Protein AF-0000000067002012 (afdb_homodimer)

Foldseek 3Di:
DPDPPLDQDADLLAQEWEAEAPPDIHRHHLVLCLVQFVLSVCVCVVDPFDQADPQQVVRNAHRWYKYWDQDPPPGRTAIDTFHADNPNDTDGPPPGPGDHPCCVPDPRLCLSVLVSQQVCLSVPHHDDFDVPFLLRLLNNLVSNLVVCVNRVRLQSCLVSNLVSLCVNPPLSLVLCLVPLQLQLVVCQSSVPCQSNVQSLLLCLQQVLVDDPVVLVLHDPLSSVLSVVLNVVLLVLQVVLLVCLLPDDPPVLDDDVVVVDDPVNNVVCVLLVVLNVLVNVVSVVCVVVCCDCNNSQRRVLVLVLLLVAACSPCHPVVLVVVCVVPPDDPVSSVVSVVSNSVSSVVSNVSSVLQQDAPHSDDCVRPVVNSGTRNGDDDLVSRSCSVVVVVVVPPPPPPPPDDPVPDPVPSPVVSVVSSVVRVVVPDPPPPDPPPPDPPDPDDDPDPPPPPDDDDPDDPPPDPPDPPPDPDPPPDPPDD/DPDPPLDQDADLLAQEWEAEAPPDIHRHHLVLCLVQFVLSVCVCVVDPFDQADPQQVVRNAHRWYKYWAQDPPPGRTAIDTFHADNPNDTDRPPPGPGDHPCCVPDPRLCQSVLVSQQVCLSVVHHDDFDVVFLLRLLNNLVSNLVVCVNRVRLQSCLVSNLVSLCVNPPLSLVLCLVPLQLQLVVCQSSVPCQSNVQSLLLCLQQVLVDDPVVLVLHDPLSSVLSVVLNVVLLVLQVVLLVCLLPDDPPVLDDDVVVVDDPVNNVVCVLLVVLSVLVNVVSVVCVVVCCDCNNSQRRVLVLVLLLVAACSPCHPVVLVVVCVVPPDDPVSSVVSVVSNSVSSVVSNVSSVLQQDAPHSDDCVRPVVNSGTSNGDDDLVSRSCSVVVVVVVPPPPPPPPDDPVPDPVPSPVVSVVSSVVRVVVPPPPPPPPPPPDPPDDPDDPDPPCPVPPDDDDCPPPDPPDPCPDDDPPDPPPDD

Secondary structure (DSSP, 8-state):
----TTS----TT-SEEEESSSS-EEEE-HHHHHHH-HHHHHHHHHSPPP---HHHHHTT--SEEEEEEPPGGG---EEEEEEE-TTS-EEE------------SSS---HHHHHHHHHHHHTTPPP----SSHHHHHHHHHHHHHHHHHTT-GGGTHHHHHHHHHTTTHHHHHHHHH-HHHHHHHHHHHT-HHHHHHHHHHHHHHTTTS-HHHHHHS-HHHHHHHHHHHHHHHHHHHHHHHHHHT---GGG---GGG---HHHHHTTHHHHHHHHHHHHHHHHHHHTT-STTSTTTTHHHHHHHHH-GGGSS-HHHHHHHHHHS---HHHHHHHHHHHHHHHHHHHHHTHHHH---SSS-TTT-TT--S-------GGGSTTHHHHHHHHH-SS------------THHHHHHHHHHHHHH--------------------------------------------S----------/----S------TT-SEEEESSSS-EEEE-HHHHHHH-HHHHHHHHHSPPP---HHHHHTT--SEEEEEEPPGGG---EEEEEEE-TTS-EEE------------SSS---HHHHHHHHHHHHTTPPP----SSHHHHHHHHHHHHHHHHHTT-GGGTHHHHHHHHHTTTHHHHHHHHH-HHHHHHHHHHHT-HHHHHHHHHHHHHHTTTS-HHHHHHS-HHHHHHHHHHHHHHHHHHHHHHHHHHH---GGG---GGG---HHHHHTTHHHHHHHHHHHHHHHHHHHTT-STTSTTTTHHHHHHHHH-GGGSS-HHHHHHHHHHS---HHHHHHHHHHHHHHHHHHHHHTHHHH---SSS-TTT-TT--S-------GGGSTTHHHHHHHHH-SS------------TTHHHHHHHHHHHHS--------------------------------------------S----------

Organism: NCBI:txid86049

Solvent-accessible surface area (backbone atoms only — not comparable to full-atom values): 55221 Å² total; per-residue (Å²): 130,82,72,76,85,81,65,76,82,83,43,68,79,17,34,24,34,38,33,62,32,79,85,43,70,44,44,37,45,59,68,58,44,36,72,55,13,57,47,50,30,48,47,48,69,75,55,61,59,47,75,54,38,72,67,21,54,75,67,38,47,35,42,38,39,35,35,46,40,72,36,72,99,80,43,82,50,48,77,43,76,35,44,44,44,39,72,42,46,75,72,47,71,72,89,60,84,62,55,71,80,64,77,63,80,76,72,80,74,41,52,69,58,19,51,53,36,52,56,29,44,74,71,75,35,80,68,83,69,58,71,89,39,65,24,48,32,48,51,46,44,52,31,32,49,52,55,24,53,76,36,53,25,46,82,77,44,23,65,60,45,46,49,60,50,56,70,49,42,69,59,43,54,51,50,34,70,74,40,27,76,57,39,30,52,51,13,58,75,46,65,33,65,67,51,24,44,50,17,47,30,54,46,35,29,40,50,88,67,55,51,68,72,60,53,67,69,42,58,64,70,60,40,52,49,43,51,50,51,34,48,52,50,51,50,49,51,51,52,43,50,51,50,57,56,68,60,67,66,73,85,75,46,48,53,63,87,70,63,42,52,69,66,64,56,20,73,43,35,47,47,45,50,30,51,35,51,49,41,34,53,50,35,49,34,54,75,67,36,45,31,71,72,19,85,32,49,15,38,72,45,52,48,30,45,54,68,24,75,68,64,52,83,29,73,69,55,49,55,60,50,33,69,46,49,36,60,48,72,68,53,50,51,49,28,53,48,39,38,48,55,51,35,56,56,50,21,62,67,44,45,67,63,68,39,70,66,48,94,72,49,50,94,85,34,74,83,58,61,41,43,33,40,63,82,80,52,66,84,67,39,87,70,48,68,60,63,62,49,70,69,66,55,72,83,63,74,81,78,75,84,78,74,72,83,77,72,72,58,61,60,51,52,51,47,51,36,50,53,37,57,62,66,60,81,71,75,76,73,75,75,70,77,72,74,82,73,77,79,77,78,78,77,77,76,77,76,70,81,69,84,82,78,80,82,80,77,81,77,79,76,80,79,84,78,66,76,80,79,80,79,76,79,80,75,86,123,129,84,72,79,82,81,68,75,81,84,44,68,81,17,36,26,35,38,34,62,32,80,84,43,70,43,44,39,44,59,68,58,44,37,73,56,13,57,49,50,30,50,48,48,68,76,55,61,59,48,75,56,37,72,67,24,55,75,67,38,47,36,41,36,37,36,35,46,40,73,34,71,98,79,42,83,50,48,75,43,76,36,44,44,44,39,71,43,45,74,72,47,74,73,89,58,84,62,56,70,80,65,77,60,80,76,71,80,73,39,51,69,58,18,52,53,36,54,56,29,45,72,71,75,35,81,68,83,70,58,72,90,40,66,24,49,33,46,50,47,45,52,30,31,50,52,56,25,53,75,36,53,24,47,82,77,44,23,64,62,45,48,51,61,48,57,71,50,45,69,60,44,55,52,49,33,69,76,41,26,75,56,40,30,51,52,13,57,75,46,65,32,64,68,52,24,44,51,16,47,30,55,46,34,30,40,50,87,68,54,51,68,71,61,55,66,70,42,57,65,71,59,42,51,48,42,50,49,53,34,49,52,51,50,52,49,49,50,51,44,52,51,50,56,57,69,61,69,67,72,86,77,48,49,53,60,86,70,62,45,51,68,65,64,55,21,74,45,34,48,46,46,50,31,50,35,53,48,41,32,54,51,36,50,34,54,75,67,37,45,31,71,73,19,85,32,49,15,37,72,44,50,50,29,44,54,67,23,75,70,63,51,83,30,73,68,54,48,54,60,52,34,68,46,50,37,60,50,70,68,55,50,51,50,28,53,49,38,39,48,55,52,34,56,56,48,22,63,66,44,48,66,62,67,38,70,67,48,93,71,50,51,94,85,34,73,82,56,61,42,42,34,41,63,81,80,52,68,85,66,38,84,70,47,65,60,61,60,50,70,70,66,54,75,81,62,75,80,77,74,84,77,74,74,83,78,72,71,59,61,61,50,52,51,47,51,36,49,53,37,55,62,63,56,78,68,73,73,72,74,72,70,75,70,72,74,71,72,75,77,69,76,73,75,73,75,63,86,61,83,72,72,79,82,84,78,78,80,75,79,77,78,78,84,74,70,75,80,79,80,79,79,79,76,76,79,135

Sequence (954 aa):
MAAPKSAFPHFVDGDVLIVISTTQHYKLHSQVLSAHSTYFADHFTSRPGPRLNAQARRENLPAYHFEFRRGPDGEFGEFIRADINESGHIVTAANIPLMPDLDNGNTPDNTNRAWDWLFGVFYNREPIFDDTSLATVLSCVVALIECAEAIDSIEHVRDVVDLALMRQDNVLWTSILGNPHVWIELGRRVRSPAIYGEAVIHLVGQWGTIPETEKSRMNEDIRNIIDRKANELSVMKEAIELRILGHYPEFMRRSAADKPGRPTYGNDIYMWMAVCFFRQWFAQSISDDRTRRAPDGGLSFYTALSEGGDAYISHVDFQEFHKYFPMSMKACQLLEANMGVLKEDVKRFVDELMVERTHLKRDEHMDIAWLTCVNIEKEDLPWHDLKIQKKSTGSLPKYDDVYDEATTDENAMAQALAEASAARHPPYPKAEHGSSSRGKKRPRVSDQSSAGDSTFYQESIGTNAMFVSEDGDMMEEMAAPKSAFPHFVDGDVLIVISTTQHYKLHSQVLSAHSTYFADHFTSRPGPRLNAQARRENLPAYHFEFRRGPDGEFGEFIRADINESGHIVTAANIPLMPDLDNGNTPDNTNRAWDWLFGVFYNREPIFDDTSLATVLSCVVALIECAEAIDSIEHVRDVVDLALMRQDNVLWTSILGNPHVWIELGRRVRSPAIYGEAVIHLVGQWGTIPETEKSRMNEDIRNIIDRKANELSVMKEAIELRILGHYPEFMRRSAADKPGRPTYGNDIYMWMAVCFFRQWFAQSISDDRTRRAPDGGLSFYTALSEGGDAYISHVDFQEFHKYFPMSMKACQLLEANMGVLKEDVKRFVDELMVERTHLKRDEHMDIAWLTCVNIEKEDLPWHDLKIQKKSTGSLPKYDDVYDEATTDENAMAQALAEASAARHPPYPKAEHGSSSRGKKRPRVSDQSSAGDSTFYQESIGTNAMFVSEDGDMMEE

Structure (mmCIF, N/CA/C/O backbone):
data_AF-0000000067002012-model_v1
#
loop_
_entity.id
_entity.type
_entity.pdbx_description
1 polymer 'BTB domain-containing protein'
#
loop_
_atom_site.group_PDB
_atom_site.id
_atom_site.type_symbol
_atom_site.label_atom_id
_atom_site.label_alt_id
_atom_site.label_comp_id
_atom_site.label_asym_id
_atom_site.label_entity_id
_atom_site.label_seq_id
_atom_site.pdbx_PDB_ins_code
_atom_site.Cartn_x
_atom_site.Cartn_y
_atom_site.Cartn_z
_atom_site.occupancy
_atom_site.B_iso_or_equiv
_atom_site.auth_seq_id
_atom_site.auth_comp_id
_atom_site.auth_asym_id
_atom_site.auth_atom_id
_atom_site.pdbx_PDB_model_num
ATOM 1 N N . MET A 1 1 ? 29.047 -65.562 -6.805 1 20.92 1 MET A N 1
ATOM 2 C CA . MET A 1 1 ? 28.656 -64.188 -6.539 1 20.92 1 MET A CA 1
ATOM 3 C C . MET A 1 1 ? 28.031 -63.562 -7.777 1 20.92 1 MET A C 1
ATOM 5 O O . MET A 1 1 ? 28.641 -63.531 -8.844 1 20.92 1 MET A O 1
ATOM 9 N N . ALA A 1 2 ? 26.688 -63.594 -7.91 1 27.95 2 ALA A N 1
ATOM 10 C CA . ALA A 1 2 ? 25.953 -63.062 -9.047 1 27.95 2 ALA A CA 1
ATOM 11 C C . ALA A 1 2 ? 26.406 -61.656 -9.391 1 27.95 2 ALA A C 1
ATOM 13 O O . ALA A 1 2 ? 26.594 -60.812 -8.5 1 27.95 2 ALA A O 1
ATOM 14 N N . ALA A 1 3 ? 27.203 -61.438 -10.352 1 34.66 3 ALA A N 1
ATOM 15 C CA . ALA A 1 3 ? 27.656 -60.125 -10.836 1 34.66 3 ALA A CA 1
ATOM 16 C C . ALA A 1 3 ? 26.516 -59.125 -10.836 1 34.66 3 ALA A C 1
ATOM 18 O O . ALA A 1 3 ? 25.422 -59.438 -11.305 1 34.66 3 ALA A O 1
ATOM 19 N N . PRO A 1 4 ? 26.391 -58.156 -9.969 1 36.12 4 PRO A N 1
ATOM 20 C CA . PRO A 1 4 ? 25.297 -57.188 -9.906 1 36.12 4 PRO A CA 1
ATOM 21 C C . PRO A 1 4 ? 24.781 -56.812 -11.289 1 36.12 4 PRO A C 1
ATOM 23 O O . PRO A 1 4 ? 25.562 -56.75 -12.25 1 36.12 4 PRO A O 1
ATOM 26 N N . LYS A 1 5 ? 23.641 -57.031 -11.703 1 39.81 5 LYS A N 1
ATOM 27 C CA . LYS A 1 5 ? 22.734 -56.812 -12.828 1 39.81 5 LYS A CA 1
ATOM 28 C C . LYS A 1 5 ? 23.016 -55.469 -13.5 1 39.81 5 LYS A C 1
ATOM 30 O O . LYS A 1 5 ? 22.359 -55.125 -14.484 1 39.81 5 LYS A O 1
ATOM 35 N N . SER A 1 6 ? 23.391 -54.344 -12.695 1 47.78 6 SER A N 1
ATOM 36 C CA . SER A 1 6 ? 23.281 -52.906 -12.938 1 47.78 6 SER A CA 1
ATOM 37 C C . SER A 1 6 ? 24.297 -52.438 -13.977 1 47.78 6 SER A C 1
ATOM 39 O O . SER A 1 6 ? 24.453 -51.25 -14.211 1 47.78 6 SER A O 1
ATOM 41 N N . ALA A 1 7 ? 25.234 -53.156 -14.414 1 66.31 7 ALA A N 1
ATOM 42 C CA . ALA A 1 7 ? 26.359 -52.688 -15.211 1 66.31 7 ALA A CA 1
ATOM 43 C C . ALA A 1 7 ? 25.922 -52.281 -16.609 1 66.31 7 ALA A C 1
ATOM 45 O O . ALA A 1 7 ? 25.062 -52.938 -17.203 1 66.31 7 ALA A O 1
ATOM 46 N N . PHE A 1 8 ? 26.078 -51.094 -17.031 1 82.19 8 PHE A N 1
ATOM 47 C CA . PHE A 1 8 ? 25.812 -50.594 -18.375 1 82.19 8 PHE A CA 1
ATOM 48 C C . PHE A 1 8 ? 26.281 -51.594 -19.422 1 82.19 8 PHE A C 1
ATOM 50 O O . PHE A 1 8 ? 27.359 -52.188 -19.297 1 82.19 8 PHE A O 1
ATOM 57 N N . PRO A 1 9 ? 25.391 -52 -20.312 1 85.19 9 PRO A N 1
ATOM 58 C CA . PRO A 1 9 ? 25.781 -52.969 -21.344 1 85.19 9 PRO A CA 1
ATOM 59 C C . PRO A 1 9 ? 27.047 -52.531 -22.094 1 85.19 9 PRO A C 1
ATOM 61 O O . PRO A 1 9 ? 27.297 -51.344 -22.25 1 85.19 9 PRO A O 1
ATOM 64 N N . HIS A 1 10 ? 27.812 -53.5 -22.484 1 86.75 10 HIS A N 1
ATOM 65 C CA . HIS A 1 10 ? 29 -53.281 -23.297 1 86.75 10 HIS A CA 1
ATOM 66 C C . HIS A 1 10 ? 28.719 -53.562 -24.766 1 86.75 10 HIS A C 1
ATOM 68 O O . HIS A 1 10 ? 28.469 -54.688 -25.156 1 86.75 10 HIS A O 1
ATOM 74 N N . PHE A 1 11 ? 28.75 -52.469 -25.641 1 92.56 11 PHE A N 1
ATOM 75 C CA . PHE A 1 11 ? 28.5 -52.625 -27.062 1 92.56 11 PHE A CA 1
ATOM 76 C C . PHE A 1 11 ? 29.812 -52.719 -27.844 1 92.56 11 PHE A C 1
ATOM 78 O O . PHE A 1 11 ? 30.531 -51.719 -28.016 1 92.56 11 PHE A O 1
ATOM 85 N N . VAL A 1 12 ? 30.078 -53.844 -28.297 1 89.88 12 VAL A N 1
ATOM 86 C CA . VAL A 1 12 ? 31.328 -54.094 -29 1 89.88 12 VAL A CA 1
ATOM 87 C C . VAL A 1 12 ? 31.375 -53.312 -30.312 1 89.88 12 VAL A C 1
ATOM 89 O O . VAL A 1 12 ? 32.438 -52.844 -30.734 1 89.88 12 VAL A O 1
ATOM 92 N N . ASP A 1 13 ? 30.234 -53.156 -30.875 1 91.62 13 ASP A N 1
ATOM 93 C CA . ASP A 1 13 ? 30.156 -52.562 -32.188 1 91.62 13 ASP A CA 1
ATOM 94 C C . ASP A 1 13 ? 29.969 -51.031 -32.062 1 91.62 13 ASP A C 1
ATOM 96 O O . ASP A 1 13 ? 29.703 -50.344 -33.062 1 91.62 13 ASP A O 1
ATOM 100 N N . GLY A 1 14 ? 30.062 -50.5 -30.875 1 94.81 14 GLY A N 1
ATOM 101 C CA . GLY A 1 14 ? 29.953 -49.062 -30.719 1 94.81 14 GLY A CA 1
ATOM 102 C C . GLY A 1 14 ? 31.062 -48.281 -31.406 1 94.81 14 GLY A C 1
ATOM 103 O O . GLY A 1 14 ? 32.219 -48.688 -31.375 1 94.81 14 GLY A O 1
ATOM 104 N N . ASP A 1 15 ? 30.703 -47.156 -32.062 1 94.94 15 ASP A N 1
ATOM 105 C CA . ASP A 1 15 ? 31.703 -46.375 -32.781 1 94.94 15 ASP A CA 1
ATOM 106 C C . ASP A 1 15 ? 32.094 -45.125 -32.031 1 94.94 15 ASP A C 1
ATOM 108 O O . ASP A 1 15 ? 32.875 -44.281 -32.562 1 94.94 15 ASP A O 1
ATOM 112 N N . VAL A 1 16 ? 31.516 -44.906 -30.938 1 95.94 16 VAL A N 1
ATOM 113 C CA . VAL A 1 16 ? 31.859 -43.75 -30.109 1 95.94 16 VAL A CA 1
ATOM 114 C C . VAL A 1 16 ? 32.344 -44.219 -28.734 1 95.94 16 VAL A C 1
ATOM 116 O O . VAL A 1 16 ? 31.625 -44.938 -28.047 1 95.94 16 VAL A O 1
ATOM 119 N N . LEU A 1 17 ? 33.5 -43.844 -28.359 1 94.62 17 LEU A N 1
ATOM 120 C CA . LEU A 1 17 ? 34 -44.094 -27.016 1 94.62 17 LEU A CA 1
ATOM 121 C C . LEU A 1 17 ? 33.906 -42.844 -26.141 1 94.62 17 LEU A C 1
ATOM 123 O O . LEU A 1 17 ? 34.469 -41.812 -26.484 1 94.62 17 LEU A O 1
ATOM 127 N N . ILE A 1 18 ? 33.125 -42.969 -25.062 1 94.38 18 ILE A N 1
ATOM 128 C CA . ILE A 1 18 ? 33 -41.875 -24.109 1 94.38 18 ILE A CA 1
ATOM 129 C C . ILE A 1 18 ? 33.656 -42.25 -22.781 1 94.38 18 ILE A C 1
ATOM 131 O O . ILE A 1 18 ? 33.312 -43.281 -22.172 1 94.38 18 ILE A O 1
ATOM 135 N N . VAL A 1 19 ? 34.562 -41.406 -22.312 1 91.19 19 VAL A N 1
ATOM 136 C CA . VAL A 1 19 ? 35.281 -41.688 -21.062 1 91.19 19 VAL A CA 1
ATOM 137 C C . VAL A 1 19 ? 34.875 -40.625 -20.016 1 91.19 19 VAL A C 1
ATOM 139 O O . VAL A 1 19 ? 35.125 -39.438 -20.203 1 91.19 19 VAL A O 1
ATOM 142 N N . ILE A 1 20 ? 34.25 -41.125 -19 1 89.5 20 ILE A N 1
ATOM 143 C CA . ILE A 1 20 ? 33.812 -40.25 -17.922 1 89.5 20 ILE A CA 1
ATOM 144 C C . ILE A 1 20 ? 34.875 -40.188 -16.828 1 89.5 20 ILE A C 1
ATOM 146 O O . ILE A 1 20 ? 35.125 -39.125 -16.25 1 89.5 20 ILE A O 1
ATOM 150 N N . SER A 1 21 ? 35.375 -41.281 -16.469 1 84.69 21 SER A N 1
ATOM 151 C CA . SER A 1 21 ? 36.438 -41.438 -15.484 1 84.69 21 SER A CA 1
ATOM 152 C C . SER A 1 21 ? 37.375 -42.594 -15.852 1 84.69 21 SER A C 1
ATOM 154 O O . SER A 1 21 ? 37.25 -43.188 -16.922 1 84.69 21 SER A O 1
ATOM 156 N N . THR A 1 22 ? 38.281 -42.844 -14.938 1 82.19 22 THR A N 1
ATOM 157 C CA . THR A 1 22 ? 39.25 -43.906 -15.203 1 82.19 22 THR A CA 1
ATOM 158 C C . THR A 1 22 ? 38.562 -45.281 -15.242 1 82.19 22 THR A C 1
ATOM 160 O O . THR A 1 22 ? 39.031 -46.188 -15.938 1 82.19 22 THR A O 1
ATOM 163 N N . THR A 1 23 ? 37.438 -45.344 -14.594 1 82.31 23 THR A N 1
ATOM 164 C CA . THR A 1 23 ? 36.812 -46.656 -14.484 1 82.31 23 THR A CA 1
ATOM 165 C C . THR A 1 23 ? 35.469 -46.688 -15.242 1 82.31 23 THR A C 1
ATOM 167 O O . THR A 1 23 ? 34.906 -47.75 -15.445 1 82.31 23 THR A O 1
ATOM 170 N N . GLN A 1 24 ? 35.094 -45.562 -15.695 1 88.19 24 GLN A N 1
ATOM 171 C CA . GLN A 1 24 ? 33.781 -45.5 -16.328 1 88.19 24 GLN A CA 1
ATOM 172 C C . GLN A 1 24 ? 33.875 -45.062 -17.781 1 88.19 24 GLN A C 1
ATOM 174 O O . GLN A 1 24 ? 34.125 -43.906 -18.094 1 88.19 24 GLN A O 1
ATOM 179 N N . HIS A 1 25 ? 33.719 -46.031 -18.672 1 90.69 25 HIS A N 1
ATOM 180 C CA . HIS A 1 25 ? 33.781 -45.875 -20.109 1 90.69 25 HIS A CA 1
ATOM 181 C C . HIS A 1 25 ? 32.562 -46.438 -20.797 1 90.69 25 HIS A C 1
ATOM 183 O O . HIS A 1 25 ? 32 -47.438 -20.375 1 90.69 25 HIS A O 1
ATOM 189 N N . TYR A 1 26 ? 32.125 -45.719 -21.812 1 94 26 TYR A N 1
ATOM 190 C CA . TYR A 1 26 ? 30.984 -46.188 -22.594 1 94 26 TYR A CA 1
ATOM 191 C C . TYR A 1 26 ? 31.328 -46.281 -24.078 1 94 26 TYR A C 1
ATOM 193 O O . TYR A 1 26 ? 31.906 -45.344 -24.641 1 94 26 TYR A O 1
ATOM 201 N N . LYS A 1 27 ? 31.203 -47.406 -24.594 1 95.19 27 LYS A N 1
ATOM 202 C CA . LYS A 1 27 ? 31.234 -47.594 -26.047 1 95.19 27 LYS A CA 1
ATOM 203 C C . LYS A 1 27 ? 29.828 -47.594 -26.625 1 95.19 27 LYS A C 1
ATOM 205 O O . LYS A 1 27 ? 29.062 -48.531 -26.406 1 95.19 27 LYS A O 1
ATOM 210 N N . LEU A 1 28 ? 29.484 -46.469 -27.328 1 96.81 28 LEU A N 1
ATOM 211 C CA . LEU A 1 28 ? 28.109 -46.281 -27.766 1 96.81 28 LEU A CA 1
ATOM 212 C C . LEU A 1 28 ? 28.031 -46.094 -29.281 1 96.81 28 LEU A C 1
ATOM 214 O O . LEU A 1 28 ? 29.062 -46.156 -29.969 1 96.81 28 LEU A O 1
ATOM 218 N N . HIS A 1 29 ? 26.828 -45.969 -29.781 1 96.62 29 HIS A N 1
ATOM 219 C CA . HIS A 1 29 ? 26.609 -45.812 -31.219 1 96.62 29 HIS A CA 1
ATOM 220 C C . HIS A 1 29 ? 26.359 -44.344 -31.578 1 96.62 29 HIS A C 1
ATOM 222 O O . HIS A 1 29 ? 25.5 -43.688 -30.984 1 96.62 29 HIS A O 1
ATOM 228 N N . SER A 1 30 ? 27.078 -43.844 -32.594 1 96.06 30 SER A N 1
ATOM 229 C CA . SER A 1 30 ? 26.922 -42.469 -33.031 1 96.06 30 SER A CA 1
ATOM 230 C C . SER A 1 30 ? 25.5 -42.188 -33.469 1 96.06 30 SER A C 1
ATOM 232 O O . SER A 1 30 ? 24.969 -41.094 -33.25 1 96.06 30 SER A O 1
ATOM 234 N N . GLN A 1 31 ? 24.828 -43.156 -34.031 1 95.88 31 GLN A N 1
ATOM 235 C CA . GLN A 1 31 ? 23.453 -43 -34.5 1 95.88 31 GLN A CA 1
ATOM 236 C C . GLN A 1 31 ? 22.5 -42.781 -33.312 1 95.88 31 GLN A C 1
ATOM 238 O O . GLN A 1 31 ? 21.625 -41.906 -33.375 1 95.88 31 GLN A O 1
ATOM 243 N N . VAL A 1 32 ? 22.688 -43.531 -32.281 1 96.88 32 VAL A N 1
ATOM 244 C CA . VAL A 1 32 ? 21.844 -43.438 -31.094 1 96.88 32 VAL A CA 1
ATOM 245 C C . VAL A 1 32 ? 22.109 -42.094 -30.391 1 96.88 32 VAL A C 1
ATOM 247 O O . VAL A 1 32 ? 21.188 -41.406 -30 1 96.88 32 VAL A O 1
ATOM 250 N N . LEU A 1 33 ? 23.359 -41.719 -30.234 1 97.12 33 LEU A N 1
ATOM 251 C CA . LEU A 1 33 ? 23.734 -40.469 -29.578 1 97.12 33 LEU A CA 1
ATOM 252 C C . LEU A 1 33 ? 23.203 -39.281 -30.359 1 97.12 33 LEU A C 1
ATOM 254 O O . LEU A 1 33 ? 22.688 -38.312 -29.766 1 97.12 33 LEU A O 1
ATOM 258 N N . SER A 1 34 ? 23.328 -39.312 -31.688 1 96.62 34 SER A N 1
ATOM 259 C CA . SER A 1 34 ? 22.859 -38.219 -32.531 1 96.62 34 SER A CA 1
ATOM 260 C C . SER A 1 34 ? 21.344 -38.062 -32.469 1 96.62 34 SER A C 1
ATOM 262 O O . SER A 1 34 ? 20.828 -36.969 -32.562 1 96.62 34 SER A O 1
ATOM 264 N N . ALA A 1 35 ? 20.703 -39.188 -32.219 1 96.81 35 ALA A N 1
ATOM 265 C CA . ALA A 1 35 ? 19.234 -39.156 -32.156 1 96.81 35 ALA A CA 1
ATOM 266 C C . ALA A 1 35 ? 18.75 -38.562 -30.844 1 96.81 35 ALA A C 1
ATOM 268 O O . ALA A 1 35 ? 17.625 -38.031 -30.766 1 96.81 35 ALA A O 1
ATOM 269 N N . HIS A 1 36 ? 19.562 -38.625 -29.859 1 97.12 36 HIS A N 1
ATOM 270 C CA . HIS A 1 36 ? 19.062 -38.281 -28.547 1 97.12 36 HIS A CA 1
ATOM 271 C C . HIS A 1 36 ? 19.781 -37.062 -27.984 1 97.12 36 HIS A C 1
ATOM 273 O O . HIS A 1 36 ? 19.422 -36.562 -26.922 1 97.12 36 HIS A O 1
ATOM 279 N N . SER A 1 37 ? 20.766 -36.625 -28.594 1 96.75 37 SER A N 1
ATOM 280 C CA . SER A 1 37 ? 21.547 -35.469 -28.094 1 96.75 37 SER A CA 1
ATOM 281 C C . SER A 1 37 ? 21.953 -34.562 -29.234 1 96.75 37 SER A C 1
ATOM 283 O O . SER A 1 37 ? 22.672 -34.969 -30.156 1 96.75 37 SER A O 1
ATOM 285 N N . THR A 1 38 ? 21.547 -33.312 -29.125 1 95.56 38 THR A N 1
ATOM 286 C CA . THR A 1 38 ? 21.922 -32.375 -30.156 1 95.56 38 THR A CA 1
ATOM 287 C C . THR A 1 38 ? 23.406 -32 -30.031 1 95.56 38 THR A C 1
ATOM 289 O O . THR A 1 38 ? 24.047 -31.641 -31.031 1 95.56 38 THR A O 1
ATOM 292 N N . TYR A 1 39 ? 23.938 -32.156 -28.859 1 95.06 39 TYR A N 1
ATOM 293 C CA . TYR A 1 39 ? 25.359 -31.906 -28.641 1 95.06 39 TYR A CA 1
ATOM 294 C C . TYR A 1 39 ? 26.188 -32.875 -29.469 1 95.06 39 TYR A C 1
ATOM 296 O O . TYR A 1 39 ? 27.047 -32.438 -30.25 1 95.06 39 TYR A O 1
ATOM 304 N N . PHE A 1 40 ? 25.922 -34.062 -29.391 1 96.06 40 PHE A N 1
ATOM 305 C CA . PHE A 1 40 ? 26.672 -35.094 -30.125 1 96.06 40 PHE A CA 1
ATOM 306 C C . PHE A 1 40 ? 26.359 -35.031 -31.625 1 96.06 40 PHE A C 1
ATOM 308 O O . PHE A 1 40 ? 27.266 -35.156 -32.438 1 96.06 40 PHE A O 1
ATOM 315 N N . ALA A 1 41 ? 25.141 -34.781 -31.891 1 96.06 41 ALA A N 1
ATOM 316 C CA . ALA A 1 41 ? 24.766 -34.688 -33.281 1 96.06 41 ALA A CA 1
ATOM 317 C C . ALA A 1 41 ? 25.562 -33.562 -34 1 96.06 41 ALA A C 1
ATOM 319 O O . ALA A 1 41 ? 26.078 -33.781 -35.094 1 96.06 41 ALA A O 1
ATOM 320 N N . ASP A 1 42 ? 25.656 -32.531 -33.344 1 95.31 42 ASP A N 1
ATOM 321 C CA . ASP A 1 42 ? 26.375 -31.391 -33.906 1 95.31 42 ASP A CA 1
ATOM 322 C C . ASP A 1 42 ? 27.859 -31.719 -34.031 1 95.31 42 ASP A C 1
ATOM 324 O O . ASP A 1 42 ? 28.484 -31.359 -35.062 1 95.31 42 ASP A O 1
ATOM 328 N N . HIS A 1 43 ? 28.375 -32.406 -33.094 1 93.12 43 HIS A N 1
ATOM 329 C CA . HIS A 1 43 ? 29.781 -32.75 -33.125 1 93.12 43 HIS A CA 1
ATOM 330 C C . HIS A 1 43 ? 30.062 -33.75 -34.25 1 93.12 43 HIS A C 1
ATOM 332 O O . HIS A 1 43 ? 31.094 -33.656 -34.938 1 93.12 43 HIS A O 1
ATOM 338 N N . PHE A 1 44 ? 29.172 -34.688 -34.469 1 94.5 44 PHE A N 1
ATOM 339 C CA . PHE A 1 44 ? 29.359 -35.688 -35.5 1 94.5 44 PHE A CA 1
ATOM 340 C C . PHE A 1 44 ? 29.219 -35.062 -36.875 1 94.5 44 PHE A C 1
ATOM 342 O O . PHE A 1 44 ? 29.906 -35.469 -37.812 1 94.5 44 PHE A O 1
ATOM 349 N N . THR A 1 45 ? 28.297 -34.156 -36.969 1 93.88 45 THR A N 1
ATOM 350 C CA . THR A 1 45 ? 28.047 -33.5 -38.25 1 93.88 45 THR A CA 1
ATOM 351 C C . THR A 1 45 ? 29.172 -32.531 -38.594 1 93.88 45 THR A C 1
ATOM 353 O O . THR A 1 45 ? 29.625 -32.469 -39.719 1 93.88 45 THR A O 1
ATOM 356 N N . SER A 1 46 ? 29.641 -31.797 -37.625 1 93 46 SER A N 1
ATOM 357 C CA . SER A 1 46 ? 30.656 -30.75 -37.875 1 93 46 SER A CA 1
ATOM 358 C C . SER A 1 46 ? 32.031 -31.359 -38.125 1 93 46 SER A C 1
ATOM 360 O O . SER A 1 46 ? 32.781 -30.859 -38.938 1 93 46 SER A O 1
ATOM 362 N N . ARG A 1 47 ? 32.281 -32.438 -37.375 1 91.69 47 ARG A N 1
ATOM 363 C CA . ARG A 1 47 ? 33.594 -33.094 -37.5 1 91.69 47 ARG A CA 1
ATOM 364 C C . ARG A 1 47 ? 33.438 -34.594 -37.562 1 91.69 47 ARG A C 1
ATOM 366 O O . ARG A 1 47 ? 33.656 -35.312 -36.594 1 91.69 47 ARG A O 1
ATOM 373 N N . PRO A 1 48 ? 33.125 -35.031 -38.781 1 90.94 48 PRO A N 1
ATOM 374 C CA . PRO A 1 48 ? 32.938 -36.5 -38.938 1 90.94 48 PRO A CA 1
ATOM 375 C C . PRO A 1 48 ? 34.188 -37.281 -38.625 1 90.94 48 PRO A C 1
ATOM 377 O O . PRO A 1 48 ? 35.312 -36.781 -38.75 1 90.94 48 PRO A O 1
ATOM 380 N N . GLY A 1 49 ? 34 -38.469 -38.094 1 87.38 49 GLY A N 1
ATOM 381 C CA . GLY A 1 49 ? 35.125 -39.344 -37.781 1 87.38 49 GLY A CA 1
ATOM 382 C C . GLY A 1 49 ? 35.875 -39.812 -39 1 87.38 49 GLY A C 1
ATOM 383 O O . GLY A 1 49 ? 35.375 -39.781 -40.125 1 87.38 49 GLY A O 1
ATOM 384 N N . PRO A 1 50 ? 37.094 -40.25 -38.75 1 89.69 50 PRO A N 1
ATOM 385 C CA . PRO A 1 50 ? 37.875 -40.75 -39.875 1 89.69 50 PRO A CA 1
ATOM 386 C C . PRO A 1 50 ? 37.375 -42.094 -40.406 1 89.69 50 PRO A C 1
ATOM 388 O O . PRO A 1 50 ? 36.719 -42.844 -39.656 1 89.69 50 PRO A O 1
ATOM 391 N N . ARG A 1 51 ? 37.625 -42.281 -41.719 1 90.38 51 ARG A N 1
ATOM 392 C CA . ARG A 1 51 ? 37.375 -43.625 -42.25 1 90.38 51 ARG A CA 1
ATOM 393 C C . ARG A 1 51 ? 38.406 -44.625 -41.781 1 90.38 51 ARG A C 1
ATOM 395 O O . ARG A 1 51 ? 39.562 -44.594 -42.219 1 90.38 51 ARG A O 1
ATOM 402 N N . LEU A 1 52 ? 37.938 -45.469 -40.906 1 90.56 52 LEU A N 1
ATOM 403 C CA . LEU A 1 52 ? 38.844 -46.438 -40.281 1 90.56 52 LEU A CA 1
ATOM 404 C C . LEU A 1 52 ? 39.344 -47.438 -41.312 1 90.56 52 LEU A C 1
ATOM 406 O O . LEU A 1 52 ? 38.594 -47.844 -42.219 1 90.56 52 LEU A O 1
ATOM 410 N N . ASN A 1 53 ? 40.562 -47.812 -41.25 1 91.44 53 ASN A N 1
ATOM 411 C CA . ASN A 1 53 ? 41.094 -48.812 -42.156 1 91.44 53 ASN A CA 1
ATOM 412 C C . ASN A 1 53 ? 40.531 -50.188 -41.844 1 91.44 53 ASN A C 1
ATOM 414 O O . ASN A 1 53 ? 39.781 -50.375 -40.875 1 91.44 53 ASN A O 1
ATOM 418 N N . ALA A 1 54 ? 40.875 -51.125 -42.656 1 90.75 54 ALA A N 1
ATOM 419 C CA . ALA A 1 54 ? 40.281 -52.469 -42.562 1 90.75 54 ALA A CA 1
ATOM 420 C C . ALA A 1 54 ? 40.625 -53.125 -41.219 1 90.75 54 ALA A C 1
ATOM 422 O O . ALA A 1 54 ? 39.75 -53.781 -40.625 1 90.75 54 ALA A O 1
ATOM 423 N N . GLN A 1 55 ? 41.781 -52.969 -40.781 1 91.69 55 GLN A N 1
ATOM 424 C CA . GLN A 1 55 ? 42.219 -53.562 -39.5 1 91.69 55 GLN A CA 1
ATOM 425 C C . GLN A 1 55 ? 41.438 -52.938 -38.344 1 91.69 55 GLN A C 1
ATOM 427 O O . GLN A 1 55 ? 40.938 -53.688 -37.469 1 91.69 55 GLN A O 1
ATOM 432 N N . ALA A 1 56 ? 41.375 -51.656 -38.344 1 91 56 ALA A N 1
ATOM 433 C CA . ALA A 1 56 ? 40.656 -50.938 -37.281 1 91 56 ALA A CA 1
ATOM 434 C C . ALA A 1 56 ? 39.188 -51.312 -37.281 1 91 56 ALA A C 1
ATOM 436 O O . ALA A 1 56 ? 38.594 -51.438 -36.188 1 91 56 ALA A O 1
ATOM 437 N N . ARG A 1 57 ? 38.594 -51.562 -38.344 1 91 57 ARG A N 1
ATOM 438 C CA . ARG A 1 57 ? 37.188 -51.969 -38.469 1 91 57 ARG A CA 1
ATOM 439 C C . ARG A 1 57 ? 37 -53.375 -37.938 1 91 57 ARG A C 1
ATOM 441 O O . ARG A 1 57 ? 36 -53.656 -37.25 1 91 57 ARG A O 1
ATOM 448 N N . ARG A 1 58 ? 37.969 -54.281 -38.281 1 91.69 58 ARG A N 1
ATOM 449 C CA . ARG A 1 58 ? 37.906 -55.656 -37.812 1 91.69 58 ARG A CA 1
ATOM 450 C C . ARG A 1 58 ? 38 -55.75 -36.312 1 91.69 58 ARG A C 1
ATOM 452 O O . ARG A 1 58 ? 37.375 -56.594 -35.688 1 91.69 58 ARG A O 1
ATOM 459 N N . GLU A 1 59 ? 38.719 -54.781 -35.75 1 92.25 59 GLU A N 1
ATOM 460 C CA . GLU A 1 59 ? 38.906 -54.75 -34.312 1 92.25 59 GLU A CA 1
ATOM 461 C C . GLU A 1 59 ? 37.812 -53.938 -33.625 1 92.25 59 GLU A C 1
ATOM 463 O O . GLU A 1 59 ? 37.781 -53.844 -32.375 1 92.25 59 GLU A O 1
ATOM 468 N N . ASN A 1 60 ? 36.906 -53.438 -34.312 1 91.75 60 ASN A N 1
ATOM 469 C CA . ASN A 1 60 ? 35.781 -52.656 -33.812 1 91.75 60 ASN A CA 1
ATOM 470 C C . ASN A 1 60 ? 36.25 -51.438 -33 1 91.75 60 ASN A C 1
ATOM 472 O O . ASN A 1 60 ? 35.719 -51.188 -31.938 1 91.75 60 ASN A O 1
ATOM 476 N N . LEU A 1 61 ? 37.312 -50.781 -33.5 1 92.12 61 LEU A N 1
ATOM 477 C CA . LEU A 1 61 ? 37.812 -49.562 -32.812 1 92.12 61 LEU A CA 1
ATOM 478 C C . LEU A 1 61 ? 36.875 -48.406 -33.031 1 92.12 61 LEU A C 1
ATOM 480 O O . LEU A 1 61 ? 36.281 -48.281 -34.094 1 92.12 61 LEU A O 1
ATOM 484 N N . PRO A 1 62 ? 36.688 -47.562 -32 1 93.25 62 PRO A N 1
ATOM 485 C CA . PRO A 1 62 ? 35.781 -46.406 -32.125 1 93.25 62 PRO A CA 1
ATOM 486 C C . PRO A 1 62 ? 36.312 -45.312 -33.062 1 93.25 62 PRO A C 1
ATOM 488 O O . PRO A 1 62 ? 37.5 -45.062 -33.094 1 93.25 62 PRO A O 1
ATOM 491 N N . ALA A 1 63 ? 35.406 -44.688 -33.812 1 93.25 63 ALA A N 1
ATOM 492 C CA . ALA A 1 63 ? 35.75 -43.625 -34.719 1 93.25 63 ALA A CA 1
ATOM 493 C C . ALA A 1 63 ? 35.75 -42.25 -34 1 93.25 63 ALA A C 1
ATOM 495 O O . ALA A 1 63 ? 36.281 -41.281 -34.5 1 93.25 63 ALA A O 1
ATOM 496 N N . TYR A 1 64 ? 35.031 -42.219 -32.938 1 94.5 64 TYR A N 1
ATOM 497 C CA . TYR A 1 64 ? 34.969 -41 -32.125 1 94.5 64 TYR A CA 1
ATOM 498 C C . TYR A 1 64 ? 35.406 -41.25 -30.703 1 94.5 64 TYR A C 1
ATOM 500 O O . TYR A 1 64 ? 35.156 -42.344 -30.156 1 94.5 64 TYR A O 1
ATOM 508 N N . HIS A 1 65 ? 36 -40.281 -30.094 1 93.62 65 HIS A N 1
ATOM 509 C CA . HIS A 1 65 ? 36.469 -40.375 -28.719 1 93.62 65 HIS A CA 1
ATOM 510 C C . HIS A 1 65 ? 36.219 -39.062 -27.953 1 93.62 65 HIS A C 1
ATOM 512 O O . HIS A 1 65 ? 36.656 -38 -28.375 1 93.62 65 HIS A O 1
ATOM 518 N N . PHE A 1 66 ? 35.375 -39.219 -26.938 1 93.88 66 PHE A N 1
ATOM 519 C CA . PHE A 1 66 ? 35.062 -38.062 -26.094 1 93.88 66 PHE A CA 1
ATOM 520 C C . PHE A 1 66 ? 35.5 -38.344 -24.656 1 93.88 66 PHE A C 1
ATOM 522 O O . PHE A 1 66 ? 35.344 -39.438 -24.141 1 93.88 66 PHE A O 1
ATOM 529 N N . GLU A 1 67 ? 36.031 -37.375 -24 1 91.06 67 GLU A N 1
ATOM 530 C CA . GLU A 1 67 ? 36.438 -37.438 -22.594 1 91.06 67 GLU A CA 1
ATOM 531 C C . GLU A 1 67 ? 35.781 -36.312 -21.781 1 91.06 67 GLU A C 1
ATOM 533 O O . GLU A 1 67 ? 35.781 -35.156 -22.219 1 91.06 67 GLU A O 1
ATOM 538 N N . PHE A 1 68 ? 35.219 -36.75 -20.672 1 89.88 68 PHE A N 1
ATOM 539 C CA . PHE A 1 68 ? 34.562 -35.781 -19.797 1 89.88 68 PHE A CA 1
ATOM 540 C C . PHE A 1 68 ? 35.562 -35.156 -18.844 1 89.88 68 PHE A C 1
ATOM 542 O O . PHE A 1 68 ? 36.281 -35.875 -18.125 1 89.88 68 PHE A O 1
ATOM 549 N N . ARG A 1 69 ? 35.594 -33.781 -18.875 1 84 69 ARG A N 1
ATOM 550 C CA . ARG A 1 69 ? 36.438 -33.031 -17.953 1 84 69 ARG A CA 1
ATOM 551 C C . ARG A 1 69 ? 35.594 -32.312 -16.906 1 84 69 ARG A C 1
ATOM 553 O O . ARG A 1 69 ? 34.781 -31.469 -17.234 1 84 69 ARG A O 1
ATOM 560 N N . ARG A 1 70 ? 35.875 -32.719 -15.703 1 80.12 70 ARG A N 1
ATOM 561 C CA . ARG A 1 70 ? 35.125 -32.062 -14.609 1 80.12 70 ARG A CA 1
ATOM 562 C C . ARG A 1 70 ? 35.594 -30.625 -14.422 1 80.12 70 ARG A C 1
ATOM 564 O O . ARG A 1 70 ? 36.781 -30.328 -14.523 1 80.12 70 ARG A O 1
ATOM 571 N N . GLY A 1 71 ? 34.625 -29.797 -14.258 1 74.88 71 GLY A N 1
ATOM 572 C CA . GLY A 1 71 ? 34.938 -28.391 -14.047 1 74.88 71 GLY A CA 1
ATOM 573 C C . GLY A 1 71 ? 35.562 -28.109 -12.688 1 74.88 71 GLY A C 1
ATOM 574 O O . GLY A 1 71 ? 35.406 -28.906 -11.758 1 74.88 71 GLY A O 1
ATOM 575 N N . PRO A 1 72 ? 36.312 -26.938 -12.68 1 72.19 72 PRO A N 1
ATOM 576 C CA . PRO A 1 72 ? 36.844 -26.547 -11.375 1 72.19 72 PRO A CA 1
ATOM 577 C C . PRO A 1 72 ? 35.781 -26 -10.438 1 72.19 72 PRO A C 1
ATOM 579 O O . PRO A 1 72 ? 34.75 -25.516 -10.898 1 72.19 72 PRO A O 1
ATOM 582 N N . ASP A 1 73 ? 35.969 -26.047 -9.102 1 63.03 73 ASP A N 1
ATOM 583 C CA . ASP A 1 73 ? 35.25 -25.344 -8.047 1 63.03 73 ASP A CA 1
ATOM 584 C C . ASP A 1 73 ? 33.75 -25.594 -8.141 1 63.03 73 ASP A C 1
ATOM 586 O O . ASP A 1 73 ? 32.938 -24.672 -8.039 1 63.03 73 ASP A O 1
ATOM 590 N N . GLY A 1 74 ? 33.344 -26.875 -8.57 1 64.88 74 GLY A N 1
ATOM 591 C CA . GLY A 1 74 ? 31.906 -27.125 -8.492 1 64.88 74 GLY A CA 1
ATOM 592 C C . GLY A 1 74 ? 31.203 -27.016 -9.836 1 64.88 74 GLY A C 1
ATOM 593 O O . GLY A 1 74 ? 30.016 -27.312 -9.953 1 64.88 74 GLY A O 1
ATOM 594 N N . GLU A 1 75 ? 31.891 -26.531 -10.797 1 74.56 75 GLU A N 1
ATOM 595 C CA . GLU A 1 75 ? 31.312 -26.484 -12.141 1 74.56 75 GLU A CA 1
ATOM 596 C C . GLU A 1 75 ? 31.141 -27.875 -12.727 1 74.56 75 GLU A C 1
ATOM 598 O O . GLU A 1 75 ? 31.906 -28.797 -12.391 1 74.56 75 GLU A O 1
ATOM 603 N N . PHE A 1 76 ? 30.094 -28.188 -13.43 1 78.12 76 PHE A N 1
ATOM 604 C CA . PHE A 1 76 ? 29.719 -29.5 -13.922 1 78.12 76 PHE A CA 1
ATOM 605 C C . PHE A 1 76 ? 30.812 -30.078 -14.812 1 78.12 76 PHE A C 1
ATOM 607 O O . PHE A 1 76 ? 31.203 -31.234 -14.648 1 78.12 76 PHE A O 1
ATOM 614 N N . GLY A 1 77 ? 31.375 -29.469 -15.75 1 82.31 77 GLY A N 1
ATOM 615 C CA . GLY A 1 77 ? 32.406 -29.953 -16.672 1 82.31 77 GLY A CA 1
ATOM 616 C C . GLY A 1 77 ? 31.938 -29.953 -18.109 1 82.31 77 GLY A C 1
ATOM 617 O O . GLY A 1 77 ? 30.859 -29.438 -18.438 1 82.31 77 GLY A O 1
ATOM 618 N N . GLU A 1 78 ? 32.906 -30.406 -18.938 1 87.62 78 GLU A N 1
ATOM 619 C CA . GLU A 1 78 ? 32.625 -30.422 -20.359 1 87.62 78 GLU A CA 1
ATOM 620 C C . GLU A 1 78 ? 33.281 -31.609 -21.047 1 87.62 78 GLU A C 1
ATOM 622 O O . GLU A 1 78 ? 34.25 -32.188 -20.516 1 87.62 78 GLU A O 1
ATOM 627 N N . PHE A 1 79 ? 32.719 -32 -22.125 1 91.12 79 PHE A N 1
ATOM 628 C CA . PHE A 1 79 ? 33.312 -33.062 -22.938 1 91.12 79 PHE A CA 1
ATOM 629 C C . PHE A 1 79 ? 34.375 -32.469 -23.875 1 91.12 79 PHE A C 1
ATOM 631 O O . PHE A 1 79 ? 34.188 -31.406 -24.453 1 91.12 79 PHE A O 1
ATOM 638 N N . ILE A 1 80 ? 35.469 -33.219 -23.938 1 89.75 80 ILE A N 1
ATOM 639 C CA . ILE A 1 80 ? 36.5 -32.906 -24.906 1 89.75 80 ILE A CA 1
ATOM 640 C C . ILE A 1 80 ? 36.625 -34.031 -25.922 1 89.75 80 ILE A C 1
ATOM 642 O O . ILE A 1 80 ? 36.75 -35.188 -25.547 1 89.75 80 ILE A O 1
ATOM 646 N N . ARG A 1 81 ? 36.625 -33.656 -27.156 1 91.75 81 ARG A N 1
ATOM 647 C CA . ARG A 1 81 ? 36.75 -34.656 -28.219 1 91.75 81 ARG A CA 1
ATOM 648 C C . ARG A 1 81 ? 38.219 -34.844 -28.594 1 91.75 81 ARG A C 1
ATOM 650 O O . ARG A 1 81 ? 38.969 -33.875 -28.844 1 91.75 81 ARG A O 1
ATOM 657 N N . ALA A 1 82 ? 38.625 -36.062 -28.531 1 89.5 82 ALA A N 1
ATOM 658 C CA . ALA A 1 82 ? 39.969 -36.406 -28.969 1 89.5 82 ALA A CA 1
ATOM 659 C C . ALA A 1 82 ? 40 -36.75 -30.453 1 89.5 82 ALA A C 1
ATOM 661 O O . ALA A 1 82 ? 39.031 -37.281 -30.984 1 89.5 82 ALA A O 1
ATOM 662 N N . ASP A 1 83 ? 41.156 -36.469 -31.078 1 89 83 ASP A N 1
ATOM 663 C CA . ASP A 1 83 ? 41.281 -36.812 -32.5 1 89 83 ASP A CA 1
ATOM 664 C C . ASP A 1 83 ? 41.781 -38.25 -32.688 1 89 83 ASP A C 1
ATOM 666 O O . ASP A 1 83 ? 42.688 -38.688 -31.984 1 89 83 ASP A O 1
ATOM 670 N N . ILE A 1 84 ? 41.031 -38.906 -33.531 1 89.31 84 ILE A N 1
ATOM 671 C CA . ILE A 1 84 ? 41.375 -40.281 -33.844 1 89.31 84 ILE A CA 1
ATOM 672 C C . ILE A 1 84 ? 41.844 -40.406 -35.281 1 89.31 84 ILE A C 1
ATOM 674 O O . ILE A 1 84 ? 41.312 -39.781 -36.188 1 89.31 84 ILE A O 1
ATOM 678 N N . ASN A 1 85 ? 42.875 -41.188 -35.5 1 88.44 85 ASN A N 1
ATOM 679 C CA . ASN A 1 85 ? 43.375 -41.344 -36.844 1 88.44 85 ASN A CA 1
ATOM 680 C C . ASN A 1 85 ? 42.719 -42.562 -37.531 1 88.44 85 ASN A C 1
ATOM 682 O O . ASN A 1 85 ? 41.812 -43.188 -36.969 1 88.44 85 ASN A O 1
ATOM 686 N N . GLU A 1 86 ? 43.094 -42.875 -38.75 1 89.75 86 GLU A N 1
ATOM 687 C CA . GLU A 1 86 ? 42.469 -43.906 -39.562 1 89.75 86 GLU A CA 1
ATOM 688 C C . GLU A 1 86 ? 42.719 -45.312 -38.969 1 89.75 86 GLU A C 1
ATOM 690 O O . GLU A 1 86 ? 42 -46.25 -39.25 1 89.75 86 GLU A O 1
ATOM 695 N N . SER A 1 87 ? 43.812 -45.375 -38.125 1 90.38 87 SER A N 1
ATOM 696 C CA . SER A 1 87 ? 44.094 -46.656 -37.5 1 90.38 87 SER A CA 1
ATOM 697 C C . SER A 1 87 ? 43.344 -46.812 -36.188 1 90.38 87 SER A C 1
ATOM 699 O O . SER A 1 87 ? 43.469 -47.844 -35.5 1 90.38 87 SER A O 1
ATOM 701 N N . GLY A 1 88 ? 42.562 -45.781 -35.812 1 86.56 88 GLY A N 1
ATOM 702 C CA . GLY A 1 88 ? 41.719 -45.875 -34.625 1 86.56 88 GLY A CA 1
ATOM 703 C C . GLY A 1 88 ? 42.438 -45.406 -33.375 1 86.56 88 GLY A C 1
ATOM 704 O O . GLY A 1 88 ? 41.938 -45.594 -32.281 1 86.56 88 GLY A O 1
ATOM 705 N N . HIS A 1 89 ? 43.656 -44.875 -33.531 1 87.5 89 HIS A N 1
ATOM 706 C CA . HIS A 1 89 ? 44.406 -44.438 -32.344 1 87.5 89 HIS A CA 1
ATOM 707 C C . HIS A 1 89 ? 44.25 -42.938 -32.125 1 87.5 89 HIS A C 1
ATOM 709 O O . HIS A 1 89 ? 44.062 -42.156 -33.062 1 87.5 89 HIS A O 1
ATOM 715 N N . ILE A 1 90 ? 44.375 -42.531 -30.828 1 87.75 90 ILE A N 1
ATOM 716 C CA . ILE A 1 90 ? 44.219 -41.125 -30.438 1 87.75 90 ILE A CA 1
ATOM 717 C C . ILE A 1 90 ? 45.469 -40.375 -30.859 1 87.75 90 ILE A C 1
ATOM 719 O O . ILE A 1 90 ? 46.594 -40.781 -30.578 1 87.75 90 ILE A O 1
ATOM 723 N N . VAL A 1 91 ? 45.438 -39.344 -31.609 1 82.62 91 VAL A N 1
ATOM 724 C CA . VAL A 1 91 ? 46.562 -38.5 -32.062 1 82.62 91 VAL A CA 1
ATOM 725 C C . VAL A 1 91 ? 46.719 -37.312 -31.125 1 82.62 91 VAL A C 1
ATOM 727 O O . VAL A 1 91 ? 47.844 -36.969 -30.75 1 82.62 91 VAL A O 1
ATOM 730 N N . THR A 1 92 ? 45.781 -36.656 -30.766 1 71.44 92 THR A N 1
ATOM 731 C CA . THR A 1 92 ? 45.844 -35.531 -29.844 1 71.44 92 THR A CA 1
ATOM 732 C C . THR A 1 92 ? 45.062 -35.812 -28.562 1 71.44 92 THR A C 1
ATOM 734 O O . THR A 1 92 ? 43.875 -36.031 -28.578 1 71.44 92 THR A O 1
ATOM 737 N N . ALA A 1 93 ? 45.938 -36.406 -27.5 1 60.97 93 ALA A N 1
ATOM 738 C CA . ALA A 1 93 ? 45.281 -36.719 -26.234 1 60.97 93 ALA A CA 1
ATOM 739 C C . ALA A 1 93 ? 44.812 -35.469 -25.516 1 60.97 93 ALA A C 1
ATOM 741 O O . ALA A 1 93 ? 45.469 -34.406 -25.625 1 60.97 93 ALA A O 1
ATOM 742 N N . ALA A 1 94 ? 43.594 -35.406 -25.141 1 59.19 94 ALA A N 1
ATOM 743 C CA . ALA A 1 94 ? 43.156 -34.312 -24.281 1 59.19 94 ALA A CA 1
ATOM 744 C C . ALA A 1 94 ? 43.938 -34.25 -22.969 1 59.19 94 ALA A C 1
ATOM 746 O O . ALA A 1 94 ? 44.125 -35.281 -22.312 1 59.19 94 ALA A O 1
ATOM 747 N N . ASN A 1 95 ? 45.219 -33.875 -22.875 1 55.09 95 ASN A N 1
ATOM 748 C CA . ASN A 1 95 ? 46.062 -33.781 -21.688 1 55.09 95 ASN A CA 1
ATOM 749 C C . ASN A 1 95 ? 45.25 -33.562 -20.422 1 55.09 95 ASN A C 1
ATOM 751 O O . ASN A 1 95 ? 45.562 -32.688 -19.625 1 55.09 95 ASN A O 1
ATOM 755 N N . ILE A 1 96 ? 44.125 -34.188 -20.266 1 59.53 96 ILE A N 1
ATOM 756 C CA . ILE A 1 96 ? 43.344 -33.844 -19.078 1 59.53 96 ILE A CA 1
ATOM 757 C C . ILE A 1 96 ? 43.438 -34.969 -18.047 1 59.53 96 ILE A C 1
ATOM 759 O O . ILE A 1 96 ? 43.188 -36.125 -18.359 1 59.53 96 ILE A O 1
ATOM 763 N N . PRO A 1 97 ? 44.062 -34.719 -16.906 1 55.81 97 PRO A N 1
ATOM 764 C CA . PRO A 1 97 ? 44.062 -35.75 -15.852 1 55.81 97 PRO A CA 1
ATOM 765 C C . PRO A 1 97 ? 42.656 -36.281 -15.578 1 55.81 97 PRO A C 1
ATOM 767 O O . PRO A 1 97 ? 41.719 -35.5 -15.344 1 55.81 97 PRO A O 1
ATOM 770 N N . LEU A 1 98 ? 42.312 -37.438 -16.047 1 55.34 98 LEU A N 1
ATOM 771 C CA . LEU A 1 98 ? 41.062 -38.094 -15.695 1 55.34 98 LEU A CA 1
ATOM 772 C C . LEU A 1 98 ? 40.906 -38.188 -14.188 1 55.34 98 LEU A C 1
ATOM 774 O O . LEU A 1 98 ? 41.875 -38.469 -13.469 1 55.34 98 LEU A O 1
ATOM 778 N N . MET A 1 99 ? 40 -37.562 -13.562 1 53.81 99 MET A N 1
ATOM 779 C CA . MET A 1 99 ? 39.781 -37.562 -12.117 1 53.81 99 MET A CA 1
ATOM 780 C C . MET A 1 99 ? 39.5 -39 -11.609 1 53.81 99 MET A C 1
ATOM 782 O O . MET A 1 99 ? 38.75 -39.75 -12.234 1 53.81 99 MET A O 1
ATOM 786 N N . PRO A 1 100 ? 40.219 -39.469 -10.625 1 51.34 100 PRO A N 1
ATOM 787 C CA . PRO A 1 100 ? 39.844 -40.75 -9.977 1 51.34 100 PRO A CA 1
ATOM 788 C C . PRO A 1 100 ? 38.406 -40.781 -9.492 1 51.34 100 PRO A C 1
ATOM 790 O O . PRO A 1 100 ? 37.812 -39.719 -9.227 1 51.34 100 PRO A O 1
ATOM 793 N N . ASP A 1 101 ? 37.656 -41.844 -9.844 1 51.91 101 ASP A N 1
ATOM 794 C CA . ASP A 1 101 ? 36.312 -42.094 -9.305 1 51.91 101 ASP A CA 1
ATOM 795 C C . ASP A 1 101 ? 36.25 -41.75 -7.812 1 51.91 101 ASP A C 1
ATOM 797 O O . ASP A 1 101 ? 36.625 -42.594 -6.98 1 51.91 101 ASP A O 1
ATOM 801 N N . LEU A 1 102 ? 36.812 -40.688 -7.371 1 44.53 102 LEU A N 1
ATOM 802 C CA . LEU A 1 102 ? 36.812 -40.438 -5.93 1 44.53 102 LEU A CA 1
ATOM 803 C C . LEU A 1 102 ? 35.375 -40.469 -5.375 1 44.53 102 LEU A C 1
ATOM 805 O O . LEU A 1 102 ? 34.531 -39.688 -5.801 1 44.53 102 LEU A O 1
ATOM 809 N N . ASP A 1 103 ? 34.844 -41.656 -5.082 1 43.97 103 ASP A N 1
ATOM 810 C CA . ASP A 1 103 ? 33.688 -41.688 -4.168 1 43.97 103 ASP A CA 1
ATOM 811 C C . ASP A 1 103 ? 33.938 -40.781 -2.973 1 43.97 103 ASP A C 1
AT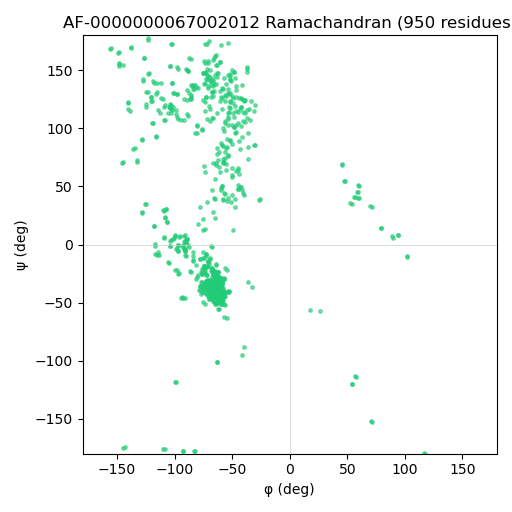OM 813 O O . ASP A 1 103 ? 34.562 -41.156 -1.988 1 43.97 103 ASP A O 1
ATOM 817 N N . ASN A 1 104 ? 34.375 -39.594 -3.152 1 38.69 104 ASN A N 1
ATOM 818 C CA . ASN A 1 104 ? 34.656 -38.875 -1.924 1 38.69 104 ASN A CA 1
ATOM 819 C C . ASN A 1 104 ? 33.469 -38.844 -0.979 1 38.69 104 ASN A C 1
ATOM 821 O O . ASN A 1 104 ? 32.406 -38.312 -1.332 1 38.69 104 ASN A O 1
ATOM 825 N N . GLY A 1 105 ? 33.094 -39.812 -0.075 1 39.09 105 GLY A N 1
ATOM 826 C CA . GLY A 1 105 ? 32.281 -40 1.109 1 39.09 105 GLY A CA 1
ATOM 827 C C . GLY A 1 105 ? 31.141 -39.031 1.229 1 39.09 105 GLY A C 1
ATOM 828 O O . GLY A 1 105 ? 30.25 -39.188 2.076 1 39.09 105 GLY A O 1
ATOM 829 N N . ASN A 1 106 ? 31.359 -37.656 1.246 1 42.69 106 ASN A N 1
ATOM 830 C CA . ASN A 1 106 ? 30.312 -36.812 1.823 1 42.69 106 ASN A CA 1
ATOM 831 C C . ASN A 1 106 ? 29.016 -36.906 1.021 1 42.69 106 ASN A C 1
ATOM 833 O O . ASN A 1 106 ? 27.984 -37.281 1.551 1 42.69 106 ASN A O 1
ATOM 837 N N . THR A 1 107 ? 28.688 -35.844 0.093 1 48.56 107 THR A N 1
ATOM 838 C CA . THR A 1 107 ? 27.406 -35.781 -0.616 1 48.56 107 THR A CA 1
ATOM 839 C C . THR A 1 107 ? 27.438 -36.688 -1.846 1 48.56 107 THR A C 1
ATOM 841 O O . THR A 1 107 ? 28.359 -36.594 -2.666 1 48.56 107 THR A O 1
ATOM 844 N N . PRO A 1 108 ? 26.953 -37.938 -1.821 1 53.12 108 PRO A N 1
ATOM 845 C CA . PRO A 1 108 ? 27.016 -38.906 -2.922 1 53.12 108 PRO A CA 1
ATOM 846 C C . PRO A 1 108 ? 26.984 -38.25 -4.293 1 53.12 108 PRO A C 1
ATOM 848 O O . PRO A 1 108 ? 26.047 -37.5 -4.609 1 53.12 108 PRO A O 1
ATOM 851 N N . ASP A 1 109 ? 28.094 -37.844 -4.805 1 65.56 109 ASP A N 1
ATOM 852 C CA . ASP A 1 109 ? 28.219 -37.344 -6.176 1 65.56 109 ASP A CA 1
ATOM 853 C C . ASP A 1 109 ? 27.625 -38.344 -7.168 1 65.56 109 ASP A C 1
ATOM 855 O O . ASP A 1 109 ? 28.188 -39.406 -7.395 1 65.56 109 ASP A O 1
ATOM 859 N N . ASN A 1 110 ? 26.359 -38.219 -7.449 1 78.62 110 ASN A N 1
ATOM 860 C CA . ASN A 1 110 ? 25.594 -39.094 -8.344 1 78.62 110 ASN A CA 1
ATOM 861 C C . ASN A 1 110 ? 25.922 -38.812 -9.805 1 78.62 110 ASN A C 1
ATOM 863 O O . ASN A 1 110 ? 25.281 -39.375 -10.703 1 78.62 110 ASN A O 1
ATOM 867 N N . THR A 1 111 ? 26.969 -38.062 -10.008 1 81.62 111 THR A N 1
ATOM 868 C CA . THR A 1 111 ? 27.203 -37.656 -11.383 1 81.62 111 THR A CA 1
ATOM 869 C C . THR A 1 111 ? 27.562 -38.844 -12.258 1 81.62 111 THR A C 1
ATOM 871 O O . THR A 1 111 ? 27.031 -39 -13.367 1 81.62 111 THR A O 1
ATOM 874 N N . ASN A 1 112 ? 28.406 -39.688 -11.781 1 84.69 112 ASN A N 1
ATOM 875 C CA . ASN A 1 112 ? 28.797 -40.875 -12.562 1 84.69 112 ASN A CA 1
ATOM 876 C C . ASN A 1 112 ? 27.609 -41.781 -12.82 1 84.69 112 ASN A C 1
ATOM 878 O O . ASN A 1 112 ? 27.406 -42.25 -13.945 1 84.69 112 ASN A O 1
ATOM 882 N N . ARG A 1 113 ? 26.922 -41.969 -11.805 1 89.75 113 ARG A N 1
ATOM 883 C CA . ARG A 1 113 ? 25.734 -42.812 -11.938 1 89.75 113 ARG A CA 1
ATOM 884 C C . ARG A 1 113 ? 24.734 -42.156 -12.891 1 89.75 113 ARG A C 1
ATOM 886 O O . ARG A 1 113 ? 24.031 -42.844 -13.625 1 89.75 113 ARG A O 1
ATOM 893 N N . ALA A 1 114 ? 24.688 -40.875 -12.852 1 93.5 114 ALA A N 1
ATOM 894 C CA . ALA A 1 114 ? 23.75 -40.156 -13.688 1 93.5 114 ALA A CA 1
ATOM 895 C C . ALA A 1 114 ? 24.047 -40.375 -15.164 1 93.5 114 ALA A C 1
ATOM 897 O O . ALA A 1 114 ? 23.125 -40.438 -15.984 1 93.5 114 ALA A O 1
ATOM 898 N N . TRP A 1 115 ? 25.344 -40.469 -15.5 1 93.56 115 TRP A N 1
ATOM 899 C CA . TRP A 1 115 ? 25.703 -40.75 -16.875 1 93.56 115 TRP A CA 1
ATOM 900 C C . TRP A 1 115 ? 25.203 -42.156 -17.297 1 93.56 115 TRP A C 1
ATOM 902 O O . TRP A 1 115 ? 24.719 -42.312 -18.422 1 93.56 115 TRP A O 1
ATOM 912 N N . ASP A 1 116 ? 25.297 -43.062 -16.359 1 93.44 116 ASP A N 1
ATOM 913 C CA . ASP A 1 116 ? 24.75 -44.406 -16.609 1 93.44 116 ASP A CA 1
ATOM 914 C C . ASP A 1 116 ? 23.25 -44.344 -16.891 1 93.44 116 ASP A C 1
ATOM 916 O O . ASP A 1 116 ? 22.766 -44.969 -17.828 1 93.44 116 ASP A O 1
ATOM 920 N N . TRP A 1 117 ? 22.578 -43.625 -16.078 1 95 117 TRP A N 1
ATOM 921 C CA . TRP A 1 117 ? 21.125 -43.469 -16.234 1 95 117 TRP A CA 1
ATOM 922 C C . TRP A 1 117 ? 20.797 -42.812 -17.562 1 95 117 TRP A C 1
ATOM 924 O O . TRP A 1 117 ? 19.922 -43.312 -18.297 1 95 117 TRP A O 1
ATOM 934 N N . LEU A 1 118 ? 21.5 -41.75 -17.875 1 96.12 118 LEU A N 1
ATOM 935 C CA . LEU A 1 118 ? 21.219 -40.969 -19.078 1 96.12 118 LEU A CA 1
ATOM 936 C C . LEU A 1 118 ? 21.406 -41.812 -20.328 1 96.12 118 LEU A C 1
ATOM 938 O O . LEU A 1 118 ? 20.516 -41.906 -21.156 1 96.12 118 LEU A O 1
ATOM 942 N N . PHE A 1 119 ? 22.562 -42.375 -20.469 1 96.06 119 PHE A N 1
ATOM 943 C CA . PHE A 1 119 ? 22.828 -43.219 -21.641 1 96.06 119 PHE A CA 1
ATOM 944 C C . PHE A 1 119 ? 21.938 -44.438 -21.656 1 96.06 119 PHE A C 1
ATOM 946 O O . PHE A 1 119 ? 21.547 -44.938 -22.719 1 96.06 119 PHE A O 1
ATOM 953 N N . GLY A 1 120 ? 21.688 -44.906 -20.438 1 95.12 120 GLY A N 1
ATOM 954 C CA . GLY A 1 120 ? 20.703 -46 -20.359 1 95.12 120 GLY A CA 1
ATOM 955 C C . GLY A 1 120 ? 19.375 -45.625 -20.984 1 95.12 120 GLY A C 1
ATOM 956 O O . GLY A 1 120 ? 18.781 -46.438 -21.703 1 95.12 120 GLY A O 1
ATOM 957 N N . VAL A 1 121 ? 18.906 -44.469 -20.781 1 95.38 121 VAL A N 1
ATOM 958 C CA . VAL A 1 121 ? 17.641 -44 -21.312 1 95.38 121 VAL A CA 1
ATOM 959 C C . VAL A 1 121 ? 17.688 -44 -22.844 1 95.38 121 VAL A C 1
ATOM 961 O O . VAL A 1 121 ? 16.703 -44.312 -23.5 1 95.38 121 VAL A O 1
ATOM 964 N N . PHE A 1 122 ? 18.875 -43.719 -23.406 1 95.56 122 PHE A N 1
ATOM 965 C CA . PHE A 1 122 ? 19.031 -43.688 -24.859 1 95.56 122 PHE A CA 1
ATOM 966 C C . PHE A 1 122 ? 18.781 -45.094 -25.438 1 95.56 122 PHE A C 1
ATOM 968 O O . PHE A 1 122 ? 18.438 -45.219 -26.609 1 95.56 122 PHE A O 1
ATOM 975 N N . TYR A 1 123 ? 19.062 -46.031 -24.641 1 95.06 123 TYR A N 1
ATOM 976 C CA . TYR A 1 123 ? 18.922 -47.406 -25.094 1 95.06 123 TYR A CA 1
ATOM 977 C C . TYR A 1 123 ? 17.703 -48.062 -24.453 1 95.06 123 TYR A C 1
ATOM 979 O O . TYR A 1 123 ? 17.672 -49.281 -24.266 1 95.06 123 TYR A O 1
ATOM 987 N N . ASN A 1 124 ? 16.766 -47.312 -23.953 1 92.25 124 ASN A N 1
ATOM 988 C CA . ASN A 1 124 ? 15.469 -47.719 -23.438 1 92.25 124 ASN A CA 1
ATOM 989 C C . ASN A 1 124 ? 15.586 -48.5 -22.141 1 92.25 124 ASN A C 1
ATOM 991 O O . ASN A 1 124 ? 14.852 -49.469 -21.906 1 92.25 124 ASN A O 1
ATOM 995 N N . ARG A 1 125 ? 16.562 -48.125 -21.391 1 91.88 125 ARG A N 1
ATOM 996 C CA . ARG A 1 125 ? 16.703 -48.656 -20.031 1 91.88 125 ARG A CA 1
ATOM 997 C C . ARG A 1 125 ? 16.266 -47.625 -19 1 91.88 125 ARG A C 1
ATOM 999 O O . ARG A 1 125 ? 16.891 -46.562 -18.859 1 91.88 125 ARG A O 1
ATOM 1006 N N . GLU A 1 126 ? 15.312 -48.031 -18.266 1 88.69 126 GLU A N 1
ATOM 1007 C CA . GLU A 1 126 ? 14.789 -47.062 -17.297 1 88.69 126 GLU A CA 1
ATOM 1008 C C . GLU A 1 126 ? 15.672 -47.031 -16.047 1 88.69 126 GLU A C 1
ATOM 1010 O O . GLU A 1 126 ? 16.062 -48.062 -15.508 1 88.69 126 GLU A O 1
ATOM 1015 N N . PRO A 1 127 ? 15.906 -45.781 -15.672 1 92.06 127 PRO A N 1
ATOM 1016 C CA . PRO A 1 127 ? 16.719 -45.656 -14.461 1 92.06 127 PRO A CA 1
ATOM 1017 C C . PRO A 1 127 ? 15.992 -46.062 -13.195 1 92.06 127 PRO A C 1
ATOM 1019 O O . PRO A 1 127 ? 14.773 -45.875 -13.094 1 92.06 127 PRO A O 1
ATOM 1022 N N . ILE A 1 128 ? 16.734 -46.625 -12.32 1 89.81 128 ILE A N 1
ATOM 1023 C CA . ILE A 1 128 ? 16.234 -46.969 -10.992 1 89.81 128 ILE A CA 1
ATOM 1024 C C . ILE A 1 128 ? 16.859 -46.031 -9.953 1 89.81 128 ILE A C 1
ATOM 1026 O O . ILE A 1 128 ? 18.031 -46.188 -9.609 1 89.81 128 ILE A O 1
ATOM 1030 N N . PHE A 1 129 ? 16.031 -45.156 -9.5 1 91.44 129 PHE A N 1
ATOM 1031 C CA . PHE A 1 129 ? 16.516 -44.188 -8.531 1 91.44 129 PHE A CA 1
ATOM 1032 C C . PHE A 1 129 ? 16.375 -44.719 -7.109 1 91.44 129 PHE A C 1
ATOM 1034 O O . PHE A 1 129 ? 15.492 -45.531 -6.836 1 91.44 129 PHE A O 1
ATOM 1041 N N . ASP A 1 130 ? 17.297 -44.25 -6.316 1 89.38 130 ASP A N 1
ATOM 1042 C CA . ASP A 1 130 ? 17.094 -44.469 -4.883 1 89.38 130 ASP A CA 1
ATOM 1043 C C . ASP A 1 130 ? 15.906 -43.688 -4.363 1 89.38 130 ASP A C 1
ATOM 1045 O O . ASP A 1 130 ? 15.969 -42.469 -4.25 1 89.38 130 ASP A O 1
ATOM 1049 N N . ASP A 1 131 ? 14.82 -44.375 -4.023 1 87.12 131 ASP A N 1
ATOM 1050 C CA . ASP A 1 131 ? 13.586 -43.688 -3.654 1 87.12 131 ASP A CA 1
ATOM 1051 C C . ASP A 1 131 ? 13.305 -43.844 -2.16 1 87.12 131 ASP A C 1
ATOM 1053 O O . ASP A 1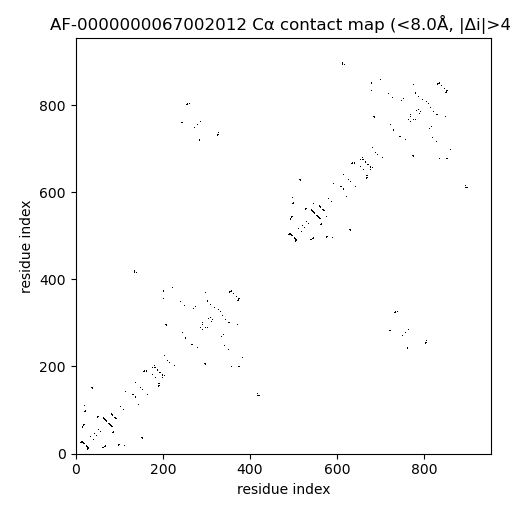 131 ? 12.148 -43.812 -1.734 1 87.12 131 ASP A O 1
ATOM 1057 N N . THR A 1 132 ? 14.367 -43.969 -1.38 1 90.19 132 THR A N 1
ATOM 1058 C CA . THR A 1 132 ? 14.242 -44.125 0.067 1 90.19 132 THR A CA 1
ATOM 1059 C C . THR A 1 132 ? 13.617 -42.844 0.672 1 90.19 132 THR A C 1
ATOM 1061 O O . THR A 1 132 ? 12.844 -42.938 1.627 1 90.19 132 THR A O 1
ATOM 1064 N N . SER A 1 133 ? 13.969 -41.781 0.121 1 90.81 133 SER A N 1
ATOM 1065 C CA . SER A 1 133 ? 13.438 -40.5 0.547 1 90.81 133 SER A CA 1
ATOM 1066 C C . SER A 1 133 ? 13.352 -39.5 -0.621 1 90.81 133 SER A C 1
ATOM 1068 O O . SER A 1 133 ? 13.961 -39.719 -1.667 1 90.81 133 SER A O 1
ATOM 1070 N N . LEU A 1 134 ? 12.617 -38.469 -0.38 1 92.25 134 LEU A N 1
ATOM 1071 C CA . LEU A 1 134 ? 12.539 -37.438 -1.415 1 92.25 134 LEU A CA 1
ATOM 1072 C C . LEU A 1 134 ? 13.906 -36.812 -1.657 1 92.25 134 LEU A C 1
ATOM 1074 O O . LEU A 1 134 ? 14.258 -36.5 -2.797 1 92.25 134 LEU A O 1
ATOM 1078 N N . ALA A 1 135 ? 14.68 -36.656 -0.612 1 90.62 135 ALA A N 1
ATOM 1079 C CA . ALA A 1 135 ? 16 -36.062 -0.728 1 90.62 135 ALA A CA 1
ATOM 1080 C C . ALA A 1 135 ? 16.906 -36.875 -1.639 1 90.62 135 ALA A C 1
ATOM 1082 O O . ALA A 1 135 ? 17.625 -36.344 -2.477 1 90.62 135 ALA A O 1
ATOM 1083 N N . THR A 1 136 ? 16.812 -38.125 -1.484 1 91.12 136 THR A N 1
ATOM 1084 C CA . THR A 1 136 ? 17.641 -39.031 -2.293 1 91.12 136 THR A CA 1
ATOM 1085 C C . THR A 1 136 ? 17.172 -39.031 -3.746 1 91.12 136 THR A C 1
ATOM 1087 O O . THR A 1 136 ? 17.984 -39 -4.668 1 91.12 136 THR A O 1
ATOM 1090 N N . VAL A 1 137 ? 15.883 -39.062 -3.893 1 92.88 137 VAL A N 1
ATOM 1091 C CA . VAL A 1 137 ? 15.336 -39.031 -5.246 1 92.88 137 VAL A CA 1
ATOM 1092 C C . VAL A 1 137 ? 15.734 -37.719 -5.922 1 92.88 137 VAL A C 1
ATOM 1094 O O . VAL A 1 137 ? 16.172 -37.719 -7.074 1 92.88 137 VAL A O 1
ATOM 1097 N N . LEU A 1 138 ? 15.617 -36.688 -5.172 1 93.06 138 LEU A N 1
ATOM 1098 C CA . LEU A 1 138 ? 15.938 -35.375 -5.703 1 93.06 138 LEU A CA 1
ATOM 1099 C C . LEU A 1 138 ? 17.406 -35.281 -6.094 1 93.06 138 LEU A C 1
ATOM 1101 O O . LEU A 1 138 ? 17.75 -34.75 -7.148 1 93.06 138 LEU A O 1
ATOM 1105 N N . SER A 1 139 ? 18.266 -35.812 -5.309 1 90.81 139 SER A N 1
ATOM 1106 C CA . SER A 1 139 ? 19.688 -35.844 -5.621 1 90.81 139 SER A CA 1
ATOM 1107 C C . SER A 1 139 ? 19.953 -36.594 -6.922 1 90.81 139 SER A C 1
ATOM 1109 O O . SER A 1 139 ? 20.75 -36.125 -7.754 1 90.81 139 SER A O 1
ATOM 1111 N N . CYS A 1 140 ? 19.297 -37.688 -7.09 1 92.62 140 CYS A N 1
ATOM 1112 C CA . CYS A 1 140 ? 19.438 -38.5 -8.297 1 92.62 140 CYS A CA 1
ATOM 1113 C C . CYS A 1 140 ? 18.938 -37.75 -9.523 1 92.62 140 CYS A C 1
ATOM 1115 O O . CYS A 1 140 ? 19.656 -37.625 -10.531 1 92.62 140 CYS A O 1
ATOM 1117 N N . VAL A 1 141 ? 17.766 -37.188 -9.367 1 93.75 141 VAL A N 1
ATOM 1118 C CA . VAL A 1 141 ? 17.156 -36.562 -10.547 1 93.75 141 VAL A CA 1
ATOM 1119 C C . VAL A 1 141 ? 17.875 -35.281 -10.914 1 93.75 141 VAL A C 1
ATOM 1121 O O . VAL A 1 141 ? 18.016 -34.969 -12.094 1 93.75 141 VAL A O 1
ATOM 1124 N N . VAL A 1 142 ? 18.328 -34.594 -9.945 1 91.75 142 VAL A N 1
ATOM 1125 C CA . VAL A 1 142 ? 19.078 -33.375 -10.234 1 91.75 142 VAL A CA 1
ATOM 1126 C C . VAL A 1 142 ? 20.359 -33.719 -10.977 1 91.75 142 VAL A C 1
ATOM 1128 O O . VAL A 1 142 ? 20.734 -33.031 -11.945 1 91.75 142 VAL A O 1
ATOM 1131 N N . ALA A 1 143 ? 21.062 -34.656 -10.547 1 90.88 143 ALA A N 1
ATOM 1132 C CA . ALA A 1 143 ? 22.281 -35.125 -11.234 1 90.88 143 ALA A CA 1
ATOM 1133 C C . ALA A 1 143 ? 21.969 -35.531 -12.672 1 90.88 143 ALA A C 1
ATOM 1135 O O . ALA A 1 143 ? 22.719 -35.188 -13.594 1 90.88 143 ALA A O 1
ATOM 1136 N N . LEU A 1 144 ? 20.922 -36.219 -12.828 1 95 144 LEU A N 1
ATOM 1137 C CA . LEU A 1 144 ? 20.516 -36.656 -14.156 1 95 144 LEU A CA 1
ATOM 1138 C C . LEU A 1 144 ? 20.188 -35.469 -15.047 1 95 144 LEU A C 1
ATOM 1140 O O . LEU A 1 144 ? 20.609 -35.406 -16.203 1 95 144 LEU A O 1
ATOM 1144 N N . ILE A 1 145 ? 19.469 -34.5 -14.523 1 94.5 145 ILE A N 1
ATOM 1145 C CA . ILE A 1 145 ? 19.094 -33.312 -15.25 1 94.5 145 ILE A CA 1
ATOM 1146 C C . ILE A 1 145 ? 20.359 -32.562 -15.688 1 94.5 145 ILE A C 1
ATOM 1148 O O . ILE A 1 145 ? 20.469 -32.125 -16.828 1 94.5 145 ILE A O 1
ATOM 1152 N N . GLU A 1 146 ? 21.266 -32.469 -14.852 1 91.31 146 GLU A N 1
ATOM 1153 C CA . GLU A 1 146 ? 22.516 -31.75 -15.164 1 91.31 146 GLU A CA 1
ATOM 1154 C C . GLU A 1 146 ? 23.266 -32.438 -16.297 1 91.31 146 GLU A C 1
ATOM 1156 O O . GLU A 1 146 ? 23.766 -31.766 -17.203 1 91.31 146 GLU A O 1
ATOM 1161 N N . CYS A 1 147 ? 23.344 -33.688 -16.219 1 94.12 147 CYS A N 1
ATOM 1162 C CA . CYS A 1 147 ? 23.984 -34.438 -17.297 1 94.12 147 CYS A CA 1
ATOM 1163 C C . CYS A 1 147 ? 23.25 -34.25 -18.609 1 94.12 147 CYS A C 1
ATOM 1165 O O . CYS A 1 147 ? 23.875 -34 -19.656 1 94.12 147 CYS A O 1
ATOM 1167 N N . ALA A 1 148 ? 21.984 -34.375 -18.516 1 96.38 148 ALA A N 1
ATOM 1168 C CA . ALA A 1 148 ? 21.156 -34.219 -19.703 1 96.38 148 ALA A CA 1
ATOM 1169 C C . ALA A 1 148 ? 21.312 -32.812 -20.312 1 96.38 148 ALA A C 1
ATOM 1171 O O . ALA A 1 148 ? 21.375 -32.688 -21.531 1 96.38 148 ALA A O 1
ATOM 1172 N N . GLU A 1 149 ? 21.344 -31.844 -19.5 1 93.31 149 GLU A N 1
ATOM 1173 C CA . GLU A 1 149 ? 21.484 -30.469 -19.969 1 93.31 149 GLU A CA 1
ATOM 1174 C C . GLU A 1 149 ? 22.875 -30.234 -20.578 1 93.31 149 GLU A C 1
ATOM 1176 O O . GLU A 1 149 ? 23 -29.484 -21.531 1 93.31 149 GLU A O 1
ATOM 1181 N N . ALA A 1 150 ? 23.875 -30.859 -20.078 1 91.81 150 ALA A N 1
ATOM 1182 C CA . ALA A 1 150 ? 25.234 -30.688 -20.578 1 91.81 150 ALA A CA 1
ATOM 1183 C C . ALA A 1 150 ? 25.344 -31.125 -22.031 1 91.81 150 ALA A C 1
ATOM 1185 O O . ALA A 1 150 ? 26.188 -30.609 -22.781 1 91.81 150 ALA A O 1
ATOM 1186 N N . ILE A 1 151 ? 24.531 -32.094 -22.422 1 95.19 151 ILE A N 1
ATOM 1187 C CA . ILE A 1 151 ? 24.641 -32.594 -23.797 1 95.19 151 ILE A CA 1
ATOM 1188 C C . ILE A 1 151 ? 23.328 -32.344 -24.531 1 95.19 151 ILE A C 1
ATOM 1190 O O . ILE A 1 151 ? 23.031 -33.031 -25.516 1 95.19 151 ILE A O 1
ATOM 1194 N N . ASP A 1 152 ? 22.453 -31.484 -24.031 1 94.69 152 ASP A N 1
ATOM 1195 C CA . ASP A 1 152 ? 21.219 -31 -24.641 1 94.69 152 ASP A CA 1
ATOM 1196 C C . ASP A 1 152 ? 20.281 -32.156 -24.938 1 94.69 152 ASP A C 1
ATOM 1198 O O . ASP A 1 152 ? 19.781 -32.281 -26.062 1 94.69 152 ASP A O 1
ATOM 1202 N N . SER A 1 153 ? 20.062 -32.938 -23.969 1 96.5 153 SER A N 1
ATOM 1203 C CA . SER A 1 153 ? 19.188 -34.125 -24.125 1 96.5 153 SER A CA 1
ATOM 1204 C C . SER A 1 153 ? 18.109 -34.156 -23.047 1 96.5 153 SER A C 1
ATOM 1206 O O . SER A 1 153 ? 17.594 -35.219 -22.719 1 96.5 153 SER A O 1
ATOM 1208 N N . ILE A 1 154 ? 17.719 -33 -22.531 1 95.12 154 ILE A N 1
ATOM 1209 C CA . ILE A 1 154 ? 16.812 -32.938 -21.391 1 95.12 154 ILE A CA 1
ATOM 1210 C C . ILE A 1 154 ? 15.438 -33.469 -21.797 1 95.12 154 ILE A C 1
ATOM 1212 O O . ILE A 1 154 ? 14.719 -34.031 -20.969 1 95.12 154 ILE A O 1
ATOM 1216 N N . GLU A 1 155 ? 15.055 -33.438 -22.984 1 93.62 155 GLU A N 1
ATOM 1217 C CA . GLU A 1 155 ? 13.742 -33.875 -23.453 1 93.62 155 GLU A CA 1
ATOM 1218 C C . GLU A 1 155 ? 13.539 -35.375 -23.281 1 93.62 155 GLU A C 1
ATOM 1220 O O . GLU A 1 155 ? 12.414 -35.844 -23.125 1 93.62 155 GLU A O 1
ATOM 1225 N N . HIS A 1 156 ? 14.664 -36.062 -23.219 1 94.75 156 HIS A N 1
ATOM 1226 C CA . HIS A 1 156 ? 14.586 -37.5 -23.172 1 94.75 156 HIS A CA 1
ATOM 1227 C C . HIS A 1 156 ? 14.508 -38 -21.734 1 94.75 156 HIS A C 1
ATOM 1229 O O . HIS A 1 156 ? 14.234 -39.188 -21.5 1 94.75 156 HIS A O 1
ATOM 1235 N N . VAL A 1 157 ? 14.719 -37.094 -20.781 1 95.19 157 VAL A N 1
ATOM 1236 C CA . VAL A 1 157 ? 14.711 -37.562 -19.406 1 95.19 157 VAL A CA 1
ATOM 1237 C C . VAL A 1 157 ? 13.562 -36.906 -18.641 1 95.19 157 VAL A C 1
ATOM 1239 O O . VAL A 1 157 ? 13.305 -37.25 -17.484 1 95.19 157 VAL A O 1
ATOM 1242 N N . ARG A 1 158 ? 12.789 -36.094 -19.234 1 94.62 158 ARG A N 1
ATOM 1243 C CA . ARG A 1 158 ? 11.727 -35.312 -18.578 1 94.62 158 ARG A CA 1
ATOM 1244 C C . ARG A 1 158 ? 10.688 -36.25 -17.969 1 94.62 158 ARG A C 1
ATOM 1246 O O . ARG A 1 158 ? 10.344 -36.094 -16.797 1 94.62 158 ARG A O 1
ATOM 1253 N N . ASP A 1 159 ? 10.273 -37.188 -18.688 1 94 159 ASP A N 1
ATOM 1254 C CA . ASP A 1 159 ? 9.203 -38.094 -18.25 1 94 159 ASP A CA 1
ATOM 1255 C C . ASP A 1 159 ? 9.648 -38.938 -17.062 1 94 159 ASP A C 1
ATOM 1257 O O . ASP A 1 159 ? 8.898 -39.125 -16.109 1 94 159 ASP A O 1
ATOM 1261 N N . VAL A 1 160 ? 10.852 -39.406 -17.188 1 94.88 160 VAL A N 1
ATOM 1262 C CA . VAL A 1 160 ? 11.375 -40.281 -16.141 1 94.88 160 VAL A CA 1
ATOM 1263 C C . VAL A 1 160 ? 11.539 -39.5 -14.852 1 94.88 160 VAL A C 1
ATOM 1265 O O . VAL A 1 160 ? 11.219 -40 -13.766 1 94.88 160 VAL A O 1
ATOM 1268 N N . VAL A 1 161 ? 12.016 -38.312 -15 1 95.38 161 VAL A N 1
ATOM 1269 C CA . VAL A 1 161 ? 12.219 -37.438 -13.844 1 95.38 161 VAL A CA 1
ATOM 1270 C C . VAL A 1 161 ? 10.867 -37.094 -13.227 1 95.38 161 VAL A C 1
ATOM 1272 O O . VAL A 1 161 ? 10.68 -37.219 -12.016 1 95.38 161 VAL A O 1
ATOM 1275 N N . ASP A 1 162 ? 9.953 -36.719 -14.016 1 95.19 162 ASP A N 1
ATOM 1276 C CA . ASP A 1 162 ? 8.617 -36.312 -13.562 1 95.19 162 ASP A CA 1
ATOM 1277 C C . ASP A 1 162 ? 7.93 -37.469 -12.82 1 95.19 162 ASP A C 1
ATOM 1279 O O . ASP A 1 162 ? 7.426 -37.25 -11.711 1 95.19 162 ASP A O 1
ATOM 1283 N N . LEU A 1 163 ? 8.023 -38.562 -13.398 1 94.44 163 LEU A N 1
ATOM 1284 C CA . LEU A 1 163 ? 7.383 -39.75 -12.812 1 94.44 163 LEU A CA 1
ATOM 1285 C C . LEU A 1 163 ? 8.016 -40.094 -11.469 1 94.44 163 LEU A C 1
ATOM 1287 O O . LEU A 1 163 ? 7.305 -40.406 -10.508 1 94.44 163 LEU A O 1
ATOM 1291 N N . ALA A 1 164 ? 9.32 -40.031 -11.422 1 95.06 164 ALA A N 1
ATOM 1292 C CA . ALA A 1 164 ? 10.039 -40.344 -10.188 1 95.06 164 ALA A CA 1
ATOM 1293 C C . ALA A 1 164 ? 9.625 -39.406 -9.062 1 95.06 164 ALA A C 1
ATOM 1295 O O . ALA A 1 164 ? 9.438 -39.844 -7.922 1 95.06 164 ALA A O 1
ATOM 1296 N N . LEU A 1 165 ? 9.43 -38.219 -9.406 1 95.81 165 LEU A N 1
ATOM 1297 C CA . LEU A 1 165 ? 9.055 -37.219 -8.406 1 95.81 165 LEU A CA 1
ATOM 1298 C C . LEU A 1 165 ? 7.59 -37.375 -8.016 1 95.81 165 LEU A C 1
ATOM 1300 O O . LEU A 1 165 ? 7.25 -37.344 -6.832 1 95.81 165 LEU A O 1
ATOM 1304 N N . MET A 1 166 ? 6.723 -37.625 -8.953 1 94.75 166 MET A N 1
ATOM 1305 C CA . MET A 1 166 ? 5.285 -37.719 -8.719 1 94.75 166 MET A CA 1
ATOM 1306 C C . MET A 1 166 ? 4.969 -38.906 -7.828 1 94.75 166 MET A C 1
ATOM 1308 O O . MET A 1 166 ? 4.008 -38.875 -7.059 1 94.75 166 MET A O 1
ATOM 1312 N N . ARG A 1 167 ? 5.781 -39.844 -7.875 1 95.31 167 ARG A N 1
ATOM 1313 C CA . ARG A 1 167 ? 5.578 -41.062 -7.086 1 95.31 167 ARG A CA 1
ATOM 1314 C C . ARG A 1 167 ? 5.73 -40.75 -5.598 1 95.31 167 ARG A C 1
ATOM 1316 O O . ARG A 1 167 ? 5.234 -41.531 -4.762 1 95.31 167 ARG A O 1
ATOM 1323 N N . GLN A 1 168 ? 6.371 -39.688 -5.297 1 95.44 168 GLN A N 1
ATOM 1324 C CA . GLN A 1 168 ? 6.578 -39.344 -3.896 1 95.44 168 GLN A CA 1
ATOM 1325 C C . GLN A 1 168 ? 5.297 -38.812 -3.271 1 95.44 168 GLN A C 1
ATOM 1327 O O . GLN A 1 168 ? 5.18 -38.719 -2.045 1 95.44 168 GLN A O 1
ATOM 1332 N N . ASP A 1 169 ? 4.383 -38.312 -4.074 1 94.88 169 ASP A N 1
ATOM 1333 C CA . ASP A 1 169 ? 3.027 -37.906 -3.713 1 94.88 169 ASP A CA 1
ATOM 1334 C C . ASP A 1 169 ? 3.045 -36.844 -2.602 1 94.88 169 ASP A C 1
ATOM 1336 O O . ASP A 1 169 ? 3.68 -35.812 -2.738 1 94.88 169 ASP A O 1
ATOM 1340 N N . ASN A 1 170 ? 2.549 -37.156 -1.421 1 94.44 170 ASN A N 1
ATOM 1341 C CA . ASN A 1 170 ? 2.33 -36.188 -0.366 1 94.44 170 ASN A CA 1
ATOM 1342 C C . ASN A 1 170 ? 3.637 -35.531 0.071 1 94.44 170 ASN A C 1
ATOM 1344 O O . ASN A 1 170 ? 3.664 -34.344 0.385 1 94.44 170 ASN A O 1
ATOM 1348 N N . VAL A 1 171 ? 4.621 -36.281 0.037 1 96.25 171 VAL A N 1
ATOM 1349 C CA . VAL A 1 171 ? 5.91 -35.719 0.444 1 96.25 171 VAL A CA 1
ATOM 1350 C C . VAL A 1 171 ? 6.371 -34.688 -0.568 1 96.25 171 VAL A C 1
ATOM 1352 O O . VAL A 1 171 ? 6.914 -33.625 -0.19 1 96.25 171 VAL A O 1
ATOM 1355 N N . LEU A 1 172 ? 6.141 -34.938 -1.8 1 96.75 172 LEU A N 1
ATOM 1356 C CA . LEU A 1 172 ? 6.492 -34 -2.852 1 96.75 172 LEU A CA 1
ATOM 1357 C C . LEU A 1 172 ? 5.715 -32.688 -2.689 1 96.75 172 LEU A C 1
ATOM 1359 O O . LEU A 1 172 ? 6.305 -31.609 -2.67 1 96.75 172 LEU A O 1
ATOM 1363 N N . TRP A 1 173 ? 4.434 -32.875 -2.52 1 97.75 173 TRP A N 1
ATOM 1364 C CA . TRP A 1 173 ? 3.578 -31.688 -2.463 1 97.75 173 TRP A CA 1
ATOM 1365 C C . TRP A 1 173 ? 3.887 -30.859 -1.223 1 97.75 173 TRP A C 1
ATOM 1367 O O . TRP A 1 173 ? 3.873 -29.625 -1.277 1 97.75 173 TRP A O 1
ATOM 1377 N N . THR A 1 174 ? 4.184 -31.484 -0.148 1 96.88 174 THR A N 1
ATOM 1378 C CA . THR A 1 174 ? 4.574 -30.797 1.073 1 96.88 174 THR A CA 1
ATOM 1379 C C . THR A 1 174 ? 5.891 -30.047 0.873 1 96.88 174 THR A C 1
ATOM 1381 O O . THR A 1 174 ? 6.055 -28.938 1.363 1 96.88 174 THR A O 1
ATOM 1384 N N . SER A 1 175 ? 6.801 -30.688 0.145 1 96.5 175 SER A N 1
ATOM 1385 C CA . SER A 1 175 ? 8.078 -30.047 -0.145 1 96.5 175 SER A CA 1
ATOM 1386 C C . SER A 1 175 ? 7.887 -28.812 -1.021 1 96.5 175 SER A C 1
ATOM 1388 O O . SER A 1 175 ? 8.547 -27.781 -0.814 1 96.5 175 SER A O 1
ATOM 1390 N N . ILE A 1 176 ? 6.969 -28.922 -1.959 1 97.25 176 ILE A N 1
ATOM 1391 C CA . ILE A 1 176 ? 6.68 -27.781 -2.832 1 97.25 176 ILE A CA 1
ATOM 1392 C C . ILE A 1 176 ? 6.051 -26.656 -2.018 1 97.25 176 ILE A C 1
ATOM 1394 O O . ILE A 1 176 ? 6.387 -25.484 -2.211 1 97.25 176 ILE A O 1
ATOM 1398 N N . LEU A 1 177 ? 5.18 -27 -1.094 1 97.25 177 LEU A N 1
ATOM 1399 C CA . LEU A 1 177 ? 4.574 -26.016 -0.199 1 97.25 177 LEU A CA 1
ATOM 1400 C C . LEU A 1 177 ? 5.645 -25.266 0.584 1 97.25 177 LEU A C 1
ATOM 1402 O O . LEU A 1 177 ? 5.57 -24.047 0.725 1 97.25 177 LEU A O 1
ATOM 1406 N N . GLY A 1 178 ? 6.609 -25.969 0.984 1 95.38 178 GLY A N 1
ATOM 1407 C CA . GLY A 1 178 ? 7.645 -25.375 1.816 1 95.38 178 GLY A CA 1
ATOM 1408 C C . GLY A 1 178 ? 8.57 -24.438 1.05 1 95.38 178 GLY A C 1
ATOM 1409 O O . GLY A 1 178 ? 9.062 -23.453 1.6 1 95.38 178 GLY A O 1
ATOM 1410 N N . ASN A 1 179 ? 8.828 -24.797 -0.251 1 95.56 179 ASN A N 1
ATOM 1411 C CA . ASN A 1 179 ? 9.75 -24 -1.051 1 95.56 179 ASN A CA 1
ATOM 1412 C C . ASN A 1 179 ? 9.312 -23.938 -2.512 1 95.56 179 ASN A C 1
ATOM 1414 O O . ASN A 1 179 ? 10.023 -24.406 -3.398 1 95.56 179 ASN A O 1
ATOM 1418 N N . PRO A 1 180 ? 8.266 -23.234 -2.74 1 96.62 180 PRO A N 1
ATOM 1419 C CA . PRO A 1 180 ? 7.75 -23.203 -4.109 1 96.62 180 PRO A CA 1
ATOM 1420 C C . PRO A 1 180 ? 8.695 -22.484 -5.082 1 96.62 180 PRO A C 1
ATOM 1422 O O . PRO A 1 180 ? 8.703 -22.797 -6.277 1 96.62 180 PRO A O 1
ATOM 1425 N N . HIS A 1 181 ? 9.57 -21.625 -4.629 1 94.81 181 HIS A N 1
ATOM 1426 C CA . HIS A 1 181 ? 10.477 -20.859 -5.484 1 94.81 181 HIS A CA 1
ATOM 1427 C C . HIS A 1 181 ? 11.516 -21.781 -6.129 1 94.81 181 HIS A C 1
ATOM 1429 O O . HIS A 1 181 ? 11.883 -21.578 -7.289 1 94.81 181 HIS A O 1
ATOM 1435 N N . VAL A 1 182 ? 11.945 -22.734 -5.398 1 93.62 182 VAL A N 1
ATOM 1436 C CA . VAL A 1 182 ? 12.953 -23.656 -5.914 1 93.62 182 VAL A CA 1
ATOM 1437 C C . VAL A 1 182 ? 12.297 -24.672 -6.844 1 93.62 182 VAL A C 1
ATOM 1439 O O . VAL A 1 182 ? 12.812 -24.953 -7.926 1 93.62 182 VAL A O 1
ATOM 1442 N N . TRP A 1 183 ? 11.156 -25.094 -6.48 1 96.81 183 TRP A N 1
ATOM 1443 C CA . TRP A 1 183 ? 10.477 -26.156 -7.215 1 96.81 183 TRP A CA 1
ATOM 1444 C C . TRP A 1 183 ? 9.945 -25.656 -8.547 1 96.81 183 TRP A C 1
ATOM 1446 O O . TRP A 1 183 ? 9.859 -26.406 -9.523 1 96.81 183 TRP A O 1
ATOM 1456 N N . ILE A 1 184 ? 9.562 -24.328 -8.555 1 97.44 184 ILE A N 1
ATOM 1457 C CA . ILE A 1 184 ? 9.055 -23.797 -9.82 1 97.44 184 ILE A CA 1
ATOM 1458 C C . ILE A 1 184 ? 10.156 -23.844 -10.875 1 97.44 184 ILE A C 1
ATOM 1460 O O . ILE A 1 184 ? 9.883 -24.109 -12.055 1 97.44 184 ILE A O 1
ATOM 1464 N N . GLU A 1 185 ? 11.367 -23.656 -10.484 1 94.31 185 GLU A N 1
ATOM 1465 C CA . GLU A 1 185 ? 12.5 -23.719 -11.414 1 94.31 185 GLU A CA 1
ATOM 1466 C C . GLU A 1 185 ? 12.75 -25.141 -11.891 1 94.31 185 GLU A C 1
ATOM 1468 O O . GLU A 1 185 ? 13.008 -25.375 -13.07 1 94.31 185 GLU A O 1
ATOM 1473 N N . LEU A 1 186 ? 12.695 -26.016 -10.945 1 94.31 186 LEU A N 1
ATOM 1474 C CA . LEU A 1 186 ? 12.867 -27.406 -11.32 1 94.31 186 LEU A CA 1
ATOM 1475 C C . LEU A 1 186 ? 11.758 -27.859 -12.266 1 94.31 186 LEU A C 1
ATOM 1477 O O . LEU A 1 186 ? 12.023 -28.547 -13.25 1 94.31 186 LEU A O 1
ATOM 1481 N N . GLY A 1 187 ? 10.531 -27.453 -11.93 1 95.44 187 GLY A N 1
ATOM 1482 C CA . GLY A 1 187 ? 9.406 -27.766 -12.805 1 95.44 187 GLY A CA 1
ATOM 1483 C C . GLY A 1 187 ? 9.578 -27.219 -14.211 1 95.44 187 GLY A C 1
ATOM 1484 O O . GLY A 1 187 ? 9.219 -27.875 -15.188 1 95.44 187 GLY A O 1
ATOM 1485 N N . ARG A 1 188 ? 10.141 -26.062 -14.297 1 94.31 188 ARG A N 1
ATOM 1486 C CA . ARG A 1 188 ? 10.391 -25.453 -15.602 1 94.31 188 ARG A CA 1
ATOM 1487 C C . ARG A 1 188 ? 11.469 -26.219 -16.359 1 94.31 188 ARG A C 1
ATOM 1489 O O . ARG A 1 188 ? 11.312 -26.484 -17.562 1 94.31 188 ARG A O 1
ATOM 1496 N N . ARG A 1 189 ? 12.531 -26.594 -15.656 1 90.94 189 ARG A N 1
ATOM 1497 C CA . ARG A 1 189 ? 13.656 -27.281 -16.281 1 90.94 189 ARG A CA 1
ATOM 1498 C C . ARG A 1 189 ? 13.211 -28.609 -16.906 1 90.94 189 ARG A C 1
ATOM 1500 O O . ARG A 1 189 ? 13.609 -28.953 -18.016 1 90.94 189 ARG A O 1
ATOM 1507 N N . VAL A 1 190 ? 12.367 -29.266 -16.188 1 92.25 190 VAL A N 1
ATOM 1508 C CA . VAL A 1 190 ? 11.953 -30.594 -16.656 1 92.25 190 VAL A CA 1
ATOM 1509 C C . VAL A 1 190 ? 10.609 -30.484 -17.375 1 92.25 190 VAL A C 1
ATOM 1511 O O . VAL A 1 190 ? 10.07 -31.484 -17.844 1 92.25 190 VAL A O 1
ATOM 1514 N N . ARG A 1 191 ? 10.008 -29.344 -17.422 1 94 191 ARG A N 1
ATOM 1515 C CA . ARG A 1 191 ? 8.734 -29.062 -18.078 1 94 191 ARG A CA 1
ATOM 1516 C C . ARG A 1 191 ? 7.621 -29.938 -17.516 1 94 191 ARG A C 1
ATOM 1518 O O . ARG A 1 191 ? 6.879 -30.562 -18.266 1 94 191 ARG A O 1
ATOM 1525 N N . SER A 1 192 ? 7.629 -30 -16.234 1 95.31 192 SER A N 1
ATOM 1526 C CA . SER A 1 192 ? 6.559 -30.719 -15.539 1 95.31 192 SER A CA 1
ATOM 1527 C C . SER A 1 192 ? 5.387 -29.781 -15.234 1 95.31 192 SER A C 1
ATOM 1529 O O . SER A 1 192 ? 5.492 -28.922 -14.367 1 95.31 192 SER A O 1
ATOM 1531 N N . PRO A 1 193 ? 4.223 -29.969 -15.875 1 95.81 193 PRO A N 1
ATOM 1532 C CA . PRO A 1 193 ? 3.086 -29.078 -15.602 1 95.81 193 PRO A CA 1
ATOM 1533 C C . PRO A 1 193 ? 2.576 -29.203 -14.164 1 95.81 193 PRO A C 1
ATOM 1535 O O . PRO A 1 193 ? 2.156 -28.203 -13.57 1 95.81 193 PRO A O 1
ATOM 1538 N N . ALA A 1 194 ? 2.631 -30.391 -13.672 1 96.56 194 ALA A N 1
ATOM 1539 C CA . ALA A 1 194 ? 2.094 -30.625 -12.328 1 96.56 194 ALA A CA 1
ATOM 1540 C C . ALA A 1 194 ? 2.928 -29.906 -11.273 1 96.56 194 ALA A C 1
ATOM 1542 O O . ALA A 1 194 ? 2.387 -29.188 -10.43 1 96.56 194 ALA A O 1
ATOM 1543 N N . ILE A 1 195 ? 4.234 -30.047 -11.336 1 97.44 195 ILE A N 1
ATOM 1544 C CA . ILE A 1 195 ? 5.133 -29.453 -10.352 1 97.44 195 ILE A CA 1
ATOM 1545 C C . ILE A 1 195 ? 5.156 -27.938 -10.523 1 97.44 195 ILE A C 1
ATOM 1547 O O . ILE A 1 195 ? 5.027 -27.203 -9.555 1 97.44 195 ILE A O 1
ATOM 1551 N N . TYR A 1 196 ? 5.289 -27.578 -11.766 1 97.5 196 TYR A N 1
ATOM 1552 C CA . TYR A 1 196 ? 5.297 -26.156 -12.078 1 97.5 196 TYR A CA 1
ATOM 1553 C C . TYR A 1 196 ? 3.992 -25.5 -11.648 1 97.5 196 TYR A C 1
ATOM 1555 O O . TYR A 1 196 ? 4.008 -24.469 -10.969 1 97.5 196 TYR A O 1
ATOM 1563 N N . GLY A 1 197 ? 2.914 -26.109 -12 1 97.94 197 GLY A N 1
ATOM 1564 C CA . GLY A 1 197 ? 1.605 -25.562 -11.672 1 97.94 197 GLY A CA 1
ATOM 1565 C C . GLY A 1 197 ? 1.365 -25.422 -10.18 1 97.94 197 GLY A C 1
ATOM 1566 O O . GLY A 1 197 ? 0.854 -24.406 -9.719 1 97.94 197 GLY A O 1
ATOM 1567 N N . GLU A 1 198 ? 1.714 -26.484 -9.469 1 98.06 198 GLU A N 1
ATOM 1568 C CA . GLU A 1 198 ? 1.566 -26.469 -8.016 1 98.06 198 GLU A CA 1
ATOM 1569 C C . GLU A 1 198 ? 2.354 -25.312 -7.402 1 98.06 198 GLU A C 1
ATOM 1571 O O . GLU A 1 198 ? 1.844 -24.594 -6.535 1 98.06 198 GLU A O 1
ATOM 1576 N N . ALA A 1 199 ? 3.537 -25.109 -7.863 1 98.25 199 ALA A N 1
ATOM 1577 C CA . ALA A 1 199 ? 4.395 -24.047 -7.348 1 98.25 199 ALA A CA 1
ATOM 1578 C C . ALA A 1 199 ? 3.814 -22.672 -7.672 1 98.25 199 ALA A C 1
ATOM 1580 O O . ALA A 1 199 ? 3.82 -21.781 -6.828 1 98.25 199 ALA A O 1
ATOM 1581 N N . VAL A 1 200 ? 3.262 -22.547 -8.875 1 98.44 200 VAL A N 1
ATOM 1582 C CA . VAL A 1 200 ? 2.678 -21.281 -9.305 1 98.44 200 VAL A CA 1
ATOM 1583 C C . VAL A 1 200 ? 1.511 -20.906 -8.383 1 98.44 200 VAL A C 1
ATOM 1585 O O . VAL A 1 200 ? 1.382 -19.766 -7.961 1 98.44 200 VAL A O 1
ATOM 1588 N N . ILE A 1 201 ? 0.668 -21.828 -8.055 1 98.62 201 ILE A N 1
ATOM 1589 C CA . ILE A 1 201 ? -0.51 -21.578 -7.238 1 98.62 201 ILE A CA 1
ATOM 1590 C C . ILE A 1 201 ? -0.082 -21.031 -5.875 1 98.62 201 ILE A C 1
ATOM 1592 O O . ILE A 1 201 ? -0.626 -20.031 -5.395 1 98.62 201 ILE A O 1
ATOM 1596 N N . HIS A 1 202 ? 0.929 -21.641 -5.301 1 98.19 202 HIS A N 1
ATOM 1597 C CA . HIS A 1 202 ? 1.408 -21.188 -4 1 98.19 202 HIS A CA 1
ATOM 1598 C C . HIS A 1 202 ? 2.039 -19.797 -4.094 1 98.19 202 HIS A C 1
ATOM 1600 O O . HIS A 1 202 ? 1.805 -18.953 -3.234 1 98.19 202 HIS A O 1
ATOM 1606 N N . LEU A 1 203 ? 2.799 -19.625 -5.102 1 98.19 203 LEU A N 1
ATOM 1607 C CA . LEU A 1 203 ? 3.482 -18.344 -5.254 1 98.19 203 LEU A CA 1
ATOM 1608 C C . LEU A 1 203 ? 2.484 -17.219 -5.5 1 98.19 203 LEU A C 1
ATOM 1610 O O . LEU A 1 203 ? 2.613 -16.125 -4.926 1 98.19 203 LEU A O 1
ATOM 1614 N N . VAL A 1 204 ? 1.475 -17.5 -6.34 1 98.31 204 VAL A N 1
ATOM 1615 C CA . VAL A 1 204 ? 0.452 -16.5 -6.621 1 98.31 204 VAL A CA 1
ATOM 1616 C C . VAL A 1 204 ? -0.302 -16.156 -5.34 1 98.31 204 VAL A C 1
ATOM 1618 O O . VAL A 1 204 ? -0.561 -14.984 -5.062 1 98.31 204 VAL A O 1
ATOM 1621 N N . GLY A 1 205 ? -0.618 -17.141 -4.566 1 97.81 205 GLY A N 1
ATOM 1622 C CA . GLY A 1 205 ? -1.31 -16.906 -3.307 1 97.81 205 GLY A CA 1
ATOM 1623 C C . GLY A 1 205 ? -0.512 -16.062 -2.332 1 97.81 205 GLY A C 1
ATOM 1624 O O . GLY A 1 205 ? -1.085 -15.32 -1.539 1 97.81 205 GLY A O 1
ATOM 1625 N N . GLN A 1 206 ? 0.793 -16.141 -2.449 1 96.88 206 GLN A N 1
ATOM 1626 C CA . GLN A 1 206 ? 1.675 -15.461 -1.511 1 96.88 206 GLN A CA 1
ATOM 1627 C C . GLN A 1 206 ? 2.271 -14.203 -2.139 1 96.88 206 GLN A C 1
ATOM 1629 O O . GLN A 1 206 ? 3.098 -13.523 -1.521 1 96.88 206 GLN A O 1
ATOM 1634 N N . TRP A 1 207 ? 1.909 -13.883 -3.283 1 96.88 207 TRP A N 1
ATOM 1635 C CA . TRP A 1 207 ? 2.604 -12.891 -4.094 1 96.88 207 TRP A CA 1
ATOM 1636 C C . TRP A 1 207 ? 2.643 -11.539 -3.389 1 96.88 207 TRP A C 1
ATOM 1638 O O . TRP A 1 207 ? 3.625 -10.805 -3.502 1 96.88 207 TRP A O 1
ATOM 1648 N N . GLY A 1 208 ? 1.601 -11.258 -2.619 1 93.62 208 GLY A N 1
ATOM 1649 C CA . GLY A 1 208 ? 1.521 -9.984 -1.929 1 93.62 208 GLY A CA 1
ATOM 1650 C C . GLY A 1 208 ? 2.48 -9.875 -0.759 1 93.62 208 GLY A C 1
ATOM 1651 O O . GLY A 1 208 ? 2.848 -8.773 -0.347 1 93.62 208 GLY A O 1
ATOM 1652 N N . THR A 1 209 ? 2.99 -10.922 -0.217 1 94.12 209 THR A N 1
ATOM 1653 C CA . THR A 1 209 ? 3.824 -10.93 0.979 1 94.12 209 THR A CA 1
ATOM 1654 C C . THR A 1 209 ? 5.285 -11.172 0.619 1 94.12 209 THR A C 1
ATOM 1656 O O . THR A 1 209 ? 6.18 -10.93 1.433 1 94.12 209 THR A O 1
ATOM 1659 N N . ILE A 1 210 ? 5.527 -11.625 -0.567 1 95.25 210 ILE A N 1
ATOM 1660 C CA . ILE A 1 210 ? 6.898 -11.859 -1.014 1 95.25 210 ILE A CA 1
ATOM 1661 C C . ILE A 1 210 ? 7.586 -10.523 -1.28 1 95.25 210 ILE A C 1
ATOM 1663 O O . ILE A 1 210 ? 7.062 -9.68 -2.01 1 95.25 210 ILE A O 1
ATOM 1667 N N . PRO A 1 211 ? 8.719 -10.32 -0.689 1 93.62 211 PRO A N 1
ATOM 1668 C CA . PRO A 1 211 ? 9.438 -9.055 -0.881 1 93.62 211 PRO A CA 1
ATOM 1669 C C . PRO A 1 211 ? 9.875 -8.844 -2.326 1 93.62 211 PRO A C 1
ATOM 1671 O O . PRO A 1 211 ? 10.133 -9.805 -3.047 1 93.62 211 PRO A O 1
ATOM 1674 N N . GLU A 1 212 ? 10.039 -7.59 -2.678 1 91.88 212 GLU A N 1
ATOM 1675 C CA . GLU A 1 212 ? 10.406 -7.227 -4.043 1 91.88 212 GLU A CA 1
ATOM 1676 C C . GLU A 1 212 ? 11.797 -7.758 -4.395 1 91.88 212 GLU A C 1
ATOM 1678 O O . GLU A 1 212 ? 12.047 -8.141 -5.539 1 91.88 212 GLU A O 1
ATOM 1683 N N . THR A 1 213 ? 12.633 -7.848 -3.461 1 91.94 213 THR A N 1
ATOM 1684 C CA . THR A 1 213 ? 13.984 -8.367 -3.682 1 91.94 213 THR A CA 1
ATOM 1685 C C . THR A 1 213 ? 13.938 -9.828 -4.113 1 91.94 213 THR A C 1
ATOM 1687 O O . THR A 1 213 ? 14.688 -10.242 -4.996 1 91.94 213 THR A O 1
ATOM 1690 N N . GLU A 1 214 ? 13.062 -10.555 -3.551 1 91.94 214 GLU A N 1
ATOM 1691 C CA . GLU A 1 214 ? 12.922 -11.969 -3.891 1 91.94 214 GLU A CA 1
ATOM 1692 C C . GLU A 1 214 ? 12.242 -12.141 -5.25 1 91.94 214 GLU A C 1
ATOM 1694 O O . GLU A 1 214 ? 12.625 -13.016 -6.027 1 91.94 214 GLU A O 1
ATOM 1699 N N . LYS A 1 215 ? 11.297 -11.281 -5.52 1 94.62 215 LYS A N 1
ATOM 1700 C CA . LYS A 1 215 ? 10.625 -11.32 -6.82 1 94.62 215 LYS A CA 1
ATOM 1701 C C . LYS A 1 215 ? 11.609 -11.031 -7.949 1 94.62 215 LYS A C 1
ATOM 1703 O O . LYS A 1 215 ? 11.547 -11.664 -9.008 1 94.62 215 LYS A O 1
ATOM 1708 N N . SER A 1 216 ? 12.516 -10.141 -7.609 1 92 216 SER A N 1
ATOM 1709 C CA . SER A 1 216 ? 13.461 -9.711 -8.641 1 92 216 SER A CA 1
ATOM 1710 C C . SER A 1 216 ? 14.5 -10.789 -8.922 1 92 216 SER A C 1
ATOM 1712 O O . SER A 1 216 ? 15.117 -10.797 -9.992 1 92 216 SER A O 1
ATOM 1714 N N . ARG A 1 217 ? 14.664 -11.719 -8.039 1 91.81 217 ARG A N 1
ATOM 1715 C CA . ARG A 1 217 ? 15.633 -12.797 -8.203 1 91.81 217 ARG A CA 1
ATOM 1716 C C . ARG A 1 217 ? 15.062 -13.93 -9.047 1 91.81 217 ARG A C 1
ATOM 1718 O O . ARG A 1 217 ? 15.812 -14.773 -9.539 1 91.81 217 ARG A O 1
ATOM 1725 N N . MET A 1 218 ? 13.773 -13.914 -9.242 1 93 218 MET A N 1
ATOM 1726 C CA . MET A 1 218 ? 13.133 -14.953 -10.047 1 93 218 MET A CA 1
ATOM 1727 C C . MET A 1 218 ? 13.398 -14.734 -11.531 1 93 218 MET A C 1
ATOM 1729 O O . MET A 1 218 ? 13.578 -13.602 -11.977 1 93 218 MET A O 1
ATOM 1733 N N . ASN A 1 219 ? 13.477 -15.844 -12.242 1 93.12 219 ASN A N 1
ATOM 1734 C CA . ASN A 1 219 ? 13.555 -15.742 -13.695 1 93.12 219 ASN A CA 1
ATOM 1735 C C . ASN A 1 219 ? 12.438 -14.875 -14.266 1 93.12 219 ASN A C 1
ATOM 1737 O O . ASN A 1 219 ? 11.289 -14.961 -13.828 1 93.12 219 ASN A O 1
ATOM 1741 N N . GLU A 1 220 ? 12.719 -14.102 -15.258 1 93.06 220 GLU A N 1
ATOM 1742 C CA . GLU A 1 220 ? 11.789 -13.109 -15.789 1 93.06 220 GLU A CA 1
ATOM 1743 C C . GLU A 1 220 ? 10.531 -13.766 -16.344 1 93.06 220 GLU A C 1
ATOM 1745 O O . GLU A 1 220 ? 9.43 -13.258 -16.156 1 93.06 220 GLU A O 1
ATOM 1750 N N . ASP A 1 221 ? 10.703 -14.844 -17.016 1 92.12 221 ASP A N 1
ATOM 1751 C CA . ASP A 1 221 ? 9.555 -15.523 -17.594 1 92.12 221 ASP A CA 1
ATOM 1752 C C . ASP A 1 221 ? 8.609 -16.031 -16.516 1 92.12 221 ASP A C 1
ATOM 1754 O O . ASP A 1 221 ? 7.387 -15.891 -16.625 1 92.12 221 ASP A O 1
ATOM 1758 N N . ILE A 1 222 ? 9.234 -16.578 -15.531 1 95.62 222 ILE A N 1
ATOM 1759 C CA . ILE A 1 222 ? 8.453 -17.094 -14.406 1 95.62 222 ILE A CA 1
ATOM 1760 C C . ILE A 1 222 ? 7.789 -15.93 -13.672 1 95.62 222 ILE A C 1
ATOM 1762 O O . ILE A 1 222 ? 6.59 -15.977 -13.391 1 95.62 222 ILE A O 1
ATOM 1766 N N . ARG A 1 223 ? 8.539 -14.906 -13.414 1 96.75 223 ARG A N 1
ATOM 1767 C CA . ARG A 1 223 ? 8.039 -13.742 -12.695 1 96.75 223 ARG A CA 1
ATOM 1768 C C . ARG A 1 223 ? 6.859 -13.109 -13.422 1 96.75 223 ARG A C 1
ATOM 1770 O O . ARG A 1 223 ? 5.871 -12.727 -12.797 1 96.75 223 ARG A O 1
ATOM 1777 N N . ASN A 1 224 ? 6.969 -13.023 -14.742 1 95.88 224 ASN A N 1
ATOM 1778 C CA . ASN A 1 224 ? 5.914 -12.422 -15.539 1 95.88 224 ASN A CA 1
ATOM 1779 C C . ASN A 1 224 ? 4.609 -13.211 -15.445 1 95.88 224 ASN A C 1
ATOM 1781 O O . ASN A 1 224 ? 3.531 -12.625 -15.352 1 95.88 224 ASN A O 1
ATOM 1785 N N . ILE A 1 225 ? 4.727 -14.461 -15.445 1 96.31 225 ILE A N 1
ATOM 1786 C CA . ILE A 1 225 ? 3.543 -15.312 -15.375 1 96.31 225 ILE A CA 1
ATOM 1787 C C . ILE A 1 225 ? 2.902 -15.188 -13.992 1 96.31 225 ILE A C 1
ATOM 1789 O O . ILE A 1 225 ? 1.682 -15.055 -13.875 1 96.31 225 ILE A O 1
ATOM 1793 N N . ILE A 1 226 ? 3.709 -15.234 -12.992 1 97.94 226 ILE A N 1
ATOM 1794 C CA . ILE A 1 226 ? 3.193 -15.148 -11.625 1 97.94 226 ILE A CA 1
ATOM 1795 C C . ILE A 1 226 ? 2.551 -13.773 -11.406 1 97.94 226 ILE A C 1
ATOM 1797 O O . ILE A 1 226 ? 1.467 -13.68 -10.82 1 97.94 226 ILE A O 1
ATOM 1801 N N . ASP A 1 227 ? 3.195 -12.742 -11.93 1 97.31 227 ASP A N 1
ATOM 1802 C CA . ASP A 1 227 ? 2.654 -11.391 -11.828 1 97.31 227 ASP A CA 1
ATOM 1803 C C . ASP A 1 227 ? 1.295 -11.289 -12.516 1 97.31 227 ASP A C 1
ATOM 1805 O O . ASP A 1 227 ? 0.362 -10.695 -11.969 1 97.31 227 ASP A O 1
ATOM 1809 N N . ARG A 1 228 ? 1.251 -11.828 -13.633 1 97.56 228 ARG A N 1
ATOM 1810 C CA . ARG A 1 228 ? 0.001 -11.797 -14.383 1 97.56 228 ARG A CA 1
ATOM 1811 C C . ARG A 1 228 ? -1.102 -12.547 -13.641 1 97.56 228 ARG A C 1
ATOM 1813 O O . ARG A 1 228 ? -2.215 -12.031 -13.492 1 97.56 228 ARG A O 1
ATOM 1820 N N . LYS A 1 229 ? -0.8 -13.688 -13.188 1 98.25 229 LYS A N 1
ATOM 1821 C CA . LYS A 1 229 ? -1.785 -14.508 -12.484 1 98.25 229 LYS A CA 1
ATOM 1822 C C . LYS A 1 229 ? -2.182 -13.859 -11.156 1 98.25 229 LYS A C 1
ATOM 1824 O O . LYS A 1 229 ? -3.346 -13.922 -10.758 1 98.25 229 LYS A O 1
ATOM 1829 N N . ALA A 1 230 ? -1.233 -13.312 -10.484 1 97.81 230 ALA A N 1
ATOM 1830 C CA . ALA A 1 230 ? -1.511 -12.594 -9.242 1 97.81 230 ALA A CA 1
ATOM 1831 C C . ALA A 1 230 ? -2.443 -11.414 -9.492 1 97.81 230 ALA A C 1
ATOM 1833 O O . ALA A 1 230 ? -3.354 -11.156 -8.695 1 97.81 230 ALA A O 1
ATOM 1834 N N . ASN A 1 231 ? -2.227 -10.695 -10.57 1 97.31 231 ASN A N 1
ATOM 1835 C CA . ASN A 1 231 ? -3.084 -9.578 -10.938 1 97.31 231 ASN A CA 1
ATOM 1836 C C . ASN A 1 231 ? -4.496 -10.039 -11.281 1 97.31 231 ASN A C 1
ATOM 1838 O O . ASN A 1 231 ? -5.477 -9.398 -10.898 1 97.31 231 ASN A O 1
ATOM 1842 N N . GLU A 1 232 ? -4.551 -11.117 -12.008 1 97.5 232 GLU A N 1
ATOM 1843 C CA . GLU A 1 232 ? -5.859 -11.688 -12.328 1 97.5 232 GLU A CA 1
ATOM 1844 C C . GLU A 1 232 ? -6.633 -12.031 -11.062 1 97.5 232 GLU A C 1
ATOM 1846 O O . GLU A 1 232 ? -7.828 -11.742 -10.961 1 97.5 232 GLU A O 1
ATOM 1851 N N . LEU A 1 233 ? -5.973 -12.625 -10.156 1 98.12 233 LEU A N 1
ATOM 1852 C CA . LEU A 1 233 ? -6.598 -12.969 -8.883 1 98.12 233 LEU A CA 1
ATOM 1853 C C . LEU A 1 233 ? -7.023 -11.711 -8.133 1 98.12 233 LEU A C 1
ATOM 1855 O O . LEU A 1 233 ? -8.117 -11.664 -7.551 1 98.12 233 LEU A O 1
ATOM 1859 N N . SER A 1 234 ? -6.219 -10.711 -8.125 1 97.12 234 SER A N 1
ATOM 1860 C CA . SER A 1 234 ? -6.531 -9.453 -7.465 1 97.12 234 SER A CA 1
ATOM 1861 C C . SER A 1 234 ? -7.781 -8.805 -8.062 1 97.12 234 SER A C 1
ATOM 1863 O O . SER A 1 234 ? -8.656 -8.336 -7.328 1 97.12 234 SER A O 1
ATOM 1865 N N . VAL A 1 235 ? -7.887 -8.828 -9.352 1 96.94 235 VAL A N 1
ATOM 1866 C CA . VAL A 1 235 ? -9.031 -8.25 -10.055 1 96.94 235 VAL A CA 1
ATOM 1867 C C . VAL A 1 235 ? -10.289 -9.055 -9.75 1 96.94 235 VAL A C 1
ATOM 1869 O O . VAL A 1 235 ? -11.367 -8.484 -9.547 1 96.94 235 VAL A O 1
ATOM 1872 N N . MET A 1 236 ? -10.109 -10.289 -9.727 1 97.62 236 MET A N 1
ATOM 1873 C CA . MET A 1 236 ? -11.234 -11.164 -9.406 1 97.62 236 MET A CA 1
ATOM 1874 C C . MET A 1 236 ? -11.766 -10.867 -8.008 1 97.62 236 MET A C 1
ATOM 1876 O O . MET A 1 236 ? -12.977 -10.75 -7.812 1 97.62 236 MET A O 1
ATOM 1880 N N . LYS A 1 237 ? -10.914 -10.797 -7.039 1 98.31 237 LYS A N 1
ATOM 1881 C CA . LYS A 1 237 ? -11.32 -10.484 -5.672 1 98.31 237 LYS A CA 1
ATOM 1882 C C . LYS A 1 237 ? -12.031 -9.133 -5.605 1 98.31 237 LYS A C 1
ATOM 1884 O O . LYS A 1 237 ? -13.062 -9.008 -4.941 1 98.31 237 LYS A O 1
ATOM 1889 N N . GLU A 1 238 ? -11.469 -8.18 -6.297 1 97 238 GLU A N 1
ATOM 1890 C CA . GLU A 1 238 ? -12.07 -6.852 -6.328 1 97 238 GLU A CA 1
ATOM 1891 C C . GLU A 1 238 ? -13.477 -6.898 -6.926 1 97 238 GLU A C 1
ATOM 1893 O O . GLU A 1 238 ? -14.406 -6.305 -6.379 1 97 238 GLU A O 1
ATOM 1898 N N . ALA A 1 239 ? -13.633 -7.59 -8.031 1 97.56 239 ALA A N 1
ATOM 1899 C CA . ALA A 1 239 ? -14.922 -7.715 -8.703 1 97.56 239 ALA A CA 1
ATOM 1900 C C . ALA A 1 239 ? -15.945 -8.375 -7.785 1 97.56 239 ALA A C 1
ATOM 1902 O O . ALA A 1 239 ? -17.109 -7.949 -7.723 1 97.56 239 ALA A O 1
ATOM 1903 N N . ILE A 1 240 ? -15.508 -9.367 -7.109 1 98.06 240 ILE A N 1
ATOM 1904 C CA . ILE A 1 240 ? -16.391 -10.094 -6.203 1 98.06 240 ILE A CA 1
ATOM 1905 C C . ILE A 1 240 ? -16.828 -9.18 -5.062 1 98.06 240 ILE A C 1
ATOM 1907 O O . ILE A 1 240 ? -18 -9.141 -4.707 1 98.06 240 ILE A O 1
ATOM 1911 N N . GLU A 1 241 ? -15.898 -8.453 -4.492 1 97.88 241 GLU A N 1
ATOM 1912 C CA . GLU A 1 241 ? -16.219 -7.531 -3.402 1 97.88 241 GLU A CA 1
ATOM 1913 C C . GLU A 1 241 ? -17.203 -6.449 -3.863 1 97.88 241 GLU A C 1
ATOM 1915 O O . GLU A 1 241 ? -18.141 -6.102 -3.141 1 97.88 241 GLU A O 1
ATOM 1920 N N . LEU A 1 242 ? -17 -5.977 -5.062 1 96.56 242 LEU A N 1
ATOM 1921 C CA . LEU A 1 242 ? -17.891 -4.965 -5.613 1 96.56 242 LEU A CA 1
ATOM 1922 C C . LEU A 1 242 ? -19.281 -5.543 -5.84 1 96.56 242 LEU A C 1
ATOM 1924 O O . LEU A 1 242 ? -20.297 -4.871 -5.586 1 96.56 242 LEU A O 1
ATOM 1928 N N . ARG A 1 243 ? -19.312 -6.75 -6.328 1 97.06 243 ARG A N 1
ATOM 1929 C CA . ARG A 1 243 ? -20.594 -7.426 -6.527 1 97.06 243 ARG A CA 1
ATOM 1930 C C . ARG A 1 243 ? -21.344 -7.59 -5.207 1 97.06 243 ARG A C 1
ATOM 1932 O O . ARG A 1 243 ? -22.547 -7.355 -5.137 1 97.06 243 ARG A O 1
ATOM 1939 N N . ILE A 1 244 ? -20.594 -7.934 -4.207 1 98 244 ILE A N 1
ATOM 1940 C CA . ILE A 1 244 ? -21.188 -8.133 -2.889 1 98 244 ILE A CA 1
ATOM 1941 C C . ILE A 1 244 ? -21.719 -6.801 -2.359 1 98 244 ILE A C 1
ATOM 1943 O O . ILE A 1 244 ? -22.844 -6.734 -1.854 1 98 244 ILE A O 1
ATOM 1947 N N . LEU A 1 245 ? -20.984 -5.77 -2.523 1 96 245 LEU A N 1
ATOM 1948 C CA . LEU A 1 245 ? -21.344 -4.453 -2.014 1 96 245 LEU A CA 1
ATOM 1949 C C . LEU A 1 245 ? -22.578 -3.912 -2.727 1 96 245 LEU A C 1
ATOM 1951 O O . LEU A 1 245 ? -23.359 -3.152 -2.143 1 96 245 LEU A O 1
ATOM 1955 N N . GLY A 1 246 ? -22.797 -4.355 -3.947 1 94.69 246 GLY A N 1
ATOM 1956 C CA . GLY A 1 246 ? -23.922 -3.855 -4.723 1 94.69 246 GLY A CA 1
ATOM 1957 C C . GLY A 1 246 ? -25.109 -4.801 -4.727 1 94.69 246 GLY A C 1
ATOM 1958 O O . GLY A 1 246 ? -26.141 -4.508 -5.34 1 94.69 246 GLY A O 1
ATOM 1959 N N . HIS A 1 247 ? -25.016 -5.832 -3.977 1 96.25 247 HIS A N 1
ATOM 1960 C CA . HIS A 1 247 ? -26.031 -6.887 -4.066 1 96.25 247 HIS A CA 1
ATOM 1961 C C . HIS A 1 247 ? -27.25 -6.555 -3.211 1 96.25 247 HIS A C 1
ATOM 1963 O O . HIS A 1 247 ? -27.109 -6.105 -2.072 1 96.25 247 HIS A O 1
ATOM 1969 N N . TYR A 1 248 ? -28.422 -6.719 -3.77 1 96.25 248 TYR A N 1
ATOM 1970 C CA . TYR A 1 248 ? -29.703 -6.777 -3.082 1 96.25 248 TYR A CA 1
ATOM 1971 C C . TYR A 1 248 ? -30.406 -8.109 -3.342 1 96.25 248 TYR A C 1
ATOM 1973 O O . TYR A 1 248 ? -30.516 -8.539 -4.492 1 96.25 248 TYR A O 1
ATOM 1981 N N . PRO A 1 249 ? -30.781 -8.75 -2.266 1 95.88 249 PRO A N 1
ATOM 1982 C CA . PRO A 1 249 ? -31.562 -9.969 -2.518 1 95.88 249 PRO A CA 1
ATOM 1983 C C . PRO A 1 249 ? -32.688 -9.75 -3.516 1 95.88 249 PRO A C 1
ATOM 1985 O O . PRO A 1 249 ? -33.344 -8.695 -3.516 1 95.88 249 PRO A O 1
ATOM 1988 N N . GLU A 1 250 ? -33 -10.781 -4.266 1 93.25 250 GLU A N 1
ATOM 1989 C CA . GLU A 1 250 ? -33.906 -10.672 -5.41 1 93.25 250 GLU A CA 1
ATOM 1990 C C . GLU A 1 250 ? -35.312 -10.234 -4.977 1 93.25 250 GLU A C 1
ATOM 1992 O O . GLU A 1 250 ? -35.969 -9.445 -5.66 1 93.25 250 GLU A O 1
ATOM 1997 N N . PHE A 1 251 ? -35.781 -10.711 -3.859 1 93.19 251 PHE A N 1
ATOM 1998 C CA . PHE A 1 251 ? -37.156 -10.469 -3.449 1 93.19 251 PHE A CA 1
ATOM 1999 C C . PHE A 1 251 ? -37.344 -9.008 -3.053 1 93.19 251 PHE A C 1
ATOM 2001 O O . PHE A 1 251 ? -38.5 -8.555 -2.912 1 93.19 251 PHE A O 1
ATOM 2008 N N . MET A 1 252 ? -36.219 -8.266 -2.824 1 94.25 252 MET A N 1
ATOM 2009 C CA . MET A 1 252 ? -36.312 -6.852 -2.486 1 94.25 252 MET A CA 1
ATOM 2010 C C . MET A 1 252 ? -36.625 -6.016 -3.723 1 94.25 252 MET A C 1
ATOM 2012 O O . MET A 1 252 ? -37.125 -4.887 -3.609 1 94.25 252 MET A O 1
ATOM 2016 N N . ARG A 1 253 ? -36.281 -6.523 -4.836 1 92.25 253 ARG A N 1
ATOM 2017 C CA . ARG A 1 253 ? -36.5 -5.801 -6.086 1 92.25 253 ARG A CA 1
ATOM 2018 C C . ARG A 1 253 ? -37.969 -5.793 -6.465 1 92.25 253 ARG A C 1
ATOM 2020 O O . ARG A 1 253 ? -38.719 -6.68 -6.059 1 92.25 253 ARG A O 1
ATOM 2027 N N . ARG A 1 254 ? -38.281 -4.703 -7.078 1 92.62 254 ARG A N 1
ATOM 2028 C CA . ARG A 1 254 ? -39.656 -4.555 -7.547 1 92.62 254 ARG A CA 1
ATOM 2029 C C . ARG A 1 254 ? -39.719 -4.215 -9.031 1 92.62 254 ARG A C 1
ATOM 2031 O O . ARG A 1 254 ? -38.688 -3.818 -9.609 1 92.62 254 ARG A O 1
ATOM 2038 N N . SER A 1 255 ? -40.844 -4.457 -9.594 1 91.56 255 SER A N 1
ATOM 2039 C CA . SER A 1 255 ? -41.094 -4.062 -10.977 1 91.56 255 SER A CA 1
ATOM 2040 C C . SER A 1 255 ? -41.938 -2.805 -11.047 1 91.56 255 SER A C 1
ATOM 2042 O O . SER A 1 255 ? -42.875 -2.645 -10.266 1 91.56 255 SER A O 1
ATOM 2044 N N . ALA A 1 256 ? -41.562 -1.946 -11.961 1 89.19 256 ALA A N 1
ATOM 2045 C CA . ALA A 1 256 ? -42.344 -0.725 -12.156 1 89.19 256 ALA A CA 1
ATOM 2046 C C . ALA A 1 256 ? -43.781 -1.047 -12.477 1 89.19 256 ALA A C 1
ATOM 2048 O O . ALA A 1 256 ? -44.688 -0.285 -12.125 1 89.19 256 ALA A O 1
ATOM 2049 N N . ALA A 1 257 ? -43.938 -2.146 -13.055 1 90.25 257 ALA A N 1
ATOM 2050 C CA . ALA A 1 257 ? -45.281 -2.574 -13.477 1 90.25 257 ALA A CA 1
ATOM 2051 C C . ALA A 1 257 ? -46.219 -2.742 -12.266 1 90.25 257 ALA A C 1
ATOM 2053 O O . ALA A 1 257 ? -47.406 -2.543 -12.375 1 90.25 257 ALA A O 1
ATOM 2054 N N . ASP A 1 258 ? -45.75 -2.961 -11.078 1 89.31 258 ASP A N 1
ATOM 2055 C CA . ASP A 1 258 ? -46.531 -3.207 -9.875 1 89.31 258 ASP A CA 1
ATOM 2056 C C . ASP A 1 258 ? -46.812 -1.904 -9.141 1 89.31 258 ASP A C 1
ATOM 2058 O O . ASP A 1 258 ? -47.531 -1.905 -8.117 1 89.31 258 ASP A O 1
ATOM 2062 N N . LYS A 1 259 ? -46.281 -0.812 -9.641 1 87.94 259 LYS A N 1
ATOM 2063 C CA . LYS A 1 259 ? -46.469 0.513 -9.055 1 87.94 259 LYS A CA 1
ATOM 2064 C C . LYS A 1 259 ? -46.25 0.489 -7.547 1 87.94 259 LYS A C 1
ATOM 2066 O O . LYS A 1 259 ? -47.125 0.871 -6.77 1 87.94 259 LYS A O 1
ATOM 2071 N N . PRO A 1 260 ? -45.062 -0.019 -7.156 1 91.94 260 PRO A N 1
ATOM 2072 C CA . PRO A 1 260 ? -44.781 -0.134 -5.727 1 91.94 260 PRO A CA 1
ATOM 2073 C C . PRO A 1 260 ? -44.844 1.208 -5 1 91.94 260 PRO A C 1
ATOM 2075 O O . PRO A 1 260 ? -44.406 2.229 -5.547 1 91.94 260 PRO A O 1
ATOM 2078 N N . GLY A 1 261 ? -45.531 1.184 -3.816 1 89.25 261 GLY A N 1
ATOM 2079 C CA . GLY A 1 261 ? -45.562 2.354 -2.955 1 89.25 261 GLY A CA 1
ATOM 2080 C C . GLY A 1 261 ? -44.75 2.195 -1.687 1 89.25 261 GLY A C 1
ATOM 2081 O O . GLY A 1 261 ? -44.031 1.217 -1.534 1 89.25 261 GLY A O 1
ATOM 2082 N N . ARG A 1 262 ? -44.75 3.107 -0.819 1 91.62 262 ARG A N 1
ATOM 2083 C CA . ARG A 1 262 ? -44 3.123 0.427 1 91.62 262 ARG A CA 1
ATOM 2084 C C . ARG A 1 262 ? -44.25 1.865 1.247 1 91.62 262 ARG A C 1
ATOM 2086 O O . ARG A 1 262 ? -43.312 1.238 1.752 1 91.62 262 ARG A O 1
ATOM 2093 N N . PRO A 1 263 ? -45.5 1.412 1.278 1 91.75 263 PRO A N 1
ATOM 2094 C CA . PRO A 1 263 ? -45.781 0.216 2.08 1 91.75 263 PRO A CA 1
ATOM 2095 C C . PRO A 1 263 ? -45.062 -1.029 1.534 1 91.75 263 PRO A C 1
ATOM 2097 O O . PRO A 1 263 ? -44.656 -1.896 2.305 1 91.75 263 PRO A O 1
ATOM 2100 N N . THR A 1 264 ? -45 -1.08 0.249 1 91.88 264 THR A N 1
ATOM 2101 C CA . THR A 1 264 ? -44.375 -2.252 -0.352 1 91.88 264 THR A CA 1
ATOM 2102 C C . THR A 1 264 ? -42.906 -2.359 0.077 1 91.88 264 THR A C 1
ATOM 2104 O O . THR A 1 264 ? -42.438 -3.443 0.438 1 91.88 264 THR A O 1
ATOM 2107 N N . TYR A 1 265 ? -42.25 -1.281 0.064 1 94.31 265 TYR A N 1
ATOM 2108 C CA . TYR A 1 265 ? -40.844 -1.275 0.488 1 94.31 265 TYR A CA 1
ATOM 2109 C C . TYR A 1 265 ? -40.75 -1.36 2.006 1 94.31 265 TYR A C 1
ATOM 2111 O O . TYR A 1 265 ? -39.844 -2.014 2.533 1 94.31 265 TYR A O 1
ATOM 2119 N N . GLY A 1 266 ? -41.688 -0.745 2.688 1 95.06 266 GLY A N 1
ATOM 2120 C CA . GLY A 1 266 ? -41.719 -0.782 4.141 1 95.06 266 GLY A CA 1
ATOM 2121 C C . GLY A 1 266 ? -41.906 -2.184 4.699 1 95.06 266 GLY A C 1
ATOM 2122 O O . GLY A 1 266 ? -41.406 -2.486 5.789 1 95.06 266 GLY A O 1
ATOM 2123 N N . ASN A 1 267 ? -42.531 -3.021 3.945 1 93.69 267 ASN A N 1
ATOM 2124 C CA . ASN A 1 267 ? -42.75 -4.402 4.367 1 93.69 267 ASN A CA 1
ATOM 2125 C C . ASN A 1 267 ? -41.438 -5.152 4.516 1 93.69 267 ASN A C 1
ATOM 2127 O O . ASN A 1 267 ? -41.344 -6.125 5.27 1 93.69 267 ASN A O 1
ATOM 2131 N N . ASP A 1 268 ? -40.469 -4.652 3.818 1 95.12 268 ASP A N 1
ATOM 2132 C CA . ASP A 1 268 ? -39.156 -5.312 3.855 1 95.12 268 ASP A CA 1
ATOM 2133 C C . ASP A 1 268 ? -38.156 -4.484 4.645 1 95.12 268 ASP A C 1
ATOM 2135 O O . ASP A 1 268 ? -36.938 -4.531 4.363 1 95.12 268 ASP A O 1
ATOM 2139 N N . ILE A 1 269 ? -38.594 -3.752 5.617 1 97 269 ILE A N 1
ATOM 2140 C CA . ILE A 1 269 ? -37.75 -2.809 6.348 1 97 269 ILE A CA 1
ATOM 2141 C C . ILE A 1 269 ? -36.625 -3.559 7.043 1 97 269 ILE A C 1
ATOM 2143 O O . ILE A 1 269 ? -35.5 -3.088 7.07 1 97 269 ILE A O 1
ATOM 2147 N N . TYR A 1 270 ? -36.875 -4.75 7.566 1 96.81 270 TYR A N 1
ATOM 2148 C CA . TYR A 1 270 ? -35.875 -5.48 8.305 1 96.81 270 TYR A CA 1
ATOM 2149 C C . TYR A 1 270 ? -34.75 -5.961 7.371 1 96.81 270 TYR A C 1
ATOM 2151 O O . TYR A 1 270 ? -33.594 -6.035 7.77 1 96.81 270 TYR A O 1
ATOM 2159 N N . MET A 1 271 ? -35.125 -6.285 6.145 1 97.44 271 MET A N 1
ATOM 2160 C CA . MET A 1 271 ? -34.062 -6.637 5.18 1 97.44 271 MET A CA 1
ATOM 2161 C C . MET A 1 271 ? -33.25 -5.418 4.816 1 97.44 271 MET A C 1
ATOM 2163 O O . MET A 1 271 ? -32 -5.516 4.691 1 97.44 271 MET A O 1
ATOM 2167 N N . TRP A 1 272 ? -33.875 -4.254 4.637 1 97.56 272 TRP A N 1
ATOM 2168 C CA . TRP A 1 272 ? -33.156 -3.021 4.367 1 97.56 272 TRP A CA 1
ATOM 2169 C C . TRP A 1 272 ? -32.188 -2.697 5.504 1 97.56 272 TRP A C 1
ATOM 2171 O O . TRP A 1 272 ? -31.047 -2.293 5.266 1 97.56 272 TRP A O 1
ATOM 2181 N N . MET A 1 273 ? -32.625 -2.898 6.73 1 97.31 273 MET A N 1
ATOM 2182 C CA . MET A 1 273 ? -31.781 -2.688 7.898 1 97.31 273 MET A CA 1
ATOM 2183 C C . MET A 1 273 ? -30.625 -3.666 7.902 1 97.31 273 MET A C 1
ATOM 2185 O O . MET A 1 273 ? -29.484 -3.289 8.227 1 97.31 273 MET A O 1
ATOM 2189 N N . ALA A 1 274 ? -30.906 -4.934 7.551 1 97.88 274 ALA A N 1
ATOM 2190 C CA . ALA A 1 274 ? -29.859 -5.945 7.488 1 97.88 274 ALA A CA 1
ATOM 2191 C C . ALA A 1 274 ? -28.797 -5.566 6.465 1 97.88 274 ALA A C 1
ATOM 2193 O O . ALA A 1 274 ? -27.594 -5.672 6.742 1 97.88 274 ALA A O 1
ATOM 2194 N N . VAL A 1 275 ? -29.234 -5.09 5.289 1 97.94 275 VAL A N 1
ATOM 2195 C CA . VAL A 1 275 ? -28.312 -4.691 4.23 1 97.94 275 VAL A CA 1
ATOM 2196 C C . VAL A 1 275 ? -27.469 -3.508 4.703 1 97.94 275 VAL A C 1
ATOM 2198 O O . VAL A 1 275 ? -26.25 -3.469 4.465 1 97.94 275 VAL A O 1
ATOM 2201 N N . CYS A 1 276 ? -28.109 -2.551 5.375 1 96.81 276 CYS A N 1
ATOM 2202 C CA . CYS A 1 276 ? -27.391 -1.404 5.926 1 96.81 276 CYS A CA 1
ATOM 2203 C C . CYS A 1 276 ? -26.312 -1.853 6.906 1 96.81 276 CYS A C 1
ATOM 2205 O O . CYS A 1 276 ? -25.172 -1.399 6.828 1 96.81 276 CYS A O 1
ATOM 2207 N N . PHE A 1 277 ? -26.719 -2.721 7.73 1 97.19 277 PHE A N 1
ATOM 2208 C CA . PHE A 1 277 ? -25.812 -3.227 8.758 1 97.19 277 PHE A CA 1
ATOM 2209 C C . PHE A 1 277 ? -24.656 -4.004 8.125 1 97.19 277 PHE A C 1
ATOM 2211 O O . PHE A 1 277 ? -23.5 -3.807 8.492 1 97.19 277 PHE A O 1
ATOM 2218 N N . PHE A 1 278 ? -25 -4.832 7.211 1 98.12 278 PHE A N 1
ATOM 2219 C CA . PHE A 1 278 ? -24.016 -5.641 6.504 1 98.12 278 PHE A CA 1
ATOM 2220 C C . PHE A 1 278 ? -23 -4.754 5.793 1 98.12 278 PHE A C 1
ATOM 2222 O O . PHE A 1 278 ? -21.797 -4.977 5.902 1 98.12 278 PHE A O 1
ATOM 2229 N N . ARG A 1 279 ? -23.422 -3.766 5.051 1 97.5 279 ARG A N 1
ATOM 2230 C CA . ARG A 1 279 ? -22.547 -2.902 4.27 1 97.5 279 ARG A CA 1
ATOM 2231 C C . ARG A 1 279 ? -21.672 -2.051 5.176 1 97.5 279 ARG A C 1
ATOM 2233 O O . ARG A 1 279 ? -20.531 -1.731 4.828 1 97.5 279 ARG A O 1
ATOM 2240 N N . GLN A 1 280 ? -22.25 -1.688 6.332 1 96.5 280 GLN A N 1
ATOM 2241 C CA . GLN A 1 280 ? -21.422 -1.024 7.324 1 96.5 280 GLN A CA 1
ATOM 2242 C C . GLN A 1 280 ? -20.234 -1.906 7.727 1 96.5 280 GLN A C 1
ATOM 2244 O O . GLN A 1 280 ? -19.094 -1.468 7.691 1 96.5 280 GLN A O 1
ATOM 2249 N N . TRP A 1 281 ? -20.547 -3.1 8.062 1 97.5 281 TRP A N 1
ATOM 2250 C CA . TRP A 1 281 ? -19.531 -4.055 8.5 1 97.5 281 TRP A CA 1
ATOM 2251 C C . TRP A 1 281 ? -18.516 -4.324 7.387 1 97.5 281 TRP A C 1
ATOM 2253 O O . TRP A 1 281 ? -17.312 -4.359 7.633 1 97.5 281 TRP A O 1
ATOM 2263 N N . PHE A 1 282 ? -19.031 -4.539 6.168 1 97.94 282 PHE A N 1
ATOM 2264 C CA . PHE A 1 282 ? -18.172 -4.852 5.027 1 97.94 282 PHE A CA 1
ATOM 2265 C C . PHE A 1 282 ? -17.25 -3.689 4.711 1 97.94 282 PHE A C 1
ATOM 2267 O O . PHE A 1 282 ? -16.047 -3.889 4.492 1 97.94 282 PHE A O 1
ATOM 2274 N N . ALA A 1 283 ? -17.797 -2.465 4.707 1 96.56 283 ALA A N 1
ATOM 2275 C CA . ALA A 1 283 ? -16.984 -1.274 4.43 1 96.56 283 ALA A CA 1
ATOM 2276 C C . ALA A 1 283 ? -15.891 -1.1 5.469 1 96.56 283 ALA A C 1
ATOM 2278 O O . ALA A 1 283 ? -14.758 -0.736 5.133 1 96.56 283 ALA A O 1
ATOM 2279 N N . GLN A 1 284 ? -16.219 -1.367 6.695 1 95.56 284 GLN A N 1
ATOM 2280 C CA . GLN A 1 284 ? -15.219 -1.292 7.758 1 95.56 284 GLN A CA 1
ATOM 2281 C C . GLN A 1 284 ? -14.133 -2.342 7.566 1 95.56 284 GLN A C 1
ATOM 2283 O O . GLN A 1 284 ? -12.961 -2.086 7.848 1 95.56 284 GLN A O 1
ATOM 2288 N N . SER A 1 285 ? -14.539 -3.467 7.09 1 96.94 285 SER A N 1
ATOM 2289 C CA . SER A 1 285 ? -13.57 -4.523 6.824 1 96.94 285 SER A CA 1
ATOM 2290 C C . SER A 1 285 ? -12.602 -4.117 5.723 1 96.94 285 SER A C 1
ATOM 2292 O O . SER A 1 285 ? -11.406 -4.426 5.793 1 96.94 285 SER A O 1
ATOM 2294 N N . ILE A 1 286 ? -13.094 -3.457 4.68 1 96.44 286 ILE A N 1
ATOM 2295 C CA . ILE A 1 286 ? -12.234 -2.959 3.607 1 96.44 286 ILE A CA 1
ATOM 2296 C C . ILE A 1 286 ? -11.281 -1.902 4.156 1 96.44 286 ILE A C 1
ATOM 2298 O O . ILE A 1 286 ? -10.078 -1.935 3.877 1 96.44 286 ILE A O 1
ATOM 2302 N N . SER A 1 287 ? -11.859 -1.034 4.992 1 93.81 287 SER A N 1
ATOM 2303 C CA . SER A 1 287 ? -11.07 0.051 5.57 1 93.81 287 SER A CA 1
ATOM 2304 C C . SER A 1 287 ? -9.938 -0.488 6.434 1 93.81 287 SER A C 1
ATOM 2306 O O . SER A 1 287 ? -8.844 0.081 6.457 1 93.81 287 SER A O 1
ATOM 2308 N N . ASP A 1 288 ? -10.172 -1.644 7.062 1 93.56 288 ASP A N 1
ATOM 2309 C CA . ASP A 1 288 ? -9.211 -2.242 7.988 1 93.56 288 ASP A CA 1
ATOM 2310 C C . ASP A 1 288 ? -8.258 -3.182 7.254 1 93.56 288 ASP A C 1
ATOM 2312 O O . ASP A 1 288 ? -7.457 -3.877 7.887 1 93.56 288 ASP A O 1
ATOM 2316 N N . ASP A 1 289 ? -8.352 -3.264 6.004 1 93.88 289 ASP A N 1
ATOM 2317 C CA . ASP A 1 289 ? -7.508 -4.129 5.184 1 93.88 289 ASP A CA 1
ATOM 2318 C C . ASP A 1 289 ? -7.664 -5.594 5.594 1 93.88 289 ASP A C 1
ATOM 2320 O O . ASP A 1 289 ? -6.68 -6.332 5.656 1 93.88 289 ASP A O 1
ATOM 2324 N N . ARG A 1 290 ? -8.883 -5.969 5.887 1 96.31 290 ARG A N 1
ATOM 2325 C CA . ARG A 1 290 ? -9.141 -7.352 6.281 1 96.31 290 ARG A CA 1
ATOM 2326 C C . ARG A 1 290 ? -9.625 -8.18 5.094 1 96.31 290 ARG A C 1
ATOM 2328 O O . ARG A 1 290 ? -9.773 -9.398 5.203 1 96.31 290 ARG A O 1
ATOM 2335 N N . THR A 1 291 ? -9.836 -7.527 3.965 1 97.12 291 THR A N 1
ATOM 2336 C CA . THR A 1 291 ? -10.391 -8.211 2.799 1 97.12 291 THR A CA 1
ATOM 2337 C C . THR A 1 291 ? -9.289 -8.594 1.82 1 97.12 291 THR A C 1
ATOM 2339 O O . THR A 1 291 ? -8.438 -9.43 2.135 1 97.12 291 THR A O 1
ATOM 2342 N N . ARG A 1 292 ? -9.305 -8.086 0.593 1 96.31 292 ARG A N 1
ATOM 2343 C CA . ARG A 1 292 ? -8.359 -8.516 -0.435 1 96.31 292 ARG A CA 1
ATOM 2344 C C . ARG A 1 292 ? -6.953 -8 -0.143 1 96.31 292 ARG A C 1
ATOM 2346 O O . ARG A 1 292 ? -5.969 -8.547 -0.647 1 96.31 292 ARG A O 1
ATOM 2353 N N . ARG A 1 293 ? -6.805 -7.031 0.66 1 93.81 293 ARG A N 1
ATOM 2354 C CA . ARG A 1 293 ? -5.504 -6.426 0.922 1 93.81 293 ARG A CA 1
ATOM 2355 C C . ARG A 1 293 ? -4.879 -6.996 2.191 1 93.81 293 ARG A C 1
ATOM 2357 O O . ARG A 1 293 ? -3.783 -6.594 2.584 1 93.81 293 ARG A O 1
ATOM 2364 N N . ALA A 1 294 ? -5.566 -7.863 2.793 1 95.88 294 ALA A N 1
ATOM 2365 C CA . ALA A 1 294 ? -5.012 -8.531 3.967 1 95.88 294 ALA A CA 1
ATOM 2366 C C . ALA A 1 294 ? -3.74 -9.297 3.613 1 95.88 294 ALA A C 1
ATOM 2368 O O . ALA A 1 294 ? -3.551 -9.703 2.465 1 95.88 294 ALA A O 1
ATOM 2369 N N . PRO A 1 295 ? -2.877 -9.562 4.566 1 93.19 295 PRO A N 1
ATOM 2370 C CA . PRO A 1 295 ? -1.643 -10.305 4.301 1 93.19 295 PRO A CA 1
ATOM 2371 C C . PRO A 1 295 ? -1.903 -11.719 3.777 1 93.19 295 PRO A C 1
ATOM 2373 O O . PRO A 1 295 ? -1.098 -12.25 3.012 1 93.19 295 PRO A O 1
ATOM 2376 N N . ASP A 1 296 ? -2.979 -12.297 4.121 1 94.88 296 ASP A N 1
ATOM 2377 C CA . ASP A 1 296 ? -3.291 -13.648 3.664 1 94.88 296 ASP A CA 1
ATOM 2378 C C . ASP A 1 296 ? -4.051 -13.617 2.34 1 94.88 296 ASP A C 1
ATOM 2380 O O . ASP A 1 296 ? -4.586 -14.641 1.902 1 94.88 296 ASP A O 1
ATOM 2384 N N . GLY A 1 297 ? -4.195 -12.43 1.812 1 95.38 297 GLY A N 1
ATOM 2385 C CA . GLY A 1 297 ? -4.91 -12.289 0.554 1 95.38 297 GLY A CA 1
ATOM 2386 C C . GLY A 1 297 ? -6.418 -12.32 0.718 1 95.38 297 GLY A C 1
ATOM 2387 O O . GLY A 1 297 ? -7.145 -12.57 -0.244 1 95.38 297 GLY A O 1
ATOM 2388 N N . GLY A 1 298 ? -6.902 -12.18 1.916 1 97.56 298 GLY A N 1
ATOM 2389 C CA . GLY A 1 298 ? -8.328 -12.172 2.188 1 97.56 298 GLY A CA 1
ATOM 2390 C C . GLY A 1 298 ? -8.883 -13.531 2.559 1 97.56 298 GLY A C 1
ATOM 2391 O O . GLY A 1 298 ? -10.094 -13.711 2.689 1 97.56 298 GLY A O 1
ATOM 2392 N N . LEU A 1 299 ? -7.996 -14.5 2.746 1 97.88 299 LEU A N 1
ATOM 2393 C CA . LEU A 1 299 ? -8.43 -15.867 2.982 1 97.88 299 LEU A CA 1
ATOM 2394 C C . LEU A 1 299 ? -9.367 -15.938 4.188 1 97.88 299 LEU A C 1
ATOM 2396 O O . LEU A 1 299 ? -10.453 -16.516 4.098 1 97.88 299 LEU A O 1
ATOM 2400 N N . SER A 1 300 ? -8.953 -15.375 5.332 1 97.38 300 SER A N 1
ATOM 2401 C CA . SER A 1 300 ? -9.766 -15.43 6.539 1 97.38 300 SER A CA 1
ATOM 2402 C C . SER A 1 300 ? -11.125 -14.773 6.324 1 97.38 300 SER A C 1
ATOM 2404 O O . SER A 1 300 ? -12.156 -15.305 6.754 1 97.38 300 SER A O 1
ATOM 2406 N N . PHE A 1 301 ? -11.117 -13.695 5.695 1 98.44 301 PHE A N 1
ATOM 2407 C CA . PHE A 1 301 ? -12.336 -12.938 5.43 1 98.44 301 PHE A CA 1
ATOM 2408 C C . PHE A 1 301 ? -13.273 -13.719 4.52 1 98.44 301 PHE A C 1
ATOM 2410 O O . PHE A 1 301 ? -14.453 -13.891 4.836 1 98.44 301 PHE A O 1
ATOM 2417 N N . TYR A 1 302 ? -12.758 -14.211 3.379 1 98.69 302 TYR A N 1
ATOM 2418 C CA . TYR A 1 302 ? -13.578 -14.945 2.422 1 98.69 302 TYR A CA 1
ATOM 2419 C C . TYR A 1 302 ? -14.047 -16.266 3.008 1 98.69 302 TYR A C 1
ATOM 2421 O O . TYR A 1 302 ? -15.148 -16.734 2.697 1 98.69 302 TYR A O 1
ATOM 2429 N N . THR A 1 303 ? -13.234 -16.859 3.812 1 98 303 THR A N 1
ATOM 2430 C CA . THR A 1 303 ? -13.664 -18.062 4.508 1 98 303 THR A CA 1
ATOM 2431 C C . THR A 1 303 ? -14.852 -17.781 5.418 1 98 303 THR A C 1
ATOM 2433 O O . THR A 1 303 ? -15.812 -18.547 5.461 1 98 303 THR A O 1
ATOM 2436 N N . ALA A 1 304 ? -14.789 -16.688 6.137 1 98.25 304 ALA A N 1
ATOM 2437 C CA . ALA A 1 304 ? -15.906 -16.281 6.984 1 98.25 304 ALA A CA 1
ATOM 2438 C C . ALA A 1 304 ? -17.172 -16.078 6.156 1 98.25 304 ALA A C 1
ATOM 2440 O O . ALA A 1 304 ? -18.25 -16.516 6.551 1 98.25 304 ALA A O 1
ATOM 2441 N N . LEU A 1 305 ? -17.031 -15.406 5.016 1 98.56 305 LEU A N 1
ATOM 2442 C CA . LEU A 1 305 ? -18.156 -15.18 4.129 1 98.56 305 LEU A CA 1
ATOM 2443 C C . LEU A 1 305 ? -18.734 -16.5 3.635 1 98.56 305 LEU A C 1
ATOM 2445 O O . LEU A 1 305 ? -19.953 -16.656 3.516 1 98.56 305 LEU A O 1
ATOM 2449 N N . SER A 1 306 ? -17.875 -17.453 3.324 1 98.25 306 SER A N 1
ATOM 2450 C CA . SER A 1 306 ? -18.297 -18.75 2.818 1 98.25 306 SER A CA 1
ATOM 2451 C C . SER A 1 306 ? -19 -19.562 3.904 1 98.25 306 SER A C 1
ATOM 2453 O O . SER A 1 306 ? -19.922 -20.328 3.615 1 98.25 306 SER A O 1
ATOM 2455 N N . GLU A 1 307 ? -18.594 -19.453 5.07 1 97.19 307 GLU A N 1
ATOM 2456 C CA . GLU A 1 307 ? -19.188 -20.156 6.188 1 97.19 307 GLU A CA 1
ATOM 2457 C C . GLU A 1 307 ? -20.562 -19.594 6.535 1 97.19 307 GLU A C 1
ATOM 2459 O O . GLU A 1 307 ? -21.516 -20.328 6.785 1 97.19 307 GLU A O 1
ATOM 2464 N N . GLY A 1 308 ? -20.672 -18.312 6.566 1 96.75 308 GLY A N 1
ATOM 2465 C CA . GLY A 1 308 ? -21.922 -17.656 6.918 1 96.75 308 GLY A CA 1
ATOM 2466 C C . GLY A 1 308 ? -22.266 -17.781 8.391 1 96.75 308 GLY A C 1
ATOM 2467 O O . GLY A 1 308 ? -21.375 -17.719 9.25 1 96.75 308 GLY A O 1
ATOM 2468 N N . GLY A 1 309 ? -23.469 -17.75 8.742 1 94.19 309 GLY A N 1
ATOM 2469 C CA . GLY A 1 309 ? -23.938 -17.906 10.109 1 94.19 309 GLY A CA 1
ATOM 2470 C C . GLY A 1 309 ? -23.281 -16.938 11.078 1 94.19 309 GLY A C 1
ATOM 2471 O O . GLY A 1 309 ? -23.312 -15.727 10.859 1 94.19 309 GLY A O 1
ATOM 2472 N N . ASP A 1 310 ? -22.578 -17.531 12.117 1 94.5 310 ASP A N 1
ATOM 2473 C CA . ASP A 1 310 ? -22.031 -16.703 13.188 1 94.5 310 ASP A CA 1
ATOM 2474 C C . ASP A 1 310 ? -20.578 -16.359 12.922 1 94.5 310 ASP A C 1
ATOM 2476 O O . ASP A 1 310 ? -19.906 -15.766 13.773 1 94.5 310 ASP A O 1
ATOM 2480 N N . ALA A 1 311 ? -20.078 -16.688 11.766 1 96.88 311 ALA A N 1
ATOM 2481 C CA . ALA A 1 311 ? -18.672 -16.406 11.445 1 96.88 311 ALA A CA 1
ATOM 2482 C C . ALA A 1 311 ? -18.406 -14.914 11.375 1 96.88 311 ALA A C 1
ATOM 2484 O O . ALA A 1 311 ? -17.266 -14.469 11.57 1 96.88 311 ALA A O 1
ATOM 2485 N N . TYR A 1 312 ? -19.344 -14.172 11.031 1 97.5 312 TYR A N 1
ATOM 2486 C CA . TYR A 1 312 ? -19.297 -12.719 11.031 1 97.5 312 TYR A CA 1
ATOM 2487 C C . TYR A 1 312 ? -20.672 -12.125 11.32 1 97.5 312 TYR A C 1
ATOM 2489 O O . TYR A 1 312 ? -21.703 -12.773 11.07 1 97.5 312 TYR A O 1
ATOM 2497 N N . ILE A 1 313 ? -20.734 -10.898 11.82 1 97.5 313 ILE A N 1
ATOM 2498 C CA . ILE A 1 313 ? -21.953 -10.25 12.258 1 97.5 313 ILE A CA 1
ATOM 2499 C C . ILE A 1 313 ? -22.781 -11.227 13.102 1 97.5 313 ILE A C 1
ATOM 2501 O O . ILE A 1 313 ? -23.875 -11.617 12.695 1 97.5 313 ILE A O 1
ATOM 2505 N N . SER A 1 314 ? -22.281 -11.516 14.219 1 95.31 314 SER A N 1
ATOM 2506 C CA . SER A 1 314 ? -22.875 -12.508 15.109 1 95.31 314 SER A CA 1
ATOM 2507 C C . SER A 1 314 ? -24 -11.906 15.938 1 95.31 314 SER A C 1
ATOM 2509 O O . SER A 1 314 ? -24.297 -10.711 15.82 1 95.31 314 SER A O 1
ATOM 2511 N N . HIS A 1 315 ? -24.547 -12.719 16.797 1 93.75 315 HIS A N 1
ATOM 2512 C CA . HIS A 1 315 ? -25.625 -12.305 17.688 1 93.75 315 HIS A CA 1
ATOM 2513 C C . HIS A 1 315 ? -25.188 -11.148 18.578 1 93.75 315 HIS A C 1
ATOM 2515 O O . HIS A 1 315 ? -25.969 -10.227 18.828 1 93.75 315 HIS A O 1
ATOM 2521 N N . VAL A 1 316 ? -23.969 -11.195 18.938 1 92.94 316 VAL A N 1
ATOM 2522 C CA . VAL A 1 316 ? -23.438 -10.164 19.797 1 92.94 316 VAL A CA 1
ATOM 2523 C C . VAL A 1 316 ? -23.406 -8.828 19.062 1 92.94 316 VAL A C 1
ATOM 2525 O O . VAL A 1 316 ? -23.719 -7.781 19.656 1 92.94 316 VAL A O 1
ATOM 2528 N N . ASP A 1 317 ? -23.078 -8.836 17.828 1 94.5 317 ASP A N 1
ATOM 2529 C CA . ASP A 1 317 ? -23.078 -7.625 17.016 1 94.5 317 ASP A CA 1
ATOM 2530 C C . ASP A 1 317 ? -24.484 -7.035 16.891 1 94.5 317 ASP A C 1
ATOM 2532 O O . ASP A 1 317 ? -24.656 -5.812 16.906 1 94.5 317 ASP A O 1
ATOM 2536 N N . PHE A 1 318 ? -25.469 -7.883 16.812 1 95.25 318 PHE A N 1
ATOM 2537 C CA . PHE A 1 318 ? -26.844 -7.422 16.719 1 95.25 318 PHE A CA 1
ATOM 2538 C C . PHE A 1 318 ? -27.281 -6.746 18.016 1 95.25 318 PHE A C 1
ATOM 2540 O O . PHE A 1 318 ? -28.062 -5.793 18 1 95.25 318 PHE A O 1
ATOM 2547 N N . GLN A 1 319 ? -26.734 -7.223 19.125 1 93.69 319 GLN A N 1
ATOM 2548 C CA . GLN A 1 319 ? -27.062 -6.59 20.391 1 93.69 319 GLN A CA 1
ATOM 2549 C C . GLN A 1 319 ? -26.609 -5.137 20.422 1 93.69 319 GLN A C 1
ATOM 2551 O O . GLN A 1 319 ? -27.312 -4.262 20.938 1 93.69 319 GLN A O 1
ATOM 2556 N N . GLU A 1 320 ? -25.516 -4.926 19.891 1 92.75 320 GLU A N 1
ATOM 2557 C CA . GLU A 1 320 ? -25.031 -3.555 19.781 1 92.75 320 GLU A CA 1
ATOM 2558 C C . GLU A 1 320 ? -25.906 -2.721 18.859 1 92.75 320 GLU A C 1
ATOM 2560 O O . GLU A 1 320 ? -26.203 -1.562 19.156 1 92.75 320 GLU A O 1
ATOM 2565 N N . PHE A 1 321 ? -26.312 -3.324 17.797 1 94.38 321 PHE A N 1
ATOM 2566 C CA . PHE A 1 321 ? -27.172 -2.668 16.828 1 94.38 321 PHE A CA 1
ATOM 2567 C C . PHE A 1 321 ? -28.5 -2.268 17.453 1 94.38 321 PHE A C 1
ATOM 2569 O O . PHE A 1 321 ? -29 -1.174 17.203 1 94.38 321 PHE A O 1
ATOM 2576 N N . HIS A 1 322 ? -29.016 -3.051 18.328 1 94.12 322 HIS A N 1
ATOM 2577 C CA . HIS A 1 322 ? -30.328 -2.857 18.922 1 94.12 322 HIS A CA 1
ATOM 2578 C C . HIS A 1 322 ? -30.297 -1.79 20 1 94.12 322 HIS A C 1
ATOM 2580 O O . HIS A 1 322 ? -31.344 -1.315 20.453 1 94.12 322 HIS A O 1
ATOM 2586 N N . LYS A 1 323 ? -29.125 -1.395 20.406 1 92.19 323 LYS A N 1
ATOM 2587 C CA . LYS A 1 323 ? -29.016 -0.266 21.328 1 92.19 323 LYS A CA 1
ATOM 2588 C C . LYS A 1 323 ? -29.531 1.019 20.688 1 92.19 323 LYS A C 1
ATOM 2590 O O . LYS A 1 323 ? -30.109 1.874 21.359 1 92.19 323 LYS A O 1
ATOM 2595 N N . TYR A 1 324 ? -29.359 1.1 19.375 1 93 324 TYR A N 1
ATOM 2596 C CA . TYR A 1 324 ? -29.766 2.289 18.641 1 93 324 TYR A CA 1
ATOM 2597 C C . TYR A 1 324 ? -31.109 2.074 17.953 1 93 324 TYR A C 1
ATOM 2599 O O . TYR A 1 324 ? -31.844 3.033 17.688 1 93 324 TYR A O 1
ATOM 2607 N N . PHE A 1 325 ? -31.406 0.783 17.75 1 95.5 325 PHE A N 1
ATOM 2608 C CA . PHE A 1 325 ? -32.656 0.423 17.078 1 95.5 325 PHE A CA 1
ATOM 2609 C C . PHE A 1 325 ? -33.375 -0.684 17.844 1 95.5 325 PHE A C 1
ATOM 2611 O O . PHE A 1 325 ? -33.469 -1.815 17.359 1 95.5 325 PHE A O 1
ATOM 2618 N N . PRO A 1 326 ? -33.875 -0.281 18.969 1 95.38 326 PRO A N 1
ATOM 2619 C CA . PRO A 1 326 ? -34.594 -1.29 19.766 1 95.38 326 PRO A CA 1
ATOM 2620 C C . PRO A 1 326 ? -35.844 -1.84 19.078 1 95.38 326 PRO A C 1
ATOM 2622 O O . PRO A 1 326 ? -36.469 -1.129 18.297 1 95.38 326 PRO A O 1
ATOM 2625 N N . MET A 1 327 ? -36.094 -3.09 19.281 1 93.38 327 MET A N 1
ATOM 2626 C CA . MET A 1 327 ? -37.281 -3.748 18.703 1 93.38 327 MET A CA 1
ATOM 2627 C C . MET A 1 327 ? -37.688 -4.957 19.531 1 93.38 327 MET A C 1
ATOM 2629 O O . MET A 1 327 ? -37 -5.309 20.5 1 93.38 327 MET A O 1
ATOM 2633 N N . SER A 1 328 ? -38.875 -5.48 19.219 1 93.5 328 SER A N 1
ATOM 2634 C CA . SER A 1 328 ? -39.344 -6.656 19.922 1 93.5 328 SER A CA 1
ATOM 2635 C C . SER A 1 328 ? -38.469 -7.871 19.656 1 93.5 328 SER A C 1
ATOM 2637 O O . SER A 1 328 ? -37.719 -7.891 18.703 1 93.5 328 SER A O 1
ATOM 2639 N N . MET A 1 329 ? -38.562 -8.891 20.5 1 93.44 329 MET A N 1
ATOM 2640 C CA . MET A 1 329 ? -37.781 -10.109 20.344 1 93.44 329 MET A CA 1
ATOM 2641 C C . MET A 1 329 ? -38.062 -10.766 18.984 1 93.44 329 MET A C 1
ATOM 2643 O O . MET A 1 329 ? -37.125 -11.25 18.328 1 93.44 329 MET A O 1
ATOM 2647 N N . LYS A 1 330 ? -39.281 -10.781 18.672 1 93.88 330 LYS A N 1
ATOM 2648 C CA . LYS A 1 330 ? -39.656 -11.367 17.391 1 93.88 330 LYS A CA 1
ATOM 2649 C C . LYS A 1 330 ? -39.031 -10.602 16.234 1 93.88 330 LYS A C 1
ATOM 2651 O O . LYS A 1 330 ? -38.531 -11.211 15.281 1 93.88 330 LYS A O 1
ATOM 2656 N N . ALA A 1 331 ? -39 -9.312 16.312 1 95 331 ALA A N 1
ATOM 2657 C CA . ALA A 1 331 ? -38.406 -8.477 15.273 1 95 331 ALA A CA 1
ATOM 2658 C C . ALA A 1 331 ? -36.906 -8.672 15.203 1 95 331 ALA A C 1
ATOM 2660 O O . ALA A 1 331 ? -36.312 -8.68 14.125 1 95 331 ALA A O 1
ATOM 2661 N N . CYS A 1 332 ? -36.312 -8.867 16.359 1 95.31 332 CYS A N 1
ATOM 2662 C CA . CYS A 1 332 ? -34.875 -9.148 16.406 1 95.31 332 CYS A CA 1
ATOM 2663 C C . CYS A 1 332 ? -34.562 -10.43 15.656 1 95.31 332 CYS A C 1
ATOM 2665 O O . CYS A 1 332 ? -33.594 -10.484 14.891 1 95.31 332 CYS A O 1
ATOM 2667 N N . GLN A 1 333 ? -35.344 -11.367 15.922 1 95.62 333 GLN A N 1
ATOM 2668 C CA . GLN A 1 333 ? -35.156 -12.656 15.266 1 95.62 333 GLN A CA 1
ATOM 2669 C C . GLN A 1 333 ? -35.344 -12.555 13.766 1 95.62 333 GLN A C 1
ATOM 2671 O O . GLN A 1 333 ? -34.625 -13.156 12.984 1 95.62 333 GLN A O 1
ATOM 2676 N N . LEU A 1 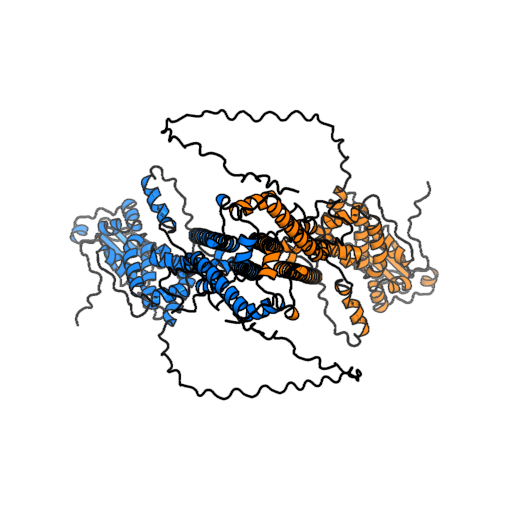334 ? -36.344 -11.789 13.414 1 96.31 334 LEU A N 1
ATOM 2677 C CA . LEU A 1 334 ? -36.625 -11.602 11.992 1 96.31 334 LEU A CA 1
ATOM 2678 C C . LEU A 1 334 ? -35.469 -10.875 11.297 1 96.31 334 LEU A C 1
ATOM 2680 O O . LEU A 1 334 ? -35.094 -11.227 10.18 1 96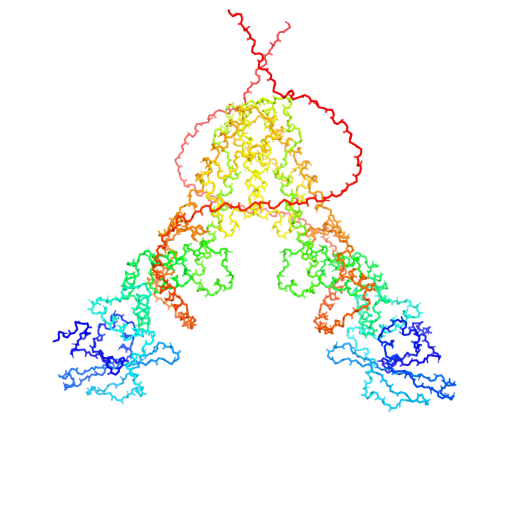.31 334 LEU A O 1
ATOM 2684 N N . LEU A 1 335 ? -34.969 -9.867 11.93 1 97.19 335 LEU A N 1
ATOM 2685 C CA . LEU A 1 335 ? -33.844 -9.133 11.375 1 97.19 335 LEU A CA 1
ATOM 2686 C C . LEU A 1 335 ? -32.625 -10.047 11.203 1 97.19 335 LEU A C 1
ATOM 2688 O O . LEU A 1 335 ? -31.969 -10.023 10.156 1 97.19 335 LEU A O 1
ATOM 2692 N N . GLU A 1 336 ? -32.344 -10.82 12.156 1 96.88 336 GLU A N 1
ATOM 2693 C CA . GLU A 1 336 ? -31.219 -11.758 12.086 1 96.88 336 GLU A CA 1
ATOM 2694 C C . GLU A 1 336 ? -31.453 -12.805 11.008 1 96.88 336 GLU A C 1
ATOM 2696 O O . GLU A 1 336 ? -30.5 -13.211 10.32 1 96.88 336 GLU A O 1
ATOM 2701 N N . ALA A 1 337 ? -32.656 -13.242 10.922 1 97.06 337 ALA A N 1
ATOM 2702 C CA . ALA A 1 337 ? -33 -14.195 9.867 1 97.06 337 ALA A CA 1
ATOM 2703 C C . ALA A 1 337 ? -32.781 -13.586 8.484 1 97.06 337 ALA A C 1
ATOM 2705 O O . ALA A 1 337 ? -32.312 -14.258 7.57 1 97.06 337 ALA A O 1
ATOM 2706 N N . ASN A 1 338 ? -33.219 -12.375 8.312 1 97.62 338 ASN A N 1
ATOM 2707 C CA . ASN A 1 338 ? -33 -11.672 7.055 1 97.62 338 ASN A CA 1
ATOM 2708 C C . ASN A 1 338 ? -31.5 -11.555 6.746 1 97.62 338 ASN A C 1
ATOM 2710 O O . ASN A 1 338 ? -31.094 -11.703 5.598 1 97.62 338 ASN A O 1
ATOM 2714 N N . MET A 1 339 ? -30.688 -11.281 7.754 1 97.94 339 MET A N 1
ATOM 2715 C CA . MET A 1 339 ? -29.25 -11.281 7.578 1 97.94 339 MET A CA 1
ATOM 2716 C C . MET A 1 339 ? -28.75 -12.641 7.082 1 97.94 339 MET A C 1
ATOM 2718 O O . MET A 1 339 ? -27.859 -12.711 6.238 1 97.94 339 MET A O 1
ATOM 2722 N N . GLY A 1 340 ? -29.344 -13.672 7.633 1 97.56 340 GLY A N 1
ATOM 2723 C CA . GLY A 1 340 ? -29.016 -15.008 7.16 1 97.56 340 GLY A CA 1
ATOM 2724 C C . GLY A 1 340 ? -29.266 -15.203 5.68 1 97.56 340 GLY A C 1
ATOM 2725 O O . GLY A 1 340 ? -28.469 -15.812 4.977 1 97.56 340 GLY A O 1
ATOM 2726 N N . VAL A 1 341 ? -30.375 -14.68 5.195 1 97.38 341 VAL A N 1
ATOM 2727 C CA . VAL A 1 341 ? -30.719 -14.758 3.781 1 97.38 341 VAL A CA 1
ATOM 2728 C C . VAL A 1 341 ? -29.641 -14.047 2.947 1 97.38 341 VAL A C 1
ATOM 2730 O O . VAL A 1 341 ? -29.188 -14.578 1.929 1 97.38 341 VAL A O 1
ATOM 2733 N N . LEU A 1 342 ? -29.281 -12.898 3.4 1 97.81 342 LEU A N 1
ATOM 2734 C CA . LEU A 1 342 ? -28.234 -12.133 2.717 1 97.81 342 LEU A CA 1
ATOM 2735 C C . LEU A 1 342 ? -26.922 -12.898 2.697 1 97.81 342 LEU A C 1
ATOM 2737 O O . LEU A 1 342 ? -26.266 -12.977 1.661 1 97.81 342 LEU A O 1
ATOM 2741 N N . LYS A 1 343 ? -26.578 -13.492 3.812 1 98.12 343 LYS A N 1
ATOM 2742 C CA . LYS A 1 343 ? -25.328 -14.242 3.934 1 98.12 343 LYS A CA 1
ATOM 2743 C C . LYS A 1 343 ? -25.312 -15.445 2.996 1 98.12 343 LYS A C 1
ATOM 2745 O O . LYS A 1 343 ? -24.266 -15.828 2.477 1 98.12 343 LYS A O 1
ATOM 2750 N N . GLU A 1 344 ? -26.484 -16.016 2.777 1 97.69 344 GLU A N 1
ATOM 2751 C CA . GLU A 1 344 ? -26.578 -17.156 1.856 1 97.69 344 GLU A CA 1
ATOM 2752 C C . GLU A 1 344 ? -26.266 -16.719 0.423 1 97.69 344 GLU A C 1
ATOM 2754 O O . GLU A 1 344 ? -25.594 -17.438 -0.318 1 97.69 344 GLU A O 1
ATOM 2759 N N . ASP A 1 345 ? -26.734 -15.594 0.042 1 97.44 345 ASP A N 1
ATOM 2760 C CA . ASP A 1 345 ? -26.406 -15.055 -1.277 1 97.44 345 ASP A CA 1
ATOM 2761 C C . ASP A 1 345 ? -24.922 -14.781 -1.405 1 97.44 345 ASP A C 1
ATOM 2763 O O . ASP A 1 345 ? -24.297 -15.102 -2.424 1 97.44 345 ASP A O 1
ATOM 2767 N N . VAL A 1 346 ? -24.359 -14.172 -0.38 1 98.06 346 VAL A N 1
ATOM 2768 C CA . VAL A 1 346 ? -22.969 -13.766 -0.375 1 98.06 346 VAL A CA 1
ATOM 2769 C C . VAL A 1 346 ? -22.078 -15 -0.502 1 98.06 346 VAL A C 1
ATOM 2771 O O . VAL A 1 346 ? -21.047 -14.961 -1.185 1 98.06 346 VAL A O 1
ATOM 2774 N N . LYS A 1 347 ? -22.453 -16.094 0.096 1 97.88 347 LYS A N 1
ATOM 2775 C CA . LYS A 1 347 ? -21.719 -17.359 0.029 1 97.88 347 LYS A CA 1
ATOM 2776 C C . LYS A 1 347 ? -21.453 -17.766 -1.418 1 97.88 347 LYS A C 1
ATOM 2778 O O . LYS A 1 347 ? -20.344 -18.188 -1.761 1 97.88 347 LYS A O 1
ATOM 2783 N N . ARG A 1 348 ? -22.406 -17.578 -2.229 1 97.38 348 ARG A N 1
ATOM 2784 C CA . ARG A 1 348 ? -22.312 -18 -3.625 1 97.38 348 ARG A CA 1
ATOM 2785 C C . ARG A 1 348 ? -21.312 -17.141 -4.387 1 97.38 348 ARG A C 1
ATOM 2787 O O . ARG A 1 348 ? -20.641 -17.609 -5.305 1 97.38 348 ARG A O 1
ATOM 2794 N N . PHE A 1 349 ? -21.203 -15.922 -3.99 1 98.06 349 PHE A N 1
ATOM 2795 C CA . PHE A 1 349 ? -20.297 -15.008 -4.684 1 98.06 349 PHE A CA 1
ATOM 2796 C C . PHE A 1 349 ? -18.844 -15.383 -4.438 1 98.06 349 PHE A C 1
ATOM 2798 O O . PHE A 1 349 ? -17.984 -15.172 -5.297 1 98.06 349 PHE A O 1
ATOM 2805 N N . VAL A 1 350 ? -18.516 -15.977 -3.254 1 98.44 350 VAL A N 1
ATOM 2806 C CA . VAL A 1 350 ? -17.109 -16.219 -2.904 1 98.44 350 VAL A CA 1
ATOM 2807 C C . VAL A 1 350 ? -16.75 -17.672 -3.188 1 98.44 350 VAL A C 1
ATOM 2809 O O . VAL A 1 350 ? -15.625 -18.094 -2.918 1 98.44 350 VAL A O 1
ATOM 2812 N N . ASP A 1 351 ? -17.625 -18.438 -3.82 1 98 351 ASP A N 1
ATOM 2813 C CA . ASP A 1 351 ? -17.422 -19.859 -4.086 1 98 351 ASP A CA 1
ATOM 2814 C C . ASP A 1 351 ? -16.156 -20.094 -4.887 1 98 351 ASP A C 1
ATOM 2816 O O . ASP A 1 351 ? -15.375 -21 -4.574 1 98 351 ASP A O 1
ATOM 2820 N N . GLU A 1 352 ? -15.992 -19.297 -5.852 1 97.19 352 GLU A N 1
ATOM 2821 C CA . GLU A 1 352 ? -14.859 -19.484 -6.754 1 97.19 352 GLU A CA 1
ATOM 2822 C C . GLU A 1 352 ? -13.539 -19.281 -6.027 1 97.19 352 GLU A C 1
ATOM 2824 O O . GLU A 1 352 ? -12.547 -19.953 -6.332 1 97.19 352 GLU A O 1
ATOM 2829 N N . LEU A 1 353 ? -13.516 -18.375 -5.039 1 98.31 353 LEU A N 1
ATOM 2830 C CA . LEU A 1 353 ? -12.297 -18.078 -4.289 1 98.31 353 LEU A CA 1
ATOM 2831 C C . LEU A 1 353 ? -11.984 -19.203 -3.305 1 98.31 353 LEU A C 1
ATOM 2833 O O . LEU A 1 353 ? -10.836 -19.359 -2.877 1 98.31 353 LEU A O 1
ATOM 2837 N N . MET A 1 354 ? -12.992 -20 -2.969 1 97.81 354 MET A N 1
ATOM 2838 C CA . MET A 1 354 ? -12.828 -21.016 -1.937 1 97.81 354 MET A CA 1
ATOM 2839 C C . MET A 1 354 ? -12.383 -22.344 -2.545 1 97.81 354 MET A C 1
ATOM 2841 O O . MET A 1 354 ? -12.039 -23.281 -1.821 1 97.81 354 MET A O 1
ATOM 2845 N N . VAL A 1 355 ? -12.328 -22.391 -3.879 1 98 355 VAL A N 1
ATOM 2846 C CA . VAL A 1 355 ? -11.852 -23.594 -4.539 1 98 355 VAL A CA 1
ATOM 2847 C C . VAL A 1 355 ? -10.359 -23.797 -4.254 1 98 355 VAL A C 1
ATOM 2849 O O . VAL A 1 355 ? -9.586 -22.828 -4.297 1 98 355 VAL A O 1
ATOM 2852 N N . GLU A 1 356 ? -10.008 -24.953 -3.861 1 97.75 356 GLU A N 1
ATOM 2853 C CA . GLU A 1 356 ? -8.609 -25.312 -3.643 1 97.75 356 GLU A CA 1
ATOM 2854 C C . GLU A 1 356 ? -8.078 -26.156 -4.789 1 97.75 356 GLU A C 1
ATOM 2856 O O . GLU A 1 356 ? -8.508 -27.297 -4.988 1 97.75 356 GLU A O 1
ATOM 2861 N N . ARG A 1 357 ? -7.094 -25.641 -5.508 1 97.81 357 ARG A N 1
ATOM 2862 C CA . ARG A 1 357 ? -6.633 -26.312 -6.715 1 97.81 357 ARG A CA 1
ATOM 2863 C C . ARG A 1 357 ? -5.25 -26.922 -6.508 1 97.81 357 ARG A C 1
ATOM 2865 O O . ARG A 1 357 ? -4.637 -27.422 -7.449 1 97.81 357 ARG A O 1
ATOM 2872 N N . THR A 1 358 ? -4.734 -26.844 -5.227 1 97.56 358 THR A N 1
ATOM 2873 C CA . THR A 1 358 ? -3.512 -27.562 -4.859 1 97.56 358 THR A CA 1
ATOM 2874 C C . THR A 1 358 ? -3.82 -28.984 -4.43 1 97.56 358 THR A C 1
ATOM 2876 O O . THR A 1 358 ? -4.969 -29.312 -4.117 1 97.56 358 THR A O 1
ATOM 2879 N N . HIS A 1 359 ? -2.811 -29.812 -4.477 1 96.94 359 HIS A N 1
ATOM 2880 C CA . HIS A 1 359 ? -2.963 -31.203 -4.027 1 96.94 359 HIS A CA 1
ATOM 2881 C C . HIS A 1 359 ? -3.188 -31.266 -2.521 1 96.94 359 HIS A C 1
ATOM 2883 O O . HIS A 1 359 ? -3.996 -32.062 -2.045 1 96.94 359 HIS A O 1
ATOM 2889 N N . LEU A 1 360 ? -2.463 -30.344 -1.807 1 95.69 360 LEU A N 1
ATOM 2890 C CA . LEU A 1 360 ? -2.668 -30.234 -0.365 1 95.69 360 LEU A CA 1
ATOM 2891 C C . LEU A 1 360 ? -3.84 -29.312 -0.045 1 95.69 360 LEU A C 1
ATOM 2893 O O . LEU A 1 360 ? -4.012 -28.281 -0.686 1 95.69 360 LEU A O 1
ATOM 2897 N N . LYS A 1 361 ? -4.613 -29.75 0.857 1 96.25 361 LYS A N 1
ATOM 2898 C CA . LYS A 1 361 ? -5.781 -28.969 1.243 1 96.25 361 LYS A CA 1
ATOM 2899 C C . LYS A 1 361 ? -5.555 -28.266 2.58 1 96.25 361 LYS A C 1
ATOM 2901 O O . LYS A 1 361 ? -4.816 -28.766 3.434 1 96.25 361 LYS A O 1
ATOM 2906 N N . ARG A 1 362 ? -6.234 -27.172 2.768 1 95 362 ARG A N 1
ATOM 2907 C CA . ARG A 1 362 ? -6.055 -26.328 3.947 1 95 362 ARG A CA 1
ATOM 2908 C C . ARG A 1 362 ? -6.555 -27.031 5.203 1 95 362 ARG A C 1
ATOM 2910 O O . ARG A 1 362 ? -6.008 -26.844 6.293 1 95 362 ARG A O 1
ATOM 2917 N N . ASP A 1 363 ? -7.578 -27.828 5.133 1 92.94 363 ASP A N 1
ATOM 2918 C CA . ASP A 1 363 ? -8.125 -28.531 6.285 1 92.94 363 ASP A CA 1
ATOM 2919 C C . ASP A 1 363 ? -7.09 -29.469 6.898 1 92.94 363 ASP A C 1
ATOM 2921 O O . ASP A 1 363 ? -7.078 -29.688 8.109 1 92.94 363 ASP A O 1
ATOM 2925 N N . GLU A 1 364 ? -6.188 -30.016 6.047 1 92.12 364 GLU A N 1
ATOM 2926 C CA . GLU A 1 364 ? -5.152 -30.953 6.488 1 92.12 364 GLU A CA 1
ATOM 2927 C C . GLU A 1 364 ? -3.832 -30.219 6.734 1 92.12 364 GLU A C 1
ATOM 2929 O O . GLU A 1 364 ? -2.996 -30.703 7.508 1 92.12 364 GLU A O 1
ATOM 2934 N N . HIS A 1 365 ? -3.711 -29.109 6.062 1 91.44 365 HIS A N 1
ATOM 2935 C CA . HIS A 1 365 ? -2.475 -28.328 6.148 1 91.44 365 HIS A CA 1
ATOM 2936 C C . HIS A 1 365 ? -2.756 -26.875 6.488 1 91.44 365 HIS A C 1
ATOM 2938 O O . HIS A 1 365 ? -2.795 -26.016 5.598 1 91.44 365 HIS A O 1
ATOM 2944 N N . MET A 1 366 ? -2.779 -26.562 7.734 1 85.88 366 MET A N 1
ATOM 2945 C CA . MET A 1 366 ? -3.17 -25.25 8.242 1 85.88 366 MET A CA 1
ATOM 2946 C C . MET A 1 366 ? -2.09 -24.219 7.957 1 85.88 366 MET A C 1
ATOM 2948 O O . MET A 1 366 ? -2.332 -23.016 8.078 1 85.88 366 MET A O 1
ATOM 2952 N N . ASP A 1 367 ? -0.967 -24.719 7.473 1 90.5 367 ASP A N 1
ATOM 2953 C CA . ASP A 1 367 ? 0.133 -23.812 7.145 1 90.5 367 ASP A CA 1
ATOM 2954 C C . ASP A 1 367 ? -0.154 -23.047 5.859 1 90.5 367 ASP A C 1
ATOM 2956 O O . ASP A 1 367 ? 0.502 -22.047 5.574 1 90.5 367 ASP A O 1
ATOM 2960 N N . ILE A 1 368 ? -1.126 -23.609 5.082 1 96.19 368 ILE A N 1
ATOM 2961 C CA . ILE A 1 368 ? -1.529 -22.875 3.885 1 96.19 368 ILE A CA 1
ATOM 2962 C C . ILE A 1 368 ? -2.424 -21.703 4.273 1 96.19 368 ILE A C 1
ATOM 2964 O O . ILE A 1 368 ? -3.631 -21.875 4.465 1 96.19 368 ILE A O 1
ATOM 2968 N N . ALA A 1 369 ? -1.888 -20.516 4.352 1 95.94 369 ALA A N 1
ATOM 2969 C CA . ALA A 1 369 ? -2.588 -19.344 4.871 1 95.94 369 ALA A CA 1
ATOM 2970 C C . ALA A 1 369 ? -2.941 -18.375 3.748 1 95.94 369 ALA A C 1
ATOM 2972 O O . ALA A 1 369 ? -3.062 -17.172 3.979 1 95.94 369 ALA A O 1
ATOM 2973 N N . TRP A 1 370 ? -3.029 -18.875 2.496 1 97.44 370 TRP A N 1
ATOM 2974 C CA . TRP A 1 370 ? -3.363 -18.047 1.34 1 97.44 370 TRP A CA 1
ATOM 2975 C C . TRP A 1 370 ? -4.344 -18.766 0.423 1 97.44 370 TRP A C 1
ATOM 2977 O O . TRP A 1 370 ? -4.656 -19.938 0.636 1 97.44 370 TRP A O 1
ATOM 2987 N N . LEU A 1 371 ? -4.879 -18.031 -0.518 1 98.12 371 LEU A N 1
ATOM 2988 C CA . LEU A 1 371 ? -5.82 -18.594 -1.479 1 98.12 371 LEU A CA 1
ATOM 2989 C C . LEU A 1 371 ? -5.098 -19.484 -2.494 1 98.12 371 LEU A C 1
ATOM 2991 O O . LEU A 1 371 ? -3.994 -19.141 -2.936 1 98.12 371 LEU A O 1
ATOM 2995 N N . THR A 1 372 ? -5.668 -20.609 -2.852 1 98.31 372 THR A N 1
ATOM 2996 C CA . THR A 1 372 ? -5.07 -21.531 -3.812 1 98.31 372 THR A CA 1
ATOM 2997 C C . THR A 1 372 ? -6.043 -21.844 -4.945 1 98.31 372 THR A C 1
ATOM 2999 O O . THR A 1 372 ? -6.082 -22.969 -5.457 1 98.31 372 THR A O 1
ATOM 3002 N N . CYS A 1 373 ? -6.824 -20.891 -5.32 1 98.38 373 CYS A N 1
ATOM 3003 C CA . CYS A 1 373 ? -7.918 -21.109 -6.258 1 98.38 373 CYS A CA 1
ATOM 3004 C C . CYS A 1 373 ? -7.477 -20.828 -7.688 1 98.38 373 CYS A C 1
ATOM 3006 O O . CYS A 1 373 ? -8.25 -21.016 -8.633 1 98.38 373 CYS A O 1
ATOM 3008 N N . VAL A 1 374 ? -6.281 -20.422 -7.93 1 97.81 374 VAL A N 1
ATOM 3009 C CA . VAL A 1 374 ? -5.812 -20 -9.242 1 97.81 374 VAL A CA 1
ATOM 3010 C C . VAL A 1 374 ? -5.789 -21.203 -10.195 1 97.81 374 VAL A C 1
ATOM 3012 O O . VAL A 1 374 ? -5.363 -22.297 -9.805 1 97.81 374 VAL A O 1
ATOM 3015 N N . ASN A 1 375 ? -6.27 -20.938 -11.391 1 96.19 375 ASN A N 1
ATOM 3016 C CA . ASN A 1 375 ? -6.254 -21.953 -12.43 1 96.19 375 ASN A CA 1
ATOM 3017 C C . ASN A 1 375 ? -5.066 -21.781 -13.367 1 96.19 375 ASN A C 1
ATOM 3019 O O . ASN A 1 375 ? -4.797 -20.672 -13.844 1 96.19 375 ASN A O 1
ATOM 3023 N N . ILE A 1 376 ? -4.367 -22.875 -13.547 1 96.31 376 ILE A N 1
ATOM 3024 C CA . ILE A 1 376 ? -3.215 -22.859 -14.445 1 96.31 376 ILE A CA 1
ATOM 3025 C C . ILE A 1 376 ? -3.572 -23.547 -15.758 1 96.31 376 ILE A C 1
ATOM 3027 O O . ILE A 1 376 ? -3.914 -24.734 -15.773 1 96.31 376 ILE A O 1
ATOM 3031 N N . GLU A 1 377 ? -3.504 -22.734 -16.828 1 94.75 377 GLU A N 1
ATOM 3032 C CA . GLU A 1 377 ? -3.789 -23.25 -18.172 1 94.75 377 GLU A CA 1
ATOM 3033 C C . GLU A 1 377 ? -2.502 -23.5 -18.953 1 94.75 377 GLU A C 1
ATOM 3035 O O . GLU A 1 377 ? -1.414 -23.141 -18.5 1 94.75 377 GLU A O 1
ATOM 3040 N N . LYS A 1 378 ? -2.627 -24.078 -20.062 1 93.31 378 LYS A N 1
ATOM 3041 C CA . LYS A 1 378 ? -1.482 -24.422 -20.906 1 93.31 378 LYS A CA 1
ATOM 3042 C C . LYS A 1 378 ? -0.719 -23.172 -21.328 1 93.31 378 LYS A C 1
ATOM 3044 O O . LYS A 1 378 ? 0.509 -23.188 -21.438 1 93.31 378 LYS A O 1
ATOM 3049 N N . GLU A 1 379 ? -1.464 -22.125 -21.469 1 91.44 379 GLU A N 1
ATOM 3050 C CA . GLU A 1 379 ? -0.871 -20.859 -21.906 1 91.44 379 GLU A CA 1
ATOM 3051 C C . GLU A 1 379 ? -0.007 -20.25 -20.812 1 91.44 379 GLU A C 1
ATOM 3053 O O . GLU A 1 379 ? 0.814 -19.375 -21.078 1 91.44 379 GLU A O 1
ATOM 3058 N N . ASP A 1 380 ? -0.209 -20.828 -19.594 1 94.56 380 ASP A N 1
ATOM 3059 C CA . ASP A 1 380 ? 0.522 -20.281 -18.453 1 94.56 380 ASP A CA 1
ATOM 3060 C C . ASP A 1 380 ? 1.853 -21.016 -18.25 1 94.56 380 ASP A C 1
ATOM 3062 O O . ASP A 1 380 ? 2.65 -20.625 -17.391 1 94.56 380 ASP A O 1
ATOM 3066 N N . LEU A 1 381 ? 2.098 -22.016 -19.031 1 95.44 381 LEU A N 1
ATOM 3067 C CA . LEU A 1 381 ? 3.363 -22.734 -18.969 1 95.44 381 LEU A CA 1
ATOM 3068 C C . LEU A 1 381 ? 4.422 -22.062 -19.828 1 95.44 381 LEU A C 1
ATOM 3070 O O . LEU A 1 381 ? 4.152 -21.719 -20.984 1 95.44 381 LEU A O 1
ATOM 3074 N N . PRO A 1 382 ? 5.531 -21.812 -19.266 1 92.25 382 PRO A N 1
ATOM 3075 C CA . PRO A 1 382 ? 6.535 -21.047 -20.016 1 92.25 382 PRO A CA 1
ATOM 3076 C C . PRO A 1 382 ? 6.934 -21.719 -21.328 1 92.25 382 PRO A C 1
ATOM 3078 O O . PRO A 1 382 ? 7.367 -21.047 -22.266 1 92.25 382 PRO A O 1
ATOM 3081 N N . TRP A 1 383 ? 6.891 -22.984 -21.5 1 90.69 383 TRP A N 1
ATOM 3082 C CA . TRP A 1 383 ? 7.34 -23.703 -22.688 1 90.69 383 TRP A CA 1
ATOM 3083 C C . TRP A 1 383 ? 6.199 -23.875 -23.672 1 90.69 383 TRP A C 1
ATOM 3085 O O . TRP A 1 383 ? 6.367 -24.516 -24.719 1 90.69 383 TRP A O 1
ATOM 3095 N N . HIS A 1 384 ? 4.98 -23.312 -23.359 1 82.12 384 HIS A N 1
ATOM 3096 C CA . HIS A 1 384 ? 3.859 -23.422 -24.281 1 82.12 384 HIS A CA 1
ATOM 3097 C C . HIS A 1 384 ? 4.133 -22.672 -25.578 1 82.12 384 HIS A C 1
ATOM 3099 O O . HIS A 1 384 ? 3.771 -23.141 -26.656 1 82.12 384 HIS A O 1
ATOM 3105 N N . ASP A 1 385 ? 4.59 -21.359 -25.609 1 64.88 385 ASP A N 1
ATOM 3106 C CA . ASP A 1 385 ? 4.836 -20.609 -26.828 1 64.88 385 ASP A CA 1
ATOM 3107 C C . ASP A 1 385 ? 5.969 -21.219 -27.641 1 64.88 385 ASP A C 1
ATOM 3109 O O . ASP A 1 385 ? 6.098 -20.953 -28.828 1 64.88 385 ASP A O 1
ATOM 3113 N N . LEU A 1 386 ? 6.844 -21.938 -27.156 1 52.41 386 LEU A N 1
ATOM 3114 C CA . LEU A 1 386 ? 7.969 -22.516 -27.891 1 52.41 386 LEU A CA 1
ATOM 3115 C C . LEU A 1 386 ? 7.48 -23.531 -28.906 1 52.41 386 LEU A C 1
ATOM 3117 O O . LEU A 1 386 ? 8.078 -23.688 -29.969 1 52.41 386 LEU A O 1
ATOM 3121 N N . LYS A 1 387 ? 6.402 -24.156 -28.781 1 47.12 387 LYS A N 1
ATOM 3122 C CA . LYS A 1 387 ? 5.945 -25.125 -29.797 1 47.12 387 LYS A CA 1
ATOM 3123 C C . LYS A 1 387 ? 5.312 -24.406 -30.984 1 47.12 387 LYS A C 1
ATOM 3125 O O . LYS A 1 387 ? 5.344 -24.906 -32.094 1 47.12 387 LYS A O 1
ATOM 3130 N N . ILE A 1 388 ? 4.773 -23.219 -30.797 1 43.72 388 ILE A N 1
ATOM 3131 C CA . ILE A 1 388 ? 4.156 -22.609 -31.969 1 43.72 388 ILE A CA 1
ATOM 3132 C C . ILE A 1 388 ? 5.242 -22.047 -32.875 1 43.72 388 ILE A C 1
ATOM 3134 O O . ILE A 1 388 ? 5.062 -22 -34.094 1 43.72 388 ILE A O 1
ATOM 3138 N N . GLN A 1 389 ? 6.348 -21.578 -32.406 1 41.03 389 GLN A N 1
ATOM 3139 C CA . GLN A 1 389 ? 7.34 -20.984 -33.312 1 41.03 389 GLN A CA 1
ATOM 3140 C C . GLN A 1 389 ? 8.031 -22.062 -34.156 1 41.03 389 GLN A C 1
ATOM 3142 O O . GLN A 1 389 ? 8.555 -21.781 -35.219 1 41.03 389 GLN A O 1
ATOM 3147 N N . LYS A 1 390 ? 8.234 -23.359 -33.719 1 40.34 390 LYS A N 1
ATOM 3148 C CA . LYS A 1 390 ? 8.914 -24.234 -34.656 1 40.34 390 LYS A CA 1
ATOM 3149 C C . LYS A 1 390 ? 8.07 -24.438 -35.906 1 40.34 390 LYS A C 1
ATOM 3151 O O . LYS A 1 390 ? 8.5 -25.125 -36.844 1 40.34 390 LYS A O 1
ATOM 3156 N N . LYS A 1 391 ? 6.836 -24.141 -35.844 1 40.22 391 LYS A N 1
ATOM 3157 C CA . LYS A 1 391 ? 6.234 -24.375 -37.156 1 40.22 391 LYS A CA 1
ATOM 3158 C C . LYS A 1 391 ? 6.656 -23.312 -38.156 1 40.22 391 LYS A C 1
ATOM 3160 O O . LYS A 1 391 ? 6.629 -23.562 -39.375 1 40.22 391 LYS A O 1
ATOM 3165 N N . SER A 1 392 ? 6.504 -22.016 -37.781 1 34.28 392 SER A N 1
ATOM 3166 C CA . SER A 1 392 ? 6.711 -21.062 -38.875 1 34.28 392 SER A CA 1
ATOM 3167 C C . SER A 1 392 ? 8.195 -20.797 -39.094 1 34.28 392 SER A C 1
ATOM 3169 O O . SER A 1 392 ? 8.562 -19.875 -39.844 1 34.28 392 SER A O 1
ATOM 3171 N N . THR A 1 393 ? 9.117 -21.094 -38.156 1 32.91 393 THR A N 1
ATOM 3172 C CA . THR A 1 393 ? 10.461 -20.562 -38.344 1 32.91 393 THR A CA 1
ATOM 3173 C C . THR A 1 393 ? 11.062 -21.078 -39.625 1 32.91 393 THR A C 1
ATOM 3175 O O . THR A 1 393 ? 11.492 -22.234 -39.719 1 32.91 393 THR A O 1
ATOM 3178 N N . GLY A 1 394 ? 10.422 -20.734 -40.875 1 31 394 GLY A N 1
ATOM 3179 C CA . GLY A 1 394 ? 11.484 -20.578 -41.875 1 31 394 GLY A CA 1
ATOM 3180 C C . GLY A 1 394 ? 12.688 -19.828 -41.312 1 31 394 GLY A C 1
ATOM 3181 O O . GLY A 1 394 ? 13.82 -20.297 -41.438 1 31 394 GLY A O 1
ATOM 3182 N N . SER A 1 395 ? 12.719 -18.406 -41.562 1 28.91 395 SER A N 1
ATOM 3183 C CA . SER A 1 395 ? 13.898 -17.578 -41.375 1 28.91 395 SER A CA 1
ATOM 3184 C C . SER A 1 395 ? 14.195 -17.328 -39.906 1 28.91 395 SER A C 1
ATOM 3186 O O . SER A 1 395 ? 13.469 -16.578 -39.25 1 28.91 395 SER A O 1
ATOM 3188 N N . LEU A 1 396 ? 14.562 -18.281 -39.188 1 28.62 396 LEU A N 1
ATOM 3189 C CA . LEU A 1 396 ? 14.812 -18.172 -37.75 1 28.62 396 LEU A CA 1
ATOM 3190 C C . LEU A 1 396 ? 15.898 -17.125 -37.469 1 28.62 396 LEU A C 1
ATOM 3192 O O . LEU A 1 396 ? 17.016 -17.234 -37.969 1 28.62 396 LEU A O 1
ATOM 3196 N N . PRO A 1 397 ? 15.523 -15.766 -37.344 1 29.09 397 PRO A N 1
ATOM 3197 C CA . PRO A 1 397 ? 16.641 -14.906 -36.938 1 29.09 397 PRO A CA 1
ATOM 3198 C C . PRO A 1 397 ? 17.453 -15.469 -35.781 1 29.09 397 PRO A C 1
ATOM 3200 O O . PRO A 1 397 ? 16.906 -16.234 -34.969 1 29.09 397 PRO A O 1
ATOM 3203 N N . LYS A 1 398 ? 18.797 -15.453 -35.906 1 26.94 398 LYS A N 1
ATOM 3204 C CA . LYS A 1 398 ? 19.875 -15.867 -35 1 26.94 398 LYS A CA 1
ATOM 3205 C C . LYS A 1 398 ? 19.688 -15.266 -33.625 1 26.94 398 LYS A C 1
ATOM 3207 O O . LYS A 1 398 ? 19.891 -14.062 -33.438 1 26.94 398 LYS A O 1
ATOM 3212 N N . TYR A 1 399 ? 18.594 -15.516 -32.906 1 26.16 399 TYR A N 1
ATOM 3213 C CA . TYR A 1 399 ? 18.641 -15.023 -31.531 1 26.16 399 TYR A CA 1
ATOM 3214 C C . TYR A 1 399 ? 19.953 -15.406 -30.875 1 26.16 399 TYR A C 1
ATOM 3216 O O . TYR A 1 399 ? 20.328 -16.578 -30.844 1 26.16 399 TYR A O 1
ATOM 3224 N N . ASP A 1 400 ? 21 -14.547 -30.844 1 26.19 400 ASP A N 1
ATOM 3225 C CA . ASP A 1 400 ? 22.234 -14.57 -30.062 1 26.19 400 ASP A CA 1
ATOM 3226 C C . ASP A 1 400 ? 22 -15.094 -28.656 1 26.19 400 ASP A C 1
ATOM 3228 O O . ASP A 1 400 ? 20.875 -15.031 -28.141 1 26.19 400 ASP A O 1
ATOM 3232 N N . ASP A 1 401 ? 23.109 -15.805 -28.062 1 26.31 401 ASP A N 1
ATOM 3233 C CA . ASP A 1 401 ? 23.531 -16.609 -26.922 1 26.31 401 ASP A CA 1
ATOM 3234 C C . ASP A 1 401 ? 23.281 -15.867 -25.609 1 26.31 401 ASP A C 1
ATOM 3236 O O . ASP A 1 401 ? 24.156 -15.156 -25.109 1 26.31 401 ASP A O 1
ATOM 3240 N N . VAL A 1 402 ? 22.203 -15.234 -25.375 1 27.17 402 VAL A N 1
ATOM 3241 C CA . VAL A 1 402 ? 22.172 -14.625 -24.047 1 27.17 402 VAL A CA 1
ATOM 3242 C C . VAL A 1 402 ? 22.172 -15.719 -22.984 1 27.17 402 VAL A C 1
ATOM 3244 O O . VAL A 1 402 ? 21.109 -16.188 -22.578 1 27.17 402 VAL A O 1
ATOM 3247 N N . TYR A 1 403 ? 22.938 -16.844 -23.094 1 25.52 403 TYR A N 1
ATOM 3248 C CA . TYR A 1 403 ? 23.125 -17.75 -21.953 1 25.52 403 TYR A CA 1
ATOM 3249 C C . TYR A 1 403 ? 23.75 -17.031 -20.781 1 25.52 403 TYR A C 1
ATOM 3251 O O . TYR A 1 403 ? 24.969 -16.859 -20.719 1 25.52 403 TYR A O 1
ATOM 3259 N N . ASP A 1 404 ? 23.266 -15.891 -20.328 1 28.64 404 ASP A N 1
ATOM 3260 C CA . ASP A 1 404 ? 23.891 -15.43 -19.094 1 28.64 404 ASP A CA 1
ATOM 3261 C C . ASP A 1 404 ? 23.812 -16.5 -18 1 28.64 404 ASP A C 1
ATOM 3263 O O . ASP A 1 404 ? 22.875 -17.297 -17.984 1 28.64 404 ASP A O 1
ATOM 3267 N N . GLU A 1 405 ? 24.938 -16.734 -17.188 1 26.98 405 GLU A N 1
ATOM 3268 C CA . GLU A 1 405 ? 25.406 -17.578 -16.094 1 26.98 405 GLU A CA 1
ATOM 3269 C C . GLU A 1 405 ? 24.453 -17.531 -14.898 1 26.98 405 GLU A C 1
ATOM 3271 O O . GLU A 1 405 ? 24.344 -16.5 -14.234 1 26.98 405 GLU A O 1
ATOM 3276 N N . ALA A 1 406 ? 23.375 -18.156 -14.914 1 29.86 406 ALA A N 1
ATOM 3277 C CA . ALA A 1 406 ? 22.609 -18.453 -13.711 1 29.86 406 ALA A CA 1
ATOM 3278 C C . ALA A 1 406 ? 23.422 -19.266 -12.719 1 29.86 406 ALA A C 1
ATOM 3280 O O . ALA A 1 406 ? 23.422 -20.5 -12.758 1 29.86 406 ALA A O 1
ATOM 3281 N N . THR A 1 407 ? 24.672 -18.953 -12.289 1 31.5 407 THR A N 1
ATOM 3282 C CA . THR A 1 407 ? 25.5 -19.672 -11.32 1 31.5 407 THR A CA 1
ATOM 3283 C C . THR A 1 407 ? 24.75 -19.875 -10.008 1 31.5 407 THR A C 1
ATOM 3285 O O . THR A 1 407 ? 25.281 -20.469 -9.07 1 31.5 407 THR A O 1
ATOM 3288 N N . THR A 1 408 ? 23.75 -19.078 -9.719 1 35.03 408 THR A N 1
ATOM 3289 C CA . THR A 1 408 ? 23.406 -18.953 -8.305 1 35.03 408 THR A CA 1
ATOM 3290 C C . THR A 1 408 ? 22.672 -20.188 -7.809 1 35.03 408 THR A C 1
ATOM 3292 O O . THR A 1 408 ? 22.281 -20.266 -6.637 1 35.03 408 THR A O 1
ATOM 3295 N N . ASP A 1 409 ? 22.344 -21.109 -8.719 1 37.28 409 ASP A N 1
ATOM 3296 C CA . ASP A 1 409 ? 21.219 -21.984 -8.398 1 37.28 409 ASP A CA 1
ATOM 3297 C C . ASP A 1 409 ? 21.656 -23.172 -7.543 1 37.28 409 ASP A C 1
ATOM 3299 O O . ASP A 1 409 ? 20.859 -24.047 -7.227 1 37.28 409 ASP A O 1
ATOM 3303 N N . GLU A 1 410 ? 22.938 -23.328 -7.418 1 38.16 410 GLU A N 1
ATOM 3304 C CA . GLU A 1 410 ? 23.344 -24.547 -6.719 1 38.16 410 GLU A CA 1
ATOM 3305 C C . GLU A 1 410 ? 22.875 -24.547 -5.27 1 38.16 410 GLU A C 1
ATOM 3307 O O . GLU A 1 410 ? 22.438 -25.562 -4.742 1 38.16 410 GLU A O 1
ATOM 3312 N N . ASN A 1 411 ? 22.891 -23.344 -4.738 1 44.16 411 ASN A N 1
ATOM 3313 C CA . ASN A 1 411 ? 22.578 -23.234 -3.318 1 44.16 411 ASN A CA 1
ATOM 3314 C C . ASN A 1 411 ? 21.094 -23.484 -3.061 1 44.16 411 ASN A C 1
ATOM 3316 O O . ASN A 1 411 ? 20.719 -24.047 -2.037 1 44.16 411 ASN A O 1
ATOM 3320 N N . ALA A 1 412 ? 20.391 -23.234 -3.982 1 44.69 412 ALA A N 1
ATOM 3321 C CA . ALA A 1 412 ? 18.953 -23.344 -3.764 1 44.69 412 ALA A CA 1
ATOM 3322 C C . ALA A 1 412 ? 18.516 -24.812 -3.805 1 44.69 412 ALA A C 1
ATOM 3324 O O . ALA A 1 412 ? 17.703 -25.234 -2.984 1 44.69 412 ALA A O 1
ATOM 3325 N N . MET A 1 413 ? 19.109 -25.594 -4.629 1 48.5 413 MET A N 1
ATOM 3326 C CA . MET A 1 413 ? 18.812 -27.016 -4.699 1 48.5 413 MET A CA 1
ATOM 3327 C C . MET A 1 413 ? 19.312 -27.734 -3.459 1 48.5 413 MET A C 1
ATOM 3329 O O . MET A 1 413 ? 18.656 -28.672 -2.967 1 48.5 413 MET A O 1
ATOM 3333 N N . ALA A 1 414 ? 20.406 -27.266 -2.994 1 52.06 414 ALA A N 1
ATOM 3334 C CA . ALA A 1 414 ? 20.922 -27.781 -1.731 1 52.06 414 ALA A CA 1
ATOM 3335 C C . ALA A 1 414 ? 19.953 -27.531 -0.587 1 52.06 414 ALA A C 1
ATOM 3337 O O . ALA A 1 414 ? 19.75 -28.391 0.277 1 52.06 414 ALA A O 1
ATOM 3338 N N . GLN A 1 415 ? 19.344 -26.438 -0.712 1 49.88 415 GLN A N 1
ATOM 3339 C CA . GLN A 1 415 ? 18.359 -26.109 0.314 1 49.88 415 GLN A CA 1
ATOM 3340 C C . GLN A 1 415 ? 17.125 -27 0.185 1 49.88 415 GLN A C 1
ATOM 3342 O O . GLN A 1 415 ? 16.594 -27.5 1.185 1 49.88 415 GLN A O 1
ATOM 3347 N N . ALA A 1 416 ? 16.719 -27.328 -1.008 1 53.38 416 ALA A N 1
ATOM 3348 C CA . ALA A 1 416 ? 15.586 -28.219 -1.219 1 53.38 416 ALA A CA 1
ATOM 3349 C C . ALA A 1 416 ? 15.922 -29.641 -0.767 1 53.38 416 ALA A C 1
ATOM 3351 O O . ALA A 1 416 ? 15.086 -30.328 -0.169 1 53.38 416 ALA A O 1
ATOM 3352 N N . LEU A 1 417 ? 17.141 -29.969 -1.021 1 55.34 417 LEU A N 1
ATOM 3353 C CA . LEU A 1 417 ? 17.641 -31.266 -0.583 1 55.34 417 LEU A CA 1
ATOM 3354 C C . LEU A 1 417 ? 17.703 -31.328 0.939 1 55.34 417 LEU A C 1
ATOM 3356 O O . LEU A 1 417 ? 17.359 -32.344 1.531 1 55.34 417 LEU A O 1
ATOM 3360 N N . ALA A 1 418 ? 18.109 -30.219 1.467 1 50.94 418 ALA A N 1
ATOM 3361 C CA . ALA A 1 418 ? 18.188 -30.156 2.924 1 50.94 418 ALA A CA 1
ATOM 3362 C C . ALA A 1 418 ? 16.797 -30.234 3.545 1 50.94 418 ALA A C 1
ATOM 3364 O O . ALA A 1 418 ? 16.578 -30.953 4.527 1 50.94 418 ALA A O 1
ATOM 3365 N N . GLU A 1 419 ? 15.953 -29.625 2.947 1 51.34 419 GLU A N 1
ATOM 3366 C CA . GLU A 1 419 ? 14.594 -29.609 3.477 1 51.34 419 GLU A CA 1
ATOM 3367 C C . GLU A 1 419 ? 13.898 -30.953 3.246 1 51.34 419 GLU A C 1
ATOM 3369 O O . GLU A 1 419 ? 13.156 -31.422 4.105 1 51.34 419 GLU A O 1
ATOM 3374 N N . ALA A 1 420 ? 14.219 -31.578 2.15 1 53.12 420 ALA A N 1
ATOM 3375 C CA . ALA A 1 420 ? 13.688 -32.906 1.855 1 53.12 420 ALA A CA 1
ATOM 3376 C C . ALA A 1 420 ? 14.25 -33.938 2.822 1 53.12 420 ALA A C 1
ATOM 3378 O O . ALA A 1 420 ? 13.562 -34.906 3.174 1 53.12 420 ALA A O 1
ATOM 3379 N N . SER A 1 421 ? 15.523 -33.75 3.215 1 49.47 421 SER A N 1
ATOM 3380 C CA . SER A 1 421 ? 16.125 -34.656 4.191 1 49.47 421 SER A CA 1
ATOM 3381 C C . SER A 1 421 ? 15.5 -34.5 5.566 1 49.47 421 SER A C 1
ATOM 3383 O O . SER A 1 421 ? 15.477 -35.438 6.367 1 49.47 421 SER A O 1
ATOM 3385 N N . ALA A 1 422 ? 15.141 -33.375 5.91 1 43.97 422 ALA A N 1
ATOM 3386 C CA . ALA A 1 422 ? 14.57 -33.031 7.219 1 43.97 422 ALA A CA 1
ATOM 3387 C C . ALA A 1 422 ? 13.133 -33.5 7.324 1 43.97 422 ALA A C 1
ATOM 3389 O O . ALA A 1 422 ? 12.562 -33.531 8.422 1 43.97 422 ALA A O 1
ATOM 3390 N N . ALA A 1 423 ? 12.695 -33.844 6.234 1 37.66 423 ALA A N 1
ATOM 3391 C CA . ALA A 1 423 ? 11.281 -34.219 6.324 1 37.66 423 ALA A CA 1
ATOM 3392 C C . ALA A 1 423 ? 11.125 -35.625 6.922 1 37.66 423 ALA A C 1
ATOM 3394 O O . ALA A 1 423 ? 10.719 -36.562 6.227 1 37.66 423 ALA A O 1
ATOM 3395 N N . ARG A 1 424 ? 12.156 -36.094 7.961 1 33.03 424 ARG A N 1
ATOM 3396 C CA . ARG A 1 424 ? 11.898 -37.281 8.734 1 33.03 424 ARG A CA 1
ATOM 3397 C C . ARG A 1 424 ? 10.547 -37.219 9.43 1 33.03 424 ARG A C 1
ATOM 3399 O O . ARG A 1 424 ? 10.078 -36.125 9.773 1 33.03 424 ARG A O 1
ATOM 3406 N N . HIS A 1 425 ? 9.781 -38.438 9.602 1 31.55 425 HIS A N 1
ATOM 3407 C CA . HIS A 1 425 ? 8.5 -38.625 10.281 1 31.55 425 HIS A CA 1
ATOM 3408 C C . HIS A 1 425 ? 8.602 -38.25 11.758 1 31.55 425 HIS A C 1
ATOM 3410 O O . HIS A 1 425 ? 9.383 -38.844 12.5 1 31.55 425 HIS A O 1
ATOM 3416 N N . PRO A 1 426 ? 8.578 -37.094 12.305 1 30.67 426 PRO A N 1
ATOM 3417 C CA . PRO A 1 426 ? 8.594 -37.062 13.773 1 30.67 426 PRO A CA 1
ATOM 3418 C C . PRO A 1 426 ? 7.562 -38 14.398 1 30.67 426 PRO A C 1
ATOM 3420 O O . PRO A 1 426 ? 6.5 -38.219 13.812 1 30.67 426 PRO A O 1
ATOM 3423 N N . PRO A 1 427 ? 8.023 -39.031 15.07 1 29.86 427 PRO A N 1
ATOM 3424 C CA . PRO A 1 427 ? 7.055 -39.844 15.82 1 29.86 427 PRO A CA 1
ATOM 3425 C C . PRO A 1 427 ? 5.988 -39 16.516 1 29.86 427 PRO A C 1
ATOM 3427 O O . PRO A 1 427 ? 6.234 -37.844 16.844 1 29.86 427 PRO A O 1
ATOM 3430 N N . TYR A 1 428 ? 4.801 -39.312 16.188 1 26.73 428 TYR A N 1
ATOM 3431 C CA . TYR A 1 428 ? 3.65 -38.656 16.781 1 26.73 428 TYR A CA 1
ATOM 3432 C C . TYR A 1 428 ? 3.697 -38.719 18.297 1 26.73 428 TYR A C 1
ATOM 3434 O O . TYR A 1 428 ? 3.734 -39.781 18.875 1 26.73 428 TYR A O 1
ATOM 3442 N N . PRO A 1 429 ? 4.504 -37.906 18.953 1 24.42 429 PRO A N 1
ATOM 3443 C CA . PRO A 1 429 ? 4.418 -38.062 20.406 1 24.42 429 PRO A CA 1
ATOM 3444 C C . PRO A 1 429 ? 2.982 -38.219 20.906 1 24.42 429 PRO A C 1
ATOM 3446 O O . PRO A 1 429 ? 2.053 -37.688 20.297 1 24.42 429 PRO A O 1
ATOM 3449 N N . LYS A 1 430 ? 2.686 -39.375 21.531 1 22.25 430 LYS A N 1
ATOM 3450 C CA . LYS A 1 430 ? 1.444 -39.594 22.266 1 22.25 430 LYS A CA 1
ATOM 3451 C C . LYS A 1 430 ? 1.123 -38.375 23.172 1 22.25 430 LYS A C 1
ATOM 3453 O O . LYS A 1 430 ? 1.979 -37.938 23.922 1 22.25 430 LYS A O 1
ATOM 3458 N N . ALA A 1 431 ? 0.18 -37.625 22.719 1 23.41 431 ALA A N 1
ATOM 3459 C CA . ALA A 1 431 ? -0.403 -36.562 23.516 1 23.41 431 ALA A CA 1
ATOM 3460 C C . ALA A 1 431 ? -0.7 -37 24.938 1 23.41 431 ALA A C 1
ATOM 3462 O O . ALA A 1 431 ? -1.534 -37.875 25.156 1 23.41 431 ALA A O 1
ATOM 3463 N N . GLU A 1 432 ? 0.425 -37.344 25.703 1 22.56 432 GLU A N 1
ATOM 3464 C CA . GLU A 1 432 ? -0.015 -37.531 27.078 1 22.56 432 GLU A CA 1
ATOM 3465 C C . GLU A 1 432 ? -1.064 -36.5 27.469 1 22.56 432 GLU A C 1
ATOM 3467 O O . GLU A 1 432 ? -1.052 -35.375 26.984 1 22.56 432 GLU A O 1
ATOM 3472 N N . HIS A 1 433 ? -2.27 -37.031 27.953 1 22.38 433 HIS A N 1
ATOM 3473 C CA . HIS A 1 433 ? -3.477 -36.406 28.516 1 22.38 433 HIS A CA 1
ATOM 3474 C C . HIS A 1 433 ? -3.141 -35.438 29.625 1 22.38 433 HIS A C 1
ATOM 3476 O O . HIS A 1 433 ? -4.012 -35.062 30.422 1 22.38 433 HIS A O 1
ATOM 3482 N N . GLY A 1 434 ? -1.959 -34.719 29.406 1 19.84 434 GLY A N 1
ATOM 3483 C CA . GLY A 1 434 ? -1.589 -33.938 30.594 1 19.84 434 GLY A CA 1
ATOM 3484 C C . GLY A 1 434 ? -2.744 -33.156 31.172 1 19.84 434 GLY A C 1
ATOM 3485 O O . GLY A 1 434 ? -3.656 -32.75 30.453 1 19.84 434 GLY A O 1
ATOM 3486 N N . SER A 1 435 ? -3.078 -33.469 32.438 1 21.3 435 SER A N 1
ATOM 3487 C CA . SER A 1 435 ? -4.031 -32.969 33.438 1 21.3 435 SER A CA 1
ATOM 3488 C C . SER A 1 435 ? -4.051 -31.438 33.469 1 21.3 435 SER A C 1
ATOM 3490 O O . SER A 1 435 ? -3.027 -30.797 33.219 1 21.3 435 SER A O 1
ATOM 3492 N N . SER A 1 436 ? -5.223 -30.938 33.125 1 19.91 436 SER A N 1
ATOM 3493 C CA . SER A 1 436 ? -5.828 -29.609 33 1 19.91 436 SER A CA 1
ATOM 3494 C C . SER A 1 436 ? -5.496 -28.734 34.188 1 19.91 436 SER A C 1
ATOM 3496 O O . SER A 1 436 ? -6.34 -28.516 35.062 1 19.91 436 SER A O 1
ATOM 3498 N N . SER A 1 437 ? -4.098 -28.766 34.5 1 18.95 437 SER A N 1
ATOM 3499 C CA . SER A 1 437 ? -3.869 -28.047 35.75 1 18.95 437 SER A CA 1
ATOM 3500 C C . SER A 1 437 ? -4.5 -26.672 35.719 1 18.95 437 SER A C 1
ATOM 3502 O O . SER A 1 437 ? -4.609 -26.047 34.656 1 18.95 437 SER A O 1
ATOM 3504 N N . ARG A 1 438 ? -5.078 -26.281 36.875 1 19.83 438 ARG A N 1
ATOM 3505 C CA . ARG A 1 438 ? -5.93 -25.281 37.5 1 19.83 438 ARG A CA 1
ATOM 3506 C C . ARG A 1 438 ? -5.277 -23.906 37.438 1 19.83 438 ARG A C 1
ATOM 3508 O O . ARG A 1 438 ? -4.176 -23.719 37.969 1 19.83 438 ARG A O 1
ATOM 3515 N N . GLY A 1 439 ? -5.375 -23.281 36.188 1 18.25 439 GLY A N 1
ATOM 3516 C CA . GLY A 1 439 ? -4.883 -21.938 35.906 1 18.25 439 GLY A CA 1
ATOM 3517 C C . GLY A 1 439 ? -5.02 -20.984 37.094 1 18.25 439 GLY A C 1
ATOM 3518 O O . GLY A 1 439 ? -6.008 -21.047 37.844 1 18.25 439 GLY A O 1
ATOM 3519 N N . LYS A 1 440 ? -3.877 -20.75 37.625 1 19.98 440 LYS A N 1
ATOM 3520 C CA . LYS A 1 440 ? -3.59 -19.859 38.719 1 19.98 440 LYS A CA 1
ATOM 3521 C C . LYS A 1 440 ? -4.383 -18.547 38.594 1 19.98 440 LYS A C 1
ATOM 3523 O O . LYS A 1 440 ? -4.672 -18.094 37.5 1 19.98 440 LYS A O 1
ATOM 3528 N N . LYS A 1 441 ? -4.895 -18.125 39.688 1 18.64 441 LYS A N 1
ATOM 3529 C CA . LYS A 1 441 ? -5.742 -17.078 40.25 1 18.64 441 LYS A CA 1
ATOM 3530 C C . LYS A 1 441 ? -5.234 -15.688 39.875 1 18.64 441 LYS A C 1
ATOM 3532 O O . LYS A 1 441 ? -4.027 -15.445 39.875 1 18.64 441 LYS A O 1
ATOM 3537 N N . ARG A 1 442 ? -5.984 -14.969 39 1 19.48 442 ARG A N 1
ATOM 3538 C CA . ARG A 1 442 ? -5.898 -13.602 38.5 1 19.48 442 ARG A CA 1
ATOM 3539 C C . ARG A 1 442 ? -5.543 -12.625 39.594 1 19.48 442 ARG A C 1
ATOM 3541 O O . ARG A 1 442 ? -6.211 -12.586 40.625 1 19.48 442 ARG A O 1
ATOM 3548 N N . PRO A 1 443 ? -4.277 -12.383 39.719 1 19.38 443 PRO A N 1
ATOM 3549 C CA . PRO A 1 443 ? -3.879 -11.492 40.812 1 19.38 443 PRO A CA 1
ATOM 3550 C C . PRO A 1 443 ? -4.699 -10.203 40.844 1 19.38 443 PRO A C 1
ATOM 3552 O O . PRO A 1 443 ? -5.141 -9.711 39.812 1 19.38 443 PRO A O 1
ATOM 3555 N N . ARG A 1 444 ? -5.285 -9.93 41.969 1 19.45 444 ARG A N 1
ATOM 3556 C CA . ARG A 1 444 ? -6.16 -8.883 42.5 1 19.45 444 ARG A CA 1
ATOM 3557 C C . ARG A 1 444 ? -5.527 -7.508 42.344 1 19.45 444 ARG A C 1
ATOM 3559 O O . ARG A 1 444 ? -4.438 -7.258 42.844 1 19.45 444 ARG A O 1
ATOM 3566 N N . VAL A 1 445 ? -5.625 -6.93 41.062 1 19.3 445 VAL A N 1
ATOM 3567 C CA . VAL A 1 445 ? -5.164 -5.578 40.75 1 19.3 445 VAL A CA 1
ATOM 3568 C C . VAL A 1 445 ? -5.609 -4.617 41.875 1 19.3 445 VAL A C 1
ATOM 3570 O O . VAL A 1 445 ? -6.805 -4.457 42.125 1 19.3 445 VAL A O 1
ATOM 3573 N N . SER A 1 446 ? -4.805 -4.508 42.812 1 19.7 446 SER A N 1
ATOM 3574 C CA . SER A 1 446 ? -5.031 -3.605 43.938 1 19.7 446 SER A CA 1
ATOM 3575 C C . SER A 1 446 ? -5.191 -2.164 43.469 1 19.7 446 SER A C 1
ATOM 3577 O O . SER A 1 446 ? -4.254 -1.573 42.938 1 19.7 446 SER A O 1
ATOM 3579 N N . ASP A 1 447 ? -6.336 -1.824 42.781 1 18.72 447 ASP A N 1
ATOM 3580 C CA . ASP A 1 447 ? -6.715 -0.5 42.312 1 18.72 447 ASP A CA 1
ATOM 3581 C C . ASP A 1 447 ? -6.602 0.542 43.406 1 18.72 447 ASP A C 1
ATOM 3583 O O . ASP A 1 447 ? -7.402 0.548 44.344 1 18.72 447 ASP A O 1
ATOM 3587 N N . GLN A 1 448 ? -5.504 0.894 43.938 1 18.86 448 GLN A N 1
ATOM 3588 C CA . GLN A 1 448 ? -5.402 1.853 45.031 1 18.86 448 GLN A CA 1
ATOM 3589 C C . GLN A 1 448 ? -5.855 3.24 44.594 1 18.86 448 GLN A C 1
ATOM 3591 O O . GLN A 1 448 ? -5.512 4.242 45.219 1 18.86 448 GLN A O 1
ATOM 3596 N N . SER A 1 449 ? -6.668 3.447 43.562 1 18.27 449 SER A N 1
ATOM 3597 C CA . SER A 1 449 ? -6.805 4.859 43.25 1 18.27 449 SER A CA 1
ATOM 3598 C C . SER A 1 449 ? -7.441 5.641 44.375 1 18.27 449 SER A C 1
ATOM 3600 O O . SER A 1 449 ? -8.43 5.195 44.969 1 18.27 449 SER A O 1
ATOM 3602 N N . SER A 1 450 ? -6.824 6.562 45.094 1 18.44 450 SER A N 1
ATOM 3603 C CA . SER A 1 450 ? -7.09 7.441 46.25 1 18.44 450 SER A CA 1
ATOM 3604 C C . SER A 1 450 ? -8.117 8.516 45.875 1 18.44 450 SER A C 1
ATOM 3606 O O . SER A 1 450 ? -8.422 9.383 46.688 1 18.44 450 SER A O 1
ATOM 3608 N N . ALA A 1 451 ? -8.539 8.805 44.719 1 19.55 451 ALA A N 1
ATOM 3609 C CA . ALA A 1 451 ? -9.016 10.18 44.656 1 19.55 451 ALA A CA 1
ATOM 3610 C C . ALA A 1 451 ? -10.07 10.453 45.75 1 19.55 451 ALA A C 1
ATOM 3612 O O . ALA A 1 451 ? -10.68 9.523 46.281 1 19.55 451 ALA A O 1
ATOM 3613 N N . GLY A 1 452 ? -10.539 11.789 45.938 1 20.23 452 GLY A N 1
ATOM 3614 C CA . GLY A 1 452 ? -11.156 12.852 46.719 1 20.23 452 GLY A CA 1
ATOM 3615 C C . GLY A 1 452 ? -12.656 12.688 46.875 1 20.23 452 GLY A C 1
ATOM 3616 O O . GLY A 1 452 ? -13.266 11.875 46.188 1 20.23 452 GLY A O 1
ATOM 3617 N N . ASP A 1 453 ? -13.406 13.492 47.688 1 19.98 453 ASP A N 1
ATOM 3618 C CA . ASP A 1 453 ? -14.617 13.562 48.5 1 19.98 453 ASP A CA 1
ATOM 3619 C C . ASP A 1 453 ? -15.852 13.805 47.625 1 19.98 453 ASP A C 1
ATOM 3621 O O . ASP A 1 453 ? -16.906 14.219 48.125 1 19.98 453 ASP A O 1
ATOM 3625 N N . SER A 1 454 ? -15.906 13.609 46.344 1 19.28 454 SER A N 1
ATOM 3626 C CA . SER A 1 454 ? -17.062 14.305 45.781 1 19.28 454 SER A CA 1
ATOM 3627 C C . SER A 1 454 ? -18.359 13.789 46.406 1 19.28 454 SER A C 1
ATOM 3629 O O . SER A 1 454 ? -18.484 12.602 46.719 1 19.28 454 SER A O 1
ATOM 3631 N N . THR A 1 455 ? -19.219 14.648 47.031 1 20.91 455 THR A N 1
ATOM 3632 C CA . THR A 1 455 ? -20.531 14.523 47.656 1 20.91 455 THR A CA 1
ATOM 3633 C C . THR A 1 455 ? -21.516 13.836 46.719 1 20.91 455 THR A C 1
ATOM 3635 O O . THR A 1 455 ? -21.547 14.125 45.531 1 20.91 455 THR A O 1
ATOM 3638 N N . PHE A 1 456 ? -22.078 12.617 47.094 1 19.45 456 PHE A N 1
ATOM 3639 C CA . PHE A 1 456 ? -22.844 11.469 46.625 1 19.45 456 PHE A CA 1
ATOM 3640 C C . PHE A 1 456 ? -24.266 11.867 46.25 1 19.45 456 PHE A C 1
ATOM 3642 O O . PHE A 1 456 ? -25.078 12.148 47.125 1 19.45 456 PHE A O 1
ATOM 3649 N N . TYR A 1 457 ? -24.375 12.648 45.094 1 20.58 457 TYR A N 1
ATOM 3650 C CA . TYR A 1 457 ? -25.75 13.023 44.812 1 20.58 457 TYR A CA 1
ATOM 3651 C C . TYR A 1 457 ? -26.641 11.789 44.719 1 20.58 457 TYR A C 1
ATOM 3653 O O . TYR A 1 457 ? -26.203 10.734 44.25 1 20.58 457 TYR A O 1
ATOM 3661 N N . GLN A 1 458 ? -27.781 11.633 45.406 1 19.06 458 GLN A N 1
ATOM 3662 C CA . GLN A 1 458 ? -28.812 10.648 45.719 1 19.06 458 GLN A CA 1
ATOM 3663 C C . GLN A 1 458 ? -29.562 10.234 44.469 1 19.06 458 GLN A C 1
ATOM 3665 O O . GLN A 1 458 ? -30.297 11.031 43.875 1 19.06 458 GLN A O 1
ATOM 3670 N N . GLU A 1 459 ? -28.891 9.453 43.531 1 19.03 459 GLU A N 1
ATOM 3671 C CA . GLU A 1 459 ? -29.547 9.086 42.281 1 19.03 459 GLU A CA 1
ATOM 3672 C C . GLU A 1 459 ? -30.859 8.352 42.531 1 19.03 459 GLU A C 1
ATOM 3674 O O . GLU A 1 459 ? -30.875 7.328 43.219 1 19.03 459 GLU A O 1
ATOM 3679 N N . SER A 1 460 ? -32 8.969 42.5 1 20.31 460 SER A N 1
ATOM 3680 C CA . SER A 1 460 ? -33.312 8.328 42.719 1 20.31 460 SER A CA 1
ATOM 3681 C C . SER A 1 460 ? -33.531 7.168 41.75 1 20.31 460 SER A C 1
ATOM 3683 O O . SER A 1 460 ? -33 7.18 40.625 1 20.31 460 SER A O 1
ATOM 3685 N N . ILE A 1 461 ? -33.906 5.938 42.125 1 20.97 461 ILE A N 1
ATOM 3686 C CA . ILE A 1 461 ? -34.188 4.539 41.812 1 20.97 461 ILE A CA 1
ATOM 3687 C C . ILE A 1 461 ? -35.281 4.453 40.75 1 20.97 461 ILE A C 1
ATOM 3689 O O . ILE A 1 461 ? -35.938 3.412 40.594 1 20.97 461 ILE A O 1
ATOM 3693 N N . GLY A 1 462 ? -35.375 5.285 39.719 1 20.52 462 GLY A N 1
ATOM 3694 C CA . GLY A 1 462 ? -36.688 5.145 39.094 1 20.52 462 GLY A CA 1
ATOM 3695 C C . GLY A 1 462 ? -36.906 3.783 38.438 1 20.52 462 GLY A C 1
ATOM 3696 O O . GLY A 1 462 ? -35.938 3.109 38.062 1 20.52 462 GLY A O 1
ATOM 3697 N N . THR A 1 463 ? -38 3.068 38.625 1 20.88 463 THR A N 1
ATOM 3698 C CA . THR A 1 463 ? -38.625 1.771 38.406 1 20.88 463 THR A CA 1
ATOM 3699 C C . THR A 1 463 ? -38.562 1.381 36.938 1 20.88 463 THR A C 1
ATOM 3701 O O . THR A 1 463 ? -38.531 2.246 36.062 1 20.88 463 THR A O 1
ATOM 3704 N N . ASN A 1 464 ? -38.156 0.102 36.625 1 20.72 464 ASN A N 1
ATOM 3705 C CA . ASN A 1 464 ? -37.906 -0.801 35.5 1 20.72 464 ASN A CA 1
ATOM 3706 C C . ASN A 1 464 ? -39.094 -0.928 34.594 1 20.72 464 ASN A C 1
ATOM 3708 O O . ASN A 1 464 ? -39.781 -1.948 34.594 1 20.72 464 ASN A O 1
ATOM 3712 N N . ALA A 1 465 ? -39.875 0.09 34.312 1 23.61 465 ALA A N 1
ATOM 3713 C CA . ALA A 1 465 ? -41.156 -0.152 33.688 1 23.61 465 ALA A CA 1
ATOM 3714 C C . ALA A 1 465 ? -40.969 -0.571 32.219 1 23.61 465 ALA A C 1
ATOM 3716 O O . ALA A 1 465 ? -41.062 0.262 31.312 1 23.61 465 ALA A O 1
ATOM 3717 N N . MET A 1 466 ? -39.844 -1.388 31.938 1 21.92 466 MET A N 1
ATOM 3718 C CA . MET A 1 466 ? -39.594 -1.522 30.516 1 21.92 466 MET A CA 1
ATOM 3719 C C . MET A 1 466 ? -40.781 -2.074 29.781 1 21.92 466 MET A C 1
ATOM 3721 O O . MET A 1 466 ? -41.094 -1.638 28.656 1 21.92 466 MET A O 1
ATOM 3725 N N . PHE A 1 467 ? -41.094 -3.32 30.203 1 24.83 467 PHE A N 1
ATOM 3726 C CA . PHE A 1 467 ? -41.781 -4.219 29.281 1 24.83 467 PHE A CA 1
ATOM 3727 C C . PHE A 1 467 ? -43.281 -3.914 29.234 1 24.83 467 PHE A C 1
ATOM 3729 O O . PHE A 1 467 ? -43.906 -3.701 30.281 1 24.83 467 PHE A O 1
ATOM 3736 N N . VAL A 1 468 ? -43.781 -3.283 28.297 1 24.8 468 VAL A N 1
ATOM 3737 C CA . VAL A 1 468 ? -45.219 -3.01 28.125 1 24.8 468 VAL A CA 1
ATOM 3738 C C . VAL A 1 468 ? -46 -4.32 28.125 1 24.8 468 VAL A C 1
ATOM 3740 O O . VAL A 1 468 ? -45.594 -5.289 27.469 1 24.8 468 VAL A O 1
ATOM 3743 N N . SER A 1 469 ? -46.812 -4.645 29.328 1 21.03 469 SER A N 1
ATOM 3744 C CA . SER A 1 469 ? -47.719 -5.773 29.5 1 21.03 469 SER A CA 1
ATOM 3745 C C . SER A 1 469 ? -48.75 -5.855 28.359 1 21.03 469 SER A C 1
ATOM 3747 O O . SER A 1 469 ? -49.188 -4.828 27.828 1 21.03 469 SER A O 1
ATOM 3749 N N . GLU A 1 470 ? -48.938 -6.992 27.719 1 21.98 470 GLU A N 1
ATOM 3750 C CA . GLU A 1 470 ? -49.844 -7.422 26.672 1 21.98 470 GLU A CA 1
ATOM 3751 C C . GLU A 1 470 ? -51.281 -7.398 27.156 1 21.98 470 GLU A C 1
ATOM 3753 O O . GLU A 1 470 ? -51.688 -8.227 27.984 1 21.98 470 GLU A O 1
ATOM 3758 N N . ASP A 1 471 ? -51.938 -6.367 27.656 1 22.11 471 ASP A N 1
ATOM 3759 C CA . ASP A 1 471 ? -53.344 -6.52 28.016 1 22.11 471 ASP A CA 1
ATOM 3760 C C . ASP A 1 471 ? -54.156 -6.984 26.812 1 22.11 471 ASP A C 1
ATOM 3762 O O . ASP A 1 471 ? -54.281 -6.27 25.812 1 22.11 471 ASP A O 1
ATOM 3766 N N . GLY A 1 472 ? -54 -8.258 26.359 1 21.61 472 GLY A N 1
ATOM 3767 C CA . GLY A 1 472 ? -54.969 -8.82 25.422 1 21.61 472 GLY A CA 1
ATOM 3768 C C . GLY A 1 472 ? -56.406 -8.617 25.828 1 21.61 472 GLY A C 1
ATOM 3769 O O . GLY A 1 472 ? -56.719 -8.703 27.016 1 21.61 472 GLY A O 1
ATOM 3770 N N . ASP A 1 473 ? -57.188 -7.781 25.156 1 21.67 473 ASP A N 1
ATOM 3771 C CA . ASP A 1 473 ? -58.594 -7.488 25.016 1 21.67 473 ASP A CA 1
ATOM 3772 C C . ASP A 1 473 ? -59.406 -8.766 24.828 1 21.67 473 ASP A C 1
ATOM 3774 O O . ASP A 1 473 ? -59.062 -9.633 24.031 1 21.67 473 ASP A O 1
ATOM 3778 N N . MET A 1 474 ? -60.125 -9.312 25.844 1 24.16 474 MET A N 1
ATOM 3779 C CA . MET A 1 474 ? -61.219 -10.266 25.906 1 24.16 474 MET A CA 1
ATOM 3780 C C . MET A 1 474 ? -62.281 -9.938 24.859 1 24.16 474 MET A C 1
ATOM 3782 O O . MET A 1 474 ? -62.969 -8.922 24.953 1 24.16 474 MET A O 1
ATOM 3786 N N . MET A 1 475 ? -62.062 -10.016 23.578 1 21.56 475 MET A N 1
ATOM 3787 C CA . MET A 1 475 ? -63.281 -10 22.797 1 21.56 475 MET A CA 1
ATOM 3788 C C . MET A 1 475 ? -64.25 -11.055 23.312 1 21.56 475 MET A C 1
ATOM 3790 O O . MET A 1 475 ? -63.875 -12.148 23.688 1 21.56 475 MET A O 1
ATOM 3794 N N . GLU A 1 476 ? -65.562 -10.672 23.734 1 21.83 476 GLU A N 1
ATOM 3795 C CA . GLU A 1 476 ? -66.938 -11.086 23.984 1 21.83 476 GLU A CA 1
ATOM 3796 C C . GLU A 1 476 ? -67.438 -12.039 22.891 1 21.83 476 GLU A C 1
ATOM 3798 O O . GLU A 1 476 ? -67.5 -11.664 21.719 1 21.83 476 GLU A O 1
ATOM 3803 N N . GLU A 1 477 ? -66.75 -13.148 22.375 1 22.11 477 GLU A N 1
ATOM 3804 C CA . GLU A 1 477 ? -67.812 -14.156 22.172 1 22.11 477 GLU A CA 1
ATOM 3805 C C . GLU A 1 477 ? -68.188 -14.844 23.484 1 22.11 477 GLU A C 1
ATOM 3807 O O . GLU A 1 477 ? -67.312 -15.047 24.344 1 22.11 477 GLU A O 1
ATOM 3812 N N . MET B 1 1 ? 29.734 63.688 -4.738 1 21.97 1 MET B N 1
ATOM 3813 C CA . MET B 1 1 ? 29.109 62.375 -4.793 1 21.97 1 MET B CA 1
ATOM 3814 C C . MET B 1 1 ? 29.172 61.688 -3.436 1 21.97 1 MET B C 1
ATOM 3816 O O . MET B 1 1 ? 30.25 61.531 -2.871 1 21.97 1 MET B O 1
ATOM 3820 N N . ALA B 1 2 ? 28.062 61.781 -2.643 1 30.12 2 ALA B N 1
ATOM 3821 C CA . ALA B 1 2 ? 28.062 61.375 -1.238 1 30.12 2 ALA B CA 1
ATOM 3822 C C . ALA B 1 2 ? 28.578 59.938 -1.081 1 30.12 2 ALA B C 1
ATOM 3824 O O . ALA B 1 2 ? 28.203 59.031 -1.841 1 30.12 2 ALA B O 1
ATOM 3825 N N . ALA B 1 3 ? 29.734 59.688 -0.67 1 34.81 3 ALA B N 1
ATOM 3826 C CA . ALA B 1 3 ? 30.312 58.375 -0.332 1 34.81 3 ALA B CA 1
ATOM 3827 C C . ALA B 1 3 ? 29.281 57.5 0.371 1 34.81 3 ALA B C 1
ATOM 3829 O O . ALA B 1 3 ? 28.562 57.969 1.263 1 34.81 3 ALA B O 1
ATOM 3830 N N . PRO B 1 4 ? 28.781 56.375 -0.214 1 35.84 4 PRO B N 1
ATOM 3831 C CA . PRO B 1 4 ? 27.766 55.469 0.335 1 35.84 4 PRO B CA 1
ATOM 3832 C C . PRO B 1 4 ? 27.906 55.281 1.844 1 35.84 4 PRO B C 1
ATOM 3834 O O . PRO B 1 4 ? 29.016 55.344 2.381 1 35.84 4 PRO B O 1
ATOM 3837 N N . LYS B 1 5 ? 27.078 55.625 2.697 1 39.66 5 LYS B N 1
ATOM 3838 C CA . LYS B 1 5 ? 26.75 55.625 4.117 1 39.66 5 LYS B CA 1
ATOM 3839 C C . LYS B 1 5 ? 27.219 54.312 4.77 1 39.66 5 LYS B C 1
ATOM 3841 O O . LYS B 1 5 ? 26.938 54.062 5.941 1 39.66 5 LYS B O 1
ATOM 3846 N N . SER B 1 6 ? 27.203 53.156 3.994 1 47.19 6 SER B N 1
ATOM 3847 C CA . SER B 1 6 ? 27.125 51.781 4.5 1 47.19 6 SER B CA 1
ATOM 3848 C C . SER B 1 6 ? 28.406 51.406 5.227 1 47.19 6 SER B C 1
ATOM 3850 O O . SER B 1 6 ? 28.656 50.219 5.445 1 47.19 6 SER B O 1
ATOM 3852 N N . ALA B 1 7 ? 29.422 52.156 5.371 1 66.62 7 ALA B N 1
ATOM 3853 C CA . ALA B 1 7 ? 30.75 51.719 5.816 1 66.62 7 ALA B CA 1
ATOM 3854 C C . ALA B 1 7 ? 30.719 51.312 7.289 1 66.62 7 ALA B C 1
ATOM 3856 O O . ALA B 1 7 ? 30.062 51.969 8.102 1 66.62 7 ALA B O 1
ATOM 3857 N N . PHE B 1 8 ? 30.969 50.125 7.68 1 82 8 PHE B N 1
ATOM 3858 C CA . PHE B 1 8 ? 31.094 49.625 9.047 1 82 8 PHE B CA 1
ATOM 3859 C C . PHE B 1 8 ? 31.875 50.594 9.914 1 82 8 PHE B C 1
ATOM 3861 O O . PHE B 1 8 ? 32.875 51.156 9.477 1 82 8 PHE B O 1
ATOM 3868 N N . PRO B 1 9 ? 31.312 51 11.023 1 85 9 PRO B N 1
ATOM 3869 C CA . PRO B 1 9 ? 32 51.938 11.898 1 85 9 PRO B CA 1
ATOM 3870 C C . PRO B 1 9 ? 33.406 51.5 12.25 1 85 9 PRO B C 1
ATOM 3872 O O . PRO B 1 9 ? 33.688 50.281 12.336 1 85 9 PRO B O 1
ATOM 3875 N N . HIS B 1 10 ? 34.281 52.469 12.383 1 86.5 10 HIS B N 1
ATOM 3876 C CA . HIS B 1 10 ? 35.656 52.188 12.828 1 86.5 10 HIS B CA 1
ATOM 3877 C C . HIS B 1 10 ? 35.812 52.469 14.312 1 86.5 10 HIS B C 1
ATOM 3879 O O . HIS B 1 10 ? 35.719 53.625 14.742 1 86.5 10 HIS B O 1
ATOM 3885 N N . PHE B 1 11 ? 36.094 51.406 15.148 1 92.5 11 PHE B N 1
ATOM 3886 C CA . PHE B 1 11 ? 36.281 51.562 16.594 1 92.5 11 PHE B CA 1
ATOM 3887 C C . PHE B 1 11 ? 37.75 51.625 16.938 1 92.5 11 PHE B C 1
ATOM 3889 O O . PHE B 1 11 ? 38.469 50.625 16.891 1 92.5 11 PHE B O 1
ATOM 3896 N N . VAL B 1 12 ? 38.188 52.719 17.312 1 89.69 12 VAL B N 1
ATOM 3897 C CA . VAL B 1 12 ? 39.594 52.969 17.594 1 89.69 12 VAL B CA 1
ATOM 3898 C C . VAL B 1 12 ? 40 52.188 18.844 1 89.69 12 VAL B C 1
ATOM 3900 O O . VAL B 1 12 ? 41.125 51.688 18.938 1 89.69 12 VAL B O 1
ATOM 3903 N N . ASP B 1 13 ? 39.094 52.062 19.703 1 91.56 13 ASP B N 1
ATOM 3904 C CA . ASP B 1 13 ? 39.375 51.438 21 1 91.56 13 ASP B CA 1
ATOM 3905 C C . ASP B 1 13 ? 39.125 49.938 20.953 1 91.56 13 ASP B C 1
ATOM 3907 O O . ASP B 1 13 ? 39.156 49.25 21.984 1 91.56 13 ASP B O 1
ATOM 3911 N N . GLY B 1 14 ? 38.875 49.375 19.766 1 94.75 14 GLY B N 1
ATOM 3912 C CA . GLY B 1 14 ? 38.656 47.938 19.656 1 94.75 14 GLY B CA 1
ATOM 3913 C C . GLY B 1 14 ? 39.906 47.125 20 1 94.75 14 GLY B C 1
ATOM 3914 O O . GLY B 1 14 ? 41.031 47.531 19.641 1 94.75 14 GLY B O 1
ATOM 3915 N N . ASP B 1 15 ? 39.75 46.031 20.734 1 95 15 ASP B N 1
ATOM 3916 C CA . ASP B 1 15 ? 40.906 45.25 21.156 1 95 15 ASP B CA 1
ATOM 3917 C C . ASP B 1 15 ? 41.031 43.969 20.328 1 95 15 ASP B C 1
ATOM 3919 O O . ASP B 1 15 ? 41.906 43.125 20.594 1 95 15 ASP B O 1
ATOM 3923 N N . VAL B 1 16 ? 40.125 43.75 19.438 1 95.94 16 VAL B N 1
ATOM 3924 C CA . VAL B 1 16 ? 40.188 42.594 18.562 1 95.94 16 VAL B CA 1
ATOM 3925 C C . VAL B 1 16 ? 40.25 43.031 17.109 1 95.94 16 VAL B C 1
ATOM 3927 O O . VAL B 1 16 ? 39.375 43.781 16.641 1 95.94 16 VAL B O 1
ATOM 3930 N N . LEU B 1 17 ? 41.25 42.625 16.391 1 94.5 17 LEU B N 1
ATOM 3931 C CA . LEU B 1 17 ? 41.312 42.906 14.961 1 94.5 17 LEU B CA 1
ATOM 3932 C C . LEU B 1 17 ? 40.969 41.656 14.156 1 94.5 17 LEU B C 1
ATOM 3934 O O . LEU B 1 17 ? 41.562 40.594 14.336 1 94.5 17 LEU B O 1
ATOM 3938 N N . ILE B 1 18 ? 39.875 41.781 13.359 1 94.38 18 ILE B N 1
ATOM 3939 C CA . ILE B 1 18 ? 39.438 40.688 12.5 1 94.38 18 ILE B CA 1
ATOM 3940 C C . ILE B 1 18 ? 39.688 41.031 11.039 1 94.38 18 ILE B C 1
ATOM 3942 O O . ILE B 1 18 ? 39.219 42.062 10.555 1 94.38 18 ILE B O 1
ATOM 3946 N N . VAL B 1 19 ? 40.406 40.188 10.32 1 91 19 VAL B N 1
ATOM 3947 C CA . VAL B 1 19 ? 40.75 40.438 8.922 1 91 19 VAL B CA 1
ATOM 3948 C C . VAL B 1 19 ? 40.031 39.406 8.039 1 91 19 VAL B C 1
ATOM 3950 O O . VAL B 1 19 ? 40.281 38.188 8.148 1 91 19 VAL B O 1
ATOM 3953 N N . ILE B 1 20 ? 39.094 39.906 7.25 1 89.31 20 ILE B N 1
ATOM 3954 C CA . ILE B 1 20 ? 38.344 39.031 6.355 1 89.31 20 ILE B CA 1
ATOM 3955 C C . ILE B 1 20 ? 39.062 38.969 4.996 1 89.31 20 ILE B C 1
ATOM 3957 O O . ILE B 1 20 ? 39.125 37.875 4.379 1 89.31 20 ILE B O 1
ATOM 3961 N N . SER B 1 21 ? 39.438 40.062 4.504 1 84.25 21 SER B N 1
ATOM 3962 C CA . SER B 1 21 ? 40.188 40.188 3.248 1 84.25 21 SER B CA 1
ATOM 3963 C C . SER B 1 21 ? 41.219 41.312 3.318 1 84.25 21 SER B C 1
ATOM 3965 O O . SER B 1 21 ? 41.406 41.906 4.379 1 84.25 21 SER B O 1
ATOM 3967 N N . THR B 1 22 ? 41.812 41.531 2.18 1 81.69 22 THR B N 1
ATOM 3968 C CA . THR B 1 22 ? 42.844 42.562 2.145 1 81.69 22 THR B CA 1
ATOM 3969 C C . THR B 1 22 ? 42.219 43.969 2.363 1 81.69 22 THR B C 1
ATOM 3971 O O . THR B 1 22 ? 42.906 44.875 2.875 1 81.69 22 THR B O 1
ATOM 3974 N N . THR B 1 23 ? 40.969 44.062 2.078 1 82.06 23 THR B N 1
ATOM 3975 C CA . THR B 1 23 ? 40.344 45.375 2.145 1 82.06 23 THR B CA 1
ATOM 3976 C C . THR B 1 23 ? 39.312 45.438 3.264 1 82.06 23 THR B C 1
ATOM 3978 O O . THR B 1 23 ? 38.844 46.5 3.625 1 82.06 23 THR B O 1
ATOM 3981 N N . GLN B 1 24 ? 39.031 44.312 3.824 1 88 24 GLN B N 1
ATOM 3982 C CA . GLN B 1 24 ? 37.969 44.281 4.816 1 88 24 GLN B CA 1
ATOM 3983 C C . GLN B 1 24 ? 38.5 43.844 6.184 1 88 24 GLN B C 1
ATOM 3985 O O . GLN B 1 24 ? 38.781 42.656 6.418 1 88 24 GLN B O 1
ATOM 3990 N N . HIS B 1 25 ? 38.625 44.844 7.07 1 90.62 25 HIS B N 1
ATOM 3991 C CA . HIS B 1 25 ? 39.125 44.656 8.43 1 90.62 25 HIS B CA 1
ATOM 3992 C C . HIS B 1 25 ? 38.156 45.25 9.445 1 90.62 25 HIS B C 1
ATOM 3994 O O . HIS B 1 25 ? 37.531 46.281 9.188 1 90.62 25 HIS B O 1
ATOM 4000 N N . TYR B 1 26 ? 38.031 44.562 10.547 1 93.94 26 TYR B N 1
ATOM 4001 C CA . TYR B 1 26 ? 37.188 45.031 11.625 1 93.94 26 TYR B CA 1
ATOM 4002 C C . TYR B 1 26 ? 37.938 45.125 12.938 1 93.94 26 TYR B C 1
ATOM 4004 O O . TYR B 1 26 ? 38.656 44.188 13.32 1 93.94 26 TYR B O 1
ATOM 4012 N N . LYS B 1 27 ? 38.031 46.25 13.453 1 95.06 27 LYS B N 1
ATOM 4013 C CA . LYS B 1 27 ? 38.469 46.438 14.828 1 95.06 27 LYS B CA 1
ATOM 4014 C C . LYS B 1 27 ? 37.312 46.469 15.805 1 95.06 27 LYS B C 1
ATOM 4016 O O . LYS B 1 27 ? 36.562 47.438 15.836 1 95.06 27 LYS B O 1
ATOM 4021 N N . LEU B 1 28 ? 37.188 45.375 16.578 1 96.81 28 LEU B N 1
ATOM 4022 C CA . LEU B 1 28 ? 35.969 45.188 17.406 1 96.81 28 LEU B CA 1
ATOM 4023 C C . LEU B 1 28 ? 36.344 45.031 18.875 1 96.81 28 LEU B C 1
ATOM 4025 O O . LEU B 1 28 ? 37.531 45.062 19.219 1 96.81 28 LEU B O 1
ATOM 4029 N N . HIS B 1 29 ? 35.344 44.938 19.719 1 96.69 29 HIS B N 1
ATOM 4030 C CA . HIS B 1 29 ? 35.562 44.781 21.156 1 96.69 29 HIS B CA 1
ATOM 4031 C C . HIS B 1 29 ? 35.375 43.344 21.594 1 96.69 29 HIS B C 1
ATOM 4033 O O . HIS B 1 29 ? 34.375 42.688 21.266 1 96.69 29 HIS B O 1
ATOM 4039 N N . SER B 1 30 ? 36.375 42.812 22.359 1 96.06 30 SER B N 1
ATOM 4040 C CA . SER B 1 30 ? 36.312 41.438 22.828 1 96.06 30 SER B CA 1
ATOM 4041 C C . SER B 1 30 ? 35.062 41.188 23.672 1 96.06 30 SER B C 1
ATOM 4043 O O . SER B 1 30 ? 34.469 40.094 23.609 1 96.06 30 SER B O 1
ATOM 4045 N N . GLN B 1 31 ? 34.625 42.188 24.391 1 95.88 31 GLN B N 1
ATOM 4046 C CA . GLN B 1 31 ? 33.438 42.031 25.234 1 95.88 31 GLN B CA 1
ATOM 4047 C C . GLN B 1 31 ? 32.188 41.844 24.406 1 95.88 31 GLN B C 1
ATOM 4049 O O . GLN B 1 31 ? 31.344 41 24.719 1 95.88 31 GLN B O 1
ATOM 4054 N N . VAL B 1 32 ? 32.062 42.594 23.344 1 96.88 32 VAL B N 1
ATOM 4055 C CA . VAL B 1 32 ? 30.906 42.531 22.453 1 96.88 32 VAL B CA 1
ATOM 4056 C C . VAL B 1 32 ? 30.922 41.188 21.703 1 96.88 32 VAL B C 1
ATOM 4058 O O . VAL B 1 32 ? 29.906 40.5 21.625 1 96.88 32 VAL B O 1
ATOM 4061 N N . LEU B 1 33 ? 32.062 40.781 21.188 1 97.12 33 LEU B N 1
ATOM 4062 C CA . LEU B 1 33 ? 32.219 39.5 20.469 1 97.12 33 LEU B CA 1
ATOM 4063 C C . LEU B 1 33 ? 31.906 38.312 21.375 1 97.12 33 LEU B C 1
ATOM 4065 O O . LEU B 1 33 ? 31.219 37.375 20.969 1 97.12 33 LEU B O 1
ATOM 4069 N N . SER B 1 34 ? 32.406 38.375 22.609 1 96.62 34 SER B N 1
ATOM 4070 C CA . SER B 1 34 ? 32.188 37.281 23.562 1 96.62 34 SER B CA 1
ATOM 4071 C C . SER B 1 34 ? 30.719 37.188 23.953 1 96.62 34 SER B C 1
ATOM 4073 O O . SER B 1 34 ? 30.234 36.094 24.219 1 96.62 34 SER B O 1
ATOM 4075 N N . ALA B 1 35 ? 30.062 38.281 23.906 1 96.81 35 ALA B N 1
ATOM 4076 C CA . ALA B 1 35 ? 28.641 38.312 24.297 1 96.81 35 ALA B CA 1
ATOM 4077 C C . ALA B 1 35 ? 27.766 37.719 23.188 1 96.81 35 ALA B C 1
ATOM 4079 O O . ALA B 1 35 ? 26.672 37.219 23.453 1 96.81 35 ALA B O 1
ATOM 4080 N N . HIS B 1 36 ? 28.266 37.781 21.984 1 97.12 36 HIS B N 1
ATOM 4081 C CA . HIS B 1 36 ? 27.391 37.438 20.875 1 97.12 36 HIS B CA 1
ATOM 4082 C C . HIS B 1 36 ? 27.875 36.188 20.156 1 97.12 36 HIS B C 1
ATOM 4084 O O . HIS B 1 36 ? 27.203 35.688 19.25 1 97.12 36 HIS B O 1
ATOM 4090 N N . SER B 1 37 ? 28.984 35.719 20.438 1 96.75 37 SER B N 1
ATOM 4091 C CA . SER B 1 37 ? 29.562 34.562 19.75 1 96.75 37 SER B CA 1
ATOM 4092 C C . SER B 1 37 ? 30.266 33.656 20.734 1 96.75 37 SER B C 1
ATOM 4094 O O . SER B 1 37 ? 31.234 34.031 21.375 1 96.75 37 SER B O 1
ATOM 4096 N N . THR B 1 38 ? 29.828 32.438 20.766 1 95.5 38 THR B N 1
ATOM 4097 C CA . THR B 1 38 ? 30.469 31.453 21.641 1 95.5 38 THR B CA 1
ATOM 4098 C C . THR B 1 38 ? 31.828 31.062 21.094 1 95.5 38 THR B C 1
ATOM 4100 O O . THR B 1 38 ? 32.719 30.688 21.859 1 95.5 38 THR B O 1
ATOM 4103 N N . TYR B 1 39 ? 31.984 31.188 19.797 1 95.06 39 TYR B N 1
ATOM 4104 C CA . TYR B 1 39 ? 33.281 30.922 19.172 1 95.06 39 TYR B CA 1
ATOM 4105 C C . TYR B 1 39 ? 34.344 31.859 19.719 1 95.06 39 TYR B C 1
ATOM 4107 O O . TYR B 1 39 ? 35.406 31.422 20.203 1 95.06 39 TYR B O 1
ATOM 4115 N N . PHE B 1 40 ? 34.094 33.062 19.719 1 96 40 PHE B N 1
ATOM 4116 C CA . PHE B 1 40 ? 35.062 34.062 20.188 1 96 40 PHE B CA 1
ATOM 4117 C C . PHE B 1 40 ? 35.188 34 21.703 1 96 40 PHE B C 1
ATOM 4119 O O . PHE B 1 40 ? 36.312 34.125 22.234 1 96 40 PHE B O 1
ATOM 4126 N N . ALA B 1 41 ? 34.094 33.781 22.328 1 95.94 41 ALA B N 1
ATOM 4127 C CA . ALA B 1 41 ? 34.156 33.688 23.781 1 95.94 41 ALA B CA 1
ATOM 4128 C C . ALA B 1 41 ? 35.094 32.562 24.219 1 95.94 41 ALA B C 1
ATOM 4130 O O . ALA B 1 41 ? 35.906 32.75 25.109 1 95.94 41 ALA B O 1
ATOM 4131 N N . ASP B 1 42 ? 34.969 31.531 23.562 1 95.31 42 ASP B N 1
ATOM 4132 C CA . ASP B 1 42 ? 35.812 30.375 23.906 1 95.31 42 ASP B CA 1
ATOM 4133 C C . ASP B 1 42 ? 37.281 30.672 23.609 1 95.31 42 ASP B C 1
ATOM 4135 O O . ASP B 1 42 ? 38.156 30.297 24.375 1 95.31 42 ASP B O 1
ATOM 4139 N N . HIS B 1 43 ? 37.5 31.328 22.531 1 93.12 43 HIS B N 1
ATOM 4140 C CA . HIS B 1 43 ? 38.844 31.672 22.141 1 93.12 43 HIS B CA 1
ATOM 4141 C C . HIS B 1 43 ? 39.469 32.656 23.125 1 93.12 43 HIS B C 1
ATOM 4143 O O . HIS B 1 43 ? 40.656 32.531 23.484 1 93.12 43 HIS B O 1
ATOM 4149 N N . PHE B 1 44 ? 38.688 33.594 23.594 1 94.44 44 PHE B N 1
ATOM 4150 C CA . PHE B 1 44 ? 39.188 34.594 24.516 1 94.44 44 PHE B CA 1
ATOM 4151 C C . PHE B 1 44 ? 39.469 34 25.891 1 94.44 44 PHE B C 1
ATOM 4153 O O . PHE B 1 44 ? 40.406 34.375 26.594 1 94.44 44 PHE B O 1
ATOM 4160 N N . THR B 1 45 ? 38.594 33.094 26.234 1 93.88 45 THR B N 1
ATOM 4161 C CA . THR B 1 45 ? 38.719 32.469 27.547 1 93.88 45 THR B CA 1
ATOM 4162 C C . THR B 1 45 ? 39.875 31.453 27.547 1 93.88 45 THR B C 1
ATOM 4164 O O . THR B 1 45 ? 40.625 31.375 28.516 1 93.88 45 THR B O 1
ATOM 4167 N N . SER B 1 46 ? 40.031 30.703 26.516 1 93.06 46 SER B N 1
ATOM 4168 C CA . SER B 1 46 ? 41.031 29.641 26.453 1 93.06 46 SER B CA 1
ATOM 4169 C C . SER B 1 46 ? 42.438 30.219 26.281 1 93.06 46 SER B C 1
ATOM 4171 O O . SER B 1 46 ? 43.375 29.703 26.844 1 93.06 46 SER B O 1
ATOM 4173 N N . ARG B 1 47 ? 42.469 31.281 25.469 1 91.56 47 ARG B N 1
ATOM 4174 C CA . ARG B 1 47 ? 43.781 31.906 25.203 1 91.56 47 ARG B CA 1
ATOM 4175 C C . ARG B 1 47 ? 43.688 33.438 25.312 1 91.56 47 ARG B C 1
ATOM 4177 O O . ARG B 1 47 ? 43.625 34.125 24.297 1 91.56 47 ARG B O 1
ATOM 4184 N N . PRO B 1 48 ? 43.781 33.875 26.562 1 91 48 PRO B N 1
ATOM 4185 C CA . PRO B 1 48 ? 43.656 35.312 26.75 1 91 48 PRO B CA 1
ATOM 4186 C C . PRO B 1 48 ? 44.781 36.094 26.062 1 91 48 PRO B C 1
ATOM 4188 O O . PRO B 1 48 ? 45.875 35.562 25.859 1 91 48 PRO B O 1
ATOM 4191 N N . GLY B 1 49 ? 44.469 37.281 25.609 1 87.38 49 GLY B N 1
ATOM 4192 C CA . GLY B 1 49 ? 45.469 38.125 24.969 1 87.38 49 GLY B CA 1
ATOM 4193 C C . GLY B 1 49 ? 46.562 38.594 25.906 1 87.38 49 GLY B C 1
ATOM 4194 O O . GLY B 1 49 ? 46.406 38.531 27.125 1 87.38 49 GLY B O 1
ATOM 4195 N N . PRO B 1 50 ? 47.656 38.969 25.328 1 89.81 50 PRO B N 1
ATOM 4196 C CA . PRO B 1 50 ? 48.75 39.469 26.156 1 89.81 50 PRO B CA 1
ATOM 4197 C C . PRO B 1 50 ? 48.469 40.812 26.797 1 89.81 50 PRO B C 1
ATOM 4199 O O . PRO B 1 50 ? 47.625 41.562 26.281 1 89.81 50 PRO B O 1
ATOM 4202 N N . ARG B 1 51 ? 49.062 41 27.953 1 90.25 51 ARG B N 1
ATOM 4203 C CA . ARG B 1 51 ? 49.031 42.344 28.547 1 90.25 51 ARG B CA 1
ATOM 4204 C C . ARG B 1 51 ? 49.875 43.344 27.766 1 90.25 51 ARG B C 1
ATOM 4206 O O . ARG B 1 51 ? 51.125 43.281 27.844 1 90.25 51 ARG B O 1
ATOM 4213 N N . LEU B 1 52 ? 49.188 44.188 27.078 1 90.88 52 LEU B N 1
ATOM 4214 C CA . LEU B 1 52 ? 49.906 45.125 26.219 1 90.88 52 LEU B CA 1
ATOM 4215 C C . LEU B 1 52 ? 50.719 46.094 27.047 1 90.88 52 LEU B C 1
ATOM 4217 O O . LEU B 1 52 ? 50.281 46.531 28.125 1 90.88 52 LEU B O 1
ATOM 4221 N N . ASN B 1 53 ? 51.844 46.438 26.609 1 91.44 53 ASN B N 1
ATOM 4222 C CA . ASN B 1 53 ? 52.656 47.438 27.297 1 91.44 53 ASN B CA 1
ATOM 4223 C C . ASN B 1 53 ? 52.094 48.844 27.156 1 91.44 53 ASN B C 1
ATOM 4225 O O . ASN B 1 53 ? 51.094 49.031 26.469 1 91.44 53 ASN B O 1
ATOM 4229 N N . ALA B 1 54 ? 52.656 49.781 27.844 1 90.94 54 ALA B N 1
ATOM 4230 C CA . ALA B 1 54 ? 52.094 51.125 27.922 1 90.94 54 ALA B CA 1
ATOM 4231 C C . ALA B 1 54 ? 52.031 51.781 26.547 1 90.94 54 ALA B C 1
ATOM 4233 O O . ALA B 1 54 ? 51.062 52.438 26.219 1 90.94 54 ALA B O 1
ATOM 4234 N N . GLN B 1 55 ? 53.031 51.562 25.766 1 91.88 55 GLN B N 1
ATOM 4235 C CA . GLN B 1 55 ? 53.062 52.156 24.422 1 91.88 55 GLN B CA 1
ATOM 4236 C C . GLN B 1 55 ? 51.969 51.562 23.531 1 91.88 55 GLN B C 1
ATOM 4238 O O . GLN B 1 55 ? 51.25 52.312 22.844 1 91.88 55 GLN B O 1
ATOM 4243 N N . ALA B 1 56 ? 51.875 50.25 23.594 1 91.19 56 ALA B N 1
ATOM 4244 C CA . ALA B 1 56 ? 50.844 49.562 22.797 1 91.19 56 ALA B CA 1
ATOM 4245 C C . ALA B 1 56 ? 49.438 50 23.203 1 91.19 56 ALA B C 1
ATOM 4247 O O . ALA B 1 56 ? 48.562 50.125 22.359 1 91.19 56 ALA B O 1
ATOM 4248 N N . ARG B 1 57 ? 49.219 50.25 24.406 1 91.06 57 ARG B N 1
ATOM 4249 C CA . ARG B 1 57 ? 47.906 50.688 24.906 1 91.06 57 ARG B CA 1
ATOM 4250 C C . ARG B 1 57 ? 47.594 52.094 24.453 1 91.06 57 ARG B C 1
ATOM 4252 O O . ARG B 1 57 ? 46.469 52.406 24.078 1 91.06 57 ARG B O 1
ATOM 4259 N N . ARG B 1 58 ? 48.656 52.969 24.484 1 91.69 58 ARG B N 1
ATOM 4260 C CA . ARG B 1 58 ? 48.5 54.344 24.062 1 91.69 58 ARG B CA 1
ATOM 4261 C C . ARG B 1 58 ? 48.156 54.438 22.578 1 91.69 58 ARG B C 1
ATOM 4263 O O . ARG B 1 58 ? 47.375 55.312 22.156 1 91.69 58 ARG B O 1
ATOM 4270 N N . GLU B 1 59 ? 48.625 53.469 21.844 1 92.25 59 GLU B N 1
ATOM 4271 C CA . GLU B 1 59 ? 48.375 53.438 20.406 1 92.25 59 GLU B CA 1
ATOM 4272 C C . GLU B 1 59 ? 47.125 52.656 20.078 1 92.25 59 GLU B C 1
ATOM 4274 O O . GLU B 1 59 ? 46.75 52.531 18.906 1 92.25 59 GLU B O 1
ATOM 4279 N N . ASN B 1 60 ? 46.469 52.188 21.016 1 91.69 60 ASN B N 1
ATOM 4280 C CA . ASN B 1 60 ? 45.219 51.406 20.891 1 91.69 60 ASN B CA 1
ATOM 4281 C C . ASN B 1 60 ? 45.406 50.188 19.984 1 91.69 60 ASN B C 1
ATOM 4283 O O . ASN B 1 60 ? 44.562 49.938 19.125 1 91.69 60 ASN B O 1
ATOM 4287 N N . LEU B 1 61 ? 46.562 49.5 20.125 1 92.12 61 LEU B N 1
ATOM 4288 C CA . LEU B 1 61 ? 46.812 48.281 19.344 1 92.12 61 LEU B CA 1
ATOM 4289 C C . LEU B 1 61 ? 45.938 47.125 19.844 1 92.12 61 LEU B C 1
ATOM 4291 O O . LEU B 1 61 ? 45.688 47.031 21.047 1 92.12 61 LEU B O 1
ATOM 4295 N N . PRO B 1 62 ? 45.438 46.281 18.906 1 93.31 62 PRO B N 1
ATOM 4296 C CA . PRO B 1 62 ? 44.594 45.156 19.312 1 93.31 62 PRO B CA 1
ATOM 4297 C C . PRO B 1 62 ? 45.344 44.062 20.062 1 93.31 62 PRO B C 1
ATOM 4299 O O . PRO B 1 62 ? 46.5 43.781 19.734 1 93.31 62 PRO B O 1
ATOM 4302 N N . ALA B 1 63 ? 44.688 43.469 21.031 1 93.25 63 ALA B N 1
ATOM 4303 C CA . ALA B 1 63 ? 45.25 42.375 21.812 1 93.25 63 ALA B CA 1
ATOM 4304 C C . ALA B 1 63 ? 45.031 41.031 21.141 1 93.25 63 ALA B C 1
ATOM 4306 O O . ALA B 1 63 ? 45.656 40.031 21.469 1 93.25 63 ALA B O 1
ATOM 4307 N N . TYR B 1 64 ? 44.031 41 20.328 1 94.56 64 TYR B N 1
ATOM 4308 C CA . TYR B 1 64 ? 43.688 39.781 19.609 1 94.56 64 TYR B CA 1
ATOM 4309 C C . TYR B 1 64 ? 43.688 40.031 18.094 1 94.56 64 TYR B C 1
ATOM 4311 O O . TYR B 1 64 ? 43.312 41.094 17.641 1 94.56 64 TYR B O 1
ATOM 4319 N N . HIS B 1 65 ? 44.062 39.031 17.359 1 93.62 65 HIS B N 1
ATOM 4320 C CA . HIS B 1 65 ? 44.125 39.094 15.898 1 93.62 65 HIS B CA 1
ATOM 4321 C C . HIS B 1 65 ? 43.594 37.812 15.258 1 93.62 65 HIS B C 1
ATOM 4323 O O . HIS B 1 65 ? 44.125 36.75 15.523 1 93.62 65 HIS B O 1
ATOM 4329 N N . PHE B 1 66 ? 42.5 37.969 14.539 1 93.94 66 PHE B N 1
ATOM 4330 C CA . PHE B 1 66 ? 41.938 36.844 13.82 1 93.94 66 PHE B CA 1
ATOM 4331 C C . PHE B 1 66 ? 41.938 37.094 12.312 1 93.94 66 PHE B C 1
ATOM 4333 O O . PHE B 1 66 ? 41.656 38.219 11.867 1 93.94 66 PHE B O 1
ATOM 4340 N N . GLU B 1 67 ? 42.25 36.125 11.523 1 91.06 67 GLU B N 1
ATOM 4341 C CA . GLU B 1 67 ? 42.188 36.156 10.07 1 91.06 67 GLU B CA 1
ATOM 4342 C C . GLU B 1 67 ? 41.312 35.062 9.508 1 91.06 67 GLU B C 1
ATOM 4344 O O . GLU B 1 67 ? 41.406 33.906 9.922 1 91.06 67 GLU B O 1
ATOM 4349 N N . PHE B 1 68 ? 40.438 35.531 8.594 1 89.75 68 PHE B N 1
ATOM 4350 C CA . PHE B 1 68 ? 39.531 34.562 7.969 1 89.75 68 PHE B CA 1
ATOM 4351 C C . PHE B 1 68 ? 40.188 33.906 6.754 1 89.75 68 PHE B C 1
ATOM 4353 O O . PHE B 1 68 ? 40.656 34.625 5.859 1 89.75 68 PHE B O 1
ATOM 4360 N N . ARG B 1 69 ? 40.219 32.531 6.793 1 84 69 ARG B N 1
ATOM 4361 C CA . ARG B 1 69 ? 40.75 31.781 5.668 1 84 69 ARG B CA 1
ATOM 4362 C C . ARG B 1 69 ? 39.594 31.078 4.914 1 84 69 ARG B C 1
ATOM 4364 O O . ARG B 1 69 ? 38.906 30.25 5.48 1 84 69 ARG B O 1
ATOM 4371 N N . ARG B 1 70 ? 39.5 31.453 3.695 1 80 70 ARG B N 1
ATOM 4372 C CA . ARG B 1 70 ? 38.469 30.844 2.871 1 80 70 ARG B CA 1
ATOM 4373 C C . ARG B 1 70 ? 38.812 29.391 2.555 1 80 70 ARG B C 1
ATOM 4375 O O . ARG B 1 70 ? 39.969 29.062 2.301 1 80 70 ARG B O 1
ATOM 4382 N N . GLY B 1 71 ? 37.812 28.578 2.695 1 74.81 71 GLY B N 1
ATOM 4383 C CA . GLY B 1 71 ? 38.031 27.172 2.404 1 74.81 71 GLY B CA 1
ATOM 4384 C C . GLY B 1 71 ? 38.219 26.891 0.923 1 74.81 71 GLY B C 1
ATOM 4385 O O . GLY B 1 71 ? 37.781 27.688 0.081 1 74.81 71 GLY B O 1
ATOM 4386 N N . PRO B 1 72 ? 38.906 25.688 0.689 1 72.12 72 PRO B N 1
ATOM 4387 C CA . PRO B 1 72 ? 39.031 25.297 -0.716 1 72.12 72 PRO B CA 1
ATOM 4388 C C . PRO B 1 72 ? 37.719 24.766 -1.287 1 72.12 72 PRO B C 1
ATOM 4390 O O . PRO B 1 72 ? 36.844 24.312 -0.536 1 72.12 72 PRO B O 1
ATOM 4393 N N . ASP B 1 73 ? 37.531 24.797 -2.615 1 62.97 73 ASP B N 1
ATOM 4394 C CA . ASP B 1 73 ? 36.5 24.109 -3.408 1 62.97 73 ASP B CA 1
ATOM 4395 C C . ASP B 1 73 ? 35.094 24.391 -2.875 1 62.97 73 ASP B C 1
ATOM 4397 O O . ASP B 1 73 ? 34.281 23.469 -2.723 1 62.97 73 ASP B O 1
ATOM 4401 N N . GLY B 1 74 ? 34.844 25.672 -2.355 1 64.69 74 GLY B N 1
ATOM 4402 C CA . GLY B 1 74 ? 33.469 25.953 -2.004 1 64.69 74 GLY B CA 1
ATOM 4403 C C . GLY B 1 74 ? 33.188 25.859 -0.514 1 64.69 74 GLY B C 1
ATOM 4404 O O . GLY B 1 74 ? 32.094 26.172 -0.053 1 64.69 74 GLY B O 1
ATOM 4405 N N . GLU B 1 75 ? 34.125 25.359 0.206 1 74.31 75 GLU B N 1
ATOM 4406 C CA . GLU B 1 75 ? 33.969 25.312 1.656 1 74.31 75 GLU B CA 1
ATOM 4407 C C . GLU B 1 75 ? 34.031 26.719 2.258 1 74.31 75 GLU B C 1
ATOM 4409 O O . GLU B 1 75 ? 34.656 27.609 1.71 1 74.31 75 GLU B O 1
ATOM 4414 N N . PHE B 1 76 ? 33.219 27.047 3.244 1 77.62 76 PHE B N 1
ATOM 4415 C CA . PHE B 1 76 ? 33.031 28.375 3.814 1 77.62 76 PHE B CA 1
ATOM 4416 C C . PHE B 1 76 ? 34.344 28.922 4.34 1 77.62 76 PHE B C 1
ATOM 4418 O O . PHE B 1 76 ? 34.719 30.078 4.055 1 77.62 76 PHE B O 1
ATOM 4425 N N . GLY B 1 77 ? 35.188 28.312 5.078 1 82.25 77 GLY B N 1
ATOM 4426 C CA . GLY B 1 77 ? 36.438 28.766 5.652 1 82.25 77 GLY B CA 1
ATOM 4427 C C . GLY B 1 77 ? 36.438 28.781 7.168 1 82.25 77 GLY B C 1
ATOM 4428 O O . GLY B 1 77 ? 35.469 28.297 7.793 1 82.25 77 GLY B O 1
ATOM 4429 N N . GLU B 1 78 ? 37.594 29.219 7.688 1 87.56 78 GLU B N 1
ATOM 4430 C CA . GLU B 1 78 ? 37.719 29.25 9.141 1 87.56 78 GLU B CA 1
ATOM 4431 C C . GLU B 1 78 ? 38.625 30.406 9.586 1 87.56 78 GLU B C 1
ATOM 4433 O O . GLU B 1 78 ? 39.375 30.953 8.789 1 87.56 78 GLU B O 1
ATOM 4438 N N . PHE B 1 79 ? 38.375 30.828 10.781 1 91.12 79 PHE B N 1
ATOM 4439 C CA . PHE B 1 79 ? 39.219 31.859 11.375 1 91.12 79 PHE B CA 1
ATOM 4440 C C . PHE B 1 79 ? 40.469 31.266 11.961 1 91.12 79 PHE B C 1
ATOM 4442 O O . PHE B 1 79 ? 40.438 30.188 12.562 1 91.12 79 PHE B O 1
ATOM 4449 N N . ILE B 1 80 ? 41.562 31.984 11.695 1 89.75 80 ILE B N 1
ATOM 4450 C CA . ILE B 1 80 ? 42.844 31.625 12.297 1 89.75 80 ILE B CA 1
ATOM 4451 C C . ILE B 1 80 ? 43.312 32.75 13.227 1 89.75 80 ILE B C 1
ATOM 4453 O O . ILE B 1 80 ? 43.344 33.906 12.836 1 89.75 80 ILE B O 1
ATOM 4457 N N . ARG B 1 81 ? 43.656 32.406 14.414 1 91.81 81 ARG B N 1
ATOM 4458 C CA . ARG B 1 81 ? 44.125 33.375 15.383 1 91.81 81 ARG B CA 1
ATOM 4459 C C . ARG B 1 81 ? 45.625 33.562 15.305 1 91.81 81 ARG B C 1
ATOM 4461 O O . ARG B 1 81 ? 46.375 32.562 15.336 1 91.81 81 ARG B O 1
ATOM 4468 N N . ALA B 1 82 ? 46 34.75 15.125 1 89.5 82 ALA B N 1
ATOM 4469 C CA . ALA B 1 82 ? 47.438 35.062 15.141 1 89.5 82 ALA B CA 1
ATOM 4470 C C . ALA B 1 82 ? 47.906 35.406 16.547 1 89.5 82 ALA B C 1
ATOM 4472 O O . ALA B 1 82 ? 47.156 36 17.344 1 89.5 82 ALA B O 1
ATOM 4473 N N . ASP B 1 83 ? 49.188 35.125 16.828 1 89.06 83 ASP B N 1
ATOM 4474 C CA . ASP B 1 83 ? 49.719 35.438 18.141 1 89.06 83 ASP B CA 1
ATOM 4475 C C . ASP B 1 83 ? 50.281 36.875 18.156 1 89.06 83 ASP B C 1
ATOM 4477 O O . ASP B 1 83 ? 50.969 37.281 17.219 1 89.06 83 ASP B O 1
ATOM 4481 N N . ILE B 1 84 ? 49.875 37.531 19.188 1 89.44 84 ILE B N 1
ATOM 4482 C CA . ILE B 1 84 ? 50.312 38.906 19.359 1 89.44 84 ILE B CA 1
ATOM 4483 C C . ILE B 1 84 ? 51.188 39.031 20.609 1 89.44 84 ILE B C 1
ATOM 4485 O O . ILE B 1 84 ? 50.906 38.406 21.641 1 89.44 84 ILE B O 1
ATOM 4489 N N . ASN B 1 85 ? 52.219 39.781 20.5 1 88.56 85 ASN B N 1
ATOM 4490 C CA . ASN B 1 85 ? 53.125 39.938 21.656 1 88.56 85 ASN B CA 1
ATOM 4491 C C . ASN B 1 85 ? 52.719 41.156 22.469 1 88.56 85 ASN B C 1
ATOM 4493 O O . ASN B 1 85 ? 51.719 41.812 22.188 1 88.56 85 ASN B O 1
ATOM 4497 N N . GLU B 1 86 ? 53.469 41.469 23.531 1 89.81 86 GLU B N 1
ATOM 4498 C CA . GLU B 1 86 ? 53.125 42.531 24.484 1 89.81 86 GLU B CA 1
ATOM 4499 C C . GLU B 1 86 ? 53.219 43.906 23.828 1 89.81 86 GLU B C 1
ATOM 4501 O O . GLU B 1 86 ? 52.625 44.875 24.312 1 89.81 86 GLU B O 1
ATOM 4506 N N . SER B 1 87 ? 54 43.969 22.688 1 90.38 87 SER B N 1
ATOM 4507 C CA . SER B 1 87 ? 54.125 45.219 21.984 1 90.38 87 SER B CA 1
ATOM 4508 C C . SER B 1 87 ? 53 45.406 20.953 1 90.38 87 SER B C 1
ATOM 4510 O O . SER B 1 87 ? 52.938 46.406 20.25 1 90.38 87 SER B O 1
ATOM 4512 N N . GLY B 1 88 ? 52.125 44.375 20.844 1 86.88 88 GLY B N 1
ATOM 4513 C CA . GLY B 1 88 ? 50.969 44.469 19.953 1 86.88 88 GLY B CA 1
ATOM 4514 C C . GLY B 1 88 ? 51.281 44 18.547 1 86.88 88 GLY B C 1
ATOM 4515 O O . GLY B 1 88 ? 50.469 44.219 17.641 1 86.88 88 GLY B O 1
ATOM 4516 N N . HIS B 1 89 ? 52.469 43.438 18.344 1 87.69 89 HIS B N 1
ATOM 4517 C CA . HIS B 1 89 ? 52.844 42.969 17.016 1 87.69 89 HIS B CA 1
ATOM 4518 C C . HIS B 1 89 ? 52.594 41.469 16.859 1 87.69 89 HIS B C 1
ATOM 4520 O O . HIS B 1 89 ? 52.656 40.719 17.828 1 87.69 89 HIS B O 1
ATOM 4526 N N . ILE B 1 90 ? 52.312 41.062 15.578 1 87.75 90 ILE B N 1
ATOM 4527 C CA . ILE B 1 90 ? 52.031 39.688 15.258 1 87.75 90 ILE B CA 1
ATOM 4528 C C . ILE B 1 90 ? 53.312 38.875 15.297 1 87.75 90 ILE B C 1
ATOM 4530 O O . ILE B 1 90 ? 54.344 39.25 14.695 1 87.75 90 ILE B O 1
ATOM 4534 N N . VAL B 1 91 ? 53.469 37.844 16.062 1 82.75 91 VAL B N 1
ATOM 4535 C CA . VAL B 1 91 ? 54.656 37 16.172 1 82.75 91 VAL B CA 1
ATOM 4536 C C . VAL B 1 91 ? 54.5 35.812 15.227 1 82.75 91 VAL B C 1
ATOM 4538 O O . VAL B 1 91 ? 55.469 35.438 14.539 1 82.75 91 VAL B O 1
ATOM 4541 N N . THR B 1 92 ? 53.469 35.188 15.156 1 71.62 92 THR B N 1
ATOM 4542 C CA . THR B 1 92 ? 53.25 34.031 14.273 1 71.62 92 THR B CA 1
ATOM 4543 C C . THR B 1 92 ? 52.156 34.375 13.25 1 71.62 92 THR B C 1
ATOM 4545 O O . THR B 1 92 ? 51 34.625 13.617 1 71.62 92 THR B O 1
ATOM 4548 N N . ALA B 1 93 ? 52.688 34.906 11.984 1 61 93 ALA B N 1
ATOM 4549 C CA . ALA B 1 93 ? 51.688 35.25 10.961 1 61 93 ALA B CA 1
ATOM 4550 C C . ALA B 1 93 ? 51 34 10.422 1 61 93 ALA B C 1
ATOM 4552 O O . ALA B 1 93 ? 51.625 32.938 10.344 1 61 93 ALA B O 1
ATOM 4553 N N . ALA B 1 94 ? 49.719 33.938 10.422 1 58.75 94 ALA B N 1
ATOM 4554 C CA . ALA B 1 94 ? 49.031 32.875 9.742 1 58.75 94 ALA B CA 1
ATOM 4555 C C . ALA B 1 94 ? 49.375 32.812 8.266 1 58.75 94 ALA B C 1
ATOM 4557 O O . ALA B 1 94 ? 49.375 33.844 7.574 1 58.75 94 ALA B O 1
ATOM 4558 N N . ASN B 1 95 ? 50.531 32.375 7.777 1 55.12 95 ASN B N 1
ATOM 4559 C CA . ASN B 1 95 ? 50.969 32.25 6.395 1 55.12 95 ASN B CA 1
ATOM 4560 C C . ASN B 1 95 ? 49.812 32.062 5.438 1 55.12 95 ASN B C 1
ATOM 4562 O O . ASN B 1 95 ? 49.719 31.016 4.773 1 55.12 95 ASN B O 1
ATOM 4566 N N . ILE B 1 96 ? 48.688 32.719 5.629 1 59.38 96 ILE B N 1
ATOM 4567 C CA . ILE B 1 96 ? 47.594 32.406 4.738 1 59.38 96 ILE B CA 1
ATOM 4568 C C . ILE B 1 96 ? 47.438 33.5 3.695 1 59.38 96 ILE B C 1
ATOM 4570 O O . ILE B 1 96 ? 47.344 34.688 4.039 1 59.38 96 ILE B O 1
ATOM 4574 N N . PRO B 1 97 ? 47.688 33.219 2.428 1 55.06 97 PRO B N 1
ATOM 4575 C CA . PRO B 1 97 ? 47.375 34.25 1.41 1 55.06 97 PRO B CA 1
ATOM 4576 C C . PRO B 1 97 ? 46 34.844 1.552 1 55.06 97 PRO B C 1
ATOM 4578 O O . PRO B 1 97 ? 45 34.094 1.606 1 55.06 97 PRO B O 1
ATOM 4581 N N . LEU B 1 98 ? 45.844 36 2.1 1 54 98 LEU B N 1
ATOM 4582 C CA . LEU B 1 98 ? 44.562 36.688 2.127 1 54 98 LEU B CA 1
ATOM 4583 C C . LEU B 1 98 ? 43.969 36.812 0.725 1 54 98 LEU B C 1
ATOM 4585 O O . LEU B 1 98 ? 44.688 37.062 -0.241 1 54 98 LEU B O 1
ATOM 4589 N N . MET B 1 99 ? 42.906 36.188 0.395 1 52.88 99 MET B N 1
ATOM 4590 C CA . MET B 1 99 ? 42.281 36.188 -0.923 1 52.88 99 MET B CA 1
ATOM 4591 C C . MET B 1 99 ? 41.906 37.625 -1.336 1 52.88 99 MET B C 1
ATOM 4593 O O . MET B 1 99 ? 41.375 38.375 -0.526 1 52.88 99 MET B O 1
ATOM 4597 N N . PRO B 1 100 ? 42.312 38.125 -2.475 1 50.38 100 PRO B N 1
ATOM 4598 C CA . PRO B 1 100 ? 41.812 39.375 -2.994 1 50.38 100 PRO B CA 1
ATOM 4599 C C . PRO B 1 100 ? 40.281 39.438 -3.049 1 50.38 100 PRO B C 1
ATOM 4601 O O . PRO B 1 100 ? 39.625 38.406 -3.133 1 50.38 100 PRO B O 1
ATOM 4604 N N . ASP B 1 101 ? 39.688 40.562 -2.498 1 50.81 101 ASP B N 1
ATOM 4605 C CA . ASP B 1 101 ? 38.25 40.812 -2.635 1 50.81 101 ASP B CA 1
ATOM 4606 C C . ASP B 1 101 ? 37.75 40.469 -4.043 1 50.81 101 ASP B C 1
ATOM 4608 O O . ASP B 1 101 ? 37.906 41.281 -4.961 1 50.81 101 ASP B O 1
ATOM 4612 N N . LEU B 1 102 ? 38.125 39.375 -4.609 1 43.28 102 LEU B N 1
ATOM 4613 C CA . LEU B 1 102 ? 37.688 39.156 -5.977 1 43.28 102 LEU B CA 1
ATOM 4614 C C . LEU B 1 102 ? 36.188 39.188 -6.082 1 43.28 102 LEU B C 1
ATOM 4616 O O . LEU B 1 102 ? 35.469 38.438 -5.406 1 43.28 102 LEU B O 1
ATOM 4620 N N . ASP B 1 103 ? 35.594 40.406 -6.219 1 43.06 103 ASP B N 1
ATOM 4621 C CA . ASP B 1 103 ? 34.219 40.438 -6.762 1 43.06 103 ASP B CA 1
ATOM 4622 C C . ASP B 1 103 ? 34.094 39.5 -7.938 1 43.06 103 ASP B C 1
ATOM 4624 O O . ASP B 1 103 ? 34.406 39.844 -9.07 1 43.06 103 ASP B O 1
ATOM 4628 N N . ASN B 1 104 ? 34.5 38.312 -7.871 1 38.41 104 ASN B N 1
ATOM 4629 C CA . ASN B 1 104 ? 34.375 37.562 -9.109 1 38.41 104 ASN B CA 1
ATOM 4630 C C . ASN B 1 104 ? 32.969 37.594 -9.641 1 38.41 104 ASN B C 1
ATOM 4632 O O . ASN B 1 104 ? 32.031 37.25 -8.93 1 38.41 104 ASN B O 1
ATOM 4636 N N . GLY B 1 105 ? 32.406 38.469 -10.508 1 38.59 105 GLY B N 1
ATOM 4637 C CA . GLY B 1 105 ? 31.312 38.719 -11.414 1 38.59 105 GLY B CA 1
ATOM 4638 C C . GLY B 1 105 ? 30.141 37.781 -11.18 1 38.59 105 GLY B C 1
ATOM 4639 O O . GLY B 1 105 ? 29.062 37.969 -11.742 1 38.59 105 GLY B O 1
ATOM 4640 N N . ASN B 1 106 ? 30.312 36.406 -11.234 1 41.97 106 ASN B N 1
ATOM 4641 C CA . ASN B 1 106 ? 29.109 35.594 -11.461 1 41.97 106 ASN B CA 1
ATOM 4642 C C . ASN B 1 106 ? 28.125 35.75 -10.305 1 41.97 106 ASN B C 1
ATOM 4644 O O . ASN B 1 106 ? 26.953 36.094 -10.523 1 41.97 106 ASN B O 1
ATOM 4648 N N . THR B 1 107 ? 28.047 34.688 -9.281 1 48.19 107 THR B N 1
ATOM 4649 C CA . THR B 1 107 ? 27.047 34.688 -8.234 1 48.19 107 THR B CA 1
ATOM 4650 C C . THR B 1 107 ? 27.453 35.625 -7.086 1 48.19 107 THR B C 1
ATOM 4652 O O . THR B 1 107 ? 28.562 35.5 -6.566 1 48.19 107 THR B O 1
ATOM 4655 N N . PRO B 1 108 ? 27.031 36.875 -6.977 1 52.84 108 PRO B N 1
ATOM 4656 C CA . PRO B 1 108 ? 27.422 37.844 -5.957 1 52.84 108 PRO B CA 1
ATOM 4657 C C . PRO B 1 108 ? 27.781 37.188 -4.625 1 52.84 108 PRO B C 1
ATOM 4659 O O . PRO B 1 108 ? 26.969 36.5 -4.035 1 52.84 108 PRO B O 1
ATOM 4662 N N . ASP B 1 109 ? 29 36.75 -4.457 1 64.38 109 ASP B N 1
ATOM 4663 C CA . ASP B 1 109 ? 29.516 36.281 -3.18 1 64.38 109 ASP B CA 1
ATOM 4664 C C . ASP B 1 109 ? 29.25 37.281 -2.064 1 64.38 109 ASP B C 1
ATOM 4666 O O . ASP B 1 109 ? 29.891 38.344 -2.014 1 64.38 109 ASP B O 1
ATOM 4670 N N . ASN B 1 110 ? 28.109 37.219 -1.43 1 77 110 ASN B N 1
ATOM 4671 C CA . ASN B 1 110 ? 27.688 38.094 -0.362 1 77 110 ASN B CA 1
ATOM 4672 C C . ASN B 1 110 ? 28.406 37.812 0.948 1 77 110 ASN B C 1
ATOM 4674 O O . ASN B 1 110 ? 28.078 38.375 1.988 1 77 110 ASN B O 1
ATOM 4678 N N . THR B 1 111 ? 29.469 37.031 0.833 1 80.81 111 THR B N 1
ATOM 4679 C CA . THR B 1 111 ? 30.094 36.625 2.084 1 80.81 111 THR B CA 1
ATOM 4680 C C . THR B 1 111 ? 30.703 37.812 2.809 1 80.81 111 THR B C 1
ATOM 4682 O O . THR B 1 111 ? 30.531 37.969 4.02 1 80.81 111 THR B O 1
ATOM 4685 N N . ASN B 1 112 ? 31.391 38.625 2.096 1 84.12 112 ASN B N 1
ATOM 4686 C CA . ASN B 1 112 ? 32.031 39.781 2.721 1 84.12 112 ASN B CA 1
ATOM 4687 C C . ASN B 1 112 ? 30.984 40.75 3.307 1 84.12 112 ASN B C 1
ATOM 4689 O O . ASN B 1 112 ? 31.141 41.219 4.438 1 84.12 112 ASN B O 1
ATOM 4693 N N . ARG B 1 113 ? 30.016 40.938 2.541 1 89.5 113 ARG B N 1
ATOM 4694 C CA . ARG B 1 113 ? 28.938 41.781 3.018 1 89.5 113 ARG B CA 1
ATOM 4695 C C . ARG B 1 113 ? 28.25 41.188 4.227 1 89.5 113 ARG B C 1
ATOM 4697 O O . ARG B 1 113 ? 27.812 41.906 5.133 1 89.5 113 ARG B O 1
ATOM 4704 N N . ALA B 1 114 ? 28.172 39.906 4.211 1 93.38 114 ALA B N 1
ATOM 4705 C CA . ALA B 1 114 ? 27.5 39.188 5.289 1 93.38 114 ALA B CA 1
ATOM 4706 C C . ALA B 1 114 ? 28.219 39.375 6.617 1 93.38 114 ALA B C 1
ATOM 4708 O O . ALA B 1 114 ? 27.594 39.469 7.672 1 93.38 114 ALA B O 1
ATOM 4709 N N . TRP B 1 115 ? 29.578 39.469 6.547 1 93.5 115 TRP B N 1
ATOM 4710 C CA . TRP B 1 115 ? 30.328 39.75 7.77 1 93.5 115 TRP B CA 1
ATOM 4711 C C . TRP B 1 115 ? 30 41.125 8.305 1 93.5 115 TRP B C 1
ATOM 4713 O O . TRP B 1 115 ? 29.875 41.312 9.516 1 93.5 115 TRP B O 1
ATOM 4723 N N . ASP B 1 116 ? 29.828 42.062 7.371 1 93.38 116 ASP B N 1
ATOM 4724 C CA . ASP B 1 116 ? 29.422 43.406 7.766 1 93.38 116 ASP B CA 1
ATOM 4725 C C . ASP B 1 116 ? 28.062 43.375 8.477 1 93.38 116 ASP B C 1
ATOM 4727 O O . ASP B 1 116 ? 27.891 44.031 9.508 1 93.38 116 ASP B O 1
ATOM 4731 N N . TRP B 1 117 ? 27.172 42.688 7.895 1 94.94 117 TRP B N 1
ATOM 4732 C CA . TRP B 1 117 ? 25.828 42.562 8.477 1 94.94 117 TRP B CA 1
ATOM 4733 C C . TRP B 1 117 ? 25.891 41.938 9.859 1 94.94 117 TRP B C 1
ATOM 4735 O O . TRP B 1 117 ? 25.281 42.438 10.812 1 94.94 117 TRP B O 1
ATOM 4745 N N . LEU B 1 118 ? 26.641 40.844 9.945 1 96 118 LEU B N 1
ATOM 4746 C CA . LEU B 1 118 ? 26.703 40.062 11.188 1 96 118 LEU B CA 1
ATOM 4747 C C . LEU B 1 118 ? 27.281 40.906 12.32 1 96 118 LEU B C 1
ATOM 4749 O O . LEU B 1 118 ? 26.672 41.031 13.383 1 96 118 LEU B O 1
ATOM 4753 N N . PHE B 1 119 ? 28.453 41.438 12.109 1 95.94 119 PHE B N 1
ATOM 4754 C CA . PHE B 1 119 ? 29.062 42.25 13.148 1 95.94 119 PHE B CA 1
ATOM 4755 C C . PHE B 1 119 ? 28.234 43.5 13.414 1 95.94 119 PHE B C 1
ATOM 4757 O O . PHE B 1 119 ? 28.203 44 14.539 1 95.94 119 PHE B O 1
ATOM 4764 N N . GLY B 1 120 ? 27.641 44 12.32 1 95 120 GLY B N 1
ATOM 4765 C CA . GLY B 1 120 ? 26.719 45.094 12.523 1 95 120 GLY B CA 1
ATOM 4766 C C . GLY B 1 120 ? 25.609 44.781 13.523 1 95 120 GLY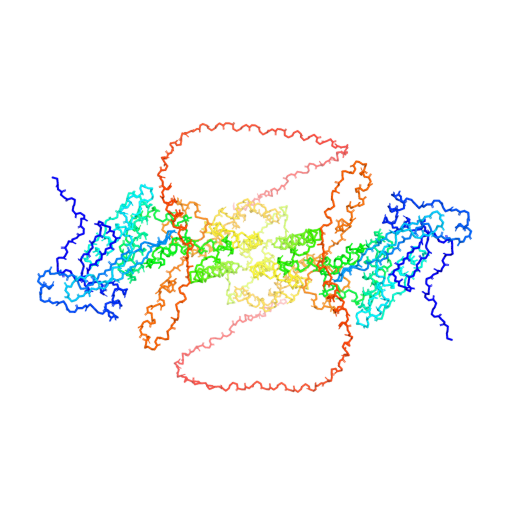 B C 1
ATOM 4767 O O . GLY B 1 120 ? 25.297 45.594 14.383 1 95 120 GLY B O 1
ATOM 4768 N N . VAL B 1 121 ? 25.078 43.625 13.469 1 95.38 121 VAL B N 1
ATOM 4769 C CA . VAL B 1 121 ? 24.016 43.156 14.367 1 95.38 121 VAL B CA 1
ATOM 4770 C C . VAL B 1 121 ? 24.531 43.156 15.805 1 95.38 121 VAL B C 1
ATOM 4772 O O . VAL B 1 121 ? 23.781 43.5 16.734 1 95.38 121 VAL B O 1
ATOM 4775 N N . PHE B 1 122 ? 25.812 42.844 15.992 1 95.5 122 PHE B N 1
ATOM 4776 C CA . PHE B 1 122 ? 26.391 42.844 17.328 1 95.5 122 PHE B CA 1
ATOM 4777 C C . PHE B 1 122 ? 26.359 44.25 17.938 1 95.5 122 PHE B C 1
ATOM 4779 O O . PHE B 1 122 ? 26.375 44.375 19.172 1 95.5 122 PHE B O 1
ATOM 4786 N N . TYR B 1 123 ? 26.422 45.156 17.094 1 95.12 123 TYR B N 1
ATOM 4787 C CA . TYR B 1 123 ? 26.438 46.562 17.562 1 95.12 123 TYR B CA 1
ATOM 4788 C C . TYR B 1 123 ? 25.109 47.25 17.297 1 95.12 123 TYR B C 1
ATOM 4790 O O . TYR B 1 123 ? 25.047 48.469 17.109 1 95.12 123 TYR B O 1
ATOM 4798 N N . ASN B 1 124 ? 24.047 46.531 17.094 1 92.25 124 ASN B N 1
ATOM 4799 C CA . ASN B 1 124 ? 22.656 46.969 17 1 92.25 124 ASN B CA 1
ATOM 4800 C C . ASN B 1 124 ? 22.406 47.719 15.711 1 92.25 124 ASN B C 1
ATOM 4802 O O . ASN B 1 124 ? 21.656 48.719 15.711 1 92.25 124 ASN B O 1
ATOM 4806 N N . ARG B 1 125 ? 23.094 47.344 14.703 1 91.81 125 ARG B N 1
ATOM 4807 C CA . ARG B 1 125 ? 22.828 47.844 13.359 1 91.81 125 ARG B CA 1
ATOM 4808 C C . ARG B 1 125 ? 22.094 46.844 12.516 1 91.81 125 ARG B C 1
ATOM 4810 O O . ARG B 1 125 ? 22.625 45.75 12.219 1 91.81 125 ARG B O 1
ATOM 4817 N N . GLU B 1 126 ? 20.969 47.25 12.102 1 88.69 126 GLU B N 1
ATOM 4818 C CA . GLU B 1 126 ? 20.156 46.312 11.328 1 88.69 126 GLU B CA 1
ATOM 4819 C C . GLU B 1 126 ? 20.641 46.25 9.875 1 88.69 126 GLU B C 1
ATOM 4821 O O . GLU B 1 126 ? 20.859 47.281 9.234 1 88.69 126 GLU B O 1
ATOM 4826 N N . PRO B 1 127 ? 20.719 45 9.453 1 92.06 127 PRO B N 1
ATOM 4827 C CA . PRO B 1 127 ? 21.156 44.844 8.055 1 92.06 127 PRO B CA 1
ATOM 4828 C C . PRO B 1 127 ? 20.078 45.281 7.062 1 92.06 127 PRO B C 1
ATOM 4830 O O . PRO B 1 127 ? 18.875 45.125 7.328 1 92.06 127 PRO B O 1
ATOM 4833 N N . ILE B 1 128 ? 20.547 45.812 6.008 1 89.81 128 ILE B N 1
ATOM 4834 C CA . ILE B 1 128 ? 19.688 46.156 4.891 1 89.81 128 ILE B CA 1
ATOM 4835 C C . ILE B 1 128 ? 19.953 45.219 3.719 1 89.81 128 ILE B C 1
ATOM 4837 O O . ILE B 1 128 ? 20.984 45.344 3.049 1 89.81 128 ILE B O 1
ATOM 4841 N N . PHE B 1 129 ? 19 44.344 3.527 1 91.44 129 PHE B N 1
ATOM 4842 C CA . PHE B 1 129 ? 19.156 43.375 2.463 1 91.44 129 PHE B CA 1
ATOM 4843 C C . PHE B 1 129 ? 18.609 43.906 1.145 1 91.44 129 PHE B C 1
ATOM 4845 O O . PHE B 1 129 ? 17.703 44.719 1.136 1 91.44 129 PHE B O 1
ATOM 4852 N N . ASP B 1 130 ? 19.25 43.438 0.115 1 89.31 130 ASP B N 1
ATOM 4853 C CA . ASP B 1 130 ? 18.641 43.656 -1.198 1 89.31 130 ASP B CA 1
ATOM 4854 C C . ASP B 1 130 ? 17.328 42.875 -1.338 1 89.31 130 ASP B C 1
ATOM 4856 O O . ASP B 1 130 ? 17.328 41.656 -1.451 1 89.31 130 ASP B O 1
ATOM 4860 N N . ASP B 1 131 ? 16.203 43.594 -1.34 1 87 131 ASP B N 1
ATOM 4861 C CA . ASP B 1 131 ? 14.906 42.938 -1.322 1 87 131 ASP B CA 1
ATOM 4862 C C . ASP B 1 131 ? 14.203 43.094 -2.668 1 87 131 ASP B C 1
ATOM 4864 O O . ASP B 1 131 ? 12.969 43.094 -2.732 1 87 131 ASP B O 1
ATOM 4868 N N . THR B 1 132 ? 14.992 43.219 -3.738 1 90.12 132 THR B N 1
ATOM 4869 C CA . THR B 1 132 ? 14.445 43.375 -5.082 1 90.12 132 THR B CA 1
ATOM 4870 C C . THR B 1 132 ? 13.648 42.125 -5.473 1 90.12 132 THR B C 1
ATOM 4872 O O . THR B 1 132 ? 12.633 42.219 -6.164 1 90.12 132 THR B O 1
ATOM 4875 N N . SER B 1 133 ? 14.133 41.031 -5.039 1 90.62 133 SER B N 1
ATOM 4876 C CA . SER B 1 133 ? 13.469 39.75 -5.277 1 90.62 133 SER B CA 1
ATOM 4877 C C . SER B 1 133 ? 13.719 38.781 -4.129 1 90.62 133 SER B C 1
ATOM 4879 O O . SER B 1 133 ? 14.609 38.969 -3.307 1 90.62 133 SER B O 1
ATOM 4881 N N . LEU B 1 134 ? 12.922 37.75 -4.133 1 92.06 134 LEU B N 1
ATOM 4882 C CA . LEU B 1 134 ? 13.133 36.719 -3.111 1 92.06 134 LEU B CA 1
ATOM 4883 C C . LEU B 1 134 ? 14.492 36.062 -3.275 1 92.06 134 LEU B C 1
ATOM 4885 O O . LEU B 1 134 ? 15.156 35.75 -2.287 1 92.06 134 LEU B O 1
ATOM 4889 N N . ALA B 1 135 ? 14.914 35.875 -4.5 1 90.56 135 ALA B N 1
ATOM 4890 C CA . ALA B 1 135 ? 16.203 35.25 -4.777 1 90.56 135 ALA B CA 1
ATOM 4891 C C . ALA B 1 135 ? 17.344 36.062 -4.176 1 90.56 135 ALA B C 1
ATOM 4893 O O . ALA B 1 135 ? 18.266 35.5 -3.584 1 90.56 135 ALA B O 1
ATOM 4894 N N . THR B 1 136 ? 17.234 37.312 -4.309 1 91 136 THR B N 1
ATOM 4895 C CA . THR B 1 136 ? 18.281 38.188 -3.791 1 91 136 THR B CA 1
ATOM 4896 C C . THR B 1 136 ? 18.266 38.188 -2.266 1 91 136 THR B C 1
ATOM 4898 O O . THR B 1 136 ? 19.328 38.156 -1.628 1 91 136 THR B O 1
ATOM 4901 N N . VAL B 1 137 ? 17.078 38.281 -1.729 1 92.88 137 VAL B N 1
ATOM 4902 C CA . VAL B 1 137 ? 16.953 38.25 -0.275 1 92.88 137 VAL B CA 1
ATOM 4903 C C . VAL B 1 137 ? 17.516 36.938 0.259 1 92.88 137 VAL B C 1
ATOM 4905 O O . VAL B 1 137 ? 18.266 36.906 1.229 1 92.88 137 VAL B O 1
ATOM 4908 N N . LEU B 1 138 ? 17.172 35.906 -0.421 1 93.06 138 LEU B N 1
ATOM 4909 C CA . LEU B 1 138 ? 17.609 34.594 -0.002 1 93.06 138 LEU B CA 1
ATOM 4910 C C . LEU B 1 138 ? 19.125 34.469 -0.06 1 93.06 138 LEU B C 1
ATOM 4912 O O . LEU B 1 138 ? 19.75 33.938 0.852 1 93.06 138 LEU B O 1
ATOM 4916 N N . SER B 1 139 ? 19.719 35 -1.068 1 90.62 139 SER B N 1
ATOM 4917 C CA . SER B 1 139 ? 21.172 34.969 -1.188 1 90.62 139 SER B CA 1
ATOM 4918 C C . SER B 1 139 ? 21.828 35.719 -0.03 1 90.62 139 SER B C 1
ATOM 4920 O O . SER B 1 139 ? 22.828 35.25 0.528 1 90.62 139 SER B O 1
ATOM 4922 N N . CYS B 1 140 ? 21.266 36.844 0.324 1 92.5 140 CYS B N 1
ATOM 4923 C CA . CYS B 1 140 ? 21.781 37.625 1.428 1 92.5 140 CYS B CA 1
ATOM 4924 C C . CYS B 1 140 ? 21.641 36.906 2.75 1 92.5 140 CYS B C 1
ATOM 4926 O O . CYS B 1 140 ? 22.609 36.781 3.504 1 92.5 140 CYS B O 1
ATOM 4928 N N . VAL B 1 141 ? 20.469 36.344 2.947 1 93.75 141 VAL B N 1
ATOM 4929 C CA . VAL B 1 141 ? 20.203 35.75 4.258 1 93.75 141 VAL B CA 1
ATOM 4930 C C . VAL B 1 141 ? 20.984 34.469 4.402 1 93.75 141 VAL B C 1
ATOM 4932 O O . VAL B 1 141 ? 21.469 34.125 5.488 1 93.75 141 VAL B O 1
ATOM 4935 N N . VAL B 1 142 ? 21.125 33.75 3.346 1 91.69 142 VAL B N 1
ATOM 4936 C CA . VAL B 1 142 ? 21.891 32.5 3.414 1 91.69 142 VAL B CA 1
ATOM 4937 C C . VAL B 1 142 ? 23.344 32.812 3.738 1 91.69 142 VAL B C 1
ATOM 4939 O O . VAL B 1 142 ? 23.953 32.125 4.562 1 91.69 142 VAL B O 1
ATOM 4942 N N . ALA B 1 143 ? 23.906 33.781 3.109 1 90.75 143 ALA B N 1
ATOM 4943 C CA . ALA B 1 143 ? 25.281 34.188 3.408 1 90.75 143 ALA B CA 1
ATOM 4944 C C . ALA B 1 143 ? 25.422 34.594 4.871 1 90.75 143 ALA B C 1
ATOM 4946 O O . ALA B 1 143 ? 26.391 34.25 5.531 1 90.75 143 ALA B O 1
ATOM 4947 N N . LEU B 1 144 ? 24.469 35.312 5.328 1 94.88 144 LEU B N 1
ATOM 4948 C CA . LEU B 1 144 ? 24.484 35.75 6.719 1 94.88 144 LEU B CA 1
ATOM 4949 C C . LEU B 1 144 ? 24.422 34.562 7.668 1 94.88 144 LEU B C 1
ATOM 4951 O O . LEU B 1 144 ? 25.156 34.531 8.656 1 94.88 144 LEU B O 1
ATOM 4955 N N . ILE B 1 145 ? 23.547 33.625 7.383 1 94.44 145 ILE B N 1
ATOM 4956 C CA . ILE B 1 145 ? 23.391 32.438 8.195 1 94.44 145 ILE B CA 1
ATOM 4957 C C . ILE B 1 145 ? 24.703 31.672 8.242 1 94.44 145 ILE B C 1
ATOM 4959 O O . ILE B 1 145 ? 25.141 31.234 9.312 1 94.44 145 ILE B O 1
ATOM 4963 N N . GLU B 1 146 ? 25.328 31.547 7.176 1 91.19 146 GLU B N 1
ATOM 4964 C CA . GLU B 1 146 ? 26.594 30.812 7.113 1 91.19 146 GLU B CA 1
ATOM 4965 C C . GLU B 1 146 ? 27.656 31.484 7.977 1 91.19 146 GLU B C 1
ATOM 4967 O O . GLU B 1 146 ? 28.391 30.797 8.695 1 91.19 146 GLU B O 1
ATOM 4972 N N . CYS B 1 147 ? 27.75 32.719 7.867 1 94 147 CYS B N 1
ATOM 4973 C CA . CYS B 1 147 ? 28.688 33.469 8.695 1 94 147 CYS B CA 1
ATOM 4974 C C . CYS B 1 147 ? 28.359 33.281 10.18 1 94 147 CYS B C 1
ATOM 4976 O O . CYS B 1 147 ? 29.266 33.062 10.984 1 94 147 CYS B O 1
ATOM 4978 N N . ALA B 1 148 ? 27.125 33.438 10.453 1 96.25 148 ALA B N 1
ATOM 4979 C CA . ALA B 1 148 ? 26.688 33.312 11.844 1 96.25 148 ALA B CA 1
ATOM 4980 C C . ALA B 1 148 ? 26.984 31.922 12.391 1 96.25 148 ALA B C 1
ATOM 4982 O O . ALA B 1 148 ? 27.406 31.766 13.539 1 96.25 148 ALA B O 1
ATOM 4983 N N . GLU B 1 149 ? 26.766 30.938 11.617 1 93.19 149 GLU B N 1
ATOM 4984 C CA . GLU B 1 149 ? 27.016 29.562 12.031 1 93.19 149 GLU B CA 1
ATOM 4985 C C . GLU B 1 149 ? 28.5 29.297 12.211 1 93.19 149 GLU B C 1
ATOM 4987 O O . GLU B 1 149 ? 28.906 28.531 13.094 1 93.19 149 GLU B O 1
ATOM 4992 N N . ALA B 1 150 ? 29.328 29.891 11.438 1 91.69 150 ALA B N 1
ATOM 4993 C CA . ALA B 1 150 ? 30.781 29.688 11.508 1 91.69 150 ALA B CA 1
ATOM 4994 C C . ALA B 1 150 ? 31.328 30.141 12.867 1 91.69 150 ALA B C 1
ATOM 4996 O O . ALA B 1 150 ? 32.312 29.594 13.344 1 91.69 150 ALA B O 1
ATOM 4997 N N . ILE B 1 151 ? 30.672 31.125 13.461 1 95.12 151 ILE B N 1
ATOM 4998 C CA . ILE B 1 151 ? 31.188 31.625 14.734 1 95.12 151 ILE B CA 1
ATOM 4999 C C . ILE B 1 151 ? 30.141 31.391 15.836 1 95.12 151 ILE B C 1
ATOM 5001 O O . ILE B 1 151 ? 30.156 32.094 16.859 1 95.12 151 ILE B O 1
ATOM 5005 N N . ASP B 1 152 ? 29.141 30.547 15.609 1 94.56 152 ASP B N 1
ATOM 5006 C CA . ASP B 1 152 ? 28.141 30.109 16.562 1 94.56 152 ASP B CA 1
ATOM 5007 C C . ASP B 1 152 ? 27.344 31.281 17.109 1 94.56 152 ASP B C 1
ATOM 5009 O O . ASP B 1 152 ? 27.203 31.438 18.328 1 94.56 152 ASP B O 1
ATOM 5013 N N . SER B 1 153 ? 26.859 32.062 16.25 1 96.38 153 SER B N 1
ATOM 5014 C CA . SER B 1 153 ? 26.094 33.25 16.656 1 96.38 153 SER B CA 1
ATOM 5015 C C . SER B 1 153 ? 24.75 33.312 15.938 1 96.38 153 SER B C 1
ATOM 5017 O O . SER B 1 153 ? 24.188 34.375 15.766 1 96.38 153 SER B O 1
ATOM 5019 N N . ILE B 1 154 ? 24.203 32.188 15.57 1 95 154 ILE B N 1
ATOM 5020 C CA . ILE B 1 154 ? 23 32.125 14.75 1 95 154 ILE B CA 1
ATOM 5021 C C . ILE B 1 154 ? 21.812 32.688 15.531 1 95 154 ILE B C 1
ATOM 5023 O O . ILE B 1 154 ? 20.906 33.281 14.945 1 95 154 ILE B O 1
ATOM 5027 N N . GLU B 1 155 ? 21.812 32.688 16.781 1 93.5 155 GLU B N 1
ATOM 5028 C CA . GLU B 1 155 ? 20.703 33.125 17.625 1 93.5 155 GLU B CA 1
ATOM 5029 C C . GLU B 1 155 ? 20.5 34.625 17.5 1 93.5 155 GLU B C 1
ATOM 5031 O O . GLU B 1 155 ? 19.391 35.125 17.672 1 93.5 155 GLU B O 1
ATOM 5036 N N . HIS B 1 156 ? 21.562 35.312 17.094 1 94.62 156 HIS B N 1
ATOM 5037 C CA . HIS B 1 156 ? 21.516 36.75 17.062 1 94.62 156 HIS B CA 1
ATOM 5038 C C . HIS B 1 156 ? 21.031 37.281 15.711 1 94.62 156 HIS B C 1
ATOM 5040 O O . HIS B 1 156 ? 20.734 38.469 15.555 1 94.62 156 HIS B O 1
ATOM 5046 N N . VAL B 1 157 ? 20.922 36.344 14.75 1 95 157 VAL B N 1
ATOM 5047 C CA . VAL B 1 157 ? 20.516 36.812 13.43 1 95 157 VAL B CA 1
ATOM 5048 C C . VAL B 1 157 ? 19.172 36.188 13.039 1 95 157 VAL B C 1
ATOM 5050 O O . VAL B 1 157 ? 18.594 36.531 12.008 1 95 157 VAL B O 1
ATOM 5053 N N . ARG B 1 158 ? 18.594 35.344 13.852 1 94.56 158 ARG B N 1
ATOM 5054 C CA . ARG B 1 158 ? 17.375 34.625 13.539 1 94.56 158 ARG B CA 1
ATOM 5055 C C . ARG B 1 158 ? 16.219 35.562 13.25 1 94.56 158 ARG B C 1
ATOM 5057 O O . ARG B 1 158 ? 15.539 35.438 12.234 1 94.56 158 ARG B O 1
ATOM 5064 N N . ASP B 1 159 ? 16.078 36.531 14.062 1 94.06 159 ASP B N 1
ATOM 5065 C CA . ASP B 1 159 ? 14.938 37.438 13.953 1 94.06 159 ASP B CA 1
ATOM 5066 C C . ASP B 1 159 ? 15.031 38.281 12.688 1 94.06 159 ASP B C 1
ATOM 5068 O O . ASP B 1 159 ? 14.039 38.5 11.992 1 94.06 159 ASP B O 1
ATOM 5072 N N . VAL B 1 160 ? 16.219 38.75 12.43 1 94.81 160 VAL B N 1
ATOM 5073 C CA . VAL B 1 160 ? 16.422 39.625 11.273 1 94.81 160 VAL B CA 1
ATOM 5074 C C . VAL B 1 160 ? 16.188 38.844 9.992 1 94.81 160 VAL B C 1
ATOM 5076 O O . VAL B 1 160 ? 15.57 39.344 9.055 1 94.81 160 VAL B O 1
ATOM 5079 N N . VAL B 1 161 ? 16.656 37.625 10.016 1 95.31 161 VAL B N 1
ATOM 5080 C CA . VAL B 1 161 ? 16.5 36.75 8.852 1 95.31 161 VAL B CA 1
ATOM 5081 C C . VAL B 1 161 ? 15.016 36.406 8.664 1 95.31 161 VAL B C 1
ATOM 5083 O O . VAL B 1 161 ? 14.484 36.531 7.559 1 95.31 161 VAL B O 1
ATOM 5086 N N . ASP B 1 162 ? 14.367 36.062 9.703 1 95.25 162 ASP B N 1
ATOM 5087 C CA . ASP B 1 162 ? 12.953 35.688 9.664 1 95.25 162 ASP B CA 1
ATOM 5088 C C . ASP B 1 162 ? 12.094 36.844 9.148 1 95.25 162 ASP B C 1
ATOM 5090 O O . ASP B 1 162 ? 11.281 36.656 8.242 1 95.25 162 ASP B O 1
ATOM 5094 N N . LEU B 1 163 ? 12.375 37.969 9.672 1 94.5 163 LEU B N 1
ATOM 5095 C CA . LEU B 1 163 ? 11.617 39.125 9.289 1 94.5 163 LEU B CA 1
ATOM 5096 C C . LEU B 1 163 ? 11.828 39.469 7.816 1 94.5 163 LEU B C 1
ATOM 5098 O O . LEU B 1 163 ? 10.875 39.812 7.109 1 94.5 163 LEU B O 1
ATOM 5102 N N . ALA B 1 164 ? 13.062 39.406 7.383 1 95.12 164 ALA B N 1
ATOM 5103 C CA . ALA B 1 164 ? 13.391 39.688 5.992 1 95.12 164 ALA B CA 1
ATOM 5104 C C . ALA B 1 164 ? 12.641 38.781 5.043 1 95.12 164 ALA B C 1
ATOM 5106 O O . ALA B 1 164 ? 12.133 39.219 4.008 1 95.12 164 ALA B O 1
ATOM 5107 N N . LEU B 1 165 ? 12.523 37.594 5.438 1 95.88 165 LEU B N 1
ATOM 5108 C CA . LEU B 1 165 ? 11.852 36.594 4.602 1 95.88 165 LEU B CA 1
ATOM 5109 C C . LEU B 1 165 ? 10.336 36.781 4.668 1 95.88 165 LEU B C 1
ATOM 5111 O O . LEU B 1 165 ? 9.656 36.75 3.637 1 95.88 165 LEU B O 1
ATOM 5115 N N . MET B 1 166 ? 9.797 37.031 5.816 1 94.81 166 MET B N 1
ATOM 5116 C CA . MET B 1 166 ? 8.359 37.188 6.023 1 94.81 166 MET B CA 1
ATOM 5117 C C . MET B 1 166 ? 7.82 38.375 5.262 1 94.81 166 MET B C 1
ATOM 5119 O O . MET B 1 166 ? 6.672 38.375 4.809 1 94.81 166 MET B O 1
ATOM 5123 N N . ARG B 1 167 ? 8.633 39.281 5.047 1 95.38 167 ARG B N 1
ATOM 5124 C CA . ARG B 1 167 ? 8.227 40.5 4.348 1 95.38 167 ARG B CA 1
ATOM 5125 C C . ARG B 1 167 ? 7.922 40.219 2.881 1 95.38 167 ARG B C 1
ATOM 5127 O O . ARG B 1 167 ? 7.223 41 2.225 1 95.38 167 ARG B O 1
ATOM 5134 N N . GLN B 1 168 ? 8.422 39.125 2.416 1 95.38 168 GLN B N 1
ATOM 5135 C CA . GLN B 1 168 ? 8.203 38.781 1.021 1 95.38 168 GLN B CA 1
ATOM 5136 C C . GLN B 1 168 ? 6.781 38.25 0.806 1 95.38 168 GLN B C 1
ATOM 5138 O O . GLN B 1 168 ? 6.305 38.188 -0.329 1 95.38 168 GLN B O 1
ATOM 5143 N N . ASP B 1 169 ? 6.145 37.781 1.842 1 94.88 169 ASP B N 1
ATOM 5144 C CA . ASP B 1 169 ? 4.734 37.406 1.903 1 94.88 169 ASP B CA 1
ATOM 5145 C C . ASP B 1 169 ? 4.398 36.344 0.844 1 94.88 169 ASP B C 1
ATOM 5147 O O . ASP B 1 169 ? 5.02 35.281 0.797 1 94.88 169 ASP B O 1
ATOM 5151 N N . ASN B 1 170 ? 3.58 36.688 -0.143 1 94.44 170 ASN B N 1
ATOM 5152 C CA . ASN B 1 170 ? 3.035 35.719 -1.08 1 94.44 170 ASN B CA 1
ATOM 5153 C C . ASN B 1 170 ? 4.137 35.031 -1.883 1 94.44 170 ASN B C 1
ATOM 5155 O O . ASN B 1 170 ? 4.047 33.844 -2.184 1 94.44 170 ASN B O 1
ATOM 5159 N N . VAL B 1 171 ? 5.109 35.75 -2.146 1 96.31 171 VAL B N 1
ATOM 5160 C CA . VAL B 1 171 ? 6.207 35.188 -2.914 1 96.31 171 VAL B CA 1
ATOM 5161 C C . VAL B 1 171 ? 6.922 34.125 -2.076 1 96.31 171 VAL B C 1
ATOM 5163 O O . VAL B 1 171 ? 7.309 33.062 -2.592 1 96.31 171 VAL B O 1
ATOM 5166 N N . LEU B 1 172 ? 7.062 34.375 -0.83 1 96.75 172 LEU B N 1
ATOM 5167 C CA . LEU B 1 172 ? 7.688 33.438 0.079 1 96.75 172 LEU B CA 1
ATOM 5168 C C . LEU B 1 172 ? 6.867 32.156 0.162 1 96.75 172 LEU B C 1
ATOM 5170 O O . LEU B 1 172 ? 7.402 31.047 -0.022 1 96.75 172 LEU B O 1
ATOM 5174 N N . TRP B 1 173 ? 5.605 32.344 0.378 1 97.75 173 TRP B N 1
ATOM 5175 C CA . TRP B 1 173 ? 4.746 31.188 0.581 1 97.75 173 TRP B CA 1
ATOM 5176 C C . TRP B 1 173 ? 4.656 30.359 -0.689 1 97.75 173 TRP B C 1
ATOM 5178 O O . TRP B 1 173 ? 4.633 29.125 -0.626 1 97.75 173 TRP B O 1
ATOM 5188 N N . THR B 1 174 ? 4.641 30.984 -1.811 1 96.81 174 THR B N 1
ATOM 5189 C CA . THR B 1 174 ? 4.637 30.281 -3.088 1 96.81 174 THR B CA 1
ATOM 5190 C C . THR B 1 174 ? 5.934 29.516 -3.283 1 96.81 174 THR B C 1
ATOM 5192 O O . THR B 1 174 ? 5.926 28.391 -3.795 1 96.81 174 THR B O 1
ATOM 5195 N N . SER B 1 175 ? 7.031 30.125 -2.857 1 96.44 175 SER B N 1
ATOM 5196 C CA . SER B 1 175 ? 8.32 29.453 -2.955 1 96.44 175 SER B CA 1
ATOM 5197 C C . SER B 1 175 ? 8.367 28.219 -2.055 1 96.44 175 SER B C 1
ATOM 5199 O O . SER B 1 175 ? 8.914 27.188 -2.441 1 96.44 175 SER B O 1
ATOM 5201 N N . ILE B 1 176 ? 7.777 28.344 -0.889 1 97.25 176 ILE B N 1
ATOM 5202 C CA . ILE B 1 176 ? 7.73 27.219 0.037 1 97.25 176 ILE B CA 1
ATOM 5203 C C . ILE B 1 176 ? 6.867 26.094 -0.547 1 97.25 176 ILE B C 1
ATOM 5205 O O . ILE B 1 176 ? 7.219 24.922 -0.455 1 97.25 176 ILE B O 1
ATOM 5209 N N . LEU B 1 177 ? 5.781 26.469 -1.171 1 97.12 177 LEU B N 1
ATOM 5210 C CA . LEU B 1 177 ? 4.914 25.516 -1.841 1 97.12 177 LEU B CA 1
ATOM 5211 C C . LEU B 1 177 ? 5.688 24.734 -2.902 1 97.12 177 LEU B C 1
ATOM 5213 O O . LEU B 1 177 ? 5.551 23.516 -3.006 1 97.12 177 LEU B O 1
ATOM 5217 N N . GLY B 1 178 ? 6.508 25.422 -3.588 1 95.31 178 GLY B N 1
ATOM 5218 C CA . GLY B 1 178 ? 7.234 24.797 -4.684 1 95.31 178 GLY B CA 1
ATOM 5219 C C . GLY B 1 178 ? 8.328 23.859 -4.223 1 95.31 178 GLY B C 1
ATOM 5220 O O . GLY B 1 178 ? 8.617 22.859 -4.891 1 95.31 178 GLY B O 1
ATOM 5221 N N . ASN B 1 179 ? 8.953 24.203 -3.057 1 95.5 179 ASN B N 1
ATOM 5222 C CA . ASN B 1 179 ? 10.055 23.391 -2.561 1 95.5 179 ASN B CA 1
ATOM 5223 C C . ASN B 1 179 ? 10.078 23.328 -1.036 1 95.5 179 ASN B C 1
ATOM 5225 O O . ASN B 1 179 ? 11.023 23.797 -0.405 1 95.5 179 ASN B O 1
ATOM 5229 N N . PRO B 1 180 ? 9.125 22.641 -0.505 1 96.62 180 PRO B N 1
ATOM 5230 C CA . PRO B 1 180 ? 9.047 22.625 0.958 1 96.62 180 PRO B CA 1
ATOM 5231 C C . PRO B 1 180 ? 10.219 21.891 1.605 1 96.62 180 PRO B C 1
ATOM 5233 O O . PRO B 1 180 ? 10.586 22.188 2.746 1 96.62 180 PRO B O 1
ATOM 5236 N N . HIS B 1 181 ? 10.906 21 0.909 1 94.88 181 HIS B N 1
ATOM 5237 C CA . HIS B 1 181 ? 12.008 20.234 1.455 1 94.88 181 HIS B CA 1
ATOM 5238 C C . HIS B 1 181 ? 13.211 21.125 1.771 1 94.88 181 HIS B C 1
ATOM 5240 O O . HIS B 1 181 ? 13.891 20.906 2.775 1 94.88 181 HIS B O 1
ATOM 5246 N N . VAL B 1 182 ? 13.422 22.062 0.946 1 93.62 182 VAL B N 1
ATOM 5247 C CA . VAL B 1 182 ? 14.555 22.953 1.138 1 93.62 182 VAL B CA 1
ATOM 5248 C C . VAL B 1 182 ? 14.219 23.984 2.215 1 93.62 182 VAL B C 1
ATOM 5250 O O . VAL B 1 182 ? 15.039 24.266 3.092 1 93.62 182 VAL B O 1
ATOM 5253 N N . TRP B 1 183 ? 13.031 24.438 2.209 1 96.75 183 TRP B N 1
ATOM 5254 C CA . TRP B 1 183 ? 12.625 25.516 3.104 1 96.75 183 TRP B CA 1
ATOM 5255 C C . TRP B 1 183 ? 12.508 25.016 4.539 1 96.75 183 TRP B C 1
ATOM 5257 O O . TRP B 1 183 ? 12.734 25.766 5.488 1 96.75 183 TRP B O 1
ATOM 5267 N N . ILE B 1 184 ? 12.117 23.703 4.664 1 97.38 184 ILE B N 1
ATOM 5268 C CA . ILE B 1 184 ? 12 23.188 6.02 1 97.38 184 ILE B CA 1
ATOM 5269 C C . ILE B 1 184 ? 13.359 23.188 6.703 1 97.38 184 ILE B C 1
ATOM 5271 O O . ILE B 1 184 ? 13.461 23.453 7.902 1 97.38 184 ILE B O 1
ATOM 5275 N N . GLU B 1 185 ? 14.398 22.984 5.969 1 94.25 185 GLU B N 1
ATOM 5276 C CA . GLU B 1 185 ? 15.75 23.016 6.512 1 94.25 185 GLU B CA 1
ATOM 5277 C C . GLU B 1 185 ? 16.156 24.422 6.891 1 94.25 185 GLU B C 1
ATOM 5279 O O . GLU B 1 185 ? 16.766 24.641 7.945 1 94.25 185 GLU B O 1
ATOM 5284 N N . LEU B 1 186 ? 15.844 25.297 6.004 1 94.25 186 LEU B N 1
ATOM 5285 C CA . LEU B 1 186 ? 16.156 26.703 6.305 1 94.25 186 LEU B CA 1
ATOM 5286 C C . LEU B 1 186 ? 15.391 27.172 7.535 1 94.25 186 LEU B C 1
ATOM 5288 O O . LEU B 1 186 ? 15.945 27.844 8.398 1 94.25 186 LEU B O 1
ATOM 5292 N N . GLY B 1 187 ? 14.102 26.781 7.586 1 95.44 187 GLY B N 1
ATOM 5293 C CA . GLY B 1 187 ? 13.297 27.125 8.75 1 95.44 187 GLY B CA 1
ATOM 5294 C C . GLY B 1 187 ? 13.859 26.562 10.047 1 95.44 187 GLY B C 1
ATOM 5295 O O . GLY B 1 187 ? 13.82 27.234 11.086 1 95.44 187 GLY B O 1
ATOM 5296 N N . ARG B 1 188 ? 14.406 25.422 9.961 1 94.31 188 ARG B N 1
ATOM 5297 C CA . ARG B 1 188 ? 15.016 24.797 11.133 1 94.31 188 ARG B CA 1
ATOM 5298 C C . ARG B 1 188 ? 16.297 25.531 11.539 1 94.31 188 ARG B C 1
ATOM 5300 O O . ARG B 1 188 ? 16.516 25.797 12.719 1 94.31 188 ARG B O 1
ATOM 5307 N N . ARG B 1 189 ? 17.109 25.891 10.539 1 91.06 189 ARG B N 1
ATOM 5308 C CA . ARG B 1 189 ? 18.375 26.547 10.812 1 91.06 189 ARG B CA 1
ATOM 5309 C C . ARG B 1 189 ? 18.172 27.875 11.523 1 91.06 189 ARG B C 1
ATOM 5311 O O . ARG B 1 189 ? 18.891 28.203 12.469 1 91.06 189 ARG B O 1
ATOM 5318 N N . VAL B 1 190 ? 17.156 28.578 11.094 1 92.31 190 VAL B N 1
ATOM 5319 C CA . VAL B 1 190 ? 16.938 29.891 11.664 1 92.31 190 VAL B CA 1
ATOM 5320 C C . VAL B 1 190 ? 15.867 29.812 12.75 1 92.31 190 VAL B C 1
ATOM 5322 O O . VAL B 1 190 ? 15.516 30.828 13.367 1 92.31 190 VAL B O 1
ATOM 5325 N N . ARG B 1 191 ? 15.266 28.688 12.969 1 94 191 ARG B N 1
ATOM 5326 C CA . ARG B 1 191 ? 14.242 28.422 13.977 1 94 191 ARG B CA 1
ATOM 5327 C C . ARG B 1 191 ? 13.031 29.328 13.766 1 94 191 ARG B C 1
ATOM 5329 O O . ARG B 1 191 ? 12.562 29.969 14.703 1 94 191 ARG B O 1
ATOM 5336 N N . SER B 1 192 ? 12.656 29.406 12.539 1 95.31 192 SER B N 1
ATOM 5337 C CA . SER B 1 192 ? 11.438 30.141 12.188 1 95.31 192 SER B CA 1
ATOM 5338 C C . SER B 1 192 ? 10.211 29.234 12.25 1 95.31 192 SER B C 1
ATOM 5340 O O . SER B 1 192 ? 10.039 28.359 11.391 1 95.31 192 SER B O 1
ATOM 5342 N N . PRO B 1 193 ? 9.297 29.422 13.203 1 95.88 193 PRO B N 1
ATOM 5343 C CA . PRO B 1 193 ? 8.117 28.562 13.281 1 95.88 193 PRO B CA 1
ATOM 5344 C C . PRO B 1 193 ? 7.207 28.703 12.062 1 95.88 193 PRO B C 1
ATOM 5346 O O . PRO B 1 193 ? 6.609 27.719 11.625 1 95.88 193 PRO B O 1
ATOM 5349 N N . ALA B 1 194 ? 7.145 29.906 11.562 1 96.56 194 ALA B N 1
ATOM 5350 C CA . ALA B 1 194 ? 6.242 30.156 10.445 1 96.56 194 ALA B CA 1
ATOM 5351 C C . ALA B 1 194 ? 6.711 29.406 9.188 1 96.56 194 ALA B C 1
ATOM 5353 O O . ALA B 1 194 ? 5.926 28.703 8.547 1 96.56 194 ALA B O 1
ATOM 5354 N N . ILE B 1 195 ? 7.984 29.531 8.867 1 97.44 195 ILE B N 1
ATOM 5355 C CA . ILE B 1 195 ? 8.539 28.922 7.664 1 97.44 195 ILE B CA 1
ATOM 5356 C C . ILE B 1 195 ? 8.578 27.406 7.828 1 97.44 195 ILE B C 1
ATOM 5358 O O . ILE B 1 195 ? 8.156 26.672 6.938 1 97.44 195 ILE B O 1
ATOM 5362 N N . TYR B 1 196 ? 9.07 27.031 8.977 1 97.5 196 TYR B N 1
ATOM 5363 C CA . TYR B 1 196 ? 9.133 25.609 9.273 1 97.5 196 TYR B CA 1
ATOM 5364 C C . TYR B 1 196 ? 7.746 24.984 9.25 1 97.5 196 TYR B C 1
ATOM 5366 O O . TYR B 1 196 ? 7.535 23.953 8.602 1 97.5 196 TYR B O 1
ATOM 5374 N N . GLY B 1 197 ? 6.832 25.609 9.906 1 97.94 197 GLY B N 1
ATOM 5375 C CA . GLY B 1 197 ? 5.473 25.094 9.992 1 97.94 197 GLY B CA 1
ATOM 5376 C C . GLY B 1 197 ? 4.797 24.969 8.633 1 97.94 197 GLY B C 1
ATOM 5377 O O . GLY B 1 197 ? 4.148 23.969 8.344 1 97.94 197 GLY B O 1
ATOM 5378 N N . GLU B 1 198 ? 4.949 26.031 7.844 1 98.06 198 GLU B N 1
ATOM 5379 C CA . GLU B 1 198 ? 4.375 26.016 6.5 1 98.06 198 GLU B CA 1
ATOM 5380 C C . GLU B 1 198 ? 4.918 24.844 5.684 1 98.06 198 GLU B C 1
ATOM 5382 O O . GLU B 1 198 ? 4.16 24.141 5.008 1 98.06 198 GLU B O 1
ATOM 5387 N N . ALA B 1 199 ? 6.18 24.625 5.777 1 98.25 199 ALA B N 1
ATOM 5388 C CA . ALA B 1 199 ? 6.82 23.547 5.035 1 98.25 199 ALA B CA 1
ATOM 5389 C C . ALA B 1 199 ? 6.34 22.188 5.52 1 98.25 199 ALA B C 1
ATOM 5391 O O . ALA B 1 199 ? 6.074 21.281 4.715 1 98.25 199 ALA B O 1
ATOM 5392 N N . VAL B 1 200 ? 6.176 22.047 6.836 1 98.44 200 VAL B N 1
ATOM 5393 C CA . VAL B 1 200 ? 5.719 20.797 7.422 1 98.44 200 VAL B CA 1
ATOM 5394 C C . VAL B 1 200 ? 4.324 20.453 6.902 1 98.44 200 VAL B C 1
ATOM 5396 O O . VAL B 1 200 ? 4.051 19.312 6.539 1 98.44 200 VAL B O 1
ATOM 5399 N N . ILE B 1 201 ? 3.443 21.406 6.84 1 98.62 201 ILE B N 1
ATOM 5400 C CA . ILE B 1 201 ? 2.068 21.156 6.414 1 98.62 201 ILE B CA 1
ATOM 5401 C C . ILE B 1 201 ? 2.055 20.625 4.988 1 98.62 201 ILE B C 1
ATOM 5403 O O . ILE B 1 201 ? 1.37 19.641 4.699 1 98.62 201 ILE B O 1
ATOM 5407 N N . HIS B 1 202 ? 2.857 21.203 4.129 1 98.12 202 HIS B N 1
ATOM 5408 C CA . HIS B 1 202 ? 2.916 20.75 2.746 1 98.12 202 HIS B CA 1
ATOM 5409 C C . HIS B 1 202 ? 3.516 19.344 2.654 1 98.12 202 HIS B C 1
ATOM 5411 O O . HIS B 1 202 ? 3.018 18.5 1.908 1 98.12 202 HIS B O 1
ATOM 5417 N N . LEU B 1 203 ? 4.539 19.141 3.406 1 98.19 203 LEU B N 1
ATOM 5418 C CA . LEU B 1 203 ? 5.211 17.859 3.354 1 98.19 203 LEU B CA 1
ATOM 5419 C C . LEU B 1 203 ? 4.309 16.75 3.891 1 98.19 203 LEU B C 1
ATOM 5421 O O . LEU B 1 203 ? 4.238 15.664 3.311 1 98.19 203 LEU B O 1
ATOM 5425 N N . VAL B 1 204 ? 3.598 17.047 4.984 1 98.31 204 VAL B N 1
ATOM 5426 C CA . VAL B 1 204 ? 2.686 16.062 5.562 1 98.31 204 VAL B CA 1
ATOM 5427 C C . VAL B 1 204 ? 1.577 15.734 4.562 1 98.31 204 VAL B C 1
ATOM 5429 O O . VAL B 1 204 ? 1.225 14.57 4.379 1 98.31 204 VAL B O 1
ATOM 5432 N N . GLY B 1 205 ? 1.062 16.75 3.914 1 97.81 205 GLY B N 1
ATOM 5433 C CA . GLY B 1 205 ? 0.023 16.531 2.922 1 97.81 205 GLY B CA 1
ATOM 5434 C C . GLY B 1 205 ? 0.477 15.664 1.758 1 97.81 205 GLY B C 1
ATOM 5435 O O . GLY B 1 205 ? -0.321 14.93 1.18 1 97.81 205 GLY B O 1
ATOM 5436 N N . GLN B 1 206 ? 1.76 15.727 1.476 1 96.81 206 GLN B N 1
ATOM 5437 C CA . GLN B 1 206 ? 2.305 15.016 0.322 1 96.81 206 GLN B CA 1
ATOM 5438 C C . GLN B 1 206 ? 3.035 13.75 0.75 1 96.81 206 GLN B C 1
ATOM 5440 O O . GLN B 1 206 ? 3.623 13.055 -0.082 1 96.81 206 GLN B O 1
ATOM 5445 N N . TRP B 1 207 ? 3.027 13.43 1.939 1 96.88 207 TRP B N 1
ATOM 5446 C CA . TRP B 1 207 ? 3.912 12.422 2.514 1 96.88 207 TRP B CA 1
ATOM 5447 C C . TRP B 1 207 ? 3.715 11.07 1.834 1 96.88 207 TRP B C 1
ATOM 5449 O O . TRP B 1 207 ? 4.672 10.312 1.651 1 96.88 207 TRP B O 1
ATOM 5459 N N . GLY B 1 208 ? 2.484 10.812 1.412 1 93.56 208 GLY B N 1
ATOM 5460 C CA . GLY B 1 208 ? 2.18 9.539 0.781 1 93.56 208 GLY B CA 1
ATOM 5461 C C . GLY B 1 208 ? 2.744 9.414 -0.623 1 93.56 208 GLY B C 1
ATOM 5462 O O . GLY B 1 208 ? 2.938 8.305 -1.126 1 93.56 208 GLY B O 1
ATOM 5463 N N . THR B 1 209 ? 3.088 10.461 -1.288 1 94.06 209 THR B N 1
ATOM 5464 C CA . THR B 1 209 ? 3.527 10.453 -2.68 1 94.06 209 THR B CA 1
ATOM 5465 C C . THR B 1 209 ? 5.039 10.656 -2.77 1 94.06 209 THR B C 1
ATOM 5467 O O . THR B 1 209 ? 5.641 10.406 -3.814 1 94.06 209 THR B O 1
ATOM 5470 N N . ILE B 1 210 ? 5.629 11.117 -1.703 1 95.19 210 ILE B N 1
ATOM 5471 C CA . ILE B 1 210 ? 7.074 11.32 -1.684 1 95.19 210 ILE B CA 1
ATOM 5472 C C . ILE B 1 210 ? 7.785 9.969 -1.631 1 95.19 210 ILE B C 1
ATOM 5474 O O . ILE B 1 210 ? 7.48 9.133 -0.775 1 95.19 210 ILE B O 1
ATOM 5478 N N . PRO B 1 211 ? 8.68 9.742 -2.527 1 93.62 211 PRO B N 1
ATOM 5479 C CA . PRO B 1 211 ? 9.398 8.461 -2.555 1 93.62 211 PRO B CA 1
ATOM 5480 C C . PRO B 1 211 ? 10.242 8.234 -1.304 1 93.62 211 PRO B C 1
ATOM 5482 O O . PRO B 1 211 ? 10.727 9.195 -0.696 1 93.62 211 PRO B O 1
ATOM 5485 N N . GLU B 1 212 ? 10.484 6.973 -1.005 1 92 212 GLU B N 1
ATOM 5486 C CA . GLU B 1 212 ? 11.234 6.598 0.188 1 92 212 GLU B CA 1
ATOM 5487 C C . GLU B 1 212 ? 12.672 7.098 0.114 1 92 212 GLU B C 1
ATOM 5489 O O . GLU B 1 212 ? 13.258 7.477 1.132 1 92 212 GLU B O 1
ATOM 5494 N N . THR B 1 213 ? 13.195 7.184 -1.032 1 91.88 213 THR B N 1
ATOM 5495 C CA . THR B 1 213 ? 14.555 7.672 -1.221 1 91.88 213 THR B CA 1
ATOM 5496 C C . THR B 1 213 ? 14.672 9.133 -0.805 1 91.88 213 THR B C 1
ATOM 5498 O O . THR B 1 213 ? 15.656 9.539 -0.189 1 91.88 213 THR B O 1
ATOM 5501 N N . GLU B 1 214 ? 13.68 9.883 -1.081 1 91.94 214 GLU B N 1
ATOM 5502 C CA . GLU B 1 214 ? 13.672 11.297 -0.72 1 91.94 214 GLU B CA 1
ATOM 5503 C C . GLU B 1 214 ? 13.43 11.477 0.776 1 91.94 214 GLU B C 1
ATOM 5505 O O . GLU B 1 214 ? 14.047 12.352 1.404 1 91.94 214 GLU B O 1
ATOM 5510 N N . LYS B 1 215 ? 12.594 10.641 1.316 1 94.62 215 LYS B N 1
ATOM 5511 C CA . LYS B 1 215 ? 12.344 10.68 2.754 1 94.62 215 LYS B CA 1
ATOM 5512 C C . LYS B 1 215 ? 13.609 10.375 3.545 1 94.62 215 LYS B C 1
ATOM 5514 O O . LYS B 1 215 ? 13.875 11.008 4.566 1 94.62 215 LYS B O 1
ATOM 5519 N N . SER B 1 216 ? 14.367 9.477 2.951 1 92 216 SER B N 1
ATOM 5520 C CA . SER B 1 216 ? 15.562 9.023 3.654 1 92 216 SER B CA 1
ATOM 5521 C C . SER B 1 216 ? 16.656 10.078 3.613 1 92 216 SER B C 1
ATOM 5523 O O . SER B 1 216 ? 17.562 10.07 4.449 1 92 216 SER B O 1
ATOM 5525 N N . ARG B 1 217 ? 16.562 11.008 2.717 1 91.81 217 ARG B N 1
ATOM 5526 C CA . ARG B 1 217 ? 17.562 12.055 2.576 1 91.81 217 ARG B CA 1
ATOM 5527 C C . ARG B 1 217 ? 17.297 13.203 3.547 1 91.81 217 ARG B C 1
ATOM 5529 O O . ARG B 1 217 ? 18.172 14.031 3.795 1 91.81 217 ARG B O 1
ATOM 5536 N N . MET B 1 218 ? 16.109 13.211 4.125 1 92.88 218 MET B N 1
ATOM 5537 C CA . MET B 1 218 ? 15.766 14.258 5.078 1 92.88 218 MET B CA 1
ATOM 5538 C C . MET B 1 218 ? 16.453 14.023 6.418 1 92.88 218 MET B C 1
ATOM 5540 O O . MET B 1 218 ? 16.734 12.883 6.789 1 92.88 218 MET B O 1
ATOM 5544 N N . ASN B 1 219 ? 16.781 15.125 7.078 1 93.12 219 ASN B N 1
ATOM 5545 C CA . ASN B 1 219 ? 17.297 15.008 8.438 1 93.12 219 ASN B CA 1
ATOM 5546 C C . ASN B 1 219 ? 16.375 14.172 9.312 1 93.12 219 ASN B C 1
ATOM 5548 O O . ASN B 1 219 ? 15.148 14.289 9.234 1 93.12 219 ASN B O 1
ATOM 5552 N N . GLU B 1 220 ? 16.906 13.383 10.188 1 93.06 220 GLU B N 1
ATOM 5553 C CA . GLU B 1 220 ? 16.156 12.414 10.977 1 93.06 220 GLU B CA 1
ATOM 5554 C C . GLU B 1 220 ? 15.141 13.102 11.875 1 93.06 220 GLU B C 1
ATOM 5556 O O . GLU B 1 220 ? 14.023 12.617 12.039 1 93.06 220 GLU B O 1
ATOM 5561 N N . ASP B 1 221 ? 15.523 14.164 12.445 1 92.25 221 ASP B N 1
ATOM 5562 C CA . ASP B 1 221 ? 14.617 14.867 13.352 1 92.25 221 ASP B CA 1
ATOM 5563 C C . ASP B 1 221 ? 13.398 15.398 12.594 1 92.25 221 ASP B C 1
ATOM 5565 O O . ASP B 1 221 ? 12.266 15.289 13.07 1 92.25 221 ASP B O 1
ATOM 5569 N N . ILE B 1 222 ? 13.711 15.945 11.469 1 95.56 222 ILE B N 1
ATOM 5570 C CA . ILE B 1 222 ? 12.648 16.469 10.625 1 95.56 222 ILE B CA 1
ATOM 5571 C C . ILE B 1 222 ? 11.766 15.328 10.125 1 95.56 222 ILE B C 1
ATOM 5573 O O . ILE B 1 222 ? 10.539 15.406 10.211 1 95.56 222 ILE B O 1
ATOM 5577 N N . ARG B 1 223 ? 12.383 14.289 9.656 1 96.81 223 ARG B N 1
ATOM 5578 C CA . ARG B 1 223 ? 11.672 13.133 9.117 1 96.81 223 ARG B CA 1
ATOM 5579 C C . ARG B 1 223 ? 10.75 12.523 10.172 1 96.81 223 ARG B C 1
ATOM 5581 O O . ARG B 1 223 ? 9.609 12.164 9.867 1 96.81 223 ARG B O 1
ATOM 5588 N N . ASN B 1 224 ? 11.242 12.445 11.391 1 95.81 224 ASN B N 1
ATOM 5589 C CA . ASN B 1 224 ? 10.461 11.852 12.477 1 95.81 224 ASN B CA 1
ATOM 5590 C C . ASN B 1 224 ? 9.203 12.664 12.766 1 95.81 224 ASN B C 1
ATOM 5592 O O . ASN B 1 224 ? 8.133 12.102 13 1 95.81 224 ASN B O 1
ATOM 5596 N N . ILE B 1 225 ? 9.344 13.922 12.727 1 96.31 225 ILE B N 1
ATOM 5597 C CA . ILE B 1 225 ? 8.211 14.797 13.008 1 96.31 225 ILE B CA 1
ATOM 5598 C C . ILE B 1 225 ? 7.184 14.688 11.875 1 96.31 225 ILE B C 1
ATOM 5600 O O . ILE B 1 225 ? 5.984 14.586 12.133 1 96.31 225 ILE B O 1
ATOM 5604 N N . ILE B 1 226 ? 7.66 14.719 10.68 1 97.94 226 ILE B N 1
ATOM 5605 C CA . ILE B 1 226 ? 6.762 14.648 9.531 1 97.94 226 ILE B CA 1
ATOM 5606 C C . ILE B 1 226 ? 6.055 13.289 9.516 1 97.94 226 ILE B C 1
ATOM 5608 O O . ILE B 1 226 ? 4.844 13.219 9.281 1 97.94 226 ILE B O 1
ATOM 5612 N N . ASP B 1 227 ? 6.801 12.25 9.828 1 97.31 227 ASP B N 1
ATOM 5613 C CA . ASP B 1 227 ? 6.227 10.914 9.891 1 97.31 227 ASP B CA 1
ATOM 5614 C C . ASP B 1 227 ? 5.133 10.836 10.953 1 97.31 227 ASP B C 1
ATOM 5616 O O . ASP B 1 227 ? 4.066 10.258 10.711 1 97.31 227 ASP B O 1
ATOM 5620 N N . ARG B 1 228 ? 5.426 11.352 12.031 1 97.56 228 ARG B N 1
ATOM 5621 C CA . ARG B 1 228 ? 4.457 11.344 13.117 1 97.56 228 ARG B CA 1
ATOM 5622 C C . ARG B 1 228 ? 3.197 12.117 12.734 1 97.56 228 ARG B C 1
ATOM 5624 O O . ARG B 1 228 ? 2.082 11.633 12.93 1 97.56 228 ARG B O 1
ATOM 5631 N N . LYS B 1 229 ? 3.377 13.273 12.219 1 98.25 229 LYS B N 1
ATOM 5632 C CA . LYS B 1 229 ? 2.244 14.117 11.828 1 98.25 229 LYS B CA 1
ATOM 5633 C C . LYS B 1 229 ? 1.459 13.484 10.688 1 98.25 229 LYS B C 1
ATOM 5635 O O . LYS B 1 229 ? 0.229 13.57 10.648 1 98.25 229 LYS B O 1
ATOM 5640 N N . ALA B 1 230 ? 2.154 12.914 9.758 1 97.81 230 ALA B N 1
ATOM 5641 C CA . ALA B 1 230 ? 1.505 12.203 8.656 1 97.81 230 ALA B CA 1
ATOM 5642 C C . ALA B 1 230 ? 0.663 11.039 9.18 1 97.81 230 ALA B C 1
ATOM 5644 O O . ALA B 1 230 ? -0.446 10.805 8.695 1 97.81 230 ALA B O 1
ATOM 5645 N N . ASN B 1 231 ? 1.169 10.32 10.148 1 97.31 231 ASN B N 1
ATOM 5646 C CA . ASN B 1 231 ? 0.437 9.211 10.758 1 97.31 231 ASN B CA 1
ATOM 5647 C C . ASN B 1 231 ? -0.799 9.711 11.508 1 97.31 231 ASN B C 1
ATOM 5649 O O . ASN B 1 231 ? -1.863 9.094 11.43 1 97.31 231 ASN B O 1
ATOM 5653 N N . GLU B 1 232 ? -0.607 10.781 12.219 1 97.56 232 GLU B N 1
ATOM 5654 C CA . GLU B 1 232 ? -1.746 11.383 12.906 1 97.56 232 GLU B CA 1
ATOM 5655 C C . GLU B 1 232 ? -2.855 11.742 11.93 1 97.56 232 GLU B C 1
ATOM 5657 O O . GLU B 1 232 ? -4.031 11.484 12.188 1 97.56 232 GLU B O 1
ATOM 5662 N N . LEU B 1 233 ? -2.482 12.32 10.859 1 98.12 233 LEU B N 1
ATOM 5663 C CA . LEU B 1 233 ? -3.451 12.68 9.828 1 98.12 233 LEU B CA 1
ATOM 5664 C C . LEU B 1 233 ? -4.109 11.438 9.242 1 98.12 233 LEU B C 1
ATOM 5666 O O . LEU B 1 233 ? -5.324 11.422 9.016 1 98.12 233 LEU B O 1
ATOM 5670 N N . SER B 1 234 ? -3.369 10.422 9.008 1 97.12 234 SER B N 1
ATOM 5671 C CA . SER B 1 234 ? -3.891 9.172 8.469 1 97.12 234 SER B CA 1
ATOM 5672 C C . SER B 1 234 ? -4.918 8.555 9.414 1 97.12 234 SER B C 1
ATOM 5674 O O . SER B 1 234 ? -5.98 8.109 8.977 1 97.12 234 SER B O 1
ATOM 5676 N N . VAL B 1 235 ? -4.629 8.57 10.688 1 96.94 235 VAL B N 1
ATOM 5677 C CA . VAL B 1 235 ? -5.523 8.016 11.695 1 96.94 235 VAL B CA 1
ATOM 5678 C C . VAL B 1 235 ? -6.797 8.852 11.773 1 96.94 235 VAL B C 1
ATOM 5680 O O . VAL B 1 235 ? -7.898 8.305 11.906 1 96.94 235 VAL B O 1
ATOM 5683 N N . MET B 1 236 ? -6.602 10.086 11.695 1 97.62 236 MET B N 1
ATOM 5684 C CA . MET B 1 236 ? -7.754 10.984 11.719 1 97.62 236 MET B CA 1
ATOM 5685 C C . MET B 1 236 ? -8.688 10.703 10.539 1 97.62 236 MET B C 1
ATOM 5687 O O . MET B 1 236 ? -9.898 10.609 10.719 1 97.62 236 MET B O 1
ATOM 5691 N N . LYS B 1 237 ? -8.164 10.609 9.375 1 98.31 237 LYS B N 1
ATOM 5692 C CA . LYS B 1 237 ? -8.961 10.305 8.188 1 98.31 237 LYS B CA 1
ATOM 5693 C C . LYS B 1 237 ? -9.688 8.969 8.344 1 98.31 237 LYS B C 1
ATOM 5695 O O . LYS B 1 237 ? -10.875 8.867 8.023 1 98.31 237 LYS B O 1
ATOM 5700 N N . GLU B 1 238 ? -8.969 8.008 8.836 1 97 238 GLU B N 1
ATOM 5701 C CA . GLU B 1 238 ? -9.562 6.695 9.047 1 97 238 GLU B CA 1
ATOM 5702 C C . GLU B 1 238 ? -10.727 6.77 10.039 1 97 238 GLU B C 1
ATOM 5704 O O . GLU B 1 238 ? -11.789 6.195 9.797 1 97 238 GLU B O 1
ATOM 5709 N N . ALA B 1 239 ? -10.523 7.453 11.141 1 97.56 239 ALA B N 1
ATOM 5710 C CA . ALA B 1 239 ? -11.555 7.602 12.164 1 97.56 239 ALA B CA 1
ATOM 5711 C C . ALA B 1 239 ? -12.789 8.289 11.594 1 97.56 239 ALA B C 1
ATOM 5713 O O . ALA B 1 239 ? -13.922 7.883 11.883 1 97.56 239 ALA B O 1
ATOM 5714 N N . ILE B 1 240 ? -12.539 9.281 10.82 1 98.06 240 ILE B N 1
ATOM 5715 C CA . ILE B 1 240 ? -13.641 10.023 10.219 1 98.06 240 ILE B CA 1
ATOM 5716 C C . ILE B 1 240 ? -14.414 9.125 9.258 1 98.06 240 ILE B C 1
ATOM 5718 O O . ILE B 1 240 ? -15.648 9.109 9.273 1 98.06 240 ILE B O 1
ATOM 5722 N N . GLU B 1 241 ? -13.727 8.375 8.438 1 97.88 241 GLU B N 1
ATOM 5723 C CA . GLU B 1 241 ? -14.375 7.469 7.496 1 97.88 241 GLU B CA 1
ATOM 5724 C C . GLU B 1 241 ? -15.188 6.406 8.234 1 97.88 241 GLU B C 1
ATOM 5726 O O . GLU B 1 241 ? -16.312 6.078 7.82 1 97.88 241 GLU B O 1
ATOM 5731 N N . LEU B 1 242 ? -14.648 5.922 9.32 1 96.56 242 LEU B N 1
ATOM 5732 C CA . LEU B 1 242 ? -15.359 4.926 10.117 1 96.56 242 LEU B CA 1
ATOM 5733 C C . LEU B 1 242 ? -16.609 5.531 10.75 1 96.56 242 LEU B C 1
ATOM 5735 O O . LEU B 1 242 ? -17.656 4.883 10.805 1 96.56 242 LEU B O 1
ATOM 5739 N N . ARG B 1 243 ? -16.469 6.742 11.219 1 97.06 243 ARG B N 1
ATOM 5740 C CA . ARG B 1 243 ? -17.609 7.441 11.789 1 97.06 243 ARG B CA 1
ATOM 5741 C C . ARG B 1 243 ? -18.719 7.625 10.758 1 97.06 243 ARG B C 1
ATOM 5743 O O . ARG B 1 243 ? -19.891 7.414 11.047 1 97.06 243 ARG B O 1
ATOM 5750 N N . ILE B 1 244 ? -18.297 7.949 9.578 1 98.06 244 ILE B N 1
ATOM 5751 C CA . ILE B 1 244 ? -19.25 8.164 8.5 1 98.06 244 ILE B CA 1
ATOM 5752 C C . ILE B 1 244 ? -19.953 6.848 8.156 1 98.06 244 ILE B C 1
ATOM 5754 O O . ILE B 1 244 ? -21.172 6.809 8.008 1 98.06 244 ILE B O 1
ATOM 5758 N N . LEU B 1 245 ? -19.219 5.805 8.086 1 95.88 245 LEU B N 1
ATOM 5759 C CA . LEU B 1 245 ? -19.75 4.496 7.711 1 95.88 245 LEU B CA 1
ATOM 5760 C C . LEU B 1 245 ? -20.719 3.977 8.766 1 95.88 245 LEU B C 1
ATOM 5762 O O . LEU B 1 245 ? -21.656 3.23 8.438 1 95.88 245 LEU B O 1
ATOM 5766 N N . GLY B 1 246 ? -20.562 4.43 9.984 1 94.62 246 GLY B N 1
ATOM 5767 C CA . GLY B 1 246 ? -21.406 3.951 11.062 1 94.62 246 GLY B CA 1
ATOM 5768 C C . GLY B 1 246 ? -22.516 4.922 11.43 1 94.62 246 GLY B C 1
ATOM 5769 O O . GLY B 1 246 ? -23.328 4.648 12.32 1 94.62 246 GLY B O 1
ATOM 5770 N N . HIS B 1 247 ? -22.625 5.961 10.695 1 96.25 247 HIS B N 1
ATOM 5771 C CA . HIS B 1 247 ? -23.547 7.035 11.086 1 96.25 247 HIS B CA 1
ATOM 5772 C C . HIS B 1 247 ? -24.969 6.734 10.641 1 96.25 247 HIS B C 1
ATOM 5774 O O . HIS B 1 247 ? -25.188 6.277 9.516 1 96.25 247 HIS B O 1
ATOM 5780 N N . TYR B 1 248 ? -25.922 6.926 11.516 1 96.25 248 TYR B N 1
ATOM 5781 C CA . TYR B 1 248 ? -27.344 7.02 11.25 1 96.25 248 TYR B CA 1
ATOM 5782 C C . TYR B 1 248 ? -27.906 8.367 11.703 1 96.25 248 TYR B C 1
ATOM 5784 O O . TYR B 1 248 ? -27.641 8.805 12.82 1 96.25 248 TYR B O 1
ATOM 5792 N N . PRO B 1 249 ? -28.578 9.023 10.789 1 96 249 PRO B N 1
ATOM 5793 C CA . PRO B 1 249 ? -29.219 10.258 11.258 1 96 249 PRO B CA 1
ATOM 5794 C C . PRO B 1 249 ? -30 10.062 12.547 1 96 249 PRO B C 1
ATOM 5796 O O . PRO B 1 249 ? -30.641 9.016 12.742 1 96 249 PRO B O 1
ATOM 5799 N N . GLU B 1 250 ? -30.047 11.086 13.359 1 93.25 250 GLU B N 1
ATOM 5800 C CA . GLU B 1 250 ? -30.562 11 14.719 1 93.25 250 GLU B CA 1
ATOM 5801 C C . GLU B 1 250 ? -32.031 10.594 14.727 1 93.25 250 GLU B C 1
ATOM 5803 O O . GLU B 1 250 ? -32.469 9.82 15.578 1 93.25 250 GLU B O 1
ATOM 5808 N N . PHE B 1 251 ? -32.812 11.078 13.812 1 93.19 251 PHE B N 1
ATOM 5809 C CA . PHE B 1 251 ? -34.25 10.867 13.836 1 93.19 251 PHE B CA 1
ATOM 5810 C C . PHE B 1 251 ? -34.594 9.414 13.523 1 93.19 251 PHE B C 1
ATOM 5812 O O . PHE B 1 251 ? -35.719 8.984 13.734 1 93.19 251 PHE B O 1
ATOM 5819 N N . MET B 1 252 ? -33.594 8.648 12.953 1 94.25 252 MET B N 1
ATOM 5820 C CA . MET B 1 252 ? -33.812 7.234 12.664 1 94.25 252 MET B CA 1
ATOM 5821 C C . MET B 1 252 ? -33.75 6.402 13.945 1 94.25 252 MET B C 1
ATOM 5823 O O . MET B 1 252 ? -34.281 5.285 13.992 1 94.25 252 MET B O 1
ATOM 5827 N N . ARG B 1 253 ? -33.062 6.898 14.898 1 92.25 253 ARG B N 1
ATOM 5828 C CA . ARG B 1 253 ? -32.938 6.176 16.156 1 92.25 253 ARG B CA 1
ATOM 5829 C C . ARG B 1 253 ? -34.219 6.207 16.969 1 92.25 253 ARG B C 1
ATOM 5831 O O . ARG B 1 253 ? -35.031 7.113 16.812 1 92.25 253 ARG B O 1
ATOM 5838 N N . ARG B 1 254 ? -34.344 5.121 17.656 1 92.69 254 ARG B N 1
ATOM 5839 C CA . ARG B 1 254 ? -35.531 5.004 18.516 1 92.69 254 ARG B CA 1
ATOM 5840 C C . ARG B 1 254 ? -35.125 4.664 19.953 1 92.69 254 ARG B C 1
ATOM 5842 O O . ARG B 1 254 ? -34 4.242 20.203 1 92.69 254 ARG B O 1
ATOM 5849 N N . SER B 1 255 ? -36.031 4.93 20.812 1 91.5 255 SER B N 1
ATOM 5850 C CA . SER B 1 255 ? -35.875 4.539 22.219 1 91.5 255 SER B CA 1
ATOM 5851 C C . SER B 1 255 ? -36.688 3.297 22.547 1 91.5 255 SER B C 1
ATOM 5853 O O . SER B 1 255 ? -37.844 3.158 22.078 1 91.5 255 SER B O 1
ATOM 5855 N N . ALA B 1 256 ? -36.094 2.42 23.312 1 89.19 256 ALA B N 1
ATOM 5856 C CA . ALA B 1 256 ? -36.781 1.214 23.734 1 89.19 256 ALA B CA 1
ATOM 5857 C C . ALA B 1 256 ? -38.062 1.562 24.469 1 89.19 256 ALA B C 1
ATOM 5859 O O . ALA B 1 256 ? -39.062 0.819 24.406 1 89.19 256 ALA B O 1
ATOM 5860 N N . ALA B 1 257 ? -38.031 2.668 25.078 1 90.12 257 ALA B N 1
ATOM 5861 C CA . ALA B 1 257 ? -39.156 3.121 25.875 1 90.12 257 ALA B CA 1
ATOM 5862 C C . ALA B 1 257 ? -40.406 3.318 25 1 90.12 257 ALA B C 1
ATOM 5864 O O . ALA B 1 257 ? -41.531 3.146 25.469 1 90.12 257 ALA B O 1
ATOM 5865 N N . ASP B 1 258 ? -40.312 3.531 23.734 1 89.25 258 ASP B N 1
ATOM 5866 C CA . ASP B 1 258 ? -41.438 3.805 22.812 1 89.25 258 ASP B CA 1
ATOM 5867 C C . ASP B 1 258 ? -41.969 2.514 22.203 1 89.25 258 ASP B C 1
ATOM 5869 O O . ASP B 1 258 ? -42.938 2.539 21.438 1 89.25 258 ASP B O 1
ATOM 5873 N N . LYS B 1 259 ? -41.312 1.401 22.5 1 87.94 259 LYS B N 1
ATOM 5874 C CA . LYS B 1 259 ? -41.688 0.085 22 1 87.94 259 LYS B CA 1
ATOM 5875 C C . LYS B 1 259 ? -41.938 0.113 20.5 1 87.94 259 LYS B C 1
ATOM 5877 O O . LYS B 1 259 ? -43 -0.243 20.016 1 87.94 259 LYS B O 1
ATOM 5882 N N . PRO B 1 260 ? -40.938 0.592 19.781 1 91.94 260 PRO B N 1
ATOM 5883 C CA . PRO B 1 260 ? -41.062 0.709 18.328 1 91.94 260 PRO B CA 1
ATOM 5884 C C . PRO B 1 260 ? -41.375 -0.627 17.656 1 91.94 260 PRO B C 1
ATOM 5886 O O . PRO B 1 260 ? -40.844 -1.661 18.047 1 91.94 260 PRO B O 1
ATOM 5889 N N . GLY B 1 261 ? -42.375 -0.583 16.719 1 89.19 261 GLY B N 1
ATOM 5890 C CA . GLY B 1 261 ? -42.688 -1.749 15.914 1 89.19 261 GLY B CA 1
ATOM 5891 C C . GLY B 1 261 ? -42.312 -1.603 14.453 1 89.19 261 GLY B C 1
ATOM 5892 O O . GLY B 1 261 ? -41.625 -0.638 14.086 1 89.19 261 GLY B O 1
ATOM 5893 N N . ARG B 1 262 ? -42.594 -2.512 13.633 1 91.56 262 ARG B N 1
ATOM 5894 C CA . ARG B 1 262 ? -42.25 -2.539 12.219 1 91.56 262 ARG B CA 1
ATOM 5895 C C . ARG B 1 262 ? -42.719 -1.271 11.516 1 91.56 262 ARG B C 1
ATOM 5897 O O . ARG B 1 262 ? -41.969 -0.665 10.75 1 91.56 262 ARG B O 1
ATOM 5904 N N . PRO B 1 263 ? -43.906 -0.784 11.844 1 91.75 263 PRO B N 1
ATOM 5905 C CA . PRO B 1 263 ? -44.375 0.422 11.164 1 91.75 263 PRO B CA 1
ATOM 5906 C C . PRO B 1 263 ? -43.5 1.647 11.469 1 91.75 263 PRO B C 1
ATOM 5908 O O . PRO B 1 263 ? -43.344 2.51 10.609 1 91.75 263 PRO B O 1
ATOM 5911 N N . THR B 1 264 ? -43.062 1.692 12.688 1 91.88 264 THR B N 1
ATOM 5912 C CA . THR B 1 264 ? -42.25 2.846 13.062 1 91.88 264 THR B CA 1
ATOM 5913 C C . THR B 1 264 ? -40.969 2.922 12.219 1 91.88 264 THR B C 1
ATOM 5915 O O . THR B 1 264 ? -40.594 3.992 11.734 1 91.88 264 THR B O 1
ATOM 5918 N N . TYR B 1 265 ? -40.375 1.827 12.031 1 94.38 265 TYR B N 1
ATOM 5919 C CA . TYR B 1 265 ? -39.156 1.787 11.211 1 94.38 265 TYR B CA 1
ATOM 5920 C C . TYR B 1 265 ? -39.531 1.878 9.734 1 94.38 265 TYR B C 1
ATOM 5922 O O . TYR B 1 265 ? -38.812 2.514 8.953 1 94.38 265 TYR B O 1
ATOM 5930 N N . GLY B 1 266 ? -40.625 1.276 9.359 1 95.12 266 GLY B N 1
ATOM 5931 C CA . GLY B 1 266 ? -41.094 1.32 7.984 1 95.12 266 GLY B CA 1
ATOM 5932 C C . GLY B 1 266 ? -41.406 2.727 7.5 1 95.12 266 GLY B C 1
ATOM 5933 O O . GLY B 1 266 ? -41.25 3.023 6.312 1 95.12 266 GLY B O 1
ATOM 5934 N N . ASN B 1 267 ? -41.781 3.586 8.406 1 93.75 267 ASN B N 1
ATOM 5935 C CA . ASN B 1 267 ? -42.062 4.973 8.07 1 93.75 267 ASN B CA 1
ATOM 5936 C C . ASN B 1 267 ? -40.844 5.695 7.531 1 93.75 267 ASN B C 1
ATOM 5938 O O . ASN B 1 267 ? -40.969 6.668 6.781 1 93.75 267 ASN B O 1
ATOM 5942 N N . ASP B 1 268 ? -39.719 5.168 7.906 1 95.25 268 ASP B N 1
ATOM 5943 C CA . ASP B 1 268 ? -38.469 5.801 7.477 1 95.25 268 ASP B CA 1
ATOM 5944 C C . ASP B 1 268 ? -37.781 4.953 6.422 1 95.25 268 ASP B C 1
ATOM 5946 O O . ASP B 1 268 ? -36.531 4.973 6.328 1 95.25 268 ASP B O 1
ATOM 5950 N N . ILE B 1 269 ? -38.5 4.234 5.625 1 97 269 ILE B N 1
ATOM 5951 C CA . ILE B 1 269 ? -37.938 3.275 4.68 1 97 269 ILE B CA 1
ATOM 5952 C C . ILE B 1 269 ? -37.062 4 3.67 1 97 269 ILE B C 1
ATOM 5954 O O . ILE B 1 269 ? -36 3.502 3.303 1 97 269 ILE B O 1
ATOM 5958 N N . TYR B 1 270 ? -37.438 5.199 3.242 1 96.75 270 TYR B N 1
ATOM 5959 C CA . TYR B 1 270 ? -36.656 5.91 2.23 1 96.75 270 TYR B CA 1
ATOM 5960 C C . TYR B 1 270 ? -35.312 6.355 2.785 1 96.75 270 TYR B C 1
ATOM 5962 O O . TYR B 1 270 ? -34.312 6.406 2.057 1 96.75 270 TYR B O 1
ATOM 5970 N N . MET B 1 271 ? -35.281 6.68 4.062 1 97.38 271 MET B N 1
ATOM 5971 C CA . MET B 1 271 ? -34 7.004 4.664 1 97.38 271 MET B CA 1
ATOM 5972 C C . MET B 1 271 ? -33.125 5.762 4.77 1 97.38 271 MET B C 1
ATOM 5974 O O . MET B 1 271 ? -31.906 5.828 4.523 1 97.38 271 MET B O 1
ATOM 5978 N N . TRP B 1 272 ? -33.719 4.617 5.145 1 97.56 272 TRP B N 1
ATOM 5979 C CA . TRP B 1 272 ? -32.969 3.363 5.188 1 97.56 272 TRP B CA 1
ATOM 5980 C C . TRP B 1 272 ? -32.375 3.02 3.814 1 97.56 272 TRP B C 1
ATOM 5982 O O . TRP B 1 272 ? -31.234 2.586 3.701 1 97.56 272 TRP B O 1
ATOM 5992 N N . MET B 1 273 ? -33.188 3.236 2.779 1 97.31 273 MET B N 1
ATOM 5993 C CA . MET B 1 273 ? -32.719 3.014 1.409 1 97.31 273 MET B CA 1
ATOM 5994 C C . MET B 1 273 ? -31.578 3.963 1.053 1 97.31 273 MET B C 1
ATOM 5996 O O . MET B 1 273 ? -30.609 3.559 0.41 1 97.31 273 MET B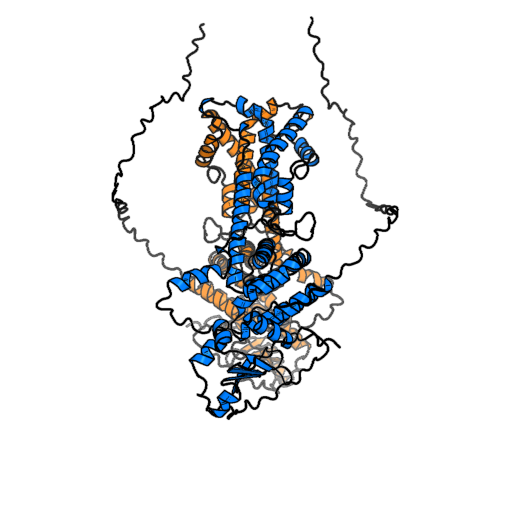 O 1
ATOM 6000 N N . ALA B 1 274 ? -31.719 5.238 1.47 1 97.88 274 ALA B N 1
ATOM 6001 C CA . ALA B 1 274 ? -30.672 6.223 1.211 1 97.88 274 ALA B CA 1
ATOM 6002 C C . ALA B 1 274 ? -29.359 5.812 1.866 1 97.88 274 ALA B C 1
ATOM 6004 O O . ALA B 1 274 ? -28.297 5.891 1.243 1 97.88 274 ALA B O 1
ATOM 6005 N N . VAL B 1 275 ? -29.438 5.34 3.117 1 97.88 275 VAL B N 1
ATOM 6006 C CA . VAL B 1 275 ? -28.25 4.918 3.852 1 97.88 275 VAL B CA 1
ATOM 6007 C C . VAL B 1 275 ? -27.625 3.717 3.156 1 97.88 275 VAL B C 1
ATOM 6009 O O . VAL B 1 275 ? -26.391 3.646 3.02 1 97.88 275 VAL B O 1
ATOM 6012 N N . CYS B 1 276 ? -28.453 2.775 2.707 1 96.88 276 CYS B N 1
ATOM 6013 C CA . CYS B 1 276 ? -27.953 1.614 1.978 1 96.88 276 CYS B CA 1
ATOM 6014 C C . CYS B 1 276 ? -27.219 2.039 0.717 1 96.88 276 CYS B C 1
ATOM 6016 O O . CYS B 1 276 ? -26.109 1.556 0.449 1 96.88 276 CYS B O 1
ATOM 6018 N N . PHE B 1 277 ? -27.828 2.924 0.037 1 97.12 277 PHE B N 1
ATOM 6019 C CA . PHE B 1 277 ? -27.25 3.414 -1.213 1 97.12 277 PHE B CA 1
ATOM 6020 C C . PHE B 1 277 ? -25.953 4.16 -0.957 1 97.12 277 PHE B C 1
ATOM 6022 O O . PHE B 1 277 ? -24.953 3.934 -1.647 1 97.12 277 PHE B O 1
ATOM 6029 N N . PHE B 1 278 ? -25.984 4.992 0.012 1 98.06 278 PHE B N 1
ATOM 6030 C CA . PHE B 1 278 ? -24.812 5.777 0.389 1 98.06 278 PHE B CA 1
ATOM 6031 C C . PHE B 1 278 ? -23.656 4.867 0.772 1 98.06 278 PHE B C 1
ATOM 6033 O O . PHE B 1 278 ? -22.531 5.062 0.31 1 98.06 278 PHE B O 1
ATOM 6040 N N . ARG B 1 279 ? -23.875 3.877 1.607 1 97.5 279 ARG B N 1
ATOM 6041 C CA . ARG B 1 279 ? -22.812 2.996 2.098 1 97.5 279 ARG B CA 1
ATOM 6042 C C . ARG B 1 279 ? -22.266 2.125 0.973 1 97.5 279 ARG B C 1
ATOM 6044 O O . ARG B 1 279 ? -21.078 1.782 0.969 1 97.5 279 ARG B O 1
ATOM 6051 N N . GLN B 1 280 ? -23.172 1.781 0.047 1 96.5 280 GLN B N 1
ATOM 6052 C CA . GLN B 1 280 ? -22.688 1.101 -1.146 1 96.5 280 GLN B CA 1
ATOM 6053 C C . GLN B 1 280 ? -21.656 1.956 -1.886 1 96.5 280 GLN B C 1
ATOM 6055 O O . GLN B 1 280 ? -20.562 1.491 -2.189 1 96.5 280 GLN B O 1
ATOM 6060 N N . TRP B 1 281 ? -22.031 3.16 -2.123 1 97.44 281 TRP B N 1
ATOM 6061 C CA . TRP B 1 281 ? -21.172 4.094 -2.846 1 97.44 281 TRP B CA 1
ATOM 6062 C C . TRP B 1 281 ? -19.875 4.34 -2.088 1 97.44 281 TRP B C 1
ATOM 6064 O O . TRP B 1 281 ? -18.781 4.348 -2.684 1 97.44 281 TRP B O 1
ATOM 6074 N N . PHE B 1 282 ? -19.984 4.562 -0.776 1 97.88 282 PHE B N 1
ATOM 6075 C CA . PHE B 1 282 ? -18.828 4.855 0.056 1 97.88 282 PHE B CA 1
ATOM 6076 C C . PHE B 1 282 ? -17.859 3.672 0.086 1 97.88 282 PHE B C 1
ATOM 6078 O O . PHE B 1 282 ? -16.656 3.842 -0.06 1 97.88 282 PHE B O 1
ATOM 6085 N N . ALA B 1 283 ? -18.422 2.455 0.251 1 96.62 283 ALA B N 1
ATOM 6086 C CA . ALA B 1 283 ? -17.594 1.249 0.282 1 96.62 283 ALA B CA 1
ATOM 6087 C C . ALA B 1 283 ? -16.859 1.053 -1.04 1 96.62 283 ALA B C 1
ATOM 6089 O O . ALA B 1 283 ? -15.688 0.667 -1.054 1 96.62 283 ALA B O 1
ATOM 6090 N N . GLN B 1 284 ? -17.531 1.329 -2.113 1 95.56 284 GLN B N 1
ATOM 6091 C CA . GLN B 1 284 ? -16.906 1.232 -3.426 1 95.56 284 GLN B CA 1
ATOM 6092 C C . GLN B 1 284 ? -15.781 2.26 -3.574 1 95.56 284 GLN B C 1
ATOM 6094 O O . GLN B 1 284 ? -14.75 1.979 -4.191 1 95.56 284 GLN B O 1
ATOM 6099 N N . SER B 1 285 ? -16 3.393 -2.996 1 96.94 285 SER B N 1
ATOM 6100 C CA . SER B 1 285 ? -14.977 4.43 -3.037 1 96.94 285 SER B CA 1
ATOM 6101 C C . SER B 1 285 ? -13.727 4 -2.273 1 96.94 285 SER B C 1
ATOM 6103 O O . SER B 1 285 ? -12.602 4.277 -2.703 1 96.94 285 SER B O 1
ATOM 6105 N N . ILE B 1 286 ? -13.898 3.34 -1.138 1 96.5 286 ILE B N 1
ATOM 6106 C CA . ILE B 1 286 ? -12.773 2.824 -0.367 1 96.5 286 ILE B CA 1
ATOM 6107 C C . ILE B 1 286 ? -12.047 1.747 -1.17 1 96.5 286 ILE B C 1
ATOM 6109 O O . ILE B 1 286 ? -10.82 1.754 -1.263 1 96.5 286 ILE B O 1
ATOM 6113 N N . SER B 1 287 ? -12.867 0.896 -1.785 1 93.88 287 SER B N 1
ATOM 6114 C CA . SER B 1 287 ? -12.312 -0.205 -2.564 1 93.88 287 SER B CA 1
ATOM 6115 C C . SER B 1 287 ? -11.477 0.31 -3.734 1 93.88 287 SER B C 1
ATOM 6117 O O . SER B 1 287 ? -10.453 -0.28 -4.078 1 93.88 287 SER B O 1
ATOM 6119 N N . ASP B 1 288 ? -11.867 1.469 -4.273 1 93.69 288 ASP B N 1
ATOM 6120 C CA . ASP B 1 288 ? -11.219 2.047 -5.445 1 93.69 288 ASP B CA 1
ATOM 6121 C C . ASP B 1 288 ? -10.062 2.967 -5.039 1 93.69 288 ASP B C 1
ATOM 6123 O O . ASP B 1 288 ? -9.477 3.645 -5.887 1 93.69 288 ASP B O 1
ATOM 6127 N N . ASP B 1 289 ? -9.781 3.055 -3.811 1 93.94 289 ASP B N 1
ATOM 6128 C CA . ASP B 1 289 ? -8.711 3.902 -3.281 1 93.94 289 ASP B CA 1
ATOM 6129 C C . ASP B 1 289 ? -8.953 5.367 -3.637 1 93.94 289 ASP B C 1
ATOM 6131 O O . ASP B 1 289 ? -8.016 6.086 -3.994 1 93.94 289 ASP B O 1
ATOM 6135 N N . ARG B 1 290 ? -10.195 5.773 -3.555 1 96.31 290 ARG B N 1
ATOM 6136 C CA . ARG B 1 290 ? -10.539 7.16 -3.861 1 96.31 290 ARG B CA 1
ATOM 6137 C C . ARG B 1 290 ? -10.625 7.996 -2.59 1 96.31 290 ARG B C 1
ATOM 6139 O O . ARG B 1 290 ? -10.781 9.219 -2.654 1 96.31 290 ARG B O 1
ATOM 6146 N N . THR B 1 291 ? -10.492 7.344 -1.44 1 97.19 291 THR B N 1
ATOM 6147 C CA . THR B 1 291 ? -10.656 8.031 -0.164 1 97.19 291 THR B CA 1
ATOM 6148 C C . THR B 1 291 ? -9.305 8.391 0.441 1 97.19 291 THR B C 1
ATOM 6150 O O . THR B 1 291 ? -8.57 9.203 -0.113 1 97.19 291 THR B O 1
ATOM 6153 N N . ARG B 1 292 ? -8.961 7.875 1.617 1 96.31 292 ARG B N 1
ATOM 6154 C CA . ARG B 1 292 ? -7.742 8.281 2.316 1 96.31 292 ARG B CA 1
ATOM 6155 C C . ARG B 1 292 ? -6.5 7.738 1.619 1 96.31 292 ARG B C 1
ATOM 6157 O O . ARG B 1 292 ? -5.398 8.258 1.807 1 96.31 292 ARG B O 1
ATOM 6164 N N . ARG B 1 293 ? -6.629 6.77 0.806 1 93.81 293 ARG B N 1
ATOM 6165 C CA . ARG B 1 293 ? -5.48 6.137 0.168 1 93.81 293 ARG B CA 1
ATOM 6166 C C . ARG B 1 293 ? -5.25 6.699 -1.231 1 93.81 293 ARG B C 1
ATOM 6168 O O . ARG B 1 293 ? -4.328 6.281 -1.932 1 93.81 293 ARG B O 1
ATOM 6175 N N . ALA B 1 294 ? -6.066 7.574 -1.606 1 95.88 294 ALA B N 1
ATOM 6176 C CA . ALA B 1 294 ? -5.879 8.234 -2.895 1 95.88 294 ALA B CA 1
ATOM 6177 C C . ALA B 1 294 ? -4.543 8.977 -2.943 1 95.88 294 ALA B C 1
ATOM 6179 O O . ALA B 1 294 ? -4.016 9.383 -1.906 1 95.88 294 ALA B O 1
ATOM 6180 N N . PRO B 1 295 ? -3.994 9.234 -4.105 1 93.06 295 PRO B N 1
ATOM 6181 C CA . PRO B 1 295 ? -2.721 9.945 -4.227 1 93.06 295 PRO B CA 1
ATOM 6182 C C . PRO B 1 295 ? -2.781 11.359 -3.654 1 93.06 295 PRO B C 1
ATOM 6184 O O . PRO B 1 295 ? -1.772 11.875 -3.168 1 93.06 295 PRO B O 1
ATOM 6187 N N . ASP B 1 296 ? -3.895 11.969 -3.656 1 94.81 296 ASP B N 1
ATOM 6188 C CA . ASP B 1 296 ? -4.027 13.328 -3.135 1 94.81 296 ASP B CA 1
ATOM 6189 C C . ASP B 1 296 ? -4.352 13.312 -1.643 1 94.81 296 ASP B C 1
ATOM 6191 O O . ASP B 1 296 ? -4.699 14.344 -1.067 1 94.81 296 ASP B O 1
ATOM 6195 N N . GLY B 1 297 ? -4.348 12.117 -1.105 1 95.31 297 GLY B N 1
ATOM 6196 C CA . GLY B 1 297 ? -4.656 11.984 0.31 1 95.31 297 GLY B CA 1
ATOM 6197 C C . GLY B 1 297 ? -6.141 12.055 0.606 1 95.31 297 GLY B C 1
ATOM 6198 O O . GLY B 1 297 ? -6.543 12.328 1.74 1 95.31 297 GLY B O 1
ATOM 6199 N N . GLY B 1 298 ? -6.973 11.93 -0.383 1 97.56 298 GLY B N 1
ATOM 6200 C CA . GLY B 1 298 ? -8.414 11.945 -0.213 1 97.56 298 GLY B CA 1
ATOM 6201 C C . GLY B 1 298 ? -9.023 13.328 -0.408 1 97.56 298 GLY B C 1
ATOM 6202 O O . GLY B 1 298 ? -10.211 13.523 -0.163 1 97.56 298 GLY B O 1
ATOM 6203 N N . LEU B 1 299 ? -8.211 14.273 -0.86 1 97.88 299 LEU B N 1
ATOM 6204 C CA . LEU B 1 299 ? -8.672 15.656 -0.959 1 97.88 299 LEU B CA 1
ATOM 6205 C C . LEU B 1 299 ? -9.922 15.758 -1.829 1 97.88 299 LEU B C 1
ATOM 6207 O O . LEU B 1 299 ? -10.922 16.344 -1.422 1 97.88 299 LEU B O 1
ATOM 6211 N N . SER B 1 300 ? -9.875 15.18 -3.043 1 97.38 300 SER B N 1
ATOM 6212 C CA . SER B 1 300 ? -11.016 15.258 -3.953 1 97.38 300 SER B CA 1
ATOM 6213 C C . SER B 1 300 ? -12.266 14.633 -3.336 1 97.38 300 SER B C 1
ATOM 6215 O O . SER B 1 300 ? -13.359 15.18 -3.443 1 97.38 300 SER B O 1
ATOM 6217 N N . PHE B 1 301 ? -12.094 13.547 -2.738 1 98.44 301 PHE B N 1
ATOM 6218 C CA . PHE B 1 301 ? -13.195 12.82 -2.117 1 98.44 301 PHE B CA 1
ATOM 6219 C C . PHE B 1 301 ? -13.805 13.617 -0.976 1 98.44 301 PHE B C 1
ATOM 6221 O O . PHE B 1 301 ? -15.016 13.812 -0.926 1 98.44 301 PHE B O 1
ATOM 6228 N N . TYR B 1 302 ? -12.953 14.102 -0.039 1 98.69 302 TYR B N 1
ATOM 6229 C CA . TYR B 1 302 ? -13.43 14.852 1.115 1 98.69 302 TYR B CA 1
ATOM 6230 C C . TYR B 1 302 ? -14.031 16.188 0.687 1 98.69 302 TYR B C 1
ATOM 6232 O O . TYR B 1 302 ? -14.977 16.672 1.308 1 98.69 302 TYR B O 1
ATOM 6240 N N . THR B 1 303 ? -13.477 16.75 -0.325 1 98.06 303 THR B N 1
ATOM 6241 C CA . THR B 1 303 ? -14.07 17.969 -0.868 1 98.06 303 THR B CA 1
ATOM 6242 C C . THR B 1 303 ? -15.484 17.703 -1.376 1 98.06 303 THR B C 1
ATOM 6244 O O . THR B 1 303 ? -16.391 18.5 -1.137 1 98.06 303 THR B O 1
ATOM 6247 N N . ALA B 1 304 ? -15.664 16.609 -2.084 1 98.25 304 ALA B N 1
ATOM 6248 C CA . ALA B 1 304 ? -16.984 16.234 -2.555 1 98.25 304 ALA B CA 1
ATOM 6249 C C . ALA B 1 304 ? -17.953 16.062 -1.387 1 98.25 304 ALA B C 1
ATOM 6251 O O . ALA B 1 304 ? -19.094 16.516 -1.44 1 98.25 304 ALA B O 1
ATOM 6252 N N . LEU B 1 305 ? -17.484 15.383 -0.333 1 98.56 305 LEU B N 1
ATOM 6253 C CA . LEU B 1 305 ? -18.312 15.18 0.853 1 98.56 305 LEU B CA 1
ATOM 6254 C C . LEU B 1 305 ? -18.688 16.516 1.49 1 98.56 305 LEU B C 1
ATOM 6256 O O . LEU B 1 305 ? -19.812 16.688 1.966 1 98.56 305 LEU B O 1
ATOM 6260 N N . SER B 1 306 ? -17.75 17.438 1.527 1 98.31 306 SER B N 1
ATOM 6261 C CA . SER B 1 306 ? -17.969 18.75 2.127 1 98.31 306 SER B CA 1
ATOM 6262 C C . SER B 1 306 ? -18.938 19.594 1.296 1 98.31 306 SER B C 1
ATOM 6264 O O . SER B 1 306 ? -19.719 20.375 1.842 1 98.31 306 SER B O 1
ATOM 6266 N N . GLU B 1 307 ? -18.906 19.453 0.057 1 97.19 307 GLU B N 1
ATOM 6267 C CA . GLU B 1 307 ? -19.812 20.188 -0.832 1 97.19 307 GLU B CA 1
ATOM 6268 C C . GLU B 1 307 ? -21.234 19.641 -0.749 1 97.19 307 GLU B C 1
ATOM 6270 O O . GLU B 1 307 ? -22.188 20.406 -0.721 1 97.19 307 GLU B O 1
ATOM 6275 N N . GLY B 1 308 ? -21.359 18.375 -0.73 1 96.81 308 GLY B N 1
ATOM 6276 C CA . GLY B 1 308 ? -22.672 17.734 -0.686 1 96.81 308 GLY B CA 1
ATOM 6277 C C . GLY B 1 308 ? -23.453 17.875 -1.985 1 96.81 308 GLY B C 1
ATOM 6278 O O . GLY B 1 308 ? -22.859 17.797 -3.07 1 96.81 308 GLY B O 1
ATOM 6279 N N . GLY B 1 309 ? -24.703 17.875 -1.951 1 94.25 309 GLY B N 1
ATOM 6280 C CA . GLY B 1 309 ? -25.562 18.062 -3.115 1 94.25 309 GLY B CA 1
ATOM 6281 C C . GLY B 1 309 ? -25.25 17.078 -4.234 1 94.25 309 GLY B C 1
ATOM 6282 O O . GLY B 1 309 ? -25.219 15.867 -4.02 1 94.25 309 GLY B O 1
ATOM 6283 N N . ASP B 1 310 ? -24.859 17.641 -5.43 1 94.56 310 ASP B N 1
ATOM 6284 C CA . ASP B 1 310 ? -24.688 16.828 -6.621 1 94.56 310 ASP B CA 1
ATOM 6285 C C . ASP B 1 310 ? -23.219 16.438 -6.801 1 94.56 310 ASP B C 1
ATOM 6287 O O . ASP B 1 310 ? -22.844 15.828 -7.809 1 94.56 310 ASP B O 1
ATOM 6291 N N . ALA B 1 311 ? -22.391 16.75 -5.863 1 96.88 311 ALA B N 1
ATOM 6292 C CA . ALA B 1 311 ? -20.969 16.438 -5.973 1 96.88 311 ALA B CA 1
ATOM 6293 C C . ALA B 1 311 ? -20.719 14.938 -5.977 1 96.88 311 ALA B C 1
ATOM 6295 O O . ALA B 1 311 ? -19.719 14.461 -6.5 1 96.88 311 ALA B O 1
ATOM 6296 N N . TYR B 1 312 ? -21.531 14.219 -5.359 1 97.5 312 TYR B N 1
ATOM 6297 C CA . TYR B 1 312 ? -21.516 12.766 -5.367 1 97.5 312 TYR B CA 1
ATOM 6298 C C . TYR B 1 312 ? -22.922 12.203 -5.223 1 97.5 312 TYR B C 1
ATOM 6300 O O . TYR B 1 312 ? -23.812 12.867 -4.68 1 97.5 312 TYR B O 1
ATOM 6308 N N . ILE B 1 313 ? -23.156 10.977 -5.691 1 97.5 313 ILE B N 1
ATOM 6309 C CA . ILE B 1 313 ? -24.469 10.352 -5.742 1 97.5 313 ILE B CA 1
ATOM 6310 C C . ILE B 1 313 ? -25.484 11.344 -6.297 1 97.5 313 ILE B C 1
ATOM 6312 O O . ILE B 1 313 ? -26.406 11.766 -5.59 1 97.5 313 ILE B O 1
ATOM 6316 N N . SER B 1 314 ? -25.344 11.633 -7.52 1 95.25 314 SER B N 1
ATOM 6317 C CA . SER B 1 314 ? -26.141 12.641 -8.203 1 95.25 314 SER B CA 1
ATOM 6318 C C . SER B 1 314 ? -27.484 12.07 -8.648 1 95.25 314 SER B C 1
ATOM 6320 O O . SER B 1 314 ? -27.766 10.891 -8.438 1 95.25 314 SER B O 1
ATOM 6322 N N . HIS B 1 315 ? -28.25 12.898 -9.312 1 93.69 315 HIS B N 1
ATOM 6323 C CA . HIS B 1 315 ? -29.562 12.508 -9.828 1 93.69 315 HIS B CA 1
ATOM 6324 C C . HIS B 1 315 ? -29.438 11.344 -10.805 1 93.69 315 HIS B C 1
ATOM 6326 O O . HIS B 1 315 ? -30.281 10.438 -10.805 1 93.69 315 HIS B O 1
ATOM 6332 N N . VAL B 1 316 ? -28.375 11.367 -11.5 1 93.06 316 VAL B N 1
ATOM 6333 C CA . VAL B 1 316 ? -28.156 10.312 -12.492 1 93.06 316 VAL B CA 1
ATOM 6334 C C . VAL B 1 316 ? -27.938 8.977 -11.789 1 93.06 316 VAL B C 1
ATOM 6336 O O . VAL B 1 316 ? -28.422 7.941 -12.25 1 93.06 316 VAL B O 1
ATOM 6339 N N . ASP B 1 317 ? -27.25 8.977 -10.711 1 94.62 317 ASP B N 1
ATOM 6340 C CA . ASP B 1 317 ? -27.031 7.766 -9.93 1 94.62 317 ASP B CA 1
ATOM 6341 C C . ASP B 1 317 ? -28.344 7.207 -9.391 1 94.62 317 ASP B C 1
ATOM 6343 O O . ASP B 1 317 ? -28.531 5.992 -9.336 1 94.62 317 ASP B O 1
ATOM 6347 N N . PHE B 1 318 ? -29.25 8.078 -9.016 1 95.31 318 PHE B N 1
ATOM 6348 C CA . PHE B 1 318 ? -30.547 7.652 -8.508 1 95.31 318 PHE B CA 1
ATOM 6349 C C . PHE B 1 318 ? -31.375 6.984 -9.609 1 95.31 318 PHE B C 1
ATOM 6351 O O . PHE B 1 318 ? -32.125 6.051 -9.344 1 95.31 318 PHE B O 1
ATOM 6358 N N . GLN B 1 319 ? -31.172 7.449 -10.836 1 93.81 319 GLN B N 1
ATOM 6359 C CA . GLN B 1 319 ? -31.875 6.828 -11.945 1 93.81 319 GLN B CA 1
ATOM 6360 C C . GLN B 1 319 ? -31.484 5.363 -12.109 1 93.81 319 GLN B C 1
ATOM 6362 O O . GLN B 1 319 ? -32.344 4.508 -12.367 1 93.81 319 GLN B O 1
ATOM 6367 N N . GLU B 1 320 ? -30.297 5.133 -11.922 1 92.88 320 GLU B N 1
ATOM 6368 C CA . GLU B 1 320 ? -29.828 3.75 -11.969 1 92.88 320 GLU B CA 1
ATOM 6369 C C . GLU B 1 320 ? -30.406 2.934 -10.812 1 92.88 320 GLU B C 1
ATOM 6371 O O . GLU B 1 320 ? -30.797 1.783 -10.992 1 92.88 320 GLU B O 1
ATOM 6376 N N . PHE B 1 321 ? -30.453 3.539 -9.672 1 94.5 321 PHE B N 1
ATOM 6377 C CA . PHE B 1 321 ? -30.984 2.904 -8.484 1 94.5 321 PHE B CA 1
ATOM 6378 C C . PHE B 1 321 ? -32.469 2.537 -8.688 1 94.5 321 PHE B C 1
ATOM 6380 O O . PHE B 1 321 ? -32.906 1.455 -8.289 1 94.5 321 PHE B O 1
ATOM 6387 N N . HIS B 1 322 ? -33.188 3.338 -9.359 1 94.12 322 HIS B N 1
ATOM 6388 C CA . HIS B 1 322 ? -34.625 3.178 -9.531 1 94.12 322 HIS B CA 1
ATOM 6389 C C . HIS B 1 322 ? -34.938 2.109 -10.57 1 94.12 322 HIS B C 1
ATOM 6391 O O . HIS B 1 322 ? -36.094 1.661 -10.672 1 94.12 322 HIS B O 1
ATOM 6397 N N . LYS B 1 323 ? -33.969 1.69 -11.312 1 92.19 323 LYS B N 1
ATOM 6398 C CA . LYS B 1 323 ? -34.156 0.561 -12.211 1 92.19 323 LYS B CA 1
ATOM 6399 C C . LYS B 1 323 ? -34.5 -0.713 -11.438 1 92.19 323 LYS B C 1
ATOM 6401 O O . LYS B 1 323 ? -35.25 -1.557 -11.906 1 92.19 323 LYS B O 1
ATOM 6406 N N . TYR B 1 324 ? -33.906 -0.801 -10.234 1 93.19 324 TYR B N 1
ATOM 6407 C CA . TYR B 1 324 ? -34.125 -1.981 -9.398 1 93.19 324 TYR B CA 1
ATOM 6408 C C . TYR B 1 324 ? -35.188 -1.738 -8.352 1 93.19 324 TYR B C 1
ATOM 6410 O O . TYR B 1 324 ? -35.844 -2.682 -7.879 1 93.19 324 TYR B O 1
ATOM 6418 N N . PHE B 1 325 ? -35.375 -0.438 -8.07 1 95.56 325 PHE B N 1
ATOM 6419 C CA . PHE B 1 325 ? -36.375 -0.049 -7.062 1 95.56 325 PHE B CA 1
ATOM 6420 C C . PHE B 1 325 ? -37.25 1.077 -7.582 1 95.56 325 PHE B C 1
ATOM 6422 O O . PHE B 1 325 ? -37.188 2.209 -7.102 1 95.56 325 PHE B O 1
ATOM 6429 N N . PRO B 1 326 ? -38.094 0.693 -8.5 1 95.44 326 PRO B N 1
ATOM 6430 C CA . PRO B 1 326 ? -38.969 1.722 -9.062 1 95.44 326 PRO B CA 1
ATOM 6431 C C . PRO B 1 326 ? -39.938 2.301 -8.031 1 95.44 326 PRO B C 1
ATOM 6433 O O . PRO B 1 326 ? -40.344 1.604 -7.098 1 95.44 326 PRO B O 1
ATOM 6436 N N . MET B 1 327 ? -40.25 3.561 -8.148 1 93.5 327 MET B N 1
ATOM 6437 C CA . MET B 1 327 ? -41.156 4.242 -7.25 1 93.5 327 MET B CA 1
ATOM 6438 C C . MET B 1 327 ? -41.781 5.465 -7.926 1 93.5 327 MET B C 1
ATOM 6440 O O . MET B 1 327 ? -41.406 5.805 -9.055 1 93.5 327 MET B O 1
ATOM 6444 N N . SER B 1 328 ? -42.812 6.02 -7.277 1 93.56 328 SER B N 1
ATOM 6445 C CA . SER B 1 328 ? -43.469 7.207 -7.809 1 93.56 328 SER B CA 1
ATOM 6446 C C . SER B 1 328 ? -42.5 8.398 -7.828 1 93.56 328 SER B C 1
ATOM 6448 O O . SER B 1 328 ? -41.5 8.398 -7.141 1 93.56 328 SER B O 1
ATOM 6450 N N . MET B 1 329 ? -42.844 9.422 -8.594 1 93.5 329 MET B N 1
ATOM 6451 C CA . MET B 1 329 ? -42 10.617 -8.68 1 93.5 329 MET B CA 1
ATOM 6452 C C . MET B 1 329 ? -41.844 11.273 -7.309 1 93.5 329 MET B C 1
ATOM 6454 O O . MET B 1 329 ? -40.75 11.742 -6.957 1 93.5 329 MET B O 1
ATOM 6458 N N . LYS B 1 330 ? -42.938 11.32 -6.641 1 93.88 330 LYS B N 1
ATOM 6459 C CA . LYS B 1 330 ? -42.875 11.898 -5.305 1 93.88 330 LYS B CA 1
ATOM 6460 C C . LYS B 1 330 ? -41.938 11.125 -4.395 1 93.88 330 LYS B C 1
ATOM 6462 O O . LYS B 1 330 ? -41.156 11.711 -3.641 1 93.88 330 LYS B O 1
ATOM 6467 N N . ALA B 1 331 ? -42 9.836 -4.469 1 94.94 331 ALA B N 1
ATOM 6468 C CA . ALA B 1 331 ? -41.125 8.977 -3.654 1 94.94 331 ALA B CA 1
ATOM 6469 C C . ALA B 1 331 ? -39.656 9.148 -4.047 1 94.94 331 ALA B C 1
ATOM 6471 O O . ALA B 1 331 ? -38.781 9.133 -3.186 1 94.94 331 ALA B O 1
ATOM 6472 N N . CYS B 1 332 ? -39.438 9.32 -5.324 1 95.38 332 CYS B N 1
ATOM 6473 C CA . CYS B 1 332 ? -38.062 9.562 -5.801 1 95.38 332 CYS B CA 1
ATOM 6474 C C . CYS B 1 332 ? -37.5 10.844 -5.191 1 95.38 332 CYS B C 1
ATOM 6476 O O . CYS B 1 332 ? -36.344 10.867 -4.75 1 95.38 332 CYS B O 1
ATOM 6478 N N . GLN B 1 333 ? -38.312 11.812 -5.207 1 95.69 333 GLN B N 1
ATOM 6479 C CA . GLN B 1 333 ? -37.906 13.094 -4.652 1 95.69 333 GLN B CA 1
ATOM 6480 C C . GLN B 1 333 ? -37.656 12.984 -3.148 1 95.69 333 GLN B C 1
ATOM 6482 O O . GLN B 1 333 ? -36.688 13.57 -2.629 1 95.69 333 GLN B O 1
ATOM 6487 N N . LEU B 1 334 ? -38.5 12.242 -2.508 1 96.38 334 LEU B N 1
ATOM 6488 C CA . LEU B 1 334 ? -38.344 12.055 -1.068 1 96.38 334 LEU B CA 1
ATOM 6489 C C . LEU B 1 334 ? -37.062 11.305 -0.75 1 96.38 334 LEU B C 1
ATOM 6491 O O . LEU B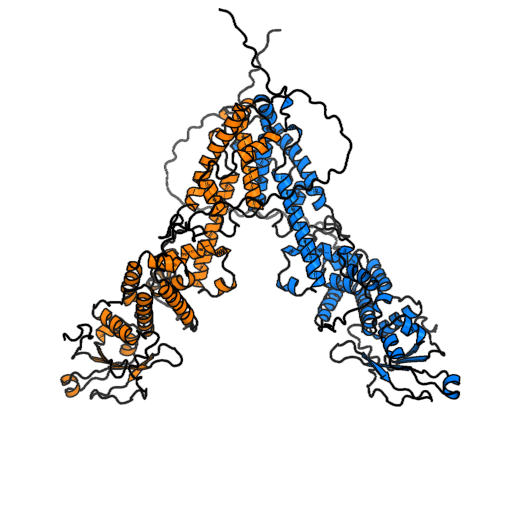 1 334 ? -36.375 11.641 0.199 1 96.38 334 LEU B O 1
ATOM 6495 N N . LEU B 1 335 ? -36.812 10.289 -1.493 1 97.25 335 LEU B N 1
ATOM 6496 C CA . LEU B 1 335 ? -35.562 9.523 -1.3 1 97.25 335 LEU B CA 1
ATOM 6497 C C . LEU B 1 335 ? -34.344 10.398 -1.508 1 97.25 335 LEU B C 1
ATOM 6499 O O . LEU B 1 335 ? -33.406 10.359 -0.711 1 97.25 335 LEU B O 1
ATOM 6503 N N . GLU B 1 336 ? -34.344 11.172 -2.521 1 96.88 336 GLU B N 1
ATOM 6504 C CA . GLU B 1 336 ? -33.219 12.086 -2.797 1 96.88 336 GLU B CA 1
ATOM 6505 C C . GLU B 1 336 ? -33.094 13.133 -1.698 1 96.88 336 GLU B C 1
ATOM 6507 O O . GLU B 1 336 ? -31.969 13.516 -1.334 1 96.88 336 GLU B O 1
ATOM 6512 N N . ALA B 1 337 ? -34.219 13.602 -1.247 1 97.06 337 ALA B N 1
ATOM 6513 C CA . ALA B 1 337 ? -34.188 14.555 -0.144 1 97.06 337 ALA B CA 1
ATOM 6514 C C . ALA B 1 337 ? -33.594 13.938 1.109 1 97.06 337 ALA B C 1
ATOM 6516 O O . ALA B 1 337 ? -32.844 14.594 1.832 1 97.06 337 ALA B O 1
ATOM 6517 N N . ASN B 1 338 ? -34 12.734 1.419 1 97.69 338 ASN B N 1
ATOM 6518 C CA . ASN B 1 338 ? -33.406 12.023 2.551 1 97.69 338 ASN B CA 1
ATOM 6519 C C . ASN B 1 338 ? -31.891 11.875 2.393 1 97.69 338 ASN B C 1
ATOM 6521 O O . ASN B 1 338 ? -31.141 12.016 3.363 1 97.69 338 ASN B O 1
ATOM 6525 N N . MET B 1 339 ? -31.438 11.578 1.183 1 97.94 339 MET B N 1
ATOM 6526 C CA . MET B 1 339 ? -30 11.539 0.913 1 97.94 339 MET B CA 1
ATOM 6527 C C . MET B 1 339 ? -29.344 12.891 1.232 1 97.94 339 MET B C 1
ATOM 6529 O O . MET B 1 339 ? -28.234 12.938 1.763 1 97.94 339 MET B O 1
ATOM 6533 N N . GLY B 1 340 ? -30.047 13.945 0.883 1 97.56 340 GLY B N 1
ATOM 6534 C CA . GLY B 1 340 ? -29.562 15.273 1.228 1 97.56 340 GLY B CA 1
ATOM 6535 C C . GLY B 1 340 ? -29.359 15.461 2.719 1 97.56 340 GLY B C 1
ATOM 6536 O O . GLY B 1 340 ? -28.359 16.062 3.143 1 97.56 340 GLY B O 1
ATOM 6537 N N . VAL B 1 341 ? -30.266 14.961 3.52 1 97.44 341 VAL B N 1
ATOM 6538 C CA . VAL B 1 341 ? -30.156 15.047 4.973 1 97.44 341 VAL B CA 1
ATOM 6539 C C . VAL B 1 341 ? -28.906 14.312 5.445 1 97.44 341 VAL B C 1
ATOM 6541 O O . VAL B 1 341 ? -28.156 14.828 6.277 1 97.44 341 VAL B O 1
ATOM 6544 N N . LEU B 1 342 ? -28.734 13.156 4.906 1 97.88 342 LEU B N 1
ATOM 6545 C CA . LEU B 1 342 ? -27.547 12.359 5.246 1 97.88 342 LEU B CA 1
ATOM 6546 C C . LEU B 1 342 ? -26.266 13.094 4.859 1 97.88 342 LEU B C 1
ATOM 6548 O O . LEU B 1 342 ? -25.328 13.148 5.645 1 97.88 342 LEU B O 1
ATOM 6552 N N . LYS B 1 343 ? -26.266 13.688 3.693 1 98.12 343 LYS B N 1
ATOM 6553 C CA . LYS B 1 343 ? -25.094 14.406 3.197 1 98.12 343 LYS B CA 1
ATOM 6554 C C . LYS B 1 343 ? -24.781 15.609 4.082 1 98.12 343 LYS B C 1
ATOM 6556 O O . LYS B 1 343 ? -23.609 15.961 4.254 1 98.12 343 LYS B O 1
ATOM 6561 N N . GLU B 1 344 ? -25.812 16.203 4.645 1 97.69 344 GLU B N 1
ATOM 6562 C CA . GLU B 1 344 ? -25.594 17.328 5.547 1 97.69 344 GLU B CA 1
ATOM 6563 C C . GLU B 1 344 ? -24.875 16.891 6.824 1 97.69 344 GLU B C 1
ATOM 6565 O O . GLU B 1 344 ? -24 17.594 7.328 1 97.69 344 GLU B O 1
ATOM 6570 N N . ASP B 1 345 ? -25.234 15.773 7.328 1 97.5 345 ASP B N 1
ATOM 6571 C CA . ASP B 1 345 ? -24.547 15.219 8.492 1 97.5 345 ASP B CA 1
ATOM 6572 C C . ASP B 1 345 ? -23.078 14.914 8.164 1 97.5 345 ASP B C 1
ATOM 6574 O O . ASP B 1 345 ? -22.188 15.219 8.945 1 97.5 345 ASP B O 1
ATOM 6578 N N . VAL B 1 346 ? -22.891 14.289 7.02 1 98.12 346 VAL B N 1
ATOM 6579 C CA . VAL B 1 346 ? -21.562 13.859 6.594 1 98.12 346 VAL B CA 1
ATOM 6580 C C . VAL B 1 346 ? -20.641 15.07 6.438 1 98.12 346 VAL B C 1
ATOM 6582 O O . VAL B 1 346 ? -19.469 15.016 6.781 1 98.12 346 VAL B O 1
ATOM 6585 N N . LYS B 1 347 ? -21.172 16.188 5.965 1 97.88 347 LYS B N 1
ATOM 6586 C CA . LYS B 1 347 ? -20.422 17.422 5.801 1 97.88 347 LYS B CA 1
ATOM 6587 C C . LYS B 1 347 ? -19.734 17.828 7.102 1 97.88 347 LYS B C 1
ATOM 6589 O O . LYS B 1 347 ? -18.578 18.234 7.094 1 97.88 347 LYS B O 1
ATOM 6594 N N . ARG B 1 348 ? -20.406 17.656 8.172 1 97.44 348 ARG B N 1
ATOM 6595 C CA . ARG B 1 348 ? -19.891 18.078 9.477 1 97.44 348 ARG B CA 1
ATOM 6596 C C . ARG B 1 348 ? -18.719 17.203 9.906 1 97.44 348 ARG B C 1
ATOM 6598 O O . ARG B 1 348 ? -17.797 17.656 10.578 1 97.44 348 ARG B O 1
ATOM 6605 N N . PHE B 1 349 ? -18.766 15.977 9.508 1 98.12 349 PHE B N 1
ATOM 6606 C CA . PHE B 1 349 ? -17.719 15.047 9.906 1 98.12 349 PHE B CA 1
ATOM 6607 C C . PHE B 1 349 ? -16.391 15.391 9.234 1 98.12 349 PHE B C 1
ATOM 6609 O O . PHE B 1 349 ? -15.32 15.156 9.805 1 98.12 349 PHE B O 1
ATOM 6616 N N . VAL B 1 350 ? -16.422 15.969 8.008 1 98.44 350 VAL B N 1
ATOM 6617 C CA . VAL B 1 350 ? -15.188 16.172 7.25 1 98.44 350 VAL B CA 1
ATOM 6618 C C . VAL B 1 350 ? -14.727 17.625 7.406 1 98.44 350 VAL B C 1
ATOM 6620 O O . VAL B 1 350 ? -13.719 18.031 6.816 1 98.44 350 VAL B O 1
ATOM 6623 N N . ASP B 1 351 ? -15.359 18.422 8.266 1 98 351 ASP B N 1
ATOM 6624 C CA . ASP B 1 351 ? -15.062 19.828 8.453 1 98 351 ASP B CA 1
ATOM 6625 C C . ASP B 1 351 ? -13.602 20.031 8.836 1 98 351 ASP B C 1
ATOM 6627 O O . ASP B 1 351 ? -12.93 20.922 8.305 1 98 351 ASP B O 1
ATOM 6631 N N . GLU B 1 352 ? -13.172 19.234 9.711 1 97.19 352 GLU B N 1
ATOM 6632 C CA . GLU B 1 352 ? -11.812 19.391 10.234 1 97.19 352 GLU B CA 1
ATOM 6633 C C . GLU B 1 352 ? -10.773 19.156 9.148 1 97.19 352 GLU B C 1
ATOM 6635 O O . GLU B 1 352 ? -9.727 19.797 9.133 1 97.19 352 GLU B O 1
ATOM 6640 N N . LEU B 1 353 ? -11.07 18.25 8.203 1 98.38 353 LEU B N 1
ATOM 6641 C CA . LEU B 1 353 ? -10.141 17.938 7.121 1 98.38 353 LEU B CA 1
ATOM 6642 C C . LEU B 1 353 ? -10.109 19.047 6.082 1 98.38 353 LEU B C 1
ATOM 6644 O O . LEU B 1 353 ? -9.148 19.188 5.328 1 98.38 353 LEU B O 1
ATOM 6648 N N . MET B 1 354 ? -11.156 19.859 6.059 1 97.81 354 MET B N 1
ATOM 6649 C CA . MET B 1 354 ? -11.289 20.875 5.02 1 97.81 354 MET B CA 1
ATOM 6650 C C . MET B 1 354 ? -10.648 22.188 5.461 1 97.81 354 MET B C 1
ATOM 6652 O O . MET B 1 354 ? -10.516 23.125 4.664 1 97.81 354 MET B O 1
ATOM 6656 N N . VAL B 1 355 ? -10.195 22.234 6.715 1 98 355 VAL B N 1
ATOM 6657 C CA . VAL B 1 355 ? -9.516 23.438 7.199 1 98 355 VAL B CA 1
ATOM 6658 C C . VAL B 1 355 ? -8.18 23.594 6.48 1 98 355 VAL B C 1
ATOM 6660 O O . VAL B 1 355 ? -7.449 22.625 6.293 1 98 355 VAL B O 1
ATOM 6663 N N . GLU B 1 356 ? -7.938 24.734 5.996 1 97.75 356 GLU B N 1
ATOM 6664 C CA . GLU B 1 356 ? -6.664 25.078 5.367 1 97.75 356 GLU B CA 1
ATOM 6665 C C . GLU B 1 356 ? -5.789 25.906 6.301 1 97.75 356 GLU B C 1
ATOM 6667 O O . GLU B 1 356 ? -6.121 27.047 6.617 1 97.75 356 GLU B O 1
ATOM 6672 N N . ARG B 1 357 ? -4.648 25.375 6.699 1 97.75 357 ARG B N 1
ATOM 6673 C CA . ARG B 1 357 ? -3.834 26.047 7.711 1 97.75 357 ARG B CA 1
ATOM 6674 C C . ARG B 1 357 ? -2.564 26.625 7.098 1 97.75 357 ARG B C 1
ATOM 6676 O O . ARG B 1 357 ? -1.683 27.094 7.816 1 97.75 357 ARG B O 1
ATOM 6683 N N . THR B 1 358 ? -2.467 26.547 5.719 1 97.56 358 THR B N 1
ATOM 6684 C CA . THR B 1 358 ? -1.395 27.219 5.004 1 97.56 358 THR B CA 1
ATOM 6685 C C . THR B 1 358 ? -1.79 28.656 4.672 1 97.56 358 THR B C 1
ATOM 6687 O O . THR B 1 358 ? -2.973 29 4.715 1 97.56 358 THR B O 1
ATOM 6690 N N . HIS B 1 359 ? -0.785 29.469 4.398 1 96.94 359 HIS B N 1
ATOM 6691 C CA . HIS B 1 359 ? -1.037 30.859 4.008 1 96.94 359 HIS B CA 1
ATOM 6692 C C . HIS B 1 359 ? -1.697 30.922 2.633 1 96.94 359 HIS B C 1
ATOM 6694 O O . HIS B 1 359 ? -2.594 31.734 2.412 1 96.94 359 HIS B O 1
ATOM 6700 N N . LEU B 1 360 ? -1.242 29.969 1.75 1 95.62 360 LEU B N 1
ATOM 6701 C CA . LEU B 1 360 ? -1.868 29.875 0.436 1 95.62 360 LEU B CA 1
ATOM 6702 C C . LEU B 1 360 ? -3.102 28.984 0.485 1 95.62 360 LEU B C 1
ATOM 6704 O O . LEU B 1 360 ? -3.098 27.953 1.158 1 95.62 360 LEU B O 1
ATOM 6708 N N . LYS B 1 361 ? -4.098 29.438 -0.155 1 96.25 361 LYS B N 1
ATOM 6709 C CA . LYS B 1 361 ? -5.344 28.672 -0.17 1 96.25 361 LYS B CA 1
ATOM 6710 C C . LYS B 1 361 ? -5.539 27.969 -1.508 1 96.25 361 LYS B C 1
ATOM 6712 O O . LYS B 1 361 ? -5.086 28.453 -2.545 1 96.25 361 LYS B O 1
ATOM 6717 N N . ARG B 1 362 ? -6.277 26.875 -1.475 1 95 362 ARG B N 1
ATOM 6718 C CA . ARG B 1 362 ? -6.477 26.031 -2.648 1 95 362 ARG B CA 1
ATOM 6719 C C . ARG B 1 362 ? -7.316 26.75 -3.701 1 95 362 ARG B C 1
ATOM 6721 O O . ARG B 1 362 ? -7.125 26.547 -4.902 1 95 362 ARG B O 1
ATOM 6728 N N . ASP B 1 363 ? -8.242 27.578 -3.326 1 92.88 363 ASP B N 1
ATOM 6729 C CA . ASP B 1 363 ? -9.094 28.297 -4.266 1 92.88 363 ASP B CA 1
ATOM 6730 C C . ASP B 1 363 ? -8.273 29.219 -5.168 1 92.88 363 ASP B C 1
ATOM 6732 O O . ASP B 1 363 ? -8.625 29.422 -6.332 1 92.88 363 ASP B O 1
ATOM 6736 N N . GLU B 1 364 ? -7.148 29.734 -4.637 1 92 364 GLU B N 1
ATOM 6737 C CA . GLU B 1 364 ? -6.273 30.641 -5.375 1 92 364 GLU B CA 1
ATOM 6738 C C . GLU B 1 364 ? -5.105 29.891 -6.004 1 92 364 GLU B C 1
ATOM 6740 O O . GLU B 1 364 ? -4.531 30.344 -6.996 1 92 364 GLU B O 1
ATOM 6745 N N . HIS B 1 365 ? -4.793 28.766 -5.383 1 91.5 365 HIS B N 1
ATOM 6746 C CA . HIS B 1 365 ? -3.656 27.969 -5.832 1 91.5 365 HIS B CA 1
ATOM 6747 C C . HIS B 1 365 ? -4.055 26.516 -6.062 1 91.5 365 HIS B C 1
ATOM 6749 O O . HIS B 1 365 ? -3.844 25.672 -5.195 1 91.5 365 HIS B O 1
ATOM 6755 N N . MET B 1 366 ? -4.449 26.203 -7.246 1 85.94 366 MET B N 1
ATOM 6756 C CA . MET B 1 366 ? -4.996 24.891 -7.605 1 85.94 366 MET B CA 1
ATOM 6757 C C . MET B 1 366 ? -3.898 23.844 -7.633 1 85.94 366 MET B C 1
ATOM 6759 O O . MET B 1 366 ? -4.188 22.641 -7.66 1 85.94 366 MET B O 1
ATOM 6763 N N . ASP B 1 367 ? -2.67 24.328 -7.512 1 90.5 367 ASP B N 1
ATOM 6764 C CA . ASP B 1 367 ? -1.54 23.406 -7.512 1 90.5 367 ASP B CA 1
ATOM 6765 C C . ASP B 1 367 ? -1.461 22.625 -6.195 1 90.5 367 ASP B C 1
ATOM 6767 O O . ASP B 1 367 ? -0.776 21.609 -6.105 1 90.5 367 ASP B O 1
ATOM 6771 N N . ILE B 1 368 ? -2.15 23.219 -5.176 1 96.19 368 ILE B N 1
ATOM 6772 C CA . ILE B 1 368 ? -2.201 22.5 -3.908 1 96.19 368 ILE B CA 1
ATOM 6773 C C . ILE B 1 368 ? -3.199 21.344 -4.004 1 96.19 368 ILE B C 1
ATOM 6775 O O . ILE B 1 368 ? -4.406 21.547 -3.836 1 96.19 368 ILE B O 1
ATOM 6779 N N . ALA B 1 369 ? -2.738 20.156 -4.234 1 95.88 369 ALA B N 1
ATOM 6780 C CA . ALA B 1 369 ? -3.59 19 -4.516 1 95.88 369 ALA B CA 1
ATOM 6781 C C . ALA B 1 369 ? -3.611 18.031 -3.338 1 95.88 369 ALA B C 1
ATOM 6783 O O . ALA B 1 369 ? -3.826 16.828 -3.516 1 95.88 369 ALA B O 1
ATOM 6784 N N . TRP B 1 370 ? -3.309 18.531 -2.117 1 97.44 370 TRP B N 1
ATOM 6785 C CA . TRP B 1 370 ? -3.301 17.703 -0.909 1 97.44 370 TRP B CA 1
ATOM 6786 C C . TRP B 1 370 ? -3.951 18.453 0.255 1 97.44 370 TRP B C 1
ATOM 6788 O O . TRP B 1 370 ? -4.289 19.641 0.135 1 97.44 370 TRP B O 1
ATOM 6798 N N . LEU B 1 371 ? -4.188 17.734 1.322 1 98.12 371 LEU B N 1
ATOM 6799 C CA . LEU B 1 371 ? -4.789 18.312 2.516 1 98.12 371 LEU B CA 1
ATOM 6800 C C . LEU B 1 371 ? -3.779 19.172 3.264 1 98.12 371 LEU B C 1
ATOM 6802 O O . LEU B 1 371 ? -2.604 18.812 3.363 1 98.12 371 LEU B O 1
ATOM 6806 N N . THR B 1 372 ? -4.188 20.328 3.756 1 98.31 372 THR B N 1
ATOM 6807 C CA . THR B 1 372 ? -3.314 21.234 4.492 1 98.31 372 THR B CA 1
ATOM 6808 C C . THR B 1 372 ? -3.902 21.562 5.863 1 98.31 372 THR B C 1
ATOM 6810 O O . THR B 1 372 ? -3.768 22.688 6.352 1 98.31 372 THR B O 1
ATOM 6813 N N . CYS B 1 373 ? -4.555 20.625 6.465 1 98.38 373 CYS B N 1
ATOM 6814 C CA . CYS B 1 373 ? -5.316 20.859 7.688 1 98.38 373 CYS B CA 1
ATOM 6815 C C . CYS B 1 373 ? -4.477 20.562 8.922 1 98.38 373 CYS B C 1
ATOM 6817 O O . CYS B 1 373 ? -4.926 20.766 10.047 1 98.38 373 CYS B O 1
ATOM 6819 N N . VAL B 1 374 ? -3.271 20.141 8.789 1 97.81 374 VAL B N 1
ATOM 6820 C CA . VAL B 1 374 ? -2.445 19.703 9.914 1 97.81 374 VAL B CA 1
ATOM 6821 C C . VAL B 1 374 ? -2.109 20.906 10.797 1 97.81 374 VAL B C 1
ATOM 6823 O O . VAL B 1 374 ? -1.789 21.984 10.297 1 97.81 374 VAL B O 1
ATOM 6826 N N . ASN B 1 375 ? -2.217 20.641 12.094 1 96.12 375 ASN B N 1
ATOM 6827 C CA . ASN B 1 375 ? -1.871 21.656 13.078 1 96.12 375 ASN B CA 1
ATOM 6828 C C . ASN B 1 375 ? -0.458 21.469 13.617 1 96.12 375 ASN B C 1
ATOM 6830 O O . ASN B 1 375 ? -0.081 20.344 13.992 1 96.12 375 ASN B O 1
ATOM 6834 N N . ILE B 1 376 ? 0.279 22.531 13.586 1 96.25 376 ILE B N 1
ATOM 6835 C CA . ILE B 1 376 ? 1.645 22.484 14.094 1 96.25 376 ILE B CA 1
ATOM 6836 C C . ILE B 1 376 ? 1.705 23.188 15.453 1 96.25 376 ILE B C 1
ATOM 6838 O O . ILE B 1 376 ? 1.396 24.375 15.57 1 96.25 376 ILE B O 1
ATOM 6842 N N . GLU B 1 377 ? 2.09 22.375 16.453 1 94.69 377 GLU B N 1
ATOM 6843 C CA . GLU B 1 377 ? 2.227 22.891 17.812 1 94.69 377 GLU B CA 1
ATOM 6844 C C . GLU B 1 377 ? 3.693 23.109 18.172 1 94.69 377 GLU B C 1
ATOM 6846 O O . GLU B 1 377 ? 4.59 22.734 17.422 1 94.69 377 GLU B O 1
ATOM 6851 N N . LYS B 1 378 ? 3.922 23.688 19.281 1 93.31 378 LYS B N 1
ATOM 6852 C CA . LYS B 1 378 ? 5.273 24 19.75 1 93.31 378 LYS B CA 1
ATOM 6853 C C . LYS B 1 378 ? 6.094 22.719 19.922 1 93.31 378 LYS B C 1
ATOM 6855 O O . LYS B 1 378 ? 7.301 22.719 19.656 1 93.31 378 LYS B O 1
ATOM 6860 N N . GLU B 1 379 ? 5.395 21.703 20.281 1 91.38 379 GLU B N 1
ATOM 6861 C CA . GLU B 1 379 ? 6.059 20.422 20.531 1 91.38 379 GLU B CA 1
ATOM 6862 C C . GLU B 1 379 ? 6.543 19.797 19.219 1 91.38 379 GLU B C 1
ATOM 6864 O O . GLU B 1 379 ? 7.387 18.891 19.234 1 91.38 379 GLU B O 1
ATOM 6869 N N . ASP B 1 380 ? 6 20.391 18.109 1 94.5 380 ASP B N 1
ATOM 6870 C CA . ASP B 1 380 ? 6.348 19.844 16.812 1 94.5 380 ASP B CA 1
ATOM 6871 C C . ASP B 1 380 ? 7.57 20.531 16.219 1 94.5 380 ASP B C 1
ATOM 6873 O O . ASP B 1 380 ? 8.055 20.156 15.156 1 94.5 380 ASP B O 1
ATOM 6877 N N . LEU B 1 381 ? 8.062 21.531 16.891 1 95.38 381 LEU B N 1
ATOM 6878 C CA . LEU B 1 381 ? 9.266 22.234 16.453 1 95.38 381 LEU B CA 1
ATOM 6879 C C . LEU B 1 381 ? 10.523 21.531 16.969 1 95.38 381 LEU B C 1
ATOM 6881 O O . LEU B 1 381 ? 10.602 21.188 18.156 1 95.38 381 LEU B O 1
ATOM 6885 N N . PRO B 1 382 ? 11.406 21.234 16.109 1 92.19 382 PRO B N 1
ATOM 6886 C CA . PRO B 1 382 ? 12.57 20.453 16.516 1 92.19 382 PRO B CA 1
ATOM 6887 C C . PRO B 1 382 ? 13.352 21.109 17.656 1 92.19 382 PRO B C 1
ATOM 6889 O O . PRO B 1 382 ? 14.023 20.422 18.422 1 92.19 382 PRO B O 1
ATOM 6892 N N . TRP B 1 383 ? 13.391 22.391 17.812 1 90.62 383 TRP B N 1
ATOM 6893 C CA . TRP B 1 383 ? 14.188 23.094 18.812 1 90.62 383 TRP B CA 1
ATOM 6894 C C . TRP B 1 383 ? 13.398 23.297 20.094 1 90.62 383 TRP B C 1
ATOM 6896 O O . TRP B 1 383 ? 13.883 23.938 21.047 1 90.62 383 TRP B O 1
ATOM 6906 N N . HIS B 1 384 ? 12.117 22.75 20.156 1 82.06 384 HIS B N 1
ATOM 6907 C CA . HIS B 1 384 ? 11.312 22.906 21.359 1 82.06 384 HIS B CA 1
ATOM 6908 C C . HIS B 1 384 ? 11.945 22.156 22.531 1 82.06 384 HIS B C 1
ATOM 6910 O O . HIS B 1 384 ? 11.93 22.625 23.672 1 82.06 384 HIS B O 1
ATOM 6916 N N . ASP B 1 385 ? 12.359 20.828 22.422 1 64.94 385 ASP B N 1
ATOM 6917 C CA . ASP B 1 385 ? 12.93 20.062 23.531 1 64.94 385 ASP B CA 1
ATOM 6918 C C . ASP B 1 385 ? 14.273 20.656 23.969 1 64.94 385 ASP B C 1
ATOM 6920 O O . ASP B 1 385 ? 14.742 20.406 25.078 1 64.94 385 ASP B O 1
ATOM 6924 N N . LEU B 1 386 ? 14.984 21.312 23.219 1 53.31 386 LEU B N 1
ATOM 6925 C CA . LEU B 1 386 ? 16.297 21.859 23.578 1 53.31 386 LEU B CA 1
ATOM 6926 C C . LEU B 1 386 ? 16.172 22.875 24.688 1 53.31 386 LEU B C 1
ATOM 6928 O O . LEU B 1 386 ? 17.078 23.016 25.531 1 53.31 386 LEU B O 1
ATOM 6932 N N . LYS B 1 387 ? 15.102 23.5 24.844 1 47.38 387 LYS B N 1
ATOM 6933 C CA . LYS B 1 387 ? 15.008 24.469 25.922 1 47.38 387 LYS B CA 1
ATOM 6934 C C . LYS B 1 387 ? 14.727 23.781 27.266 1 47.38 387 LYS B C 1
ATOM 6936 O O . LYS B 1 387 ? 15.164 24.266 28.312 1 47.38 387 LYS B O 1
ATOM 6941 N N . ILE B 1 388 ? 14.086 22.641 27.266 1 43.66 388 ILE B N 1
ATOM 6942 C CA . ILE B 1 388 ? 13.82 22.047 28.562 1 43.66 388 ILE B CA 1
ATOM 6943 C C . ILE B 1 388 ? 15.094 21.422 29.125 1 43.66 388 ILE B C 1
ATOM 6945 O O . ILE B 1 388 ? 15.281 21.344 30.344 1 43.66 388 ILE B O 1
ATOM 6949 N N . GLN B 1 389 ? 15.992 20.906 28.375 1 41 389 GLN B N 1
ATOM 6950 C CA . GLN B 1 389 ? 17.188 20.281 28.938 1 41 389 GLN B CA 1
ATOM 6951 C C . GLN B 1 389 ? 18.125 21.312 29.531 1 41 389 GLN B C 1
ATOM 6953 O O . GLN B 1 389 ? 18.922 20.984 30.422 1 41 389 GLN B O 1
ATOM 6958 N N . LYS B 1 390 ? 18.25 22.609 29.062 1 40.69 390 LYS B N 1
ATOM 6959 C CA . LYS B 1 390 ? 19.203 23.469 29.781 1 40.69 390 LYS B CA 1
ATOM 6960 C C . LYS B 1 390 ? 18.75 23.688 31.234 1 40.69 390 LYS B C 1
ATOM 6962 O O . LYS B 1 390 ? 19.453 24.328 32 1 40.69 390 LYS B O 1
ATOM 6967 N N . LYS B 1 391 ? 17.547 23.438 31.516 1 40 391 LYS B N 1
ATOM 6968 C CA . LYS B 1 391 ? 17.344 23.688 32.938 1 40 391 LYS B CA 1
ATOM 6969 C C . LYS B 1 391 ? 17.953 22.578 33.781 1 40 391 LYS B C 1
ATOM 6971 O O . LYS B 1 391 ? 18.266 22.797 34.969 1 40 391 LYS B O 1
ATOM 6976 N N . SER B 1 392 ? 17.672 21.297 33.469 1 34.19 392 SER B N 1
ATOM 6977 C CA . SER B 1 392 ? 18.078 20.312 34.469 1 34.19 392 SER B CA 1
ATOM 6978 C C . SER B 1 392 ? 19.562 19.984 34.344 1 34.19 392 SER B C 1
ATOM 6980 O O . SER B 1 392 ? 20.078 19.125 35.062 1 34.19 392 SER B O 1
ATOM 6982 N N . THR B 1 393 ? 20.203 20.062 33.125 1 33.16 393 THR B N 1
ATOM 6983 C CA . THR B 1 393 ? 21.531 19.453 33.031 1 33.16 393 THR B CA 1
ATOM 6984 C C . THR B 1 393 ? 22.516 20.172 33.938 1 33.16 393 THR B C 1
ATOM 6986 O O . THR B 1 393 ? 22.922 21.297 33.656 1 33.16 393 THR B O 1
ATOM 6989 N N . GLY B 1 394 ? 22.344 20.047 35.375 1 31.47 394 GLY B N 1
ATOM 6990 C CA . GLY B 1 394 ? 23.641 19.938 36.031 1 31.47 394 GLY B CA 1
ATOM 6991 C C . GLY B 1 394 ? 24.625 19.078 35.25 1 31.47 394 GLY B C 1
ATOM 6992 O O . GLY B 1 394 ? 25.781 19.453 35.062 1 31.47 394 GLY B O 1
ATOM 6993 N N . SER B 1 395 ? 24.594 17.688 35.531 1 29.11 395 SER B N 1
ATOM 6994 C CA . SER B 1 395 ? 25.625 16.75 35.094 1 29.11 395 SER B CA 1
ATOM 6995 C C . SER B 1 395 ? 25.531 16.469 33.594 1 29.11 395 SER B C 1
ATOM 6997 O O . SER B 1 395 ? 24.672 15.711 33.156 1 29.11 395 SER B O 1
ATOM 6999 N N . LEU B 1 396 ? 25.688 17.406 32.75 1 28.55 396 LEU B N 1
ATOM 7000 C CA . LEU B 1 396 ? 25.547 17.219 31.312 1 28.55 396 LEU B CA 1
ATOM 7001 C C . LEU B 1 396 ? 26.547 16.188 30.797 1 28.55 396 LEU B C 1
ATOM 7003 O O . LEU B 1 396 ? 27.766 16.328 31 1 28.55 396 LEU B O 1
ATOM 7007 N N . PRO B 1 397 ? 26.203 14.805 30.812 1 28.8 397 PRO B N 1
ATOM 7008 C CA . PRO B 1 397 ? 27.188 13.961 30.141 1 28.8 397 PRO B CA 1
ATOM 7009 C C . PRO B 1 397 ? 27.609 14.508 28.781 1 28.8 397 PRO B C 1
ATOM 7011 O O . PRO B 1 397 ? 26.844 15.242 28.141 1 28.8 397 PRO B O 1
ATOM 7014 N N . LYS B 1 398 ? 28.922 14.477 28.484 1 26.83 398 LYS B N 1
ATOM 7015 C CA . LYS B 1 398 ? 29.703 14.875 27.312 1 26.83 398 LYS B CA 1
ATOM 7016 C C . LYS B 1 398 ? 29.109 14.273 26.031 1 26.83 398 LYS B C 1
ATOM 7018 O O . LYS B 1 398 ? 29.25 13.078 25.781 1 26.83 398 LYS B O 1
ATOM 7023 N N . TYR B 1 399 ? 27.859 14.516 25.672 1 25.94 399 TYR B N 1
ATOM 7024 C CA . TYR B 1 399 ? 27.516 14.023 24.344 1 25.94 399 TYR B CA 1
ATOM 7025 C C . TYR B 1 399 ? 28.594 14.414 23.328 1 25.94 399 TYR B C 1
ATOM 7027 O O . TYR B 1 399 ? 28.938 15.594 23.203 1 25.94 399 TYR B O 1
ATOM 7035 N N . ASP B 1 400 ? 29.562 13.555 22.984 1 25.64 400 ASP B N 1
ATOM 7036 C CA . ASP B 1 400 ? 30.531 13.562 21.891 1 25.64 400 ASP B CA 1
ATOM 7037 C C . ASP B 1 400 ? 29.906 14.125 20.609 1 25.64 400 ASP B C 1
ATOM 7039 O O . ASP B 1 400 ? 28.688 14.109 20.453 1 25.64 400 ASP B O 1
ATOM 7043 N N . ASP B 1 401 ? 30.844 14.781 19.703 1 26.25 401 ASP B N 1
ATOM 7044 C CA . ASP B 1 401 ? 30.953 15.594 18.5 1 26.25 401 ASP B CA 1
ATOM 7045 C C . ASP B 1 401 ? 30.281 14.906 17.312 1 26.25 401 ASP B C 1
ATOM 7047 O O . ASP B 1 401 ? 30.922 14.156 16.562 1 26.25 401 ASP B O 1
ATOM 7051 N N . VAL B 1 402 ? 29.109 14.336 17.406 1 26.84 402 VAL B N 1
ATOM 7052 C CA . VAL B 1 402 ? 28.641 13.766 16.156 1 26.84 402 VAL B CA 1
ATOM 7053 C C . VAL B 1 402 ? 28.406 14.875 15.133 1 26.84 402 VAL B C 1
ATOM 7055 O O . VAL B 1 402 ? 27.312 15.43 15.047 1 26.84 402 VAL B O 1
ATOM 7058 N N . TYR B 1 403 ? 29.25 15.953 15.031 1 25.41 403 TYR B N 1
ATOM 7059 C CA . TYR B 1 403 ? 29.156 16.875 13.906 1 25.41 403 TYR B CA 1
ATOM 7060 C C . TYR B 1 403 ? 29.375 16.141 12.586 1 25.41 403 TYR B C 1
ATOM 7062 O O . TYR B 1 403 ? 30.516 15.969 12.148 1 25.41 403 TYR B O 1
ATOM 7070 N N . ASP B 1 404 ? 28.766 15 12.32 1 27.92 404 ASP B N 1
ATOM 7071 C CA . ASP B 1 404 ? 29.016 14.539 10.961 1 27.92 404 ASP B CA 1
ATOM 7072 C C . ASP B 1 404 ? 28.594 15.602 9.945 1 27.92 404 ASP B C 1
ATOM 7074 O O . ASP B 1 404 ? 27.719 16.422 10.219 1 27.92 404 ASP B O 1
ATOM 7078 N N . GLU B 1 405 ? 29.391 15.766 8.75 1 26.06 405 GLU B N 1
ATOM 7079 C CA . GLU B 1 405 ? 29.531 16.578 7.539 1 26.06 405 GLU B CA 1
ATOM 7080 C C . GLU B 1 405 ? 28.234 16.578 6.723 1 26.06 405 GLU B C 1
ATOM 7082 O O . GLU B 1 405 ? 27.875 15.57 6.133 1 26.06 405 GLU B O 1
ATOM 7087 N N . ALA B 1 406 ? 27.266 17.219 7.086 1 29.52 406 ALA B N 1
ATOM 7088 C CA . ALA B 1 406 ? 26.156 17.547 6.191 1 29.52 406 ALA B CA 1
ATOM 7089 C C . ALA B 1 406 ? 26.641 18.375 5 1 29.52 406 ALA B C 1
ATOM 7091 O O . ALA B 1 406 ? 26.625 19.594 5.043 1 29.52 406 ALA B O 1
ATOM 7092 N N . THR B 1 407 ? 27.719 18.078 4.215 1 30.77 407 THR B N 1
ATOM 7093 C CA . THR B 1 407 ? 28.203 18.828 3.055 1 30.77 407 THR B CA 1
ATOM 7094 C C . THR B 1 407 ? 27.094 18.984 2.014 1 30.77 407 THR B C 1
ATOM 7096 O O . THR B 1 407 ? 27.312 19.562 0.948 1 30.77 407 THR B O 1
ATOM 7099 N N . THR B 1 408 ? 26.062 18.188 2.021 1 34.38 408 THR B N 1
ATOM 7100 C CA . THR B 1 408 ? 25.375 18.016 0.742 1 34.38 408 THR B CA 1
ATOM 7101 C C . THR B 1 408 ? 24.547 19.234 0.397 1 34.38 408 THR B C 1
ATOM 7103 O O . THR B 1 408 ? 23.891 19.281 -0.647 1 34.38 408 THR B O 1
ATOM 7106 N N . ASP B 1 409 ? 24.359 20.141 1.373 1 36.5 409 ASP B N 1
ATOM 7107 C CA . ASP B 1 409 ? 23.141 20.938 1.261 1 36.5 409 ASP B CA 1
ATOM 7108 C C . ASP B 1 409 ? 23.359 22.125 0.333 1 36.5 409 ASP B C 1
ATOM 7110 O O . ASP B 1 409 ? 22.516 23.031 0.259 1 36.5 409 ASP B O 1
ATOM 7114 N N . GLU B 1 410 ? 24.578 22.312 -0.098 1 37.88 410 GLU B N 1
ATOM 7115 C CA . GLU B 1 410 ? 24.781 23.516 -0.885 1 37.88 410 GLU B CA 1
ATOM 7116 C C . GLU B 1 410 ? 23.922 23.516 -2.145 1 37.88 410 GLU B C 1
ATOM 7118 O O . GLU B 1 410 ? 23.375 24.547 -2.545 1 37.88 410 GLU B O 1
ATOM 7123 N N . ASN B 1 411 ? 23.766 22.312 -2.654 1 42.94 411 ASN B N 1
ATOM 7124 C CA . ASN B 1 411 ? 23.078 22.203 -3.93 1 42.94 411 ASN B CA 1
ATOM 7125 C C . ASN B 1 411 ? 21.578 22.469 -3.777 1 42.94 411 ASN B C 1
ATOM 7127 O O . ASN B 1 411 ? 20.953 23.016 -4.684 1 42.94 411 ASN B O 1
ATOM 7131 N N . ALA B 1 412 ? 21.172 22.25 -2.691 1 44.31 412 ALA B N 1
ATOM 7132 C CA . ALA B 1 412 ? 19.734 22.406 -2.52 1 44.31 412 ALA B CA 1
ATOM 7133 C C . ALA B 1 412 ? 19.344 23.875 -2.396 1 44.31 412 ALA B C 1
ATOM 7135 O O . ALA B 1 412 ? 18.359 24.312 -2.979 1 44.31 412 ALA B O 1
ATOM 7136 N N . MET B 1 413 ? 20.172 24.641 -1.77 1 47.59 413 MET B N 1
ATOM 7137 C CA . MET B 1 413 ? 19.922 26.078 -1.65 1 47.59 413 MET B CA 1
ATOM 7138 C C . MET B 1 413 ? 20.094 26.781 -2.996 1 47.59 413 MET B C 1
ATOM 7140 O O . MET B 1 413 ? 19.344 27.703 -3.318 1 47.59 413 MET B O 1
ATOM 7144 N N . ALA B 1 414 ? 21.016 26.312 -3.723 1 50.75 414 ALA B N 1
ATOM 7145 C CA . ALA B 1 414 ? 21.188 26.812 -5.086 1 50.75 414 ALA B CA 1
ATOM 7146 C C . ALA B 1 414 ? 19.953 26.547 -5.93 1 50.75 414 ALA B C 1
ATOM 7148 O O . ALA B 1 414 ? 19.547 27.406 -6.727 1 50.75 414 ALA B O 1
ATOM 7149 N N . GLN B 1 415 ? 19.391 25.469 -5.637 1 48.16 415 GLN B N 1
ATOM 7150 C CA . GLN B 1 415 ? 18.156 25.156 -6.363 1 48.16 415 GLN B CA 1
ATOM 7151 C C . GLN B 1 415 ? 17.016 26.078 -5.926 1 48.16 415 GLN B C 1
ATOM 7153 O O . GLN B 1 415 ? 16.266 26.578 -6.762 1 48.16 415 GLN B O 1
ATOM 7158 N N . ALA B 1 416 ? 16.969 26.406 -4.684 1 52.19 416 ALA B N 1
ATOM 7159 C CA . ALA B 1 416 ? 15.938 27.328 -4.191 1 52.19 416 ALA B CA 1
ATOM 7160 C C . ALA B 1 416 ? 16.156 28.734 -4.734 1 52.19 416 ALA B C 1
ATOM 7162 O O . ALA B 1 416 ? 15.203 29.422 -5.102 1 52.19 416 ALA B O 1
ATOM 7163 N N . LEU B 1 417 ? 17.406 29.047 -4.801 1 53.62 417 LEU B N 1
ATOM 7164 C CA . LEU B 1 417 ? 17.797 30.328 -5.375 1 53.62 417 LEU B CA 1
ATOM 7165 C C . LEU B 1 417 ? 17.453 30.375 -6.859 1 53.62 417 LEU B C 1
ATOM 7167 O O . LEU B 1 417 ? 16.984 31.406 -7.355 1 53.62 417 LEU B O 1
ATOM 7171 N N . ALA B 1 418 ? 17.734 29.281 -7.461 1 49.38 418 ALA B N 1
ATOM 7172 C CA . ALA B 1 418 ? 17.422 29.203 -8.883 1 49.38 418 ALA B CA 1
ATOM 7173 C C . ALA B 1 418 ? 15.906 29.281 -9.109 1 49.38 418 ALA B C 1
ATOM 7175 O O . ALA B 1 418 ? 15.445 29.984 -10.016 1 49.38 418 ALA B O 1
ATOM 7176 N N . GLU B 1 419 ? 15.281 28.672 -8.289 1 49.81 419 GLU B N 1
ATOM 7177 C CA . GLU B 1 419 ? 13.828 28.656 -8.43 1 49.81 419 GLU B CA 1
ATOM 7178 C C . GLU B 1 419 ? 13.227 30 -8.047 1 49.81 419 GLU B C 1
ATOM 7180 O O . GLU B 1 419 ? 12.273 30.469 -8.672 1 49.81 419 GLU B O 1
ATOM 7185 N N . ALA B 1 420 ? 13.883 30.641 -7.074 1 51.16 420 ALA B N 1
ATOM 7186 C CA . ALA B 1 420 ? 13.453 31.984 -6.664 1 51.16 420 ALA B CA 1
ATOM 7187 C C . ALA B 1 420 ? 13.742 33 -7.754 1 51.16 420 ALA B C 1
ATOM 7189 O O . ALA B 1 420 ? 12.984 33.969 -7.93 1 51.16 420 ALA B O 1
ATOM 7190 N N . SER B 1 421 ? 14.93 32.875 -8.43 1 48.09 421 SER B N 1
ATOM 7191 C CA . SER B 1 421 ? 15.258 33.75 -9.539 1 48.09 421 SER B CA 1
ATOM 7192 C C . SER B 1 421 ? 14.289 33.562 -10.703 1 48.09 421 SER B C 1
ATOM 7194 O O . SER B 1 421 ? 14.07 34.5 -11.492 1 48.09 421 SER B O 1
ATOM 7196 N N . ALA B 1 422 ? 13.961 32.469 -10.953 1 41.56 422 ALA B N 1
ATOM 7197 C CA . ALA B 1 422 ? 13.078 32.125 -12.07 1 41.56 422 ALA B CA 1
ATOM 7198 C C . ALA B 1 422 ? 11.656 32.625 -11.812 1 41.56 422 ALA B C 1
ATOM 7200 O O . ALA B 1 422 ? 10.82 32.625 -12.719 1 41.56 422 ALA B O 1
ATOM 7201 N N . ALA B 1 423 ? 11.578 32.969 -10.617 1 36.5 423 ALA B N 1
ATOM 7202 C CA . ALA B 1 423 ? 10.211 33.406 -10.359 1 36.5 423 ALA B CA 1
ATOM 7203 C C . ALA B 1 423 ? 9.938 34.781 -10.945 1 36.5 423 ALA B C 1
ATOM 7205 O O . ALA B 1 423 ? 9.695 35.75 -10.211 1 36.5 423 ALA B O 1
ATOM 7206 N N . ARG B 1 424 ? 10.867 35.25 -12.094 1 31.72 424 ARG B N 1
ATOM 7207 C CA . ARG B 1 424 ? 10.453 36.406 -12.836 1 31.72 424 ARG B CA 1
ATOM 7208 C C . ARG B 1 424 ? 8.984 36.312 -13.25 1 31.72 424 ARG B C 1
ATOM 7210 O O . ARG B 1 424 ? 8.477 35.219 -13.484 1 31.72 424 ARG B O 1
ATOM 7217 N N . HIS B 1 425 ? 8.258 37.594 -13.211 1 29.72 425 HIS B N 1
ATOM 7218 C CA . HIS B 1 425 ? 6.855 37.719 -13.594 1 29.72 425 HIS B CA 1
ATOM 7219 C C . HIS B 1 425 ? 6.648 37.344 -15.062 1 29.72 425 HIS B C 1
ATOM 7221 O O . HIS B 1 425 ? 7.258 37.938 -15.953 1 29.72 425 HIS B O 1
ATOM 7227 N N . PRO B 1 426 ? 6.676 36.219 -15.594 1 30.56 426 PRO B N 1
ATOM 7228 C CA . PRO B 1 426 ? 6.363 36.188 -17.016 1 30.56 426 PRO B CA 1
ATOM 7229 C C . PRO B 1 426 ? 5.238 37.156 -17.406 1 30.56 426 PRO B C 1
ATOM 7231 O O . PRO B 1 426 ? 4.332 37.375 -16.594 1 30.56 426 PRO B O 1
ATOM 7234 N N . PRO B 1 427 ? 5.625 38.281 -18.062 1 28.44 427 PRO B N 1
ATOM 7235 C CA . PRO B 1 427 ? 4.52 39.125 -18.516 1 28.44 427 PRO B CA 1
ATOM 7236 C C . PRO B 1 427 ? 3.287 38.312 -18.922 1 28.44 427 PRO B C 1
ATOM 7238 O O . PRO B 1 427 ? 3.412 37.156 -19.328 1 28.44 427 PRO B O 1
ATOM 7241 N N . TYR B 1 428 ? 2.314 38.656 -18.297 1 25.81 428 TYR B N 1
ATOM 7242 C CA . TYR B 1 428 ? 1.048 38 -18.594 1 25.81 428 TYR B CA 1
ATOM 7243 C C . TYR B 1 428 ? 0.715 38.125 -20.078 1 25.81 428 TYR B C 1
ATOM 7245 O O . TYR B 1 428 ? 0.629 39.219 -20.625 1 25.81 428 TYR B O 1
ATOM 7253 N N . PRO B 1 429 ? 1.433 37.469 -20.969 1 25.11 429 PRO B N 1
ATOM 7254 C CA . PRO B 1 429 ? 0.975 37.688 -22.344 1 25.11 429 PRO B CA 1
ATOM 7255 C C . PRO B 1 429 ? -0.528 37.938 -22.422 1 25.11 429 PRO B C 1
ATOM 7257 O O . PRO B 1 429 ? -1.292 37.438 -21.594 1 25.11 429 PRO B O 1
ATOM 7260 N N . LYS B 1 430 ? -0.879 39.156 -22.844 1 21.98 430 LYS B N 1
ATOM 7261 C CA . LYS B 1 430 ? -2.27 39.438 -23.188 1 21.98 430 LYS B CA 1
ATOM 7262 C C . LYS B 1 430 ? -2.889 38.312 -23.969 1 21.98 430 LYS B C 1
ATOM 7264 O O . LYS B 1 430 ? -2.303 37.812 -24.953 1 21.98 430 LYS B O 1
ATOM 7269 N N . ALA B 1 431 ? -3.607 37.594 -23.312 1 23.23 431 ALA B N 1
ATOM 7270 C CA . ALA B 1 431 ? -4.441 36.562 -23.953 1 23.23 431 ALA B CA 1
ATOM 7271 C C . ALA B 1 431 ? -5.113 37.125 -25.203 1 23.23 431 ALA B C 1
ATOM 7273 O O . ALA B 1 431 ? -5.906 38.062 -25.125 1 23.23 431 ALA B O 1
ATOM 7274 N N . GLU B 1 432 ? -4.254 37.562 -26.188 1 22.62 432 GLU B N 1
ATOM 7275 C CA . GLU B 1 432 ? -5.051 37.844 -27.375 1 22.62 432 GLU B CA 1
ATOM 7276 C C . GLU B 1 432 ? -6.281 36.938 -27.453 1 22.62 432 GLU B C 1
ATOM 7278 O O . GLU B 1 432 ? -6.25 35.781 -26.984 1 22.62 432 GLU B O 1
ATOM 7283 N N . HIS B 1 433 ? -7.457 37.656 -27.453 1 21.84 433 HIS B N 1
ATOM 7284 C CA . HIS B 1 433 ? -8.828 37.156 -27.594 1 21.84 433 HIS B CA 1
ATOM 7285 C C . HIS B 1 433 ? -8.953 36.188 -28.766 1 21.84 433 HIS B C 1
ATOM 7287 O O . HIS B 1 433 ? -9.789 36.375 -29.641 1 21.84 433 HIS B O 1
ATOM 7293 N N . GLY B 1 434 ? -7.855 35.438 -29.031 1 20.36 434 GLY B N 1
ATOM 7294 C CA . GLY B 1 434 ? -7.996 34.719 -30.281 1 20.36 434 GLY B CA 1
ATOM 7295 C C . GLY B 1 434 ? -9.391 34.156 -30.484 1 20.36 434 GLY B C 1
ATOM 7296 O O . GLY B 1 434 ? -10.086 33.844 -29.516 1 20.36 434 GLY B O 1
ATOM 7297 N N . SER B 1 435 ? -10.086 34.688 -31.484 1 20.75 435 SER B N 1
ATOM 7298 C CA . SER B 1 435 ? -11.375 34.344 -32.062 1 20.75 435 SER B CA 1
ATOM 7299 C C . SER B 1 435 ? -11.594 32.844 -32.094 1 20.75 435 SER B C 1
ATOM 7301 O O . SER B 1 435 ? -10.648 32.062 -32.312 1 20.75 435 SER B O 1
ATOM 7303 N N . SER B 1 436 ? -12.492 32.5 -31.234 1 18.67 436 SER B N 1
ATOM 7304 C CA . SER B 1 436 ? -13.086 31.188 -30.953 1 18.67 436 SER B CA 1
ATOM 7305 C C . SER B 1 436 ? -13.391 30.438 -32.25 1 18.67 436 SER B C 1
ATOM 7307 O O . SER B 1 436 ? -14.492 30.531 -32.781 1 18.67 436 SER B O 1
ATOM 7309 N N . SER B 1 437 ? -12.281 30.453 -33.062 1 19.38 437 SER B N 1
ATOM 7310 C CA . SER B 1 437 ? -12.797 29.828 -34.281 1 19.38 437 SER B CA 1
ATOM 7311 C C . SER B 1 437 ? -13.586 28.562 -33.969 1 19.38 437 SER B C 1
ATOM 7313 O O . SER B 1 437 ? -13.266 27.859 -33 1 19.38 437 SER B O 1
ATOM 7315 N N . ARG B 1 438 ? -14.758 28.578 -34.5 1 19 438 ARG B N 1
ATOM 7316 C CA . ARG B 1 438 ? -15.898 27.656 -34.5 1 19 438 ARG B CA 1
ATOM 7317 C C . ARG B 1 438 ? -15.453 26.219 -34.719 1 19 438 ARG B C 1
ATOM 7319 O O . ARG B 1 438 ? -14.422 25.969 -35.344 1 19 438 ARG B O 1
ATOM 7326 N N . GLY B 1 439 ? -15.914 25.391 -33.75 1 17.89 439 GLY B N 1
ATOM 7327 C CA . GLY B 1 439 ? -15.859 23.953 -33.469 1 17.89 439 GLY B CA 1
ATOM 7328 C C . GLY B 1 439 ? -15.945 23.109 -34.719 1 17.89 439 GLY B C 1
ATOM 7329 O O . GLY B 1 439 ? -16.922 23.172 -35.469 1 17.89 439 GLY B O 1
ATOM 7330 N N . LYS B 1 440 ? -14.797 23.203 -35.344 1 19.86 440 LYS B N 1
ATOM 7331 C CA . LYS B 1 440 ? -14.953 22.406 -36.562 1 19.86 440 LYS B CA 1
ATOM 7332 C C . LYS B 1 440 ? -15.727 21.125 -36.281 1 19.86 440 LYS B C 1
ATOM 7334 O O . LYS B 1 440 ? -15.5 20.469 -35.25 1 19.86 440 LYS B O 1
ATOM 7339 N N . LYS B 1 441 ? -16.688 21.031 -37 1 18.59 441 LYS B N 1
ATOM 7340 C CA . LYS B 1 441 ? -17.766 20.078 -37.219 1 18.59 441 LYS B CA 1
ATOM 7341 C C . LYS B 1 441 ? -17.219 18.656 -37.312 1 18.59 441 LYS B C 1
ATOM 7343 O O . LYS B 1 441 ? -16.141 18.422 -37.844 1 18.59 441 LYS B O 1
ATOM 7348 N N . ARG B 1 442 ? -17.656 17.828 -36.25 1 19.03 442 ARG B N 1
ATOM 7349 C CA . ARG B 1 442 ? -17.422 16.406 -36.094 1 19.03 442 ARG B CA 1
ATOM 7350 C C . ARG B 1 442 ? -17.453 15.68 -37.438 1 19.03 442 ARG B C 1
ATOM 7352 O O . ARG B 1 442 ? -18.344 15.906 -38.25 1 19.03 442 ARG B O 1
ATOM 7359 N N . PRO B 1 443 ? -16.344 15.531 -37.906 1 19.11 443 PRO B N 1
ATOM 7360 C CA . PRO B 1 443 ? -16.375 14.852 -39.188 1 19.11 443 PRO B CA 1
ATOM 7361 C C . PRO B 1 443 ? -17.297 13.633 -39.219 1 19.11 443 PRO B C 1
ATOM 7363 O O . PRO B 1 443 ? -17.406 12.93 -38.219 1 19.11 443 PRO B O 1
ATOM 7366 N N . ARG B 1 444 ? -18.297 13.789 -40 1 17.64 444 ARG B N 1
ATOM 7367 C CA . ARG B 1 444 ? -19.359 12.844 -40.344 1 17.64 444 ARG B CA 1
ATOM 7368 C C . ARG B 1 444 ? -18.781 11.453 -40.594 1 17.64 444 ARG B C 1
ATOM 7370 O O . ARG B 1 444 ? -17.906 11.289 -41.438 1 17.64 444 ARG B O 1
ATOM 7377 N N . VAL B 1 445 ? -18.562 10.75 -39.406 1 19.36 445 VAL B N 1
ATOM 7378 C CA . VAL B 1 445 ? -18.312 9.32 -39.5 1 19.36 445 VAL B CA 1
ATOM 7379 C C . VAL B 1 445 ? -19.156 8.727 -40.625 1 19.36 445 VAL B C 1
ATOM 7381 O O . VAL B 1 445 ? -20.391 8.891 -40.625 1 19.36 445 VAL B O 1
ATOM 7384 N N . SER B 1 446 ? -18.672 8.82 -41.688 1 17.88 446 SER B N 1
ATOM 7385 C CA . SER B 1 446 ? -19.359 8.18 -42.812 1 17.88 446 SER B CA 1
ATOM 7386 C C . SER B 1 446 ? -19.875 6.797 -42.406 1 17.88 446 SER B C 1
ATOM 7388 O O . SER B 1 446 ? -19.188 6.035 -41.75 1 17.88 446 SER B O 1
ATOM 7390 N N . ASP B 1 447 ? -21.234 6.668 -42.469 1 19.25 447 ASP B N 1
ATOM 7391 C CA . ASP B 1 447 ? -22.312 5.719 -42.219 1 19.25 447 ASP B CA 1
ATOM 7392 C C . ASP B 1 447 ? -22.016 4.367 -42.875 1 19.25 447 ASP B C 1
ATOM 7394 O O . ASP B 1 447 ? -22.891 3.5 -42.906 1 19.25 447 ASP B O 1
ATOM 7398 N N . GLN B 1 448 ? -20.891 4.039 -43.344 1 18.25 448 GLN B N 1
ATOM 7399 C CA . GLN B 1 448 ? -21.25 3.014 -44.312 1 18.25 448 GLN B CA 1
ATOM 7400 C C . GLN B 1 448 ? -21.891 1.812 -43.625 1 18.25 448 GLN B C 1
ATOM 7402 O O . GLN B 1 448 ? -21.25 1.136 -42.812 1 18.25 448 GLN B O 1
ATOM 7407 N N . SER B 1 449 ? -23.219 1.941 -43.375 1 19.91 449 SER B N 1
ATOM 7408 C CA . SER B 1 449 ? -24.234 1.04 -42.844 1 19.91 449 SER B CA 1
ATOM 7409 C C . SER B 1 449 ? -24.172 -0.329 -43.531 1 19.91 449 SER B C 1
ATOM 7411 O O . SER B 1 449 ? -25 -1.199 -43.25 1 19.91 449 SER B O 1
ATOM 7413 N N . SER B 1 450 ? -23.094 -0.921 -43.844 1 18.38 450 SER B N 1
ATOM 7414 C CA . SER B 1 450 ? -23.531 -2.055 -44.656 1 18.38 450 SER B CA 1
ATOM 7415 C C . SER B 1 450 ? -24.531 -2.914 -43.906 1 18.38 450 SER B C 1
ATOM 7417 O O . SER B 1 450 ? -24.281 -3.324 -42.75 1 18.38 450 SER B O 1
ATOM 7419 N N . ALA B 1 451 ? -25.812 -2.783 -44.281 1 19.45 451 ALA B N 1
ATOM 7420 C CA . ALA B 1 451 ? -27.125 -3.355 -43.969 1 19.45 451 ALA B CA 1
ATOM 7421 C C . ALA B 1 451 ? -27.078 -4.883 -44 1 19.45 451 ALA B C 1
ATOM 7423 O O . ALA B 1 451 ? -26.984 -5.484 -45.094 1 19.45 451 ALA B O 1
ATOM 7424 N N . GLY B 1 452 ? -26.125 -5.621 -43.5 1 18.42 452 GLY B N 1
ATOM 7425 C CA . GLY B 1 452 ? -26.609 -6.949 -43.844 1 18.42 452 GLY B CA 1
ATOM 7426 C C . GLY B 1 452 ? -28.047 -7.184 -43.438 1 18.42 452 GLY B C 1
ATOM 7427 O O . GLY B 1 452 ? -28.609 -6.434 -42.625 1 18.42 452 GLY B O 1
ATOM 7428 N N . ASP B 1 453 ? -28.969 -7.996 -44.031 1 18.58 453 ASP B N 1
ATOM 7429 C CA . ASP B 1 453 ? -30.359 -8.344 -44.281 1 18.58 453 ASP B CA 1
ATOM 7430 C C . ASP B 1 453 ? -31.062 -8.836 -43.031 1 18.58 453 ASP B C 1
ATOM 7432 O O . ASP B 1 453 ? -32.219 -9.258 -43.094 1 18.58 453 ASP B O 1
ATOM 7436 N N . SER B 1 454 ? -30.453 -8.969 -41.844 1 18.98 454 SER B N 1
ATOM 7437 C CA . SER B 1 454 ? -31.188 -10.031 -41.156 1 18.98 454 SER B CA 1
ATOM 7438 C C . SER B 1 454 ? -32.656 -9.664 -40.969 1 18.98 454 SER B C 1
ATOM 7440 O O . SER B 1 454 ? -33 -8.492 -41.062 1 18.98 454 SER B O 1
ATOM 7442 N N . THR B 1 455 ? -33.562 -10.664 -40.469 1 20.92 455 THR B N 1
ATOM 7443 C CA . THR B 1 455 ? -34.906 -11.195 -40.281 1 20.92 455 THR B CA 1
ATOM 7444 C C . THR B 1 455 ? -35.688 -10.383 -39.219 1 20.92 455 THR B C 1
ATOM 7446 O O . THR B 1 455 ? -35.125 -10.062 -38.156 1 20.92 455 THR B O 1
ATOM 7449 N N . PHE B 1 456 ? -36.781 -9.664 -39.562 1 19.33 456 PHE B N 1
ATOM 7450 C CA . PHE B 1 456 ? -37.688 -8.602 -39.188 1 19.33 456 PHE B CA 1
ATOM 7451 C C . PHE B 1 456 ? -38.5 -9.008 -37.969 1 19.33 456 PHE B C 1
ATOM 7453 O O . PHE B 1 456 ? -39.625 -9.523 -38.094 1 19.33 456 PHE B O 1
ATOM 7460 N N . TYR B 1 457 ? -37.906 -9.594 -36.812 1 20.86 457 TYR B N 1
ATOM 7461 C CA . TYR B 1 457 ? -38.938 -10.102 -35.906 1 20.86 457 TYR B CA 1
ATOM 7462 C C . TYR B 1 457 ? -39.875 -8.977 -35.469 1 20.86 457 TYR B C 1
ATOM 7464 O O . TYR B 1 457 ? -39.438 -7.84 -35.281 1 20.86 457 TYR B O 1
ATOM 7472 N N . GLN B 1 458 ? -41.188 -8.977 -35.781 1 19.53 458 GLN B N 1
ATOM 7473 C CA . GLN B 1 458 ? -42.344 -8.125 -35.625 1 19.53 458 GLN B CA 1
ATOM 7474 C C . GLN B 1 458 ? -42.594 -7.754 -34.156 1 19.53 458 GLN B C 1
ATOM 7476 O O . GLN B 1 458 ? -42.969 -8.602 -33.344 1 19.53 458 GLN B O 1
ATOM 7481 N N . GLU B 1 459 ? -41.625 -7.004 -33.531 1 19.23 459 GLU B N 1
ATOM 7482 C CA . GLU B 1 459 ? -41.812 -6.754 -32.094 1 19.23 459 GLU B CA 1
ATOM 7483 C C . GLU B 1 459 ? -43.156 -6.043 -31.844 1 19.23 459 GLU B C 1
ATOM 7485 O O . GLU B 1 459 ? -43.438 -5 -32.438 1 19.23 459 GLU B O 1
ATOM 7490 N N . SER B 1 460 ? -44.219 -6.691 -31.438 1 20.88 460 SER B N 1
ATOM 7491 C CA . SER B 1 460 ? -45.531 -6.125 -31.125 1 20.88 460 SER B CA 1
ATOM 7492 C C . SER B 1 460 ? -45.406 -4.969 -30.141 1 20.88 460 SER B C 1
ATOM 7494 O O . SER B 1 460 ? -44.531 -4.973 -29.266 1 20.88 460 SER B O 1
ATOM 7496 N N . ILE B 1 461 ? -45.875 -3.756 -30.406 1 21.48 461 ILE B N 1
ATOM 7497 C CA . ILE B 1 461 ? -46 -2.381 -29.922 1 21.48 461 ILE B CA 1
ATOM 7498 C C . ILE B 1 461 ? -46.719 -2.354 -28.578 1 21.48 461 ILE B C 1
ATOM 7500 O O . ILE B 1 461 ? -47.281 -1.328 -28.203 1 21.48 461 ILE B O 1
ATOM 7504 N N . GLY B 1 462 ? -46.531 -3.26 -27.656 1 20.36 462 GLY B N 1
ATOM 7505 C CA . GLY B 1 462 ? -47.562 -3.178 -26.641 1 20.36 462 GLY B CA 1
ATOM 7506 C C . GLY B 1 462 ? -47.594 -1.843 -25.922 1 20.36 462 GLY B C 1
ATOM 7507 O O . GLY B 1 462 ? -46.562 -1.14 -25.875 1 20.36 462 GLY B O 1
ATOM 7508 N N . THR B 1 463 ? -48.688 -1.185 -25.734 1 21.09 463 THR B N 1
ATOM 7509 C CA . THR B 1 463 ? -49.219 0.084 -25.266 1 21.09 463 THR B CA 1
ATOM 7510 C C . THR B 1 463 ? -48.625 0.429 -23.891 1 21.09 463 THR B C 1
ATOM 7512 O O . THR B 1 463 ? -48.312 -0.464 -23.109 1 21.09 463 THR B O 1
ATOM 7515 N N . ASN B 1 464 ? -48.062 1.647 -23.75 1 21.03 464 ASN B N 1
ATOM 7516 C CA . ASN B 1 464 ? -47.406 2.475 -22.719 1 21.03 464 ASN B CA 1
ATOM 7517 C C . ASN B 1 464 ? -48.281 2.598 -21.484 1 21.03 464 ASN B C 1
ATOM 7519 O O . ASN B 1 464 ? -48.969 3.613 -21.281 1 21.03 464 ASN B O 1
ATOM 7523 N N . ALA B 1 465 ? -48.938 1.561 -21.078 1 24.48 465 ALA B N 1
ATOM 7524 C CA . ALA B 1 465 ? -49.969 1.734 -20.062 1 24.48 465 ALA B CA 1
ATOM 7525 C C . ALA B 1 465 ? -49.375 2.156 -18.719 1 24.48 465 ALA B C 1
ATOM 7527 O O . ALA B 1 465 ? -49.312 1.37 -17.766 1 24.48 465 ALA B O 1
ATOM 7528 N N . MET B 1 466 ? -48.156 2.881 -18.844 1 22.11 466 MET B N 1
ATOM 7529 C CA . MET B 1 466 ? -47.5 2.99 -17.547 1 22.11 466 MET B CA 1
ATOM 7530 C C . MET B 1 466 ? -48.438 3.594 -16.5 1 22.11 466 MET B C 1
ATOM 7532 O O . MET B 1 466 ? -48.438 3.16 -15.344 1 22.11 466 MET B O 1
ATOM 7536 N N . PHE B 1 467 ? -48.781 4.832 -16.828 1 24.31 467 PHE B N 1
ATOM 7537 C CA . PHE B 1 467 ? -49.188 5.742 -15.758 1 24.31 467 PHE B CA 1
ATOM 7538 C C . PHE B 1 467 ? -50.625 5.5 -15.359 1 24.31 467 PHE B C 1
ATOM 7540 O O . PHE B 1 467 ? -51.5 5.297 -16.219 1 24.31 467 PHE B O 1
ATOM 7547 N N . VAL B 1 468 ? -50.938 4.867 -14.297 1 23.89 468 VAL B N 1
ATOM 7548 C CA . VAL B 1 468 ? -52.281 4.652 -13.773 1 23.89 468 VAL B CA 1
ATOM 7549 C C . VAL B 1 468 ? -53 5.992 -13.633 1 23.89 468 VAL B C 1
ATOM 7551 O O . VAL B 1 468 ? -52.438 6.957 -13.117 1 23.89 468 VAL B O 1
ATOM 7554 N N . SER B 1 469 ? -54.094 6.312 -14.57 1 20.7 469 SER B N 1
ATOM 7555 C CA . SER B 1 469 ? -54.938 7.488 -14.562 1 20.7 469 SER B CA 1
ATOM 7556 C C . SER B 1 469 ? -55.656 7.652 -13.211 1 20.7 469 SER B C 1
ATOM 7558 O O . SER B 1 469 ? -56.031 6.668 -12.594 1 20.7 469 SER B O 1
ATOM 7560 N N . GLU B 1 470 ? -55.531 8.75 -12.516 1 22.8 470 GLU B N 1
ATOM 7561 C CA . GLU B 1 470 ? -56.188 9.227 -11.305 1 22.8 470 GLU B CA 1
ATOM 7562 C C . GLU B 1 470 ? -57.688 9.383 -11.508 1 22.8 470 GLU B C 1
ATOM 7564 O O . GLU B 1 470 ? -58.125 10.18 -12.336 1 22.8 470 GLU B O 1
ATOM 7569 N N . ASP B 1 471 ? -58.531 8.352 -11.719 1 22 471 ASP B N 1
ATOM 7570 C CA . ASP B 1 471 ? -59.969 8.602 -11.789 1 22 471 ASP B CA 1
ATOM 7571 C C . ASP B 1 471 ? -60.438 9.445 -10.609 1 22 471 ASP B C 1
ATOM 7573 O O . ASP B 1 471 ? -59.906 9.32 -9.5 1 22 471 ASP B O 1
ATOM 7577 N N . GLY B 1 472 ? -61.062 10.656 -10.922 1 22.84 472 GLY B N 1
ATOM 7578 C CA . GLY B 1 472 ? -61.812 11.703 -10.234 1 22.84 472 GLY B CA 1
ATOM 7579 C C . GLY B 1 472 ? -62.875 11.172 -9.32 1 22.84 472 GLY B C 1
ATOM 7580 O O . GLY B 1 472 ? -63.875 10.633 -9.789 1 22.84 472 GLY B O 1
ATOM 7581 N N . ASP B 1 473 ? -62.625 10.414 -8.242 1 21.3 473 ASP B N 1
ATOM 7582 C CA . ASP B 1 473 ? -63.781 10.148 -7.379 1 21.3 473 ASP B CA 1
ATOM 7583 C C . ASP B 1 473 ? -64.5 11.445 -6.98 1 21.3 473 ASP B C 1
ATOM 7585 O O . ASP B 1 473 ? -63.875 12.344 -6.418 1 21.3 473 ASP B O 1
ATOM 7589 N N . MET B 1 474 ? -65.5 11.93 -7.738 1 22.44 474 MET B N 1
ATOM 7590 C CA . MET B 1 474 ? -66.562 12.898 -7.461 1 22.44 474 MET B CA 1
ATOM 7591 C C . MET B 1 474 ? -67.188 12.602 -6.125 1 22.44 474 MET B C 1
ATOM 7593 O O . MET B 1 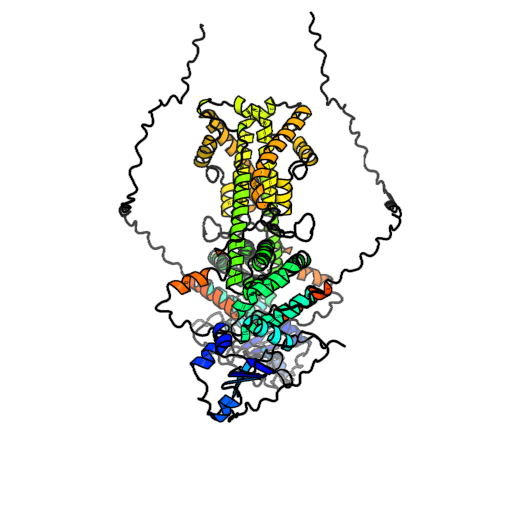474 ? -68 11.656 -6.02 1 22.44 474 MET B O 1
ATOM 7597 N N . MET B 1 475 ? -66.562 12.438 -5.016 1 21.62 475 MET B N 1
ATOM 7598 C CA . MET B 1 475 ? -67.5 12.445 -3.895 1 21.62 475 MET B CA 1
ATOM 7599 C C . MET B 1 475 ? -68.375 13.68 -3.932 1 21.62 475 MET B C 1
ATOM 7601 O O . MET B 1 475 ? -67.938 14.781 -4.234 1 21.62 475 MET B O 1
ATOM 7605 N N . GLU B 1 476 ? -69.75 13.516 -4.059 1 22.73 476 GLU B N 1
ATOM 7606 C CA . GLU B 1 476 ? -70.938 14.305 -3.816 1 22.73 476 GLU B CA 1
ATOM 7607 C C . GLU B 1 476 ? -70.812 15.164 -2.564 1 22.73 476 GLU B C 1
ATOM 7609 O O . GLU B 1 476 ? -70.125 14.781 -1.617 1 22.73 476 GLU B O 1
ATOM 7614 N N . GLU B 1 477 ? -71.562 16.375 -2.49 1 21.55 477 GLU B N 1
ATOM 7615 C CA . GLU B 1 477 ? -72.125 17.109 -1.376 1 21.55 477 GLU B CA 1
ATOM 7616 C C . GLU B 1 477 ? -73 16.188 -0.524 1 21.55 477 GLU B C 1
ATOM 7618 O O . GLU B 1 477 ? -73.75 15.352 -1.055 1 21.55 477 GLU B O 1
#

pLDDT: mean 78.76, std 27.38, range [17.64, 98.69]

InterPro domains:
  IPR000210 BTB/POZ domain [PF00651] (15-47)
  IPR000210 BTB/POZ domain [PS50097] (14-46)
  IPR060195 FF domain, fungal [PF26803] (250-351)

Radius of gyration: 43.26 Å; Cα contacts (8 Å, |Δi|>4): 1085; chains: 2; bounding box: 127×127×93 Å